Protein AF-A0A7W8DS68-F1 (afdb_monomer)

Foldseek 3Di:
DDDDDDDPAFPDWDWDQLLVAPDFAWEWDAAQAQWIWIDGWQWIWIDPHPPDPDIDTQAEDPPATFHFLYWEDDHQQWIWGAAAPPPAFHFIWIGGSHHYIHGLDDPQRRHFGWNDKYWFAAPPVRATFMWTWFDGPPQFIFTKTAHSSRPFIATLADGQESGAFAWEAEPNRKIWAQHPYPDPPRHQWIWIDGSVSSVVSVVCSVVVHHHPHYNVNIDTQDRDPAGHAWEADHQGKIWGWHAQDQWIWIARSVPRDIFTGHRDDDDKPPQPGRWTWHWYWHDDPNFIKIKIWTWSRPSDSRIMIIITMDGPVPLDAWDWAWPAQEDEDELVVQDKDKTKIFTPPFFQAKKKKAKDKDKFDDDPVFKDWPDDRIDIGGGRGTMDIIIITTHADAQEADAWIKIKMWIAFMPPCPRRNHGGDDTRIYMYIYHYPHYAKAKFWPAQEDEDALPPFKDKTKIFIPPFFQAKWKWAKDKDWFDDDPQFWDDWGIDIGGGRDRMDITIITTHRDDQADDAKIKIKIFTDDGDPRRYHYDDPSGRIYMYIYGYLHWWKEFDLDDDQDAAEQQAWTWAAGDIDRDDFQAKDWDQPAPQWDQDRRRIITGHHQDFDKRQATWIWTADSNGIYDIHTDIDGYHWQQPLLAAKKKKWWAQDCVFLVSATWIWIWGAHRNQWIWTWIDRFNDIFTFIDGWHVNDNWTKDKGWGCDDPDTWIWIWTQPSVQQWIWTAIPPGGIITIGGFDFDPLLAAKAKKWWAFPDQDDQLDARFTWIWIWGQDRRQKIWIWTAHSQGWIAIDIAGAHPQQKGWGWHFTDPPTWIKTWIWGQHPDLQSKIWIKIWTFDPAAPDDQASNNTDDGTGIIIITFGGQDDDVFDFALQDDDPDDPAWKKKAWDDNCPVVLDDDDDDRIFGWHRDGQFDIDTPPPWDKGADNSFQKIKIWDWDDDDPPTDIKIWIWGFGHHPPDSDSSNTKTKTWIWDDDPDGRYIHIIIIIMHTDDDD

pLDDT: mean 82.88, std 13.18, range [23.81, 97.88]

Solvent-accessible surface area (backbone atoms only — not comparable to full-atom values): 51708 Å² total; per-residue (Å²): 135,87,81,74,93,73,82,85,67,71,63,64,73,44,78,47,79,38,86,81,52,64,66,90,33,74,22,59,40,62,27,70,77,42,24,29,38,42,27,28,52,63,45,42,34,40,21,79,31,77,86,53,97,59,72,44,73,38,47,66,57,92,88,59,69,41,39,16,42,23,40,31,50,79,39,69,62,37,31,44,38,27,7,28,61,102,88,49,72,19,37,41,30,41,32,27,72,91,41,61,49,40,76,42,71,44,82,77,49,47,62,33,31,34,54,33,48,34,62,43,49,37,77,81,84,67,52,57,28,36,42,36,32,17,30,57,88,72,62,33,10,31,41,28,40,29,37,82,80,31,80,48,71,33,35,29,26,38,65,64,30,52,37,64,27,14,44,30,47,38,84,71,26,28,40,38,37,24,26,24,40,101,48,83,91,50,38,19,26,30,33,34,39,49,29,66,58,51,52,52,20,50,52,36,27,77,72,73,42,66,30,73,36,51,58,85,72,40,43,83,73,52,82,46,98,35,23,54,20,33,23,36,38,91,84,48,31,37,39,34,15,9,85,62,30,58,42,38,37,36,36,31,71,87,78,70,50,74,47,60,47,62,84,89,67,80,86,62,64,87,48,86,54,46,48,13,38,38,47,44,54,42,46,49,96,92,41,52,28,39,36,40,38,36,31,34,55,70,80,51,79,79,39,42,36,37,38,35,45,45,55,58,84,75,72,67,66,29,47,76,40,59,80,52,58,61,51,78,46,49,20,77,68,49,44,74,47,74,50,43,36,32,30,45,61,50,29,89,47,60,37,39,30,34,42,48,81,49,66,74,47,47,81,76,69,43,28,48,72,64,66,54,69,50,48,76,35,52,54,64,40,40,73,50,75,35,39,40,31,34,37,57,86,85,69,66,55,64,71,69,31,26,43,32,40,36,39,47,70,55,40,59,42,82,84,47,46,34,52,90,64,74,73,42,51,32,38,40,34,41,33,65,76,41,73,52,19,24,39,24,35,74,49,44,60,51,77,44,52,30,80,63,33,74,42,79,42,50,33,37,34,48,56,53,37,88,54,74,45,73,33,50,63,43,78,48,67,72,52,48,78,76,64,42,26,53,87,69,74,65,50,72,44,48,56,68,36,48,62,45,77,47,68,42,37,38,36,62,77,91,84,69,77,78,66,68,32,28,44,32,44,30,71,47,74,67,58,83,97,61,48,44,75,42,60,80,76,18,49,40,33,35,41,35,38,39,65,80,69,41,46,14,36,69,54,87,81,76,86,79,75,91,42,24,14,20,14,74,46,80,47,72,64,59,68,48,76,29,74,59,72,40,58,50,72,42,60,61,55,54,52,45,47,69,40,77,87,39,31,36,34,40,32,30,54,57,56,46,81,33,70,60,23,36,37,37,34,25,29,97,76,33,72,24,73,74,44,72,38,76,46,61,28,38,66,36,52,67,51,51,41,44,47,32,40,32,42,31,46,64,30,61,95,73,33,72,52,43,15,33,41,38,39,40,37,32,41,66,57,24,34,38,38,38,36,39,34,42,50,91,47,74,41,73,35,67,50,64,29,44,28,78,47,77,47,33,31,40,64,38,72,40,74,62,82,96,43,77,44,55,36,42,35,37,32,36,24,87,80,26,37,32,39,33,39,36,66,96,78,25,42,31,49,34,26,33,55,32,71,44,74,87,74,41,46,42,30,20,27,37,32,30,59,86,73,86,55,57,86,83,44,63,47,14,31,12,33,38,40,35,37,31,37,80,83,18,40,31,39,35,42,35,37,41,26,84,68,51,74,46,60,25,73,28,50,21,27,86,80,29,36,32,57,40,55,32,58,35,80,88,55,74,15,18,41,35,35,44,38,31,43,43,98,51,99,52,30,28,32,40,37,48,35,35,39,38,39,52,56,40,99,72,52,54,58,53,21,73,35,51,97,65,61,44,61,23,47,32,42,9,9,42,58,73,78,59,94,89,51,75,63,48,43,84,34,77,96,80,65,92,45,30,25,36,37,39,55,46,57,50,61,62,80,76,73,55,97,86,85,56,81,53,62,42,62,25,27,76,79,50,67,82,47,50,47,34,68,80,95,40,50,45,45,62,39,69,97,68,35,37,33,42,34,40,47,75,46,64,64,84,94,62,54,42,81,34,57,37,40,34,32,40,19,28,46,64,87,50,91,52,72,48,49,30,38,28,41,6,20,27,59,48,82,56,87,48,97,42,49,30,34,15,14,26,32,39,34,39,46,45,72,91,125

Organism: NCBI:txid48465

InterPro domains:
  IPR003644 Na-Ca exchanger/integrin-beta4 [PF03160] (432-549)
  IPR003644 Na-Ca exchanger/integrin-beta4 [SM00237] (312-408)
  IPR003644 Na-Ca exchanger/integrin-beta4 [SM00237] (426-524)
  IPR013783 Immunoglobulin-like fold [G3DSA:2.60.40.10] (547-633)
  IPR038081 CalX-like domain superfamily [G3DSA:2.60.40.2030] (321-438)
  IPR038081 CalX-like domain superfamily [G3DSA:2.60.40.2030] (439-546)
  IPR038081 CalX-like domain superfamily [SSF141072] (321-435)
  IPR038081 CalX-like domain superfamily [SSF141072] (435-551)
  IPR051171 Calcium/Cation Antiporter [PTHR11878] (324-524)

Secondary structure (DSSP, 8-state):
----------EEEEEE-GGG--SS--EEEE-TTS-EEEEETTEEEEESSTT-S--EEPP--TT-----SEEEEEETTEEEEE---TT----EEEE-TTS--EE---GGGGG-EEEEEEEEE-TTT--EEEEEEEE-SSS-EEEEEEETTSS-EEESBS--BSB---EEE-TT--EEEEEB-SSTTTTTEEEEE-HHHHHHHHHHHHTT----B-GGGSEEEEE-S--SEEEE-TTSEEEEE-TT-SSEEEEETTT--EEEE----PPPTT-SSSPEEEEEEEEETTEEEEEEEEE-SS--TT--EEEEEEEGGG-PPBEEEES-SEEEEEGGGTPEEEEEEEEESPPSS-EEEEEEEEESSPBTTTEEE---SEEEE-TT--EEEEEEEEPP---TTPPPEEEEEEE---BSTTTTTB------EEEEEEEP--PPPEEEES-SEEEEEGGG-EEEEEEEEES--SS-EEE-EEEEESPPBTTTEE----EEE-TT-SEEEEEEEE---SS-----EEEEEEE-PPPTTT-EE--GGGSEEEEEEEP----EEE-S------EETT--EEEEPPEEESPP-EEEEESPPBTEEE-TTSEEEE---S-EEEEEEEEEEEETTEEPPPEEEEEEEEPPPGGGSEEEEEEE---HHHHTTS-EEEEEEE-TTSEEEEEEEETTEEEEEEEE-B-SSSS-EEEEEEEETTEEEEEEEEE-TTT-EEEEEEGGGEEEEEEE----STT-EEEEEEEE-SS---TTS--S-EEEEEEE-TTSEEEEEEE-TTS-EEEEEEEPPTTSEEEEEEEETTTTEEEEEEEEE--STT--EEEEEEEE----SS-SBSTT--SSPEEEEEEEEE----TTPPPS----S-SS-SEEEEEE-TTGGGG-SSS--SEEEEEE-SSS-EEESTT-EEEEETTTTEEEEEEEESSGGG-EEEEEEEEEEE-SS-S-TT-EEEEEEEEPPPSSTT-BPEEEEEEEE----

Sequence (993 aa):
MAFASSAVHAQEWTSLKVGELTNFSFSHDHLPDGRFLFGTVGKVFVQDAFGAAAATEVANPTSILLDPSFVTSRSGTQALVGGGGFSGPSGVYLLNPSAPATPLVTPALATLQNYNAVFWKHPTSGREGWIIGGANAGFSSNLTFVSTDGQSVGAVTGAISAFSGGLTTDPSGNVFVSLADFNAAINNKIVKFTAAQMDAAVVAVLAGDPAPLAVGASTPVFDADASGSLAADSLGRLWITGYQIGHIQSYDTATGATRRFTPDHPALANAAGPAAYSVKVFSKEATEYVSYLANDSYYTTTSDLLLGYRPTAEMVVRAAQVTTASQTVSEGDASTTTVTVTLTPAATVEVTVPVSLSGTATLTSDYTTTAPAALVFAAGETSRTFDITVVNDSLKGENNETVVVTLGSPTPVAQAGLGALNSEFFTLTIQDNDPLPIIGFAQASRTVNEADGAVNVTVNVSPTVTQTVTIPLMISGTATSGEDFTTVGELVIEPGDLTKTLTLQVVNDTTTLETDETIVVNFGSLPANEVGLGLPGTRQFTLTIQDDDNRARIAANQDFGTLRVGASLNVPVLTFGGTAVKWSAKGLPPGLKINADGTITGSPTIAGEYDQVILTATNAYGVSTSVVLLMNVEAFPSGAVGTFTGLVDRVGTVTDGLGASVSLTTTAKATYTGKVMIGKKAYAIKGNLDATTTHPKGFAELKMGNVIRRLDFVLNSTTGALSGTLPEGADLAGWRAQSSTERTGIYNFRAAQSGTPAASLPQGASYGCLKLSSKAVATVTGVLADGSKFTSSSPLSLQGDVVIYQALYTTVGSLAGRVNLADNLAHSITGTLTWSKPEQAKGPIYQDGWESPLTLTALGGKYRLAAGATLPLDAQESSSENAELVLQDGGIEAVGSSANPKTFGVRIVSLSTVTMIAPQKLKIVNATGAFSGSITLGEGASRKVIPIQGLLVPDASTANAFDSEGFGYFLLPSATPGVTRSGAVILSALTDS

Radius of gyration: 67.04 Å; Cα contacts (8 Å, |Δi|>4): 2702; chains: 1; bounding box: 180×61×140 Å

Nearest PDB structures (foldseek):
  8jp0-assembly1_A  TM=5.663E-01  e=1.564E-13  Homo sapiens
  3us9-assembly1_A  TM=5.230E-01  e=2.063E-12  Canis lupus familiaris
  8sgt-assembly1_A  TM=5.276E-01  e=4.897E-11  Homo sapiens
  3rb7-assembly2_E  TM=5.035E-01  e=7.738E-10  Drosophila melanogaster
  7som-assembly1_E  TM=1.774E-01  e=2.398E-09  Chlamydomonas reinhardtii

Mean predicted aligned error: 20.16 Å

Structure (mmCIF, N/CA/C/O backbone):
data_AF-A0A7W8DS68-F1
#
_entry.id   AF-A0A7W8DS68-F1
#
loop_
_atom_site.group_PDB
_atom_site.id
_atom_site.type_symbol
_atom_site.label_atom_id
_atom_site.label_alt_id
_atom_site.label_comp_id
_atom_site.label_asym_id
_atom_site.label_entity_id
_atom_site.label_seq_id
_atom_site.pdbx_PDB_ins_code
_atom_site.Cartn_x
_atom_site.Cartn_y
_atom_site.Cartn_z
_atom_site.occupancy
_atom_site.B_iso_or_equiv
_atom_site.auth_seq_id
_atom_site.auth_comp_id
_atom_site.auth_asym_id
_atom_site.auth_atom_id
_atom_site.pdbx_PDB_model_num
ATOM 1 N N . MET A 1 1 ? 91.876 37.232 -45.931 1.00 32.09 1 MET A N 1
ATOM 2 C CA . MET A 1 1 ? 92.143 37.155 -44.481 1.00 32.09 1 MET A CA 1
ATOM 3 C C . MET A 1 1 ? 91.385 35.958 -43.955 1.00 32.09 1 MET A C 1
ATOM 5 O O . MET A 1 1 ? 90.166 35.944 -44.036 1.00 32.09 1 MET A O 1
ATOM 9 N N . ALA A 1 2 ? 92.122 34.921 -43.572 1.00 29.56 2 ALA A N 1
ATOM 10 C CA . ALA A 1 2 ? 91.586 33.687 -43.030 1.00 29.56 2 ALA A CA 1
ATOM 11 C C . ALA A 1 2 ? 91.119 33.917 -41.588 1.00 29.56 2 ALA A C 1
ATOM 13 O O . ALA A 1 2 ? 91.906 34.388 -40.770 1.00 29.56 2 ALA A O 1
ATOM 14 N N . PHE A 1 3 ? 89.879 33.546 -41.283 1.00 27.20 3 PHE A N 1
ATOM 15 C CA . PHE A 1 3 ? 89.544 33.058 -39.952 1.00 27.20 3 PHE A CA 1
ATOM 16 C C . PHE A 1 3 ? 89.459 31.543 -40.064 1.00 27.20 3 PHE A C 1
ATOM 18 O O . PHE A 1 3 ? 88.669 30.996 -40.830 1.00 27.20 3 PHE A O 1
ATOM 25 N N . ALA A 1 4 ? 90.414 30.907 -39.397 1.00 23.81 4 ALA A N 1
ATOM 26 C CA . ALA A 1 4 ? 90.607 29.478 -39.358 1.00 23.81 4 ALA A CA 1
ATOM 27 C C . ALA A 1 4 ? 89.396 28.771 -38.741 1.00 23.81 4 ALA A C 1
ATOM 29 O O . ALA A 1 4 ? 88.720 29.301 -37.862 1.00 23.81 4 ALA A O 1
ATOM 30 N N . SER A 1 5 ? 89.194 27.534 -39.181 1.00 35.38 5 SER A N 1
ATOM 31 C CA . SER A 1 5 ? 88.483 26.500 -38.443 1.00 35.38 5 SER A CA 1
ATOM 32 C C . SER A 1 5 ? 88.931 26.474 -36.976 1.00 35.38 5 SER A C 1
ATOM 34 O O . SER A 1 5 ? 90.068 26.102 -36.684 1.00 35.38 5 SER A O 1
ATOM 36 N N . SER A 1 6 ? 88.035 26.811 -36.055 1.00 25.86 6 SER A N 1
ATOM 37 C CA . SER A 1 6 ? 88.124 26.369 -34.667 1.00 25.86 6 SER A CA 1
ATOM 38 C C . SER A 1 6 ? 86.896 25.523 -34.381 1.00 25.86 6 SER A C 1
ATOM 40 O O . SER A 1 6 ? 85.778 26.026 -34.276 1.00 25.86 6 SER A O 1
ATOM 42 N N . ALA A 1 7 ? 87.134 24.220 -34.331 1.00 34.50 7 ALA A N 1
ATOM 43 C CA . ALA A 1 7 ? 86.227 23.236 -33.788 1.00 34.50 7 ALA A CA 1
ATOM 44 C C . ALA A 1 7 ? 85.706 23.681 -32.414 1.00 34.50 7 ALA A C 1
ATOM 46 O O . ALA A 1 7 ? 86.476 24.166 -31.587 1.00 34.50 7 ALA A O 1
ATOM 47 N N . VAL A 1 8 ? 84.416 23.481 -32.159 1.00 30.22 8 VAL A N 1
ATOM 48 C CA . VAL A 1 8 ? 83.860 23.551 -30.804 1.00 30.22 8 VAL A CA 1
ATOM 49 C C . VAL A 1 8 ? 83.459 22.129 -30.433 1.00 30.22 8 VAL A C 1
ATOM 51 O O . VAL A 1 8 ? 82.301 21.729 -30.511 1.00 30.22 8 VAL A O 1
ATOM 54 N N . HIS A 1 9 ? 84.499 21.347 -30.136 1.00 37.22 9 HIS A N 1
ATOM 55 C CA . HIS A 1 9 ? 84.420 20.114 -29.362 1.00 37.22 9 HIS A CA 1
ATOM 56 C C . HIS A 1 9 ? 83.827 20.422 -27.976 1.00 37.22 9 HIS A C 1
ATOM 58 O O . HIS A 1 9 ? 83.904 21.559 -27.506 1.00 37.22 9 HIS A O 1
ATOM 64 N N . ALA A 1 10 ? 83.263 19.411 -27.309 1.00 43.12 10 ALA A N 1
ATOM 65 C CA . ALA A 1 10 ? 82.984 19.467 -25.875 1.00 43.12 10 ALA A CA 1
ATOM 66 C C . ALA A 1 10 ? 84.192 20.062 -25.122 1.00 43.12 10 ALA A C 1
ATOM 68 O O . ALA A 1 10 ? 85.335 19.727 -25.446 1.00 43.12 10 ALA A O 1
ATOM 69 N N . GLN A 1 11 ? 83.965 20.936 -24.136 1.00 48.12 11 GLN A N 1
ATOM 70 C CA . GLN A 1 11 ? 85.044 21.295 -23.220 1.00 48.12 11 GLN A CA 1
ATOM 71 C C . GLN A 1 11 ? 85.477 20.019 -22.476 1.00 48.12 11 GLN A C 1
ATOM 73 O O . GLN A 1 11 ? 84.724 19.465 -21.684 1.00 48.12 11 GLN A O 1
ATOM 78 N N . GLU A 1 12 ? 86.682 19.558 -22.815 1.00 58.19 12 GLU A N 1
ATOM 79 C CA . GLU A 1 12 ? 87.567 18.688 -22.038 1.00 58.19 12 GLU A CA 1
ATOM 80 C C . GLU A 1 12 ? 86.958 17.374 -21.525 1.00 58.19 12 GLU A C 1
ATOM 82 O O . GLU A 1 12 ? 86.608 17.226 -20.356 1.00 58.19 12 GLU A O 1
ATOM 87 N N . TRP A 1 13 ? 86.949 16.354 -22.390 1.00 62.41 13 TRP A N 1
ATOM 88 C CA . TRP A 1 13 ? 86.902 14.976 -21.904 1.00 62.41 13 TRP A CA 1
ATOM 89 C C . TRP A 1 13 ? 88.138 14.702 -21.057 1.00 62.41 13 TRP A C 1
ATOM 91 O O . TRP A 1 13 ? 89.259 14.679 -21.568 1.00 62.41 13 TRP A O 1
ATOM 101 N N . THR A 1 14 ? 87.936 14.477 -19.764 1.00 62.38 14 THR A N 1
ATOM 102 C CA . THR A 1 14 ? 89.019 14.066 -18.867 1.00 62.38 14 THR A CA 1
ATOM 103 C C . THR A 1 14 ? 88.928 12.568 -18.633 1.00 62.38 14 THR A C 1
ATOM 105 O O . THR A 1 14 ? 87.875 12.050 -18.256 1.00 62.38 14 THR A O 1
ATOM 108 N N . SER A 1 15 ? 90.040 11.871 -18.862 1.00 65.31 15 SER A N 1
ATOM 109 C CA . SER A 1 15 ? 90.180 10.452 -18.541 1.00 65.31 15 SER A CA 1
ATOM 110 C C . SER A 1 15 ? 90.460 10.287 -17.051 1.00 65.31 15 SER A C 1
ATOM 112 O O . SER A 1 15 ? 91.404 10.871 -16.516 1.00 65.31 15 SER A O 1
ATOM 114 N N . LEU A 1 16 ? 89.645 9.475 -16.386 1.00 61.19 16 LEU A N 1
ATOM 115 C CA . LEU A 1 16 ? 89.883 9.019 -15.022 1.00 61.19 16 LEU A CA 1
ATOM 116 C C . LEU A 1 16 ? 90.588 7.657 -15.094 1.00 61.19 16 LEU A C 1
ATOM 118 O O . LEU A 1 16 ? 90.029 6.690 -15.610 1.00 61.19 16 LEU A O 1
ATOM 122 N N . LYS A 1 17 ? 91.819 7.560 -14.576 1.00 56.94 17 LYS A N 1
ATOM 123 C CA . LYS A 1 17 ? 92.535 6.278 -14.496 1.00 56.94 17 LYS A CA 1
ATOM 124 C C . LYS A 1 17 ? 91.996 5.462 -13.323 1.00 56.94 17 LYS A C 1
ATOM 126 O O . LYS A 1 17 ? 92.380 5.673 -12.180 1.00 56.94 17 LYS A O 1
ATOM 131 N N . VAL A 1 18 ? 91.140 4.492 -13.624 1.00 52.28 18 VAL A N 1
ATOM 132 C CA . VAL A 1 18 ? 90.478 3.595 -12.655 1.00 52.28 18 VAL A CA 1
ATOM 133 C C . VAL A 1 18 ? 91.456 2.656 -11.918 1.00 52.28 18 VAL A C 1
ATOM 135 O O . VAL A 1 18 ? 91.081 2.023 -10.940 1.00 52.28 18 VAL A O 1
ATOM 138 N N . GLY A 1 19 ? 92.741 2.620 -12.294 1.00 50.97 19 GLY A N 1
ATOM 139 C CA . GLY A 1 19 ? 93.772 1.771 -11.674 1.00 50.97 19 GLY A CA 1
ATOM 140 C C . GLY A 1 19 ? 94.067 2.011 -10.180 1.00 50.97 19 GLY A C 1
ATOM 141 O O . GLY A 1 19 ? 94.826 1.243 -9.596 1.00 50.97 19 GLY A O 1
ATOM 142 N N . GLU A 1 20 ? 93.471 3.027 -9.551 1.00 49.84 20 GLU A N 1
ATOM 143 C CA . GLU A 1 20 ? 93.542 3.286 -8.099 1.00 49.84 20 GLU A CA 1
ATOM 144 C C . GLU A 1 20 ? 92.207 3.025 -7.370 1.00 49.84 20 GLU A C 1
ATOM 146 O O . GLU A 1 20 ? 92.110 3.181 -6.152 1.00 49.84 20 GLU A O 1
ATOM 151 N N . LEU A 1 21 ? 91.171 2.598 -8.099 1.00 50.78 21 LEU A N 1
ATOM 152 C CA . LEU A 1 21 ? 89.832 2.335 -7.583 1.00 50.78 21 LEU A CA 1
ATOM 153 C C . LEU A 1 21 ? 89.653 0.825 -7.390 1.00 50.78 21 LEU A C 1
ATOM 155 O O . LEU A 1 21 ? 89.404 0.074 -8.330 1.00 50.78 21 LEU A O 1
ATOM 159 N N . THR A 1 22 ? 89.802 0.343 -6.159 1.00 47.00 22 THR A N 1
ATOM 160 C CA . THR A 1 22 ? 89.499 -1.056 -5.846 1.00 47.00 22 THR A CA 1
ATOM 161 C C . THR A 1 22 ? 87.981 -1.248 -5.754 1.00 47.00 22 THR A C 1
ATOM 163 O O . THR A 1 22 ? 87.371 -0.741 -4.820 1.00 47.00 22 THR A O 1
ATOM 166 N N . ASN A 1 23 ? 87.402 -2.042 -6.663 1.00 52.53 23 ASN A N 1
ATOM 167 C CA . ASN A 1 23 ? 86.032 -2.596 -6.640 1.00 52.53 23 ASN A CA 1
ATOM 168 C C . ASN A 1 23 ? 84.840 -1.694 -7.065 1.00 52.53 23 ASN A C 1
ATOM 170 O O . ASN A 1 23 ? 84.959 -0.502 -7.318 1.00 52.53 23 ASN A O 1
ATOM 174 N N . PHE A 1 24 ? 83.686 -2.368 -7.178 1.00 49.91 24 PHE A N 1
ATOM 175 C CA . PHE A 1 24 ? 82.544 -2.229 -8.104 1.00 49.91 24 PHE A CA 1
ATOM 176 C C . PHE A 1 24 ? 81.628 -0.984 -7.989 1.00 49.91 24 PHE A C 1
ATOM 178 O O . PHE A 1 24 ? 80.721 -0.836 -8.804 1.00 49.91 24 PHE A O 1
ATOM 185 N N . SER A 1 25 ? 81.831 -0.074 -7.033 1.00 59.06 25 SER A N 1
ATOM 186 C CA . SER A 1 25 ? 80.912 1.059 -6.802 1.00 59.06 25 SER A CA 1
ATOM 187 C C . SER A 1 25 ? 81.565 2.387 -7.199 1.00 59.06 25 SER A C 1
ATOM 189 O O . SER A 1 25 ? 82.482 2.828 -6.513 1.00 59.06 25 SER A O 1
ATOM 191 N N . PHE A 1 26 ? 81.106 3.037 -8.280 1.00 65.88 26 PHE A N 1
ATOM 192 C CA . PHE A 1 26 ? 81.509 4.407 -8.640 1.00 65.88 26 PHE A CA 1
ATOM 193 C C . PHE A 1 26 ? 80.297 5.339 -8.647 1.00 65.88 26 PHE A C 1
ATOM 195 O O . PHE A 1 26 ? 79.342 5.132 -9.399 1.00 65.88 26 PHE A O 1
ATOM 202 N N . SER A 1 27 ? 80.358 6.402 -7.853 1.00 76.69 27 SER A N 1
ATOM 203 C CA . SER A 1 27 ? 79.368 7.480 -7.851 1.00 76.69 27 SER A CA 1
ATOM 204 C C . SER A 1 27 ? 80.066 8.835 -7.844 1.00 76.69 27 SER A C 1
ATOM 206 O O . SER A 1 27 ? 81.190 8.966 -7.358 1.00 76.69 27 SER A O 1
ATOM 208 N N . HIS A 1 28 ? 79.418 9.845 -8.423 1.00 82.69 28 HIS A N 1
ATOM 209 C CA . HIS A 1 28 ? 79.961 11.195 -8.489 1.00 82.69 28 HIS A CA 1
ATOM 210 C C . HIS A 1 28 ? 78.888 12.241 -8.224 1.00 82.69 28 HIS A C 1
ATOM 212 O O . HIS A 1 28 ? 77.703 12.005 -8.478 1.00 82.69 28 HIS A O 1
ATOM 218 N N . ASP A 1 29 ? 79.339 13.401 -7.761 1.00 87.31 29 ASP A N 1
ATOM 219 C CA . ASP A 1 29 ? 78.530 14.606 -7.670 1.00 87.31 29 ASP A CA 1
ATOM 220 C C . ASP A 1 29 ? 79.400 15.868 -7.748 1.00 87.31 29 ASP A C 1
ATOM 222 O O . ASP A 1 29 ? 80.623 15.817 -7.590 1.00 87.31 29 ASP A O 1
ATOM 226 N N . HIS A 1 30 ? 78.769 17.013 -7.979 1.00 86.88 30 HIS A N 1
ATOM 227 C CA . HIS A 1 30 ? 79.433 18.312 -8.020 1.00 86.88 30 HIS A CA 1
ATOM 228 C C . HIS A 1 30 ? 78.952 19.175 -6.855 1.00 86.88 30 HIS A C 1
ATOM 230 O O . HIS A 1 30 ? 77.759 19.430 -6.713 1.00 86.88 30 HIS A O 1
ATOM 236 N N . LEU A 1 31 ? 79.885 19.658 -6.034 1.00 85.56 31 LEU A N 1
ATOM 237 C CA . LEU A 1 31 ? 79.563 20.603 -4.973 1.00 85.56 31 LEU A CA 1
ATOM 238 C C . LEU A 1 31 ? 79.141 21.952 -5.579 1.00 85.56 31 LEU A C 1
ATOM 240 O O . LEU A 1 31 ? 79.710 22.375 -6.589 1.00 85.56 31 LEU A O 1
ATOM 244 N N . PRO A 1 32 ? 78.218 22.691 -4.934 1.00 82.31 32 PRO A N 1
ATOM 245 C CA . PRO A 1 32 ? 77.782 24.004 -5.422 1.00 82.31 32 PRO A CA 1
ATOM 246 C C . PRO A 1 32 ? 78.895 25.058 -5.544 1.00 82.31 32 PRO A C 1
ATOM 248 O O . PRO A 1 32 ? 78.695 26.087 -6.182 1.00 82.31 32 PRO A O 1
ATOM 251 N N . ASP A 1 33 ? 80.054 24.831 -4.918 1.00 80.56 33 ASP A N 1
ATOM 252 C CA . ASP A 1 33 ? 81.235 25.696 -5.002 1.00 80.56 33 ASP A CA 1
ATOM 253 C C . ASP A 1 33 ? 82.204 25.315 -6.142 1.00 80.56 33 ASP A C 1
ATOM 255 O O . ASP A 1 33 ? 83.270 25.913 -6.263 1.00 80.56 33 ASP A O 1
ATOM 259 N N . GLY A 1 34 ? 81.826 24.362 -7.003 1.00 75.56 34 GLY A N 1
ATOM 260 C CA . GLY A 1 34 ? 82.582 23.954 -8.193 1.00 75.56 34 GLY A CA 1
ATOM 261 C C . GLY A 1 34 ? 83.541 22.780 -7.976 1.00 75.56 34 GLY A C 1
ATOM 262 O O . GLY A 1 34 ? 84.111 22.273 -8.946 1.00 75.56 34 GLY A O 1
ATOM 263 N N . ARG A 1 35 ? 83.687 22.313 -6.732 1.00 84.31 35 ARG A N 1
ATOM 264 C CA . ARG A 1 35 ? 84.474 21.122 -6.396 1.00 84.31 35 ARG A CA 1
ATOM 265 C C . ARG A 1 35 ? 83.784 19.843 -6.861 1.00 84.31 35 ARG A C 1
ATOM 267 O O . ARG A 1 35 ? 82.559 19.766 -6.927 1.00 84.31 35 ARG A O 1
ATOM 274 N N . PHE A 1 36 ? 84.570 18.812 -7.147 1.00 83.56 36 PHE A N 1
ATOM 275 C CA . PHE A 1 36 ? 84.066 17.517 -7.607 1.00 83.56 36 PHE A CA 1
ATOM 276 C C . PHE A 1 36 ? 84.233 16.446 -6.533 1.00 83.56 36 PHE A C 1
ATOM 278 O O . PHE A 1 36 ? 85.308 16.320 -5.941 1.00 83.56 36 PHE A O 1
ATOM 285 N N . LEU A 1 37 ? 83.173 15.672 -6.304 1.00 83.19 37 LEU A N 1
ATOM 286 C CA . LEU A 1 37 ? 83.170 14.519 -5.416 1.00 83.19 37 LEU A CA 1
ATOM 287 C C . LEU A 1 37 ? 83.066 13.239 -6.229 1.00 83.19 37 LEU A C 1
ATOM 289 O O . LEU A 1 37 ? 82.208 13.110 -7.102 1.00 83.19 37 LEU A O 1
ATOM 293 N N . PHE A 1 38 ? 83.886 12.259 -5.872 1.00 78.69 38 PHE A N 1
ATOM 294 C CA . PHE A 1 38 ? 83.732 10.903 -6.374 1.00 78.69 38 PHE A CA 1
ATOM 295 C C . PHE A 1 38 ? 83.981 9.888 -5.266 1.00 78.69 38 PHE A C 1
ATOM 297 O O . PHE A 1 38 ? 84.875 10.042 -4.431 1.00 78.69 38 PHE A O 1
ATOM 304 N N . GLY A 1 39 ? 83.137 8.865 -5.244 1.00 75.31 39 GLY A N 1
ATOM 305 C CA . GLY A 1 39 ? 83.163 7.794 -4.264 1.00 75.31 39 GLY A CA 1
ATOM 306 C C . GLY A 1 39 ? 83.572 6.475 -4.899 1.00 75.31 39 GLY A C 1
ATOM 307 O O . GLY A 1 39 ? 83.116 6.154 -5.997 1.00 75.31 39 GLY A O 1
ATOM 308 N N . THR A 1 40 ? 84.390 5.714 -4.175 1.00 71.00 40 THR A N 1
ATOM 309 C CA . THR A 1 40 ? 84.727 4.316 -4.466 1.00 71.00 40 THR A CA 1
ATOM 310 C C . THR A 1 40 ? 84.649 3.459 -3.210 1.00 71.00 40 THR A C 1
ATOM 312 O O . THR A 1 40 ? 84.466 3.973 -2.107 1.00 71.00 40 THR A O 1
ATOM 315 N N . VAL A 1 41 ? 84.748 2.135 -3.346 1.00 70.31 41 VAL A N 1
ATOM 316 C CA . VAL A 1 41 ? 84.638 1.231 -2.192 1.00 70.31 41 VAL A CA 1
ATOM 317 C C . VAL A 1 41 ? 85.695 1.579 -1.132 1.00 70.31 41 VAL A C 1
ATOM 319 O O . VAL A 1 41 ? 86.900 1.508 -1.364 1.00 70.31 41 VAL A O 1
ATOM 322 N N . GLY A 1 42 ? 85.221 1.953 0.051 1.00 69.19 42 GLY A N 1
ATOM 323 C CA . GLY A 1 42 ? 85.980 2.352 1.235 1.00 69.19 42 GLY A CA 1
ATOM 324 C C . GLY A 1 42 ? 86.294 3.848 1.349 1.00 69.19 42 GLY A C 1
ATOM 325 O O . GLY A 1 42 ? 86.706 4.274 2.431 1.00 69.19 42 GLY A O 1
ATOM 326 N N . LYS A 1 43 ? 86.136 4.644 0.279 1.00 74.94 43 LYS A N 1
ATOM 327 C CA . LYS A 1 43 ? 86.714 5.998 0.189 1.00 74.94 43 LYS A CA 1
ATOM 328 C C . LYS A 1 43 ? 85.842 6.989 -0.580 1.00 74.94 43 LYS A C 1
ATOM 330 O O . LYS A 1 43 ? 85.189 6.655 -1.562 1.00 74.94 43 LYS A O 1
ATOM 335 N N . VAL A 1 44 ? 85.903 8.254 -0.176 1.00 78.62 44 VAL A N 1
ATOM 336 C CA . VAL A 1 44 ? 85.369 9.382 -0.951 1.00 78.62 44 VAL A CA 1
ATOM 337 C C . VAL A 1 44 ? 86.479 10.398 -1.126 1.00 78.62 44 VAL A C 1
ATOM 339 O O . VAL A 1 44 ? 87.231 10.664 -0.192 1.00 78.62 44 VAL A O 1
ATOM 342 N N . PHE A 1 45 ? 86.578 10.972 -2.314 1.00 79.94 45 PHE A N 1
ATOM 343 C CA . PHE A 1 45 ? 87.593 11.953 -2.657 1.00 79.94 45 PHE A CA 1
ATOM 344 C C . PHE A 1 45 ? 86.943 13.269 -3.067 1.00 79.94 45 PHE A C 1
ATOM 346 O O . PHE A 1 45 ? 85.879 13.285 -3.690 1.00 79.94 45 PHE A O 1
ATOM 353 N N . VAL A 1 46 ? 87.613 14.369 -2.731 1.00 84.00 46 VAL A N 1
ATOM 354 C CA . VAL A 1 46 ? 87.266 15.719 -3.176 1.00 84.00 46 VAL A CA 1
ATOM 355 C C . VAL A 1 46 ? 88.400 16.302 -4.014 1.00 84.00 46 VAL A C 1
ATOM 357 O O . VAL A 1 46 ? 89.579 16.175 -3.675 1.00 84.00 46 VAL A O 1
ATOM 360 N N . GLN A 1 47 ? 88.036 16.949 -5.115 1.00 82.38 47 GLN A N 1
ATOM 361 C CA . GLN A 1 47 ? 88.931 17.745 -5.954 1.00 82.38 47 GLN A CA 1
ATOM 362 C C . GLN A 1 47 ? 88.467 19.203 -5.983 1.00 82.38 47 GLN A C 1
ATOM 364 O O . GLN A 1 47 ? 87.265 19.461 -6.054 1.00 82.38 47 GLN A O 1
ATOM 369 N N . ASP A 1 48 ? 89.418 20.144 -5.977 1.00 76.62 48 ASP A N 1
ATOM 370 C CA . ASP A 1 48 ? 89.144 21.594 -6.009 1.00 76.62 48 ASP A CA 1
ATOM 371 C C . ASP A 1 48 ? 88.366 22.023 -7.263 1.00 76.62 48 ASP A C 1
ATOM 373 O O . ASP A 1 48 ? 87.518 22.909 -7.229 1.00 76.62 48 ASP A O 1
ATOM 377 N N . ALA A 1 49 ? 88.644 21.348 -8.371 1.00 69.75 49 ALA A N 1
ATOM 378 C CA . ALA A 1 49 ? 87.867 21.367 -9.594 1.00 69.75 49 ALA A CA 1
ATOM 379 C C . ALA A 1 49 ? 88.099 20.032 -10.305 1.00 69.75 49 ALA A C 1
ATOM 381 O O . ALA A 1 49 ? 89.142 19.396 -10.130 1.00 69.75 49 ALA A O 1
ATOM 382 N N . PHE A 1 50 ? 87.142 19.601 -11.116 1.00 62.12 50 PHE A N 1
ATOM 383 C CA . PHE A 1 50 ? 87.303 18.379 -11.893 1.00 62.12 50 PHE A CA 1
ATOM 384 C C . PHE A 1 50 ? 88.498 18.485 -12.860 1.00 62.12 50 PHE A C 1
ATOM 386 O O . PHE A 1 50 ? 88.646 19.497 -13.542 1.00 62.12 50 PHE A O 1
ATOM 393 N N . GLY A 1 51 ? 89.358 17.460 -12.894 1.00 58.56 51 GLY A N 1
ATOM 394 C CA . GLY A 1 51 ? 90.594 17.461 -13.694 1.00 58.56 51 GLY A CA 1
ATOM 395 C C . GLY A 1 51 ? 91.800 18.131 -13.020 1.00 58.56 51 GLY A C 1
ATOM 396 O O . GLY A 1 51 ? 92.883 18.177 -13.605 1.00 58.56 51 GLY A O 1
ATOM 397 N N . ALA A 1 52 ? 91.656 18.614 -11.780 1.00 66.25 52 ALA A N 1
ATOM 398 C CA . ALA A 1 52 ? 92.789 19.072 -10.980 1.00 66.25 52 ALA A CA 1
ATOM 399 C C . ALA A 1 52 ? 93.790 17.928 -10.713 1.00 66.25 52 ALA A C 1
ATOM 401 O O . ALA A 1 52 ? 93.412 16.771 -10.533 1.00 66.25 52 ALA A O 1
ATOM 402 N N . ALA A 1 53 ? 95.083 18.264 -10.644 1.00 58.84 53 ALA A N 1
ATOM 403 C CA . ALA A 1 53 ? 96.174 17.287 -10.541 1.00 58.84 53 ALA A CA 1
ATOM 404 C C . ALA A 1 53 ? 96.185 16.458 -9.239 1.00 58.84 53 ALA A C 1
ATOM 406 O O . ALA A 1 53 ? 96.898 15.460 -9.165 1.00 58.84 53 ALA A O 1
ATOM 407 N N . ALA A 1 54 ? 95.432 16.866 -8.214 1.00 68.31 54 ALA A N 1
ATOM 408 C CA . ALA A 1 54 ? 95.380 16.197 -6.920 1.00 68.31 54 ALA A CA 1
ATOM 409 C C . ALA A 1 54 ? 93.930 16.015 -6.451 1.00 68.31 54 ALA A C 1
ATOM 411 O O . ALA A 1 54 ? 93.147 16.963 -6.443 1.00 68.31 54 ALA A O 1
ATOM 412 N N . ALA A 1 55 ? 93.599 14.796 -6.022 1.00 72.88 55 ALA A N 1
ATOM 413 C CA . ALA A 1 55 ? 92.404 14.497 -5.241 1.00 72.88 55 ALA A CA 1
ATOM 414 C C . ALA A 1 55 ? 92.802 14.301 -3.778 1.00 72.88 55 ALA A C 1
ATOM 416 O O . ALA A 1 55 ? 93.808 13.651 -3.490 1.00 72.88 55 ALA A O 1
ATOM 417 N N . THR A 1 56 ? 92.006 14.835 -2.858 1.00 81.75 56 THR A N 1
ATOM 418 C CA . THR A 1 56 ? 92.204 14.619 -1.423 1.00 81.75 56 THR A CA 1
ATOM 419 C C . THR A 1 56 ? 91.169 13.617 -0.934 1.00 81.75 56 THR A C 1
ATOM 421 O O . THR A 1 56 ? 89.973 13.810 -1.149 1.00 81.75 56 THR A O 1
ATOM 424 N N . GLU A 1 57 ? 91.618 12.536 -0.294 1.00 81.75 57 GLU A N 1
ATOM 425 C CA . GLU A 1 57 ? 90.715 11.610 0.395 1.00 81.75 57 GLU A CA 1
ATOM 426 C C . GLU A 1 57 ? 90.014 12.365 1.528 1.00 81.75 57 GLU A C 1
ATOM 428 O O . GLU A 1 57 ? 90.664 12.990 2.371 1.00 81.75 57 GLU A O 1
ATOM 433 N N . VAL A 1 58 ? 88.684 12.338 1.539 1.00 80.12 58 VAL A N 1
ATOM 434 C CA . VAL A 1 58 ? 87.909 12.925 2.627 1.00 80.12 58 VAL A CA 1
ATOM 435 C C . VAL A 1 58 ? 88.121 12.063 3.865 1.00 80.12 58 VAL A C 1
ATOM 437 O O . VAL A 1 58 ? 87.990 10.841 3.813 1.00 80.12 58 VAL A O 1
ATOM 440 N N . ALA A 1 59 ? 88.477 12.699 4.982 1.00 77.62 59 ALA A N 1
ATOM 441 C CA . ALA A 1 59 ? 88.842 11.991 6.200 1.00 77.62 59 ALA A CA 1
ATOM 442 C C . ALA A 1 59 ? 87.731 11.015 6.641 1.00 77.62 59 ALA A C 1
ATOM 444 O O . ALA A 1 59 ? 86.582 11.406 6.847 1.00 77.62 59 ALA A O 1
ATOM 445 N N . ASN A 1 60 ? 88.089 9.742 6.824 1.00 71.12 60 ASN A N 1
ATOM 446 C CA . ASN A 1 60 ? 87.171 8.688 7.248 1.00 71.12 60 ASN A CA 1
ATOM 447 C C . ASN A 1 60 ? 87.696 8.012 8.534 1.00 71.12 60 ASN A C 1
ATOM 449 O O . ASN A 1 60 ? 88.833 7.531 8.540 1.00 71.12 60 ASN A O 1
ATOM 453 N N . PRO A 1 61 ? 86.925 7.968 9.640 1.00 66.69 61 PRO A N 1
ATOM 454 C CA . PRO A 1 61 ? 87.275 7.156 10.804 1.00 66.69 61 PRO A CA 1
ATOM 455 C C . PRO A 1 61 ? 87.444 5.681 10.407 1.00 66.69 61 PRO A C 1
ATOM 457 O O . PRO A 1 61 ? 86.592 5.121 9.724 1.00 66.69 61 PRO A O 1
ATOM 460 N N . THR A 1 62 ? 88.497 5.010 10.881 1.00 60.44 62 THR A N 1
ATOM 461 C CA . THR A 1 62 ? 88.826 3.612 10.514 1.00 60.44 62 THR A CA 1
ATOM 462 C C . THR A 1 62 ? 87.742 2.578 10.854 1.00 60.44 62 THR A C 1
ATOM 464 O O . THR A 1 62 ? 87.827 1.436 10.412 1.00 60.44 62 THR A O 1
ATOM 467 N N . SER A 1 63 ? 86.722 2.957 11.627 1.00 61.16 63 SER A N 1
ATOM 468 C CA . SER A 1 63 ? 85.573 2.127 12.000 1.00 61.16 63 SER A CA 1
ATOM 469 C C . SER A 1 63 ? 84.355 2.270 11.074 1.00 61.16 63 SER A C 1
ATOM 471 O O . SER A 1 63 ? 83.321 1.671 11.362 1.00 61.16 63 SER A O 1
ATOM 473 N N . ILE A 1 64 ? 84.429 3.086 10.016 1.00 68.00 64 ILE A N 1
ATOM 474 C CA . ILE A 1 64 ? 83.320 3.345 9.087 1.00 68.00 64 ILE A CA 1
ATOM 475 C C . ILE A 1 64 ? 83.653 2.781 7.700 1.00 68.00 64 ILE A C 1
ATOM 477 O O . ILE A 1 64 ? 84.621 3.194 7.061 1.00 68.00 64 ILE A O 1
ATOM 481 N N . LEU A 1 65 ? 82.816 1.858 7.215 1.00 67.56 65 LEU A N 1
ATOM 482 C CA . LEU A 1 65 ? 82.883 1.346 5.848 1.00 67.56 65 LEU A CA 1
ATOM 483 C C . LEU A 1 65 ? 82.025 2.229 4.929 1.00 67.56 65 LEU A C 1
ATOM 485 O O . LEU A 1 65 ? 80.799 2.188 4.998 1.00 67.56 65 LEU A O 1
ATOM 489 N N . LEU A 1 66 ? 82.671 3.031 4.080 1.00 71.00 66 LEU A N 1
ATOM 490 C CA . LEU A 1 66 ? 81.998 3.824 3.047 1.00 71.00 66 LEU A CA 1
ATOM 491 C C . LEU A 1 66 ? 81.929 3.009 1.747 1.00 71.00 66 LEU A C 1
ATOM 493 O O . LEU A 1 66 ? 82.949 2.869 1.094 1.00 71.00 66 LEU A O 1
ATOM 497 N N . ASP A 1 67 ? 80.772 2.482 1.343 1.00 71.31 67 ASP A N 1
ATOM 498 C CA . ASP A 1 67 ? 80.585 1.826 0.029 1.00 71.31 67 ASP A CA 1
ATOM 499 C C . ASP A 1 67 ? 79.548 2.608 -0.802 1.00 71.31 67 ASP A C 1
ATOM 501 O O . ASP A 1 67 ? 78.351 2.319 -0.737 1.00 71.31 67 ASP A O 1
ATOM 505 N N . PRO A 1 68 ? 79.964 3.678 -1.505 1.00 74.25 68 PRO A N 1
ATOM 506 C CA . PRO A 1 68 ? 79.049 4.671 -2.048 1.00 74.25 68 PRO A CA 1
ATOM 507 C C . PRO A 1 68 ? 78.398 4.203 -3.356 1.00 74.25 68 PRO A C 1
ATOM 509 O O . PRO A 1 68 ? 78.972 4.322 -4.440 1.00 74.25 68 PRO A O 1
ATOM 512 N N . SER A 1 69 ? 77.149 3.744 -3.268 1.00 77.25 69 SER A N 1
ATOM 513 C CA . SER A 1 69 ? 76.275 3.570 -4.440 1.00 77.25 69 SER A CA 1
ATOM 514 C C . SER A 1 69 ? 75.761 4.919 -4.957 1.00 77.25 69 SER A C 1
ATOM 516 O O . SER A 1 69 ? 75.461 5.057 -6.139 1.00 77.25 69 SER A O 1
ATOM 518 N N . PHE A 1 70 ? 75.726 5.935 -4.091 1.00 83.00 70 PHE A N 1
ATOM 519 C CA . PHE A 1 70 ? 75.475 7.322 -4.461 1.00 83.00 70 PHE A CA 1
ATOM 520 C C . PHE A 1 70 ? 76.312 8.292 -3.616 1.00 83.00 70 PHE A C 1
ATOM 522 O O . PHE A 1 70 ? 76.688 8.009 -2.476 1.00 83.00 70 PHE A O 1
ATOM 529 N N . VAL A 1 71 ? 76.522 9.483 -4.171 1.00 85.12 71 VAL A N 1
ATOM 530 C CA . VAL A 1 71 ? 76.964 10.688 -3.464 1.00 85.12 71 VAL A CA 1
ATOM 531 C C . VAL A 1 71 ? 76.034 11.810 -3.916 1.00 85.12 71 VAL A C 1
ATOM 533 O O . VAL A 1 71 ? 75.748 11.918 -5.108 1.00 85.12 71 VAL A O 1
ATOM 536 N N . THR A 1 72 ? 75.518 12.609 -2.985 1.00 88.94 72 THR A N 1
ATOM 537 C CA . THR A 1 72 ? 74.699 13.786 -3.308 1.00 88.94 72 THR A CA 1
ATOM 538 C C . THR A 1 72 ? 75.011 14.934 -2.360 1.00 88.94 72 THR A C 1
ATOM 540 O O . THR A 1 72 ? 75.214 14.740 -1.163 1.00 88.94 72 THR A O 1
ATOM 543 N N . SER A 1 73 ? 75.080 16.144 -2.886 1.00 89.00 73 SER A N 1
ATOM 544 C CA . SER A 1 73 ? 75.490 17.336 -2.167 1.00 89.00 73 SER A CA 1
ATOM 545 C C . SER A 1 73 ? 74.314 18.260 -1.886 1.00 89.00 73 SER A C 1
ATOM 547 O O . SER A 1 73 ? 73.356 18.372 -2.647 1.00 89.00 73 SER A O 1
ATOM 549 N N . ARG A 1 74 ? 74.399 18.935 -0.741 1.00 89.31 74 ARG A N 1
ATOM 550 C CA . ARG A 1 74 ? 73.497 20.024 -0.354 1.00 89.31 74 ARG A CA 1
ATOM 551 C C . ARG A 1 74 ? 74.208 21.369 -0.440 1.00 89.31 74 ARG A C 1
ATOM 553 O O . ARG A 1 74 ? 73.623 22.365 -0.854 1.00 89.31 74 ARG A O 1
ATOM 560 N N . SER A 1 75 ? 75.450 21.415 0.032 1.00 87.00 75 SER A N 1
ATOM 561 C CA . SER A 1 75 ? 76.283 22.616 0.099 1.00 87.00 75 SER A CA 1
ATOM 562 C C . SER A 1 75 ? 77.758 22.231 -0.012 1.00 87.00 75 SER A C 1
ATOM 564 O O . SER A 1 75 ? 78.100 21.054 0.087 1.00 87.00 75 SER A O 1
ATOM 566 N N . GLY A 1 76 ? 78.655 23.213 -0.139 1.00 83.06 76 GLY A N 1
ATOM 567 C CA . GLY A 1 76 ? 80.102 22.951 -0.138 1.00 83.06 76 GLY A CA 1
ATOM 568 C C . GLY A 1 76 ? 80.615 22.244 1.130 1.00 83.06 76 GLY A C 1
ATOM 569 O O . GLY A 1 76 ? 81.679 21.634 1.118 1.00 83.06 76 GLY A O 1
ATOM 570 N N . THR A 1 77 ? 79.875 22.277 2.238 1.00 85.12 77 THR A N 1
ATOM 571 C CA . THR A 1 77 ? 80.293 21.661 3.510 1.00 85.12 77 THR A CA 1
ATOM 572 C C . THR A 1 77 ? 79.432 20.476 3.931 1.00 85.12 77 THR A C 1
ATOM 574 O O . THR A 1 77 ? 79.704 19.882 4.974 1.00 85.12 77 THR A O 1
ATOM 577 N N . GLN A 1 78 ? 78.408 20.120 3.150 1.00 86.50 78 GLN A N 1
ATOM 578 C CA . GLN A 1 78 ? 77.491 19.041 3.491 1.00 86.50 78 GLN A CA 1
ATOM 579 C C . GLN A 1 78 ? 77.105 18.229 2.253 1.00 86.50 78 GLN A C 1
ATOM 581 O O . GLN A 1 78 ? 76.409 18.711 1.355 1.00 86.50 78 GLN A O 1
ATOM 586 N N . ALA A 1 79 ? 77.509 16.965 2.264 1.00 87.69 79 ALA A N 1
ATOM 587 C CA . ALA A 1 79 ? 77.074 15.941 1.331 1.00 87.69 79 ALA A CA 1
ATOM 588 C C . ALA A 1 79 ? 76.562 14.713 2.091 1.00 87.69 79 ALA A C 1
ATOM 590 O O . ALA A 1 79 ? 76.898 14.492 3.256 1.00 87.69 79 ALA A O 1
ATOM 591 N N . LEU A 1 80 ? 75.736 13.924 1.422 1.00 87.88 80 LEU A N 1
ATOM 592 C CA . LEU A 1 80 ? 75.275 12.629 1.874 1.00 87.88 80 LEU A CA 1
ATOM 593 C C . LEU A 1 80 ? 75.939 11.559 1.019 1.00 87.88 80 LEU A C 1
ATOM 595 O O . LEU A 1 80 ? 75.896 11.607 -0.214 1.00 87.88 80 LEU A O 1
ATOM 599 N N . VAL A 1 81 ? 76.531 10.582 1.688 1.00 84.44 81 VAL A N 1
ATOM 600 C CA . VAL A 1 81 ? 77.082 9.396 1.049 1.00 84.44 81 VAL A CA 1
ATOM 601 C C . VAL A 1 81 ? 76.449 8.163 1.663 1.00 84.44 81 VAL A C 1
ATOM 603 O O . VAL A 1 81 ? 76.263 8.071 2.876 1.00 84.44 81 VAL A O 1
ATOM 606 N N . GLY A 1 82 ? 76.094 7.209 0.819 1.00 79.81 82 GLY A N 1
ATOM 607 C CA . GLY A 1 82 ? 75.521 5.956 1.268 1.00 79.81 82 GLY A CA 1
ATOM 608 C C . GLY A 1 82 ? 75.524 4.925 0.158 1.00 79.81 82 GLY A C 1
ATOM 609 O O . GLY A 1 82 ? 75.708 5.231 -1.023 1.00 79.81 82 GLY A O 1
ATOM 610 N N . GLY A 1 83 ? 75.328 3.679 0.552 1.00 70.94 83 GLY A N 1
ATOM 611 C CA . GLY A 1 83 ? 75.210 2.581 -0.387 1.00 70.94 83 GLY A CA 1
ATOM 612 C C . GLY A 1 83 ? 75.241 1.242 0.315 1.00 70.94 83 GLY A C 1
ATOM 613 O O . GLY A 1 83 ? 75.526 1.152 1.499 1.00 70.94 83 GLY A O 1
ATOM 614 N N . GLY A 1 84 ? 74.890 0.197 -0.416 1.00 62.69 84 GLY A N 1
ATOM 615 C CA . GLY A 1 84 ? 74.804 -1.162 0.105 1.00 62.69 84 GLY A CA 1
ATOM 616 C C . GLY A 1 84 ? 74.911 -2.151 -1.037 1.00 62.69 84 GLY A C 1
ATOM 617 O O . GLY A 1 84 ? 74.001 -2.956 -1.225 1.00 62.69 84 GLY A O 1
ATOM 618 N N . GLY A 1 85 ? 75.973 -2.013 -1.840 1.00 56.91 85 GLY A N 1
ATOM 619 C CA . GLY A 1 85 ? 76.244 -2.844 -3.013 1.00 56.91 85 GLY A CA 1
ATOM 620 C C . GLY A 1 85 ? 76.309 -4.349 -2.703 1.00 56.91 85 GLY A C 1
ATOM 621 O O . GLY A 1 85 ? 75.914 -4.826 -1.641 1.00 56.91 85 GLY A O 1
ATOM 622 N N . PHE A 1 86 ? 76.843 -5.143 -3.634 1.00 51.97 86 PHE A N 1
ATOM 623 C CA . PHE A 1 86 ? 76.921 -6.614 -3.515 1.00 51.97 86 PHE A CA 1
ATOM 624 C C . PHE A 1 86 ? 77.767 -7.141 -2.327 1.00 51.97 86 PHE A C 1
ATOM 626 O O . PHE A 1 86 ? 77.893 -8.350 -2.142 1.00 51.97 86 PHE A O 1
ATOM 633 N N . SER A 1 87 ? 78.354 -6.247 -1.535 1.00 50.47 87 SER A N 1
ATOM 634 C CA . SER A 1 87 ? 79.306 -6.467 -0.442 1.00 50.47 87 SER A CA 1
ATOM 635 C C . SER A 1 87 ? 78.675 -6.502 0.964 1.00 50.47 87 SER A C 1
ATOM 637 O O . SER A 1 87 ? 79.354 -6.927 1.899 1.00 50.47 87 SER A O 1
ATOM 639 N N . GLY A 1 88 ? 77.400 -6.116 1.139 1.00 54.84 88 GLY A N 1
ATOM 640 C CA . GLY A 1 88 ? 76.678 -6.173 2.426 1.00 54.84 88 GLY A CA 1
ATOM 641 C C . GLY A 1 88 ? 76.132 -4.822 2.928 1.00 54.84 88 GLY A C 1
ATOM 642 O O . GLY A 1 88 ? 76.221 -3.817 2.221 1.00 54.84 88 GLY A O 1
ATOM 643 N N . PRO A 1 89 ? 75.517 -4.776 4.131 1.00 56.31 89 PRO A N 1
ATOM 644 C CA . PRO A 1 89 ? 74.897 -3.560 4.661 1.00 56.31 89 PRO A CA 1
ATOM 645 C C . PRO A 1 89 ? 75.954 -2.491 4.967 1.00 56.31 89 PRO A C 1
ATOM 647 O O . PRO A 1 89 ? 76.834 -2.716 5.799 1.00 56.31 89 PRO A O 1
ATOM 650 N N . SER A 1 90 ? 75.845 -1.325 4.322 1.00 62.28 90 SER A N 1
ATOM 651 C CA . SER A 1 90 ? 76.635 -0.134 4.660 1.00 62.28 90 SER A CA 1
ATOM 652 C C . SER A 1 90 ? 75.687 1.031 4.971 1.00 62.28 90 SER A C 1
ATOM 654 O O . SER A 1 90 ? 74.592 1.127 4.421 1.00 62.28 90 SER A O 1
ATOM 656 N N . GLY A 1 91 ? 76.049 1.859 5.952 1.00 71.88 91 GLY A N 1
ATOM 657 C CA . GLY A 1 91 ? 75.170 2.912 6.463 1.00 71.88 91 GLY A CA 1
ATOM 658 C C . GLY A 1 91 ? 75.072 4.137 5.549 1.00 71.88 91 GLY A C 1
ATOM 659 O O . GLY A 1 91 ? 75.720 4.233 4.506 1.00 71.88 91 GLY A O 1
ATOM 660 N N . VAL A 1 92 ? 74.280 5.116 5.989 1.00 80.44 92 VAL A N 1
ATOM 661 C CA . VAL A 1 92 ? 74.232 6.464 5.409 1.00 80.44 92 VAL A CA 1
ATOM 662 C C . VAL A 1 92 ? 75.046 7.418 6.288 1.00 80.44 92 VAL A C 1
ATOM 664 O O . VAL A 1 92 ? 74.876 7.451 7.510 1.00 80.44 92 VAL A O 1
ATOM 667 N N . TYR A 1 93 ? 75.923 8.208 5.672 1.00 81.31 93 TYR A N 1
ATOM 668 C CA . TYR A 1 93 ? 76.874 9.079 6.358 1.00 81.31 93 TYR A CA 1
ATOM 669 C C . TYR A 1 93 ? 76.759 10.514 5.850 1.00 81.31 93 TYR A C 1
ATOM 671 O O . TYR A 1 93 ? 76.653 10.763 4.646 1.00 81.31 93 TYR A O 1
ATOM 679 N N . LEU A 1 94 ? 76.815 11.469 6.780 1.00 83.69 94 LEU A N 1
ATOM 680 C CA . LEU A 1 94 ? 77.014 12.869 6.435 1.00 83.69 94 LEU A CA 1
ATOM 681 C C . LEU A 1 94 ? 78.505 13.121 6.259 1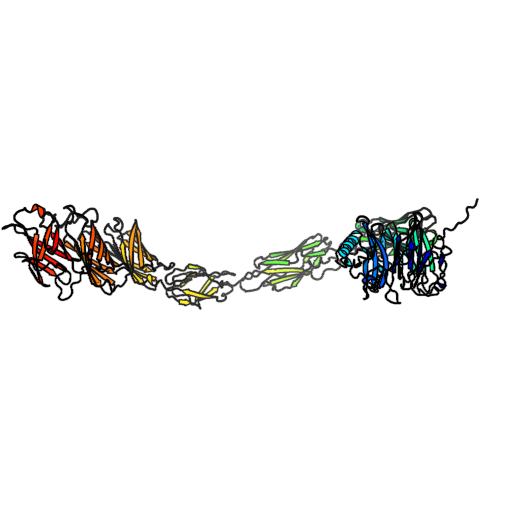.00 83.69 94 LEU A C 1
ATOM 683 O O . LEU A 1 94 ? 79.328 12.846 7.135 1.00 83.69 94 LEU A O 1
ATOM 687 N N . LEU A 1 95 ? 78.840 13.668 5.103 1.00 82.06 95 LEU A N 1
ATOM 688 C CA . LEU A 1 95 ? 80.192 14.003 4.721 1.00 82.06 95 LEU A CA 1
ATOM 689 C C . LEU A 1 95 ? 80.360 15.518 4.754 1.00 82.06 95 LEU A C 1
ATOM 691 O O . LEU A 1 95 ? 79.644 16.250 4.069 1.00 82.06 95 LEU A O 1
ATOM 695 N N . ASN A 1 96 ? 81.347 15.981 5.515 1.00 84.19 96 ASN A N 1
ATOM 696 C CA . ASN A 1 96 ? 81.911 17.306 5.322 1.00 84.19 96 ASN A CA 1
ATOM 697 C C . ASN A 1 96 ? 83.207 17.131 4.521 1.00 84.19 96 ASN A C 1
ATOM 699 O O . ASN A 1 96 ? 84.144 16.541 5.047 1.00 84.19 96 ASN A O 1
ATOM 703 N N . PRO A 1 97 ? 83.306 17.643 3.285 1.00 77.81 97 PRO A N 1
ATOM 704 C CA . PRO A 1 97 ? 84.511 17.504 2.462 1.00 77.81 97 PRO A CA 1
ATOM 705 C C . PRO A 1 97 ? 85.806 18.030 3.110 1.00 77.81 97 PRO A C 1
ATOM 707 O O . PRO A 1 97 ? 86.894 17.763 2.611 1.00 77.81 97 PRO A O 1
ATOM 710 N N . SER A 1 98 ? 85.705 18.782 4.210 1.00 77.44 98 SER A N 1
ATOM 711 C CA . SER A 1 98 ? 86.828 19.350 4.962 1.00 77.44 98 SER A CA 1
ATOM 712 C C . SER A 1 98 ? 86.951 18.825 6.404 1.00 77.44 98 SER A C 1
ATOM 714 O O . SER A 1 98 ? 87.762 19.351 7.165 1.00 77.44 98 SER A O 1
ATOM 716 N N . ALA A 1 99 ? 86.171 17.817 6.813 1.00 76.88 99 ALA A N 1
ATOM 717 C CA . ALA A 1 99 ? 86.227 17.216 8.152 1.00 76.88 99 ALA A CA 1
ATOM 718 C C . ALA A 1 99 ? 85.906 15.703 8.116 1.00 76.88 99 ALA A C 1
ATOM 720 O O . ALA A 1 99 ? 85.448 15.205 7.091 1.00 76.88 99 ALA A O 1
ATOM 721 N N . PRO A 1 100 ? 86.140 14.939 9.201 1.00 72.88 100 PRO A N 1
ATOM 722 C CA . PRO A 1 100 ? 85.820 13.514 9.215 1.00 72.88 100 PRO A CA 1
ATOM 723 C C . PRO A 1 100 ? 84.332 13.227 8.975 1.00 72.88 100 PRO A C 1
ATOM 725 O O . PRO A 1 100 ? 83.476 13.927 9.520 1.00 72.88 100 PRO A O 1
ATOM 728 N N . ALA A 1 101 ? 84.031 12.179 8.202 1.00 69.81 101 ALA A N 1
ATOM 729 C CA . ALA A 1 101 ? 82.665 11.696 7.998 1.00 69.81 101 ALA A CA 1
ATOM 730 C C . ALA A 1 101 ? 81.994 11.332 9.334 1.00 69.81 101 ALA A C 1
ATOM 732 O O . ALA A 1 101 ? 82.605 10.687 10.194 1.00 69.81 101 ALA A O 1
ATOM 733 N N . THR A 1 102 ? 80.727 11.714 9.501 1.00 71.62 102 THR A N 1
ATOM 734 C CA . THR A 1 102 ? 79.933 11.397 10.692 1.00 71.62 102 THR A CA 1
ATOM 735 C C . THR A 1 102 ? 78.766 10.473 10.331 1.00 71.62 102 THR A C 1
ATOM 737 O O . THR A 1 102 ? 78.067 10.705 9.340 1.00 71.62 102 THR A O 1
ATOM 740 N N . PRO A 1 103 ? 78.531 9.393 11.102 1.00 71.81 103 PRO A N 1
ATOM 741 C CA . PRO A 1 103 ? 77.376 8.535 10.879 1.00 71.81 103 PRO A CA 1
ATOM 742 C C . PRO A 1 103 ? 76.094 9.313 11.148 1.00 71.81 103 PRO A C 1
ATOM 744 O O . PRO A 1 103 ? 75.984 10.024 12.150 1.00 71.81 103 PRO A O 1
ATOM 747 N N . LEU A 1 104 ? 75.114 9.155 10.263 1.00 74.94 104 LEU A N 1
ATOM 748 C CA . LEU A 1 104 ? 73.789 9.705 10.483 1.00 74.94 104 LEU A CA 1
ATOM 749 C C . LEU A 1 104 ? 73.077 8.816 11.514 1.00 74.94 104 LEU A C 1
ATOM 751 O O . LEU A 1 104 ? 72.855 7.630 11.277 1.00 74.94 104 LEU A O 1
ATOM 755 N N . VAL A 1 105 ? 72.829 9.347 12.715 1.00 61.84 105 VAL A N 1
ATOM 756 C CA . VAL A 1 105 ? 72.515 8.535 13.904 1.00 61.84 105 VAL A CA 1
ATOM 757 C C . VAL A 1 105 ? 71.053 8.078 13.906 1.00 61.84 105 VAL A C 1
ATOM 759 O O . VAL A 1 105 ? 70.224 8.664 14.590 1.00 61.84 105 VAL A O 1
ATOM 762 N N . THR A 1 106 ? 70.745 6.993 13.193 1.00 65.06 106 THR A N 1
ATOM 763 C CA . THR A 1 106 ? 69.518 6.195 13.383 1.00 65.06 106 THR A CA 1
ATOM 764 C C . THR A 1 106 ? 69.770 4.712 13.051 1.00 65.06 106 THR A C 1
ATOM 766 O O . THR A 1 106 ? 70.298 4.405 11.982 1.00 65.06 106 THR A O 1
ATOM 769 N N . PRO A 1 107 ? 69.364 3.750 13.910 1.00 60.94 107 PRO A N 1
ATOM 770 C CA . PRO A 1 107 ? 69.537 2.312 13.645 1.00 60.94 107 PRO A CA 1
ATOM 771 C C . PRO A 1 107 ? 68.884 1.836 12.338 1.00 60.94 107 PRO A C 1
ATOM 773 O O . PRO A 1 107 ? 69.381 0.912 11.700 1.00 60.94 107 PRO A O 1
ATOM 776 N N . ALA A 1 108 ? 67.793 2.492 11.925 1.00 62.53 108 ALA A N 1
ATOM 777 C CA . ALA A 1 108 ? 67.064 2.173 10.703 1.00 62.53 108 ALA A CA 1
ATOM 778 C C . ALA A 1 108 ? 67.895 2.405 9.430 1.00 62.53 108 ALA A C 1
ATOM 780 O O . ALA A 1 108 ? 67.741 1.640 8.490 1.00 62.53 108 ALA A O 1
ATOM 781 N N . LEU A 1 109 ? 68.808 3.388 9.402 1.00 69.75 109 LEU A N 1
ATOM 782 C CA . LEU A 1 109 ? 69.632 3.705 8.224 1.00 69.75 109 LEU A CA 1
ATOM 783 C C . LEU A 1 109 ? 70.887 2.828 8.089 1.00 69.75 109 LEU A C 1
ATOM 785 O O . LEU A 1 109 ? 71.504 2.804 7.028 1.00 69.75 109 LEU A O 1
ATOM 789 N N . ALA A 1 110 ? 71.271 2.099 9.139 1.00 62.97 110 ALA A N 1
ATOM 790 C CA . ALA A 1 110 ? 72.480 1.270 9.153 1.00 62.97 110 ALA A CA 1
ATOM 791 C C . ALA A 1 110 ? 72.333 -0.064 8.391 1.00 62.97 110 ALA A C 1
ATOM 793 O O . ALA A 1 110 ? 73.316 -0.777 8.213 1.00 62.97 110 ALA A O 1
ATOM 794 N N . THR A 1 111 ? 71.112 -0.422 7.975 1.00 62.41 111 THR A N 1
ATOM 795 C CA . THR A 1 111 ? 70.784 -1.734 7.381 1.00 62.41 111 THR A CA 1
ATOM 796 C C . THR A 1 111 ? 70.123 -1.645 5.999 1.00 62.41 111 THR A C 1
ATOM 798 O O . THR A 1 111 ? 69.722 -2.668 5.448 1.00 62.41 111 THR A O 1
ATOM 801 N N . LEU A 1 112 ? 70.010 -0.442 5.425 1.00 64.56 112 LEU A N 1
ATOM 802 C CA . LEU A 1 112 ? 69.301 -0.206 4.163 1.00 64.56 112 LEU A CA 1
ATOM 803 C C . LEU A 1 112 ? 70.208 -0.373 2.942 1.00 64.56 112 LEU A C 1
ATOM 805 O O . LEU A 1 112 ? 71.339 0.108 2.933 1.00 64.56 112 LEU A O 1
ATOM 809 N N . GLN A 1 113 ? 69.677 -0.973 1.873 1.00 71.25 113 GLN A N 1
ATOM 810 C CA . GLN A 1 113 ? 70.324 -0.982 0.561 1.00 71.25 113 GLN A CA 1
ATOM 811 C C . GLN A 1 113 ? 69.795 0.172 -0.289 1.00 71.25 113 GLN A C 1
ATOM 813 O O . GLN A 1 113 ? 68.737 0.088 -0.911 1.00 71.25 113 GLN A O 1
ATOM 818 N N . ASN A 1 114 ? 70.556 1.260 -0.315 1.00 74.31 114 ASN A N 1
ATOM 819 C CA . ASN A 1 114 ? 70.199 2.480 -1.028 1.00 74.31 114 ASN A CA 1
ATOM 820 C C . ASN A 1 114 ? 71.057 2.649 -2.283 1.00 74.31 114 ASN A C 1
ATOM 822 O O . ASN A 1 114 ? 72.266 2.439 -2.229 1.00 74.31 114 ASN A O 1
ATOM 826 N N . TYR A 1 115 ? 70.446 3.056 -3.395 1.00 77.81 115 TYR A N 1
ATOM 827 C CA . TYR A 1 115 ? 71.129 3.166 -4.694 1.00 77.81 115 TYR A CA 1
ATOM 828 C C . TYR A 1 115 ? 71.157 4.589 -5.246 1.00 77.81 115 TYR A C 1
ATOM 830 O O . TYR A 1 115 ? 71.930 4.883 -6.151 1.00 77.81 115 TYR A O 1
ATOM 838 N N . ASN A 1 116 ? 70.338 5.487 -4.706 1.00 84.06 116 ASN A N 1
ATOM 839 C CA . ASN A 1 116 ? 70.329 6.892 -5.079 1.00 84.06 116 ASN A CA 1
ATOM 840 C C . ASN A 1 116 ? 69.812 7.746 -3.926 1.00 84.06 116 ASN A C 1
ATOM 842 O O . ASN A 1 116 ? 69.090 7.283 -3.042 1.00 84.06 116 ASN A O 1
ATOM 846 N N . ALA A 1 117 ? 70.185 9.015 -3.959 1.00 88.56 117 ALA A N 1
ATOM 847 C CA . ALA A 1 117 ? 69.614 10.027 -3.100 1.00 88.56 117 ALA A CA 1
ATOM 848 C C . ALA A 1 117 ? 69.691 11.380 -3.798 1.00 88.56 117 ALA A C 1
ATOM 850 O O . ALA A 1 117 ? 70.520 11.593 -4.686 1.00 88.56 117 ALA A O 1
ATOM 851 N N . VAL A 1 118 ? 68.844 12.297 -3.353 1.00 92.75 118 VAL A N 1
ATOM 852 C CA . VAL A 1 118 ? 68.869 13.695 -3.765 1.00 92.75 118 VAL A CA 1
ATOM 853 C C . VAL A 1 118 ? 68.581 14.584 -2.563 1.00 92.75 118 VAL A C 1
ATOM 855 O O . VAL A 1 118 ? 67.810 14.220 -1.666 1.00 92.75 118 VAL A O 1
ATOM 858 N N . PHE A 1 119 ? 69.193 15.764 -2.534 1.00 93.38 119 PHE A N 1
ATOM 859 C CA . PHE A 1 119 ? 68.779 16.806 -1.607 1.00 93.38 119 PHE A CA 1
ATOM 860 C C . PHE A 1 119 ? 67.450 17.421 -2.068 1.00 93.38 119 PHE A C 1
ATOM 862 O O . PHE A 1 119 ? 67.317 17.889 -3.200 1.00 93.38 119 PHE A O 1
ATOM 869 N N . TRP A 1 120 ? 66.454 17.428 -1.187 1.00 95.94 120 TRP A N 1
ATOM 870 C CA . TRP A 1 120 ? 65.136 17.987 -1.459 1.00 95.94 120 TRP A CA 1
ATOM 871 C C . TRP A 1 120 ? 64.873 19.201 -0.579 1.00 95.94 120 TRP A C 1
ATOM 873 O O . TRP A 1 120 ? 65.133 19.197 0.626 1.00 95.94 120 TRP A O 1
ATOM 883 N N . LYS A 1 121 ? 64.306 20.238 -1.192 1.00 93.56 121 LYS A N 1
ATOM 884 C CA . LYS A 1 121 ? 63.863 21.453 -0.521 1.00 93.56 121 LYS A CA 1
ATOM 885 C C . LYS A 1 121 ? 62.555 21.914 -1.139 1.00 93.56 121 LYS A C 1
ATOM 887 O O . LYS A 1 121 ? 62.479 22.136 -2.345 1.00 93.56 121 LYS A O 1
ATOM 892 N N . HIS A 1 122 ? 61.537 22.092 -0.309 1.00 94.62 122 HIS A N 1
ATOM 893 C CA . HIS A 1 122 ? 60.272 22.647 -0.759 1.00 94.62 122 HIS A CA 1
ATOM 894 C C . HIS A 1 122 ? 60.398 24.170 -0.960 1.00 94.62 122 HIS A C 1
ATOM 896 O O . HIS A 1 122 ? 60.912 24.860 -0.070 1.00 94.62 122 HIS A O 1
ATOM 902 N N . PRO A 1 123 ? 59.921 24.732 -2.089 1.00 89.69 123 PRO A N 1
ATOM 903 C CA . PRO A 1 123 ? 60.182 26.127 -2.449 1.00 89.69 123 PRO A CA 1
ATOM 904 C C . PRO A 1 123 ? 59.528 27.151 -1.511 1.00 89.69 123 PRO A C 1
ATOM 906 O O . PRO A 1 123 ? 60.048 28.254 -1.369 1.00 89.69 123 PRO A O 1
ATOM 909 N N . THR A 1 124 ? 58.405 26.811 -0.866 1.00 90.56 124 THR A N 1
ATOM 910 C CA . THR A 1 124 ? 57.615 27.771 -0.066 1.00 90.56 124 THR A CA 1
ATOM 911 C C . THR A 1 124 ? 57.557 27.444 1.424 1.00 90.56 124 THR A C 1
ATOM 913 O O . THR A 1 124 ? 57.640 28.347 2.249 1.00 90.56 124 THR A O 1
ATOM 916 N N . SER A 1 125 ? 57.440 26.165 1.792 1.00 89.25 125 SER A N 1
ATOM 917 C CA . SER A 1 125 ? 57.374 25.737 3.204 1.00 89.25 125 SER A CA 1
ATOM 918 C C . SER A 1 125 ? 58.739 25.789 3.897 1.00 89.25 125 SER A C 1
ATOM 920 O O . SER A 1 125 ? 58.803 25.767 5.124 1.00 89.25 125 SER A O 1
ATOM 922 N N . GLY A 1 126 ? 59.831 25.830 3.124 1.00 86.81 126 GLY A N 1
ATOM 923 C CA . GLY A 1 126 ? 61.200 25.824 3.635 1.00 86.81 126 GLY A CA 1
ATOM 924 C C . GLY A 1 126 ? 61.651 24.486 4.225 1.00 86.81 126 GLY A C 1
ATOM 925 O O . GLY A 1 126 ? 62.801 24.389 4.649 1.00 86.81 126 GLY A O 1
ATOM 926 N N . ARG A 1 127 ? 60.790 23.455 4.244 1.00 92.44 127 ARG A N 1
ATOM 927 C CA . ARG A 1 127 ? 61.173 22.106 4.677 1.00 92.44 127 ARG A CA 1
ATOM 928 C C . ARG A 1 127 ? 62.198 21.530 3.711 1.00 92.44 127 ARG A C 1
ATOM 930 O O . ARG A 1 127 ? 62.068 21.661 2.495 1.00 92.44 127 ARG A O 1
ATOM 937 N N . GLU A 1 128 ? 63.218 20.900 4.270 1.00 93.94 128 GLU A N 1
ATOM 938 C CA . GLU A 1 128 ? 64.350 20.369 3.524 1.00 93.94 128 GLU A CA 1
ATOM 939 C C . GLU A 1 128 ? 64.889 19.100 4.187 1.00 93.94 128 GLU A C 1
ATOM 941 O O . GLU A 1 128 ? 64.736 18.888 5.393 1.00 93.94 128 GLU A O 1
ATOM 946 N N . GLY A 1 129 ? 65.530 18.256 3.391 1.00 93.12 129 GLY A N 1
ATOM 947 C CA . GLY A 1 129 ? 66.111 17.002 3.842 1.00 93.12 129 GLY A CA 1
ATOM 948 C C . GLY A 1 129 ? 66.586 16.166 2.667 1.00 93.12 129 GLY A C 1
ATOM 949 O O . GLY A 1 129 ? 66.675 16.637 1.535 1.00 93.12 129 GLY A O 1
ATOM 950 N N . TRP A 1 130 ? 66.898 14.912 2.942 1.00 92.12 130 TRP A N 1
ATOM 951 C CA . TRP A 1 130 ? 67.347 13.961 1.940 1.00 92.12 130 TRP A CA 1
ATOM 952 C C . TRP A 1 130 ? 66.194 13.047 1.557 1.00 92.12 130 TRP A C 1
ATOM 954 O O . TRP A 1 130 ? 65.518 12.504 2.433 1.00 92.12 130 TRP A O 1
ATOM 964 N N . ILE A 1 131 ? 65.986 12.866 0.255 1.00 92.81 131 ILE A N 1
ATOM 965 C CA . ILE A 1 131 ? 65.130 11.803 -0.268 1.00 92.81 131 ILE A CA 1
ATOM 966 C C . ILE A 1 131 ? 66.052 10.708 -0.770 1.00 92.81 131 ILE A C 1
ATOM 968 O O . ILE A 1 131 ? 66.904 10.951 -1.624 1.00 92.81 131 ILE A O 1
ATOM 972 N N . ILE A 1 132 ? 65.897 9.518 -0.206 1.00 88.50 132 ILE A N 1
ATOM 973 C CA . ILE A 1 132 ? 66.724 8.354 -0.507 1.00 88.50 132 ILE A CA 1
ATOM 974 C C . ILE A 1 132 ? 65.844 7.299 -1.176 1.00 88.50 132 ILE A C 1
ATOM 976 O O . ILE A 1 132 ? 64.724 7.052 -0.720 1.00 88.50 132 ILE A O 1
ATOM 980 N N . GLY A 1 133 ? 66.355 6.700 -2.251 1.00 84.00 133 GLY A N 1
ATOM 981 C CA . GLY A 1 133 ? 65.728 5.603 -2.981 1.00 84.00 133 GLY A CA 1
ATOM 982 C C . GLY A 1 133 ? 66.599 4.342 -2.986 1.00 84.00 133 GLY A C 1
ATOM 983 O O . GLY A 1 133 ? 67.829 4.389 -3.123 1.00 84.00 133 GLY A O 1
ATOM 984 N N . GLY A 1 134 ? 65.956 3.186 -2.830 1.00 74.75 134 GLY A N 1
ATOM 985 C CA . GLY A 1 134 ? 66.620 1.882 -2.801 1.00 74.75 134 GLY A CA 1
ATOM 986 C C . GLY A 1 134 ? 65.742 0.768 -2.248 1.00 74.75 134 GLY A C 1
ATOM 987 O O . GLY A 1 134 ? 64.606 1.013 -1.854 1.00 74.75 134 GLY A O 1
ATOM 988 N N . ALA A 1 135 ? 66.230 -0.474 -2.268 1.00 65.06 135 ALA A N 1
ATOM 989 C CA . ALA A 1 135 ? 65.486 -1.639 -1.795 1.00 65.06 135 ALA A CA 1
ATOM 990 C C . ALA A 1 135 ? 65.538 -1.747 -0.259 1.00 65.06 135 ALA A C 1
ATOM 992 O O . ALA A 1 135 ? 66.589 -1.995 0.333 1.00 65.06 135 ALA A O 1
ATOM 993 N N . ASN A 1 136 ? 64.381 -1.643 0.399 1.00 56.94 136 ASN A N 1
ATOM 994 C CA . ASN A 1 136 ? 64.261 -1.937 1.828 1.00 56.94 136 ASN A CA 1
ATOM 995 C C . ASN A 1 136 ? 64.143 -3.454 2.026 1.00 56.94 136 ASN A C 1
ATOM 997 O O . ASN A 1 136 ? 63.064 -4.002 1.839 1.00 56.94 136 ASN A O 1
ATOM 1001 N N . ALA A 1 137 ? 65.248 -4.129 2.363 1.00 51.34 137 ALA A N 1
ATOM 1002 C CA . ALA A 1 137 ? 65.323 -5.498 2.906 1.00 51.34 137 ALA A CA 1
ATOM 1003 C C . ALA A 1 137 ? 64.323 -6.561 2.356 1.00 51.34 137 ALA A C 1
ATOM 1005 O O . ALA A 1 137 ? 63.888 -7.435 3.106 1.00 51.34 137 ALA A O 1
ATOM 1006 N N . GLY A 1 138 ? 63.963 -6.520 1.061 1.00 56.59 138 GLY A N 1
ATOM 1007 C CA . GLY A 1 138 ? 62.922 -7.403 0.505 1.00 56.59 138 GLY A CA 1
ATOM 1008 C C . GLY A 1 138 ? 62.501 -7.190 -0.960 1.00 56.59 138 GLY A C 1
ATOM 1009 O O . GLY A 1 138 ? 61.368 -7.516 -1.293 1.00 56.59 138 GLY A O 1
ATOM 1010 N N . PHE A 1 139 ? 63.373 -6.669 -1.838 1.00 62.03 139 PHE A N 1
ATOM 1011 C CA . PHE A 1 139 ? 63.084 -6.407 -3.271 1.00 62.03 139 PHE A CA 1
ATOM 1012 C C . PHE A 1 139 ? 61.911 -5.447 -3.550 1.00 62.03 139 PHE A C 1
ATOM 1014 O O . PHE A 1 139 ? 61.226 -5.567 -4.560 1.00 62.03 139 PHE A O 1
ATOM 1021 N N . SER A 1 140 ? 61.673 -4.477 -2.665 1.00 69.12 140 SER A N 1
ATOM 1022 C CA . SER A 1 140 ? 60.725 -3.386 -2.899 1.00 69.12 140 SER A CA 1
ATOM 1023 C C . SER A 1 140 ? 61.380 -2.047 -2.578 1.00 69.12 140 SER A C 1
ATOM 1025 O O . SER A 1 140 ? 61.847 -1.842 -1.450 1.00 69.12 140 SER A O 1
ATOM 1027 N N . SER A 1 141 ? 61.422 -1.145 -3.555 1.00 77.69 141 SER A N 1
ATOM 1028 C CA . SER A 1 141 ? 61.976 0.198 -3.431 1.00 77.69 141 SER A CA 1
ATOM 1029 C C . SER A 1 141 ? 60.898 1.217 -3.096 1.00 77.69 141 SER A C 1
ATOM 1031 O O . SER A 1 141 ? 59.861 1.277 -3.752 1.00 77.69 141 SER A O 1
ATOM 1033 N N . ASN A 1 142 ? 61.142 2.027 -2.070 1.00 84.75 142 ASN A N 1
ATOM 1034 C CA . ASN A 1 142 ? 60.327 3.189 -1.728 1.00 84.75 142 ASN A CA 1
ATOM 1035 C C . ASN A 1 142 ? 61.211 4.437 -1.624 1.00 84.75 142 ASN A C 1
ATOM 1037 O O . ASN A 1 142 ? 62.440 4.346 -1.612 1.00 84.75 142 ASN A O 1
ATOM 1041 N N . LEU A 1 143 ? 60.580 5.607 -1.560 1.00 89.62 143 LEU A N 1
ATOM 1042 C CA . LEU A 1 143 ? 61.262 6.845 -1.216 1.00 89.62 143 LEU A CA 1
ATOM 1043 C C . LEU A 1 143 ? 61.196 7.044 0.296 1.00 89.62 143 LEU A C 1
ATOM 1045 O O . LEU A 1 143 ? 60.123 6.947 0.898 1.00 89.62 143 LEU A O 1
ATOM 1049 N N . THR A 1 144 ? 62.333 7.364 0.903 1.00 88.19 144 THR A N 1
ATOM 1050 C CA . THR A 1 144 ? 62.460 7.629 2.340 1.00 88.19 144 THR A CA 1
ATOM 1051 C C . THR A 1 144 ? 62.969 9.043 2.569 1.00 88.19 144 THR A C 1
ATOM 1053 O O . THR A 1 144 ? 63.975 9.443 1.984 1.00 88.19 144 THR A O 1
ATOM 1056 N N . PHE A 1 145 ? 62.274 9.798 3.421 1.00 91.50 145 PHE A N 1
ATOM 1057 C CA . PHE A 1 145 ? 62.727 11.106 3.880 1.00 91.50 145 PHE A CA 1
ATOM 1058 C C . PHE A 1 145 ? 63.624 10.959 5.104 1.00 91.50 145 PHE A C 1
ATOM 1060 O O . PHE A 1 145 ? 63.311 10.217 6.039 1.00 91.50 145 PHE A O 1
ATOM 1067 N N . VAL A 1 146 ? 64.717 11.714 5.100 1.00 89.12 146 VAL A N 1
ATOM 1068 C CA . VAL A 1 146 ? 65.655 11.838 6.212 1.00 89.12 146 VAL A CA 1
ATOM 1069 C C . VAL A 1 146 ? 65.906 13.321 6.470 1.00 89.12 146 VAL A C 1
ATOM 1071 O O . VAL A 1 146 ? 66.321 14.050 5.566 1.00 89.12 146 VAL A O 1
ATOM 1074 N N . SER A 1 147 ? 65.671 13.785 7.699 1.00 88.19 147 SER A N 1
ATOM 1075 C CA . SER A 1 147 ? 65.973 15.168 8.084 1.00 88.19 147 SER A CA 1
ATOM 1076 C C . SER A 1 147 ? 67.467 15.475 7.933 1.00 88.19 147 SER A C 1
ATOM 1078 O O . SER A 1 147 ? 68.318 14.585 7.953 1.00 88.19 147 SER A O 1
ATOM 1080 N N . THR A 1 148 ? 67.820 16.752 7.780 1.00 86.50 148 THR A N 1
ATOM 1081 C CA . THR A 1 148 ? 69.212 17.176 7.533 1.00 86.50 148 THR A CA 1
ATOM 1082 C C . THR A 1 148 ? 70.194 16.796 8.648 1.00 86.50 148 THR A C 1
ATOM 1084 O O . THR A 1 148 ? 71.388 16.681 8.374 1.00 86.50 148 THR A O 1
ATOM 1087 N N . ASP A 1 149 ? 69.698 16.582 9.868 1.00 79.44 149 ASP A N 1
ATOM 1088 C CA . ASP A 1 149 ? 70.421 16.114 11.059 1.00 79.44 149 ASP A CA 1
ATOM 1089 C C . ASP A 1 149 ? 70.293 14.597 11.312 1.00 79.44 149 ASP A C 1
ATOM 1091 O O . ASP A 1 149 ? 70.900 14.062 12.243 1.00 79.44 149 ASP A O 1
ATOM 1095 N N . GLY A 1 150 ? 69.499 13.898 10.496 1.00 77.94 150 GLY A N 1
ATOM 1096 C CA . GLY A 1 150 ? 69.271 12.460 10.586 1.00 77.94 150 GLY A CA 1
ATOM 1097 C C . GLY A 1 150 ? 68.364 11.984 11.708 1.00 77.94 150 GLY A C 1
ATOM 1098 O O . GLY A 1 150 ? 68.202 10.775 11.844 1.00 77.94 150 GLY A O 1
ATOM 1099 N N . GLN A 1 151 ? 67.806 12.885 12.519 1.00 82.62 151 GLN A N 1
ATOM 1100 C CA . GLN A 1 151 ? 67.016 12.517 13.700 1.00 82.62 151 GLN A CA 1
ATOM 1101 C C . GLN A 1 151 ? 65.605 12.035 13.351 1.00 82.62 151 GLN A C 1
ATOM 1103 O O . GLN A 1 151 ? 65.019 11.255 14.098 1.00 82.62 151 GLN A O 1
ATOM 1108 N N . SER A 1 152 ? 65.052 12.486 12.225 1.00 85.06 152 SER A N 1
ATOM 1109 C CA . SER A 1 152 ? 63.730 12.084 11.743 1.00 85.06 152 SER A CA 1
ATOM 1110 C C . SER A 1 152 ? 63.866 11.325 10.430 1.00 85.06 152 SER A C 1
ATOM 1112 O O . SER A 1 152 ? 64.396 11.853 9.452 1.00 85.06 152 SER A O 1
ATOM 1114 N N . VAL A 1 153 ? 63.382 10.084 10.414 1.00 86.19 153 VAL A N 1
ATOM 1115 C CA . VAL A 1 153 ? 63.456 9.178 9.263 1.00 86.19 153 VAL A CA 1
ATOM 1116 C C . VAL A 1 153 ? 62.109 8.502 9.072 1.00 86.19 153 VAL A C 1
ATOM 1118 O O . VAL A 1 153 ? 61.540 7.980 10.029 1.00 86.19 153 VAL A O 1
ATOM 1121 N N . GLY A 1 154 ? 61.627 8.447 7.833 1.00 85.38 154 GLY A N 1
ATOM 1122 C CA . GLY A 1 154 ? 60.477 7.617 7.494 1.00 85.38 154 GLY A CA 1
ATOM 1123 C C . GLY A 1 154 ? 60.195 7.559 6.000 1.00 85.38 154 GLY A C 1
ATOM 1124 O O . GLY A 1 154 ? 60.518 8.476 5.244 1.00 85.38 154 GLY A O 1
ATOM 1125 N N . ALA A 1 155 ? 59.604 6.445 5.572 1.00 87.69 155 ALA A N 1
ATOM 1126 C CA . ALA A 1 155 ? 59.166 6.261 4.196 1.00 87.69 155 ALA A CA 1
ATOM 1127 C C . ALA A 1 155 ? 58.126 7.331 3.841 1.00 87.69 155 ALA A C 1
ATOM 1129 O O . ALA A 1 155 ? 57.166 7.509 4.580 1.00 87.69 155 ALA A O 1
ATOM 1130 N N . VAL A 1 156 ? 58.294 8.033 2.724 1.00 89.81 156 VAL A N 1
ATOM 1131 C CA . VAL A 1 156 ? 57.286 8.975 2.204 1.00 89.81 156 VAL A CA 1
ATOM 1132 C C . VAL A 1 156 ? 56.350 8.303 1.206 1.00 89.81 156 VAL A C 1
ATOM 1134 O O . VAL A 1 156 ? 55.207 8.732 1.059 1.00 89.81 156 VAL A O 1
ATOM 1137 N N . THR A 1 157 ? 56.791 7.212 0.574 1.00 89.38 157 THR A N 1
ATOM 1138 C CA . THR A 1 157 ? 55.961 6.393 -0.316 1.00 89.38 157 THR A CA 1
ATOM 1139 C C . THR A 1 157 ? 55.847 4.952 0.175 1.00 89.38 157 THR A C 1
ATOM 1141 O O . THR A 1 157 ? 56.710 4.447 0.898 1.00 89.38 157 THR A O 1
ATOM 1144 N N . GLY A 1 158 ? 54.816 4.250 -0.301 1.00 85.94 158 GLY A N 1
ATOM 1145 C CA . GLY A 1 158 ? 54.835 2.787 -0.382 1.00 85.94 158 GLY A CA 1
ATOM 1146 C C . GLY A 1 158 ? 55.876 2.282 -1.396 1.00 85.94 158 GLY A C 1
ATOM 1147 O O . GLY A 1 158 ? 56.647 3.068 -1.954 1.00 85.94 158 GLY A O 1
ATOM 1148 N N . ALA A 1 159 ? 55.900 0.972 -1.653 1.00 82.94 159 ALA A N 1
ATOM 1149 C CA . ALA A 1 159 ? 56.752 0.388 -2.693 1.00 82.94 159 ALA A CA 1
ATOM 1150 C C . ALA A 1 159 ? 56.351 0.912 -4.085 1.00 82.94 159 ALA A C 1
ATOM 1152 O O . ALA A 1 159 ? 55.196 0.753 -4.471 1.00 82.94 159 ALA A O 1
ATOM 1153 N N . ILE A 1 160 ? 57.288 1.533 -4.810 1.00 82.25 160 ILE A N 1
ATOM 1154 C CA . ILE A 1 160 ? 57.088 2.139 -6.141 1.00 82.25 160 ILE A CA 1
ATOM 1155 C C . ILE A 1 160 ? 57.695 1.322 -7.288 1.00 82.25 160 ILE A C 1
ATOM 1157 O O . ILE A 1 160 ? 57.253 1.468 -8.424 1.00 82.25 160 ILE A O 1
ATOM 1161 N N . SER A 1 161 ? 58.659 0.452 -6.996 1.00 80.38 161 SER A N 1
ATOM 1162 C CA . SER A 1 161 ? 59.276 -0.480 -7.950 1.00 80.38 161 SER A CA 1
ATOM 1163 C C . SER A 1 161 ? 59.956 -1.632 -7.205 1.00 80.38 161 SER A C 1
ATOM 1165 O O . SER A 1 161 ? 60.191 -1.519 -5.997 1.00 80.38 161 SER A O 1
ATOM 1167 N N . ALA A 1 162 ? 60.281 -2.742 -7.875 1.00 76.50 162 ALA A N 1
ATOM 1168 C CA . ALA A 1 162 ? 61.104 -3.799 -7.272 1.00 76.50 162 ALA A CA 1
ATOM 1169 C C . ALA A 1 162 ? 62.610 -3.483 -7.337 1.00 76.50 162 ALA A C 1
ATOM 1171 O O . ALA A 1 162 ? 63.370 -3.944 -6.482 1.00 76.50 162 ALA A O 1
ATOM 1172 N N . PHE A 1 163 ? 63.038 -2.657 -8.301 1.00 73.94 163 PHE A N 1
ATOM 1173 C CA . PHE A 1 163 ? 64.416 -2.172 -8.422 1.00 73.94 163 PHE A CA 1
ATOM 1174 C C . PHE A 1 163 ? 64.492 -0.648 -8.368 1.00 73.94 163 PHE A C 1
ATOM 1176 O O . PHE A 1 163 ? 63.567 0.069 -8.747 1.00 73.94 163 PHE A O 1
ATOM 1183 N N . SER A 1 164 ? 65.626 -0.137 -7.898 1.00 70.44 164 SER A N 1
ATOM 1184 C CA . SER A 1 164 ? 65.850 1.302 -7.804 1.00 70.44 164 SER A CA 1
ATOM 1185 C C . SER A 1 164 ? 66.293 1.867 -9.153 1.00 70.44 164 SER A C 1
ATOM 1187 O O . SER A 1 164 ? 67.251 1.358 -9.733 1.00 70.44 164 SER A O 1
ATOM 1189 N N . GLY A 1 165 ? 65.644 2.929 -9.629 1.00 78.88 165 GLY A N 1
ATOM 1190 C CA . GLY A 1 165 ? 66.129 3.730 -10.756 1.00 78.88 165 GLY A CA 1
ATOM 1191 C C . GLY A 1 165 ? 66.632 5.109 -10.318 1.00 78.88 165 GLY A C 1
ATOM 1192 O O . GLY A 1 165 ? 66.642 5.422 -9.133 1.00 78.88 165 GLY A O 1
ATOM 1193 N N . GLY A 1 166 ? 67.066 5.944 -11.257 1.00 86.94 166 GLY A N 1
ATOM 1194 C CA . GLY A 1 166 ? 67.478 7.331 -11.025 1.00 86.94 166 GLY A CA 1
ATOM 1195 C C . GLY A 1 166 ? 66.440 8.207 -10.300 1.00 86.94 166 GLY A C 1
ATOM 1196 O O . GLY A 1 166 ? 65.230 8.079 -10.489 1.00 86.94 166 GLY A O 1
ATOM 1197 N N . LEU A 1 167 ? 66.945 9.140 -9.490 1.00 91.12 167 LEU A N 1
ATOM 1198 C CA . LEU A 1 167 ? 66.175 10.063 -8.653 1.00 91.12 167 LEU A CA 1
ATOM 1199 C C . LEU A 1 167 ? 66.730 11.482 -8.811 1.00 91.12 167 LEU A C 1
ATOM 1201 O O . LEU A 1 167 ? 67.945 11.677 -8.754 1.00 91.12 167 LEU A O 1
ATOM 1205 N N . THR A 1 168 ? 65.858 12.475 -8.987 1.00 93.44 168 THR A N 1
ATOM 1206 C CA . THR A 1 168 ? 66.264 13.888 -9.034 1.00 93.44 168 THR A CA 1
ATOM 1207 C C . THR A 1 168 ? 65.153 14.829 -8.567 1.00 93.44 168 THR A C 1
ATOM 1209 O O . THR A 1 168 ? 64.003 14.416 -8.390 1.00 93.44 168 THR A O 1
ATOM 1212 N N . THR A 1 169 ? 65.494 16.104 -8.390 1.00 93.44 169 THR A N 1
ATOM 1213 C CA . THR A 1 169 ? 64.568 17.188 -8.056 1.00 93.44 169 THR A CA 1
ATOM 1214 C C . THR A 1 169 ? 64.732 18.353 -9.019 1.00 93.44 169 THR A C 1
ATOM 1216 O O . THR A 1 169 ? 65.841 18.646 -9.456 1.00 93.44 169 THR A O 1
ATOM 1219 N N . ASP A 1 170 ? 63.629 19.027 -9.346 1.00 90.94 170 ASP A N 1
ATOM 1220 C CA . ASP A 1 170 ? 63.677 20.301 -10.073 1.00 90.94 170 ASP A CA 1
ATOM 1221 C C . ASP A 1 170 ? 63.697 21.498 -9.097 1.00 90.94 170 ASP A C 1
ATOM 1223 O O . ASP A 1 170 ? 63.405 21.340 -7.904 1.00 90.94 170 ASP A O 1
ATOM 1227 N N . PRO A 1 171 ? 63.986 22.728 -9.568 1.00 87.31 171 PRO A N 1
ATOM 1228 C CA . PRO A 1 171 ? 63.951 23.916 -8.709 1.00 87.31 171 PRO A CA 1
ATOM 1229 C C . PRO A 1 171 ? 62.576 24.222 -8.100 1.00 87.31 171 PRO A C 1
ATOM 1231 O O . PRO A 1 171 ? 62.482 24.992 -7.145 1.00 87.31 171 PRO A O 1
ATOM 1234 N N . SER A 1 172 ? 61.503 23.638 -8.643 1.00 90.88 172 SER A N 1
ATOM 1235 C CA . SER A 1 172 ? 60.149 23.769 -8.097 1.00 90.88 172 SER A CA 1
ATOM 1236 C C . SER A 1 172 ? 59.895 22.810 -6.929 1.00 90.88 172 SER A C 1
ATOM 1238 O O . SER A 1 172 ? 58.813 22.838 -6.348 1.00 90.88 172 SER A O 1
ATOM 1240 N N . GLY A 1 173 ? 60.867 21.970 -6.564 1.00 90.50 173 GLY A N 1
ATOM 1241 C CA . GLY A 1 173 ? 60.768 21.001 -5.476 1.00 90.50 173 GLY A CA 1
ATOM 1242 C C . GLY A 1 173 ? 59.994 19.736 -5.845 1.00 90.50 173 GLY A C 1
ATOM 1243 O O . GLY A 1 173 ? 59.646 18.963 -4.949 1.00 90.50 173 GLY A O 1
ATOM 1244 N N . ASN A 1 174 ? 59.700 19.515 -7.130 1.00 94.50 174 ASN A N 1
ATOM 1245 C CA . ASN A 1 174 ? 59.134 18.252 -7.590 1.00 94.50 174 ASN A CA 1
ATOM 1246 C C . ASN A 1 174 ? 60.204 17.163 -7.530 1.00 94.50 174 ASN A C 1
ATOM 1248 O O . ASN A 1 174 ? 61.376 17.425 -7.790 1.00 94.50 174 ASN A O 1
ATOM 1252 N N . VAL A 1 175 ? 59.787 15.938 -7.226 1.00 94.81 175 VAL A N 1
ATOM 1253 C CA . VAL A 1 175 ? 60.659 14.762 -7.202 1.00 94.81 175 VAL A CA 1
ATOM 1254 C C . VAL A 1 175 ? 60.326 13.890 -8.400 1.00 94.81 175 VAL A C 1
ATOM 1256 O O . VAL A 1 175 ? 59.170 13.514 -8.598 1.00 94.81 175 VAL A O 1
ATOM 1259 N N . PHE A 1 176 ? 61.343 13.559 -9.186 1.00 93.81 176 PHE A N 1
ATOM 1260 C CA . PHE A 1 176 ? 61.224 12.664 -10.328 1.00 93.81 176 PHE A CA 1
ATOM 1261 C C . PHE A 1 176 ? 61.948 11.366 -10.033 1.00 93.81 176 PHE A C 1
ATOM 1263 O O . PHE A 1 176 ? 63.087 11.372 -9.561 1.00 93.81 176 PHE A O 1
ATOM 1270 N N . VAL A 1 177 ? 61.279 10.265 -10.344 1.00 90.94 177 VAL A N 1
ATOM 1271 C CA . VAL A 1 177 ? 61.810 8.921 -10.160 1.00 90.94 177 VAL A CA 1
ATOM 1272 C C . VAL A 1 177 ? 61.692 8.184 -11.475 1.00 90.94 177 VAL A C 1
ATOM 1274 O O . VAL A 1 177 ? 60.614 8.140 -12.068 1.00 90.94 177 VAL A O 1
ATOM 1277 N N . SER A 1 178 ? 62.783 7.581 -11.927 1.00 88.62 178 SER A N 1
ATOM 1278 C CA . SER A 1 178 ? 62.691 6.560 -12.959 1.00 88.62 178 SER A CA 1
ATOM 1279 C C . SER A 1 178 ? 62.385 5.222 -12.302 1.00 88.62 178 SER A C 1
ATOM 1281 O O . SER A 1 178 ? 63.139 4.762 -11.443 1.00 88.62 178 SER A O 1
ATOM 1283 N N . LEU A 1 179 ? 61.289 4.601 -12.706 1.00 85.25 179 LEU A N 1
ATOM 1284 C CA . LEU A 1 179 ? 60.907 3.276 -12.255 1.00 85.25 179 LEU A CA 1
ATOM 1285 C C . LEU A 1 179 ? 61.680 2.239 -13.074 1.00 85.25 179 LEU A C 1
ATOM 1287 O O . LEU A 1 179 ? 61.650 2.248 -14.307 1.00 85.25 179 LEU A O 1
ATOM 1291 N N . ALA A 1 180 ? 62.396 1.364 -12.373 1.00 76.56 180 ALA A N 1
ATOM 1292 C CA . ALA A 1 180 ? 63.137 0.260 -12.961 1.00 76.56 180 ALA A CA 1
ATOM 1293 C C . ALA A 1 180 ? 62.500 -1.044 -12.481 1.00 76.56 180 ALA A C 1
ATOM 1295 O O . ALA A 1 180 ? 62.505 -1.339 -11.288 1.00 76.56 180 ALA A O 1
ATOM 1296 N N . ASP A 1 181 ? 61.930 -1.817 -13.401 1.00 73.19 181 ASP A N 1
ATOM 1297 C CA . ASP A 1 181 ? 61.372 -3.128 -13.090 1.00 73.19 181 ASP A CA 1
ATOM 1298 C C . ASP A 1 181 ? 61.481 -4.053 -14.294 1.00 73.19 181 ASP A C 1
ATOM 1300 O O . ASP A 1 181 ? 61.177 -3.661 -15.413 1.00 73.19 181 ASP A O 1
ATOM 1304 N N . PHE A 1 182 ? 61.822 -5.326 -14.084 1.00 58.53 182 PHE A N 1
ATOM 1305 C CA . PHE A 1 182 ? 61.820 -6.322 -15.169 1.00 58.53 182 PHE A CA 1
ATOM 1306 C C . PHE A 1 182 ? 60.398 -6.684 -15.662 1.00 58.53 182 PHE A C 1
ATOM 1308 O O . PHE A 1 182 ? 60.228 -7.588 -16.478 1.00 58.53 182 PHE A O 1
ATOM 1315 N N . ASN A 1 183 ? 59.368 -5.978 -15.180 1.00 63.91 183 ASN A N 1
ATOM 1316 C CA . ASN A 1 183 ? 57.992 -6.038 -15.656 1.00 63.91 183 ASN A CA 1
ATOM 1317 C C . ASN A 1 183 ? 57.731 -4.915 -16.675 1.00 63.91 183 ASN A C 1
ATOM 1319 O O . ASN A 1 183 ? 57.837 -3.734 -16.350 1.00 63.91 183 ASN A O 1
ATOM 1323 N N . ALA A 1 184 ? 57.301 -5.282 -17.885 1.00 62.91 184 ALA A N 1
ATOM 1324 C CA . ALA A 1 184 ? 57.044 -4.359 -18.991 1.00 62.91 184 ALA A CA 1
ATOM 1325 C C . ALA A 1 184 ? 56.051 -3.221 -18.674 1.00 62.91 184 ALA A C 1
ATOM 1327 O O . ALA A 1 184 ? 56.086 -2.190 -19.337 1.00 62.91 184 ALA A O 1
ATOM 1328 N N . ALA A 1 185 ? 55.175 -3.379 -17.675 1.00 71.00 185 ALA A N 1
ATOM 1329 C CA . ALA A 1 185 ? 54.124 -2.403 -17.386 1.00 71.00 185 ALA A CA 1
ATOM 1330 C C . ALA A 1 185 ? 54.640 -1.060 -16.838 1.00 71.00 185 ALA A C 1
ATOM 1332 O O . ALA A 1 185 ? 54.019 -0.026 -17.084 1.00 71.00 185 ALA A O 1
ATOM 1333 N N . ILE A 1 186 ? 55.748 -1.065 -16.091 1.00 71.12 186 ILE A N 1
ATOM 1334 C CA . ILE A 1 186 ? 56.315 0.138 -15.451 1.00 71.12 186 ILE A CA 1
ATOM 1335 C C . ILE A 1 186 ? 57.815 0.314 -15.708 1.00 71.12 186 ILE A C 1
ATOM 1337 O O . ILE A 1 186 ? 58.408 1.277 -15.224 1.00 71.12 186 ILE A O 1
ATOM 1341 N N . ASN A 1 187 ? 58.420 -0.581 -16.493 1.00 81.38 187 ASN A N 1
ATOM 1342 C CA . ASN A 1 187 ? 59.830 -0.493 -16.841 1.00 81.38 187 ASN A CA 1
ATOM 1343 C C . ASN A 1 187 ? 60.140 0.799 -17.608 1.00 81.38 187 ASN A C 1
ATOM 1345 O O . ASN A 1 187 ? 59.441 1.142 -18.561 1.00 81.38 187 ASN A O 1
ATOM 1349 N N . ASN A 1 188 ? 61.208 1.485 -17.202 1.00 82.88 188 ASN A N 1
ATOM 1350 C CA . ASN A 1 188 ? 61.680 2.747 -17.769 1.00 82.88 188 ASN A CA 1
ATOM 1351 C C . ASN A 1 188 ? 60.660 3.896 -17.764 1.00 82.88 188 ASN A C 1
ATOM 1353 O O . ASN A 1 188 ? 60.802 4.860 -18.514 1.00 82.88 188 ASN A O 1
ATOM 1357 N N . LYS A 1 189 ? 59.646 3.850 -16.898 1.00 87.75 189 LYS A N 1
ATOM 1358 C CA . LYS A 1 189 ? 58.715 4.973 -16.751 1.00 87.75 189 LYS A CA 1
ATOM 1359 C C . LYS A 1 189 ? 59.307 6.045 -15.852 1.00 87.75 189 LYS A C 1
ATOM 1361 O O . LYS A 1 189 ? 59.748 5.744 -14.744 1.00 87.75 189 LYS A O 1
ATOM 1366 N N . ILE A 1 190 ? 59.263 7.303 -16.282 1.00 90.75 190 ILE A N 1
ATOM 1367 C CA . ILE A 1 190 ? 59.546 8.434 -15.394 1.00 90.75 190 ILE A CA 1
ATOM 1368 C C . ILE A 1 190 ? 58.242 8.890 -14.758 1.00 90.75 190 ILE A C 1
ATOM 1370 O O . ILE A 1 190 ? 57.293 9.245 -15.460 1.00 90.75 190 ILE A O 1
ATOM 1374 N N . VAL A 1 191 ? 58.204 8.907 -13.430 1.00 90.94 191 VAL A N 1
ATOM 1375 C CA . VAL A 1 191 ? 57.067 9.406 -12.657 1.00 90.94 191 VAL A CA 1
ATOM 1376 C C . VAL A 1 191 ? 57.456 10.624 -11.835 1.00 90.94 191 VAL A C 1
ATOM 1378 O O . VAL A 1 191 ? 58.603 10.778 -11.408 1.00 90.94 191 VAL A O 1
ATOM 1381 N N . LYS A 1 192 ? 56.482 11.500 -11.613 1.00 93.19 192 LYS A N 1
ATOM 1382 C CA . LYS A 1 192 ? 56.633 12.739 -10.856 1.00 93.19 192 LYS A CA 1
ATOM 1383 C C . LYS A 1 192 ? 55.774 12.699 -9.601 1.00 93.19 192 LYS A C 1
ATOM 1385 O O . LYS A 1 192 ? 54.576 12.433 -9.665 1.00 93.19 192 LYS A O 1
ATOM 1390 N N . PHE A 1 193 ? 56.378 13.063 -8.478 1.00 94.38 193 PHE A N 1
ATOM 1391 C CA . PHE A 1 193 ? 55.679 13.512 -7.283 1.00 94.38 193 PHE A CA 1
ATOM 1392 C C . PHE A 1 193 ? 55.824 15.026 -7.188 1.00 94.38 193 PHE A C 1
ATOM 1394 O O . PHE A 1 193 ? 56.925 15.579 -7.240 1.00 94.38 193 PHE A O 1
ATOM 1401 N N . THR A 1 194 ? 54.698 15.720 -7.087 1.00 95.31 194 THR A N 1
ATOM 1402 C CA . THR A 1 194 ? 54.704 17.179 -6.979 1.00 95.31 194 THR A CA 1
ATOM 1403 C C . THR A 1 194 ? 55.318 17.629 -5.657 1.00 95.31 194 THR A C 1
ATOM 1405 O O . THR A 1 194 ? 55.249 16.918 -4.651 1.00 95.31 194 THR A O 1
ATOM 1408 N N . ALA A 1 195 ? 55.864 18.845 -5.635 1.00 94.25 195 ALA A N 1
ATOM 1409 C CA . ALA A 1 195 ? 56.411 19.446 -4.421 1.00 94.25 195 ALA A CA 1
ATOM 1410 C C . ALA A 1 195 ? 55.413 19.408 -3.249 1.00 94.25 195 ALA A C 1
ATOM 1412 O O . ALA A 1 195 ? 55.788 19.044 -2.140 1.00 94.25 195 ALA A O 1
ATOM 1413 N N . ALA A 1 196 ? 54.130 19.679 -3.518 1.00 94.38 196 ALA A N 1
ATOM 1414 C CA . ALA A 1 196 ? 53.063 19.646 -2.519 1.00 94.38 196 ALA A CA 1
ATOM 1415 C C . ALA A 1 196 ? 52.771 18.231 -1.987 1.00 94.38 196 ALA A C 1
ATOM 1417 O O . ALA A 1 196 ? 52.565 18.059 -0.788 1.00 94.38 196 ALA A O 1
ATOM 1418 N N . GLN A 1 197 ? 52.771 17.215 -2.859 1.00 94.94 197 GLN A N 1
ATOM 1419 C CA . GLN A 1 197 ? 52.602 15.818 -2.440 1.00 94.94 197 GLN A CA 1
ATOM 1420 C C . GLN A 1 197 ? 53.756 15.380 -1.538 1.00 94.94 197 GLN A C 1
ATOM 1422 O O . GLN A 1 197 ? 53.519 14.811 -0.475 1.00 94.94 197 GLN A O 1
ATOM 1427 N N . MET A 1 198 ? 54.992 15.695 -1.935 1.00 94.31 198 MET A N 1
ATOM 1428 C CA . MET A 1 198 ? 56.183 15.391 -1.141 1.00 94.31 198 MET A CA 1
ATOM 1429 C C . MET A 1 198 ? 56.173 16.133 0.197 1.00 94.31 198 MET A C 1
ATOM 1431 O O . MET A 1 198 ? 56.448 15.535 1.230 1.00 94.31 198 MET A O 1
ATOM 1435 N N . ASP A 1 199 ? 55.790 17.408 0.208 1.00 94.19 199 ASP A N 1
ATOM 1436 C CA . ASP A 1 199 ? 55.715 18.231 1.416 1.00 94.19 199 ASP A CA 1
ATOM 1437 C C . ASP A 1 199 ? 54.670 17.709 2.412 1.00 94.19 199 ASP A C 1
ATOM 1439 O O . ASP A 1 199 ? 54.958 17.591 3.604 1.00 94.19 199 ASP A O 1
ATOM 1443 N N . ALA A 1 200 ? 53.492 17.309 1.927 1.00 93.00 200 ALA A N 1
ATOM 1444 C CA . ALA A 1 200 ? 52.467 16.665 2.746 1.00 93.00 200 ALA A CA 1
ATOM 1445 C C . ALA A 1 200 ? 52.939 15.311 3.298 1.00 93.00 200 ALA A C 1
ATOM 1447 O O . ALA A 1 200 ? 52.719 15.012 4.473 1.00 93.00 200 ALA A O 1
ATOM 1448 N N . ALA A 1 201 ? 53.632 14.516 2.479 1.00 92.56 201 ALA A N 1
ATOM 1449 C CA . ALA A 1 201 ? 54.161 13.225 2.898 1.00 92.56 201 ALA A CA 1
ATOM 1450 C C . ALA A 1 201 ? 55.234 13.359 3.981 1.00 92.56 201 ALA A C 1
ATOM 1452 O O . ALA A 1 201 ? 55.219 12.630 4.969 1.00 92.56 201 ALA A O 1
ATOM 1453 N N . VAL A 1 202 ? 56.129 14.337 3.831 1.00 92.75 202 VAL A N 1
ATOM 1454 C CA . VAL A 1 202 ? 57.144 14.665 4.835 1.00 92.75 202 VAL A CA 1
ATOM 1455 C C . VAL A 1 202 ? 56.490 15.119 6.140 1.00 92.75 202 VAL A C 1
ATOM 1457 O O . VAL A 1 202 ? 56.915 14.686 7.206 1.00 92.75 202 VAL A O 1
ATOM 1460 N N . VAL A 1 203 ? 55.428 15.933 6.095 1.00 92.88 203 VAL A N 1
ATOM 1461 C CA . VAL A 1 203 ? 54.677 16.321 7.306 1.00 92.88 203 VAL A CA 1
ATOM 1462 C C . VAL A 1 203 ? 54.099 15.108 8.026 1.00 92.88 203 VAL A C 1
ATOM 1464 O O . VAL A 1 203 ? 54.217 15.027 9.247 1.00 92.88 203 VAL A O 1
ATOM 1467 N N . ALA A 1 204 ? 53.501 14.172 7.290 1.00 89.50 204 ALA A N 1
ATOM 1468 C CA . ALA A 1 204 ? 52.933 12.959 7.871 1.00 89.50 204 ALA A CA 1
ATOM 1469 C C . ALA A 1 204 ? 54.023 12.090 8.519 1.00 89.50 204 ALA A C 1
ATOM 1471 O O . ALA A 1 204 ? 53.888 11.699 9.677 1.00 89.50 204 ALA A O 1
ATOM 1472 N N . VAL A 1 205 ? 55.160 11.907 7.836 1.00 86.50 205 VAL A N 1
ATOM 1473 C CA . VAL A 1 205 ? 56.327 11.189 8.373 1.00 86.50 205 VAL A CA 1
ATOM 1474 C C . VAL A 1 205 ? 56.838 11.835 9.660 1.00 86.50 205 VAL A C 1
ATOM 1476 O O . VAL A 1 205 ? 57.077 11.139 10.645 1.00 86.50 205 VAL A O 1
ATOM 1479 N N . LEU A 1 206 ? 56.959 13.165 9.693 1.00 86.88 206 LEU A N 1
ATOM 1480 C CA . LEU A 1 206 ? 57.368 13.906 10.892 1.00 86.88 206 LEU A CA 1
ATOM 1481 C C . LEU A 1 206 ? 56.337 13.813 12.030 1.00 86.88 206 LEU A C 1
ATOM 1483 O O . LEU A 1 206 ? 56.704 13.940 13.196 1.00 86.88 206 LEU A O 1
ATOM 1487 N N . ALA A 1 207 ? 55.064 13.573 11.707 1.00 87.06 207 ALA A N 1
ATOM 1488 C CA . ALA A 1 207 ? 53.992 13.320 12.668 1.00 87.06 207 ALA A CA 1
ATOM 1489 C C . ALA A 1 207 ? 53.879 11.839 13.093 1.00 87.06 207 ALA A C 1
ATOM 1491 O O . ALA A 1 207 ? 53.032 11.514 13.925 1.00 87.06 207 ALA A O 1
ATOM 1492 N N . GLY A 1 208 ? 54.736 10.955 12.567 1.00 80.56 208 GLY A N 1
ATOM 1493 C CA . GLY A 1 208 ? 54.775 9.529 12.905 1.00 80.56 208 GLY A CA 1
ATOM 1494 C C . GLY A 1 208 ? 53.924 8.618 12.013 1.00 80.56 208 GLY A C 1
ATOM 1495 O O . GLY A 1 208 ? 53.716 7.465 12.384 1.00 80.56 208 GLY A O 1
ATOM 1496 N N . ASP A 1 209 ? 53.450 9.103 10.862 1.00 78.69 209 ASP A N 1
ATOM 1497 C CA . ASP A 1 209 ? 52.664 8.340 9.881 1.00 78.69 209 ASP A CA 1
ATOM 1498 C C . ASP A 1 209 ? 53.517 7.978 8.641 1.00 78.69 209 ASP A C 1
ATOM 1500 O O . ASP A 1 209 ? 53.801 8.849 7.809 1.00 78.69 209 ASP A O 1
ATOM 1504 N N . PRO A 1 210 ? 54.008 6.727 8.520 1.00 71.31 210 PRO A N 1
ATOM 1505 C CA . PRO A 1 210 ? 54.905 6.334 7.439 1.00 71.31 210 PRO A CA 1
ATOM 1506 C C . PRO A 1 210 ? 54.161 5.965 6.141 1.00 71.31 210 PRO A C 1
ATOM 1508 O O . PRO A 1 210 ? 53.134 5.297 6.152 1.00 71.31 210 PRO A O 1
ATOM 1511 N N . ALA A 1 211 ? 54.777 6.292 5.005 1.00 72.44 211 ALA A N 1
ATOM 1512 C CA . ALA A 1 211 ? 54.415 5.906 3.636 1.00 72.44 211 ALA A CA 1
ATOM 1513 C C . ALA A 1 211 ? 53.047 6.403 3.102 1.00 72.44 211 ALA A C 1
ATOM 1515 O O . ALA A 1 211 ? 52.337 5.634 2.449 1.00 72.44 211 ALA A O 1
ATOM 1516 N N . PRO A 1 212 ? 52.677 7.686 3.281 1.00 73.38 212 PRO A N 1
ATOM 1517 C CA . PRO A 1 212 ? 51.360 8.197 2.884 1.00 73.38 212 PRO A CA 1
ATOM 1518 C C . PRO A 1 212 ? 51.126 8.261 1.362 1.00 73.38 212 PRO A C 1
ATOM 1520 O O . PRO A 1 212 ? 49.978 8.356 0.926 1.00 73.38 212 PRO A O 1
ATOM 1523 N N . LEU A 1 213 ? 52.174 8.229 0.528 1.00 85.38 213 LEU A N 1
ATOM 1524 C CA . LEU A 1 213 ? 52.031 8.299 -0.932 1.00 85.38 213 LEU A CA 1
ATOM 1525 C C . LEU A 1 213 ? 52.056 6.908 -1.581 1.00 85.38 213 LEU A C 1
ATOM 1527 O O . LEU A 1 213 ? 53.083 6.227 -1.614 1.00 85.38 213 LEU A O 1
ATOM 1531 N N . ALA A 1 214 ? 50.931 6.501 -2.167 1.00 79.75 214 ALA A N 1
ATOM 1532 C CA . ALA A 1 214 ? 50.858 5.319 -3.027 1.00 79.75 214 ALA A CA 1
ATOM 1533 C C . ALA A 1 214 ? 51.457 5.591 -4.423 1.00 79.75 214 ALA A C 1
ATOM 1535 O O . ALA A 1 214 ? 51.479 6.732 -4.880 1.00 79.75 214 ALA A O 1
ATOM 1536 N N . VAL A 1 215 ? 51.866 4.542 -5.149 1.00 71.12 215 VAL A N 1
ATOM 1537 C CA . VAL A 1 215 ? 52.405 4.646 -6.527 1.00 71.12 215 VAL A CA 1
ATOM 1538 C C . VAL A 1 215 ? 51.469 5.419 -7.459 1.00 71.12 215 VAL A C 1
ATOM 1540 O O . VAL A 1 215 ? 51.913 6.285 -8.208 1.00 71.12 215 VAL A O 1
ATOM 1543 N N . GLY A 1 216 ? 50.160 5.166 -7.359 1.00 77.88 216 GLY A N 1
ATOM 1544 C CA . GLY A 1 216 ? 49.135 5.847 -8.156 1.00 77.88 216 GLY A CA 1
ATOM 1545 C C . GLY A 1 216 ? 48.955 7.336 -7.841 1.00 77.88 216 GLY A C 1
ATOM 1546 O O . GLY A 1 216 ? 48.232 8.014 -8.560 1.00 77.88 216 GLY A O 1
ATOM 1547 N N . ALA A 1 217 ? 49.595 7.857 -6.787 1.00 83.75 217 ALA A N 1
ATOM 1548 C CA . ALA A 1 217 ? 49.642 9.295 -6.532 1.00 83.75 217 ALA A CA 1
ATOM 1549 C C . ALA A 1 217 ? 50.661 10.013 -7.434 1.00 83.75 217 ALA A C 1
ATOM 1551 O O . ALA A 1 217 ? 50.575 11.230 -7.595 1.00 83.75 217 ALA A O 1
ATOM 1552 N N . SER A 1 218 ? 51.624 9.286 -8.008 1.00 86.00 218 SER A N 1
ATOM 1553 C CA . SER A 1 218 ? 52.575 9.846 -8.967 1.00 86.00 218 SER A CA 1
ATOM 1554 C C . SER A 1 218 ? 51.930 10.059 -10.336 1.00 86.00 218 SER A C 1
ATOM 1556 O O . SER A 1 218 ? 51.026 9.322 -10.734 1.00 86.00 218 SER A O 1
ATOM 1558 N N . THR A 1 219 ? 52.401 11.058 -11.078 1.00 90.56 219 THR A N 1
ATOM 1559 C CA . THR A 1 219 ? 51.982 11.276 -12.465 1.00 90.56 219 THR A CA 1
ATOM 1560 C C . THR A 1 219 ? 53.034 10.733 -13.433 1.00 90.56 219 THR A C 1
ATOM 1562 O O . THR A 1 219 ? 54.208 11.100 -13.311 1.00 90.56 219 THR A O 1
ATOM 1565 N N . PRO A 1 220 ? 52.659 9.879 -14.406 1.00 89.19 220 PRO A N 1
ATOM 1566 C CA . PRO A 1 220 ? 53.555 9.508 -15.495 1.00 89.19 220 PRO A CA 1
ATOM 1567 C C . PRO A 1 220 ? 53.972 10.756 -16.272 1.00 89.19 220 PRO A C 1
ATOM 1569 O O . PRO A 1 220 ? 53.132 11.591 -16.607 1.00 89.19 220 PRO A O 1
ATOM 1572 N N . VAL A 1 221 ? 55.268 10.886 -16.534 1.00 88.62 221 VAL A N 1
ATOM 1573 C CA . VAL A 1 221 ? 55.836 12.016 -17.273 1.00 88.62 221 VAL A CA 1
ATOM 1574 C C . VAL A 1 221 ? 56.092 11.603 -18.715 1.00 88.62 221 VAL A C 1
ATOM 1576 O O . VAL A 1 221 ? 55.550 12.218 -19.625 1.00 88.62 221 VAL A O 1
ATOM 1579 N N . PHE A 1 222 ? 56.889 10.554 -18.917 1.00 86.62 222 PHE A N 1
ATOM 1580 C CA . PHE A 1 222 ? 57.138 9.950 -20.223 1.00 86.62 222 PHE A CA 1
ATOM 1581 C C . PHE A 1 222 ? 57.773 8.558 -20.058 1.00 86.62 222 PHE A C 1
ATOM 1583 O O . PHE A 1 222 ? 58.264 8.210 -18.976 1.00 86.62 222 PHE A O 1
ATOM 1590 N N . ASP A 1 223 ? 57.765 7.777 -21.137 1.00 87.62 223 ASP A N 1
ATOM 1591 C CA . ASP A 1 223 ? 58.459 6.492 -21.217 1.00 87.62 223 ASP A CA 1
ATOM 1592 C C . ASP A 1 223 ? 59.900 6.730 -21.691 1.00 87.62 223 ASP A C 1
ATOM 1594 O O . ASP A 1 223 ? 60.138 7.167 -22.821 1.00 87.62 223 ASP A O 1
ATOM 1598 N N . ALA A 1 224 ? 60.863 6.489 -20.804 1.00 85.00 224 ALA A N 1
ATOM 1599 C CA . ALA A 1 224 ? 62.275 6.651 -21.097 1.00 85.00 224 ALA A CA 1
ATOM 1600 C C . ALA A 1 224 ? 62.867 5.411 -21.772 1.00 85.00 224 ALA A C 1
ATOM 1602 O O . ALA A 1 224 ? 62.369 4.293 -21.662 1.00 85.00 224 ALA A O 1
ATOM 1603 N N . ASP A 1 225 ? 63.996 5.604 -22.440 1.00 82.31 225 ASP A N 1
ATOM 1604 C CA . ASP A 1 225 ? 64.795 4.513 -22.994 1.00 82.31 225 ASP A CA 1
ATOM 1605 C C . ASP A 1 225 ? 65.594 3.791 -21.899 1.00 82.31 225 ASP A C 1
ATOM 1607 O O . ASP A 1 225 ? 66.087 2.685 -22.107 1.00 82.31 225 ASP A O 1
ATOM 1611 N N . ALA A 1 226 ? 65.742 4.442 -20.740 1.00 81.31 226 ALA A N 1
ATOM 1612 C CA . ALA A 1 226 ? 66.611 4.044 -19.645 1.00 81.31 226 ALA A CA 1
ATOM 1613 C C . ALA A 1 226 ? 66.086 4.545 -18.291 1.00 81.31 226 ALA A C 1
ATOM 1615 O O . ALA A 1 226 ? 65.398 5.560 -18.227 1.00 81.31 226 ALA A O 1
ATOM 1616 N N . SER A 1 227 ? 66.485 3.892 -17.199 1.00 76.88 227 SER A N 1
ATOM 1617 C CA . SER A 1 227 ? 66.088 4.259 -15.827 1.00 76.88 227 SER A CA 1
ATOM 1618 C C . SER A 1 227 ? 67.249 4.258 -14.819 1.00 76.88 227 SER A C 1
ATOM 1620 O O . SER A 1 227 ? 67.040 4.146 -13.615 1.00 76.88 227 SER A O 1
ATOM 1622 N N . GLY A 1 228 ? 68.501 4.371 -15.278 1.00 77.50 228 GLY A N 1
ATOM 1623 C CA . GLY A 1 228 ? 69.683 4.191 -14.420 1.00 77.50 228 GLY A CA 1
ATOM 1624 C C . GLY A 1 228 ? 70.217 5.466 -13.757 1.00 77.50 228 GLY A C 1
ATOM 1625 O O . GLY A 1 228 ? 70.683 5.415 -12.622 1.00 77.50 228 GLY A O 1
ATOM 1626 N N . SER A 1 229 ? 70.166 6.612 -14.437 1.00 85.81 229 SER A N 1
ATOM 1627 C CA . SER A 1 229 ? 70.634 7.902 -13.912 1.00 85.81 229 SER A CA 1
ATOM 1628 C C . SER A 1 229 ? 69.724 9.020 -14.399 1.00 85.81 229 SER A C 1
ATOM 1630 O O . SER A 1 229 ? 69.282 9.014 -15.549 1.00 85.81 229 SER A O 1
ATOM 1632 N N . LEU A 1 230 ? 69.431 9.963 -13.508 1.00 91.31 230 LEU A N 1
ATOM 1633 C CA . LEU A 1 230 ? 68.454 11.018 -13.731 1.00 91.31 230 LEU A CA 1
ATOM 1634 C C . LEU A 1 230 ? 68.974 12.335 -13.151 1.00 91.31 230 LEU A C 1
ATOM 1636 O O . LEU A 1 230 ? 69.463 12.370 -12.020 1.00 91.31 230 LEU A O 1
ATOM 1640 N N . ALA A 1 231 ? 68.850 13.412 -13.919 1.00 91.81 231 ALA A N 1
ATOM 1641 C CA . ALA A 1 231 ? 69.129 14.771 -13.475 1.00 91.81 231 ALA A CA 1
ATOM 1642 C C . ALA A 1 231 ? 68.093 15.741 -14.056 1.00 91.81 231 ALA A C 1
ATOM 1644 O O . ALA A 1 231 ? 67.586 15.514 -15.153 1.00 91.81 231 ALA A O 1
ATOM 1645 N N . ALA A 1 232 ? 67.777 16.814 -13.336 1.00 92.81 232 ALA A N 1
ATOM 1646 C CA . ALA A 1 232 ? 66.908 17.882 -13.817 1.00 92.81 232 ALA A CA 1
ATOM 1647 C C . ALA A 1 232 ? 67.672 19.203 -13.839 1.00 92.81 232 ALA A C 1
ATOM 1649 O O . ALA A 1 232 ? 68.471 19.475 -12.943 1.00 92.81 232 ALA A O 1
ATOM 1650 N N . ASP A 1 233 ? 67.430 20.004 -14.872 1.00 90.50 233 ASP A N 1
ATOM 1651 C CA . ASP A 1 233 ? 67.999 21.343 -14.988 1.00 90.50 233 ASP A CA 1
ATOM 1652 C C . ASP A 1 233 ? 67.003 22.446 -14.619 1.00 90.50 233 ASP A C 1
ATOM 1654 O O . ASP A 1 233 ? 65.807 22.211 -14.410 1.00 90.50 233 ASP A O 1
ATOM 1658 N N . SER A 1 234 ? 67.506 23.674 -14.526 1.00 86.88 234 SER A N 1
ATOM 1659 C CA . SER A 1 234 ? 66.734 24.841 -14.111 1.00 86.88 234 SER A CA 1
ATOM 1660 C C . SER A 1 234 ? 65.590 25.209 -15.057 1.00 86.88 234 SER A C 1
ATOM 1662 O O . SER A 1 234 ? 64.659 25.905 -14.649 1.00 86.88 234 SER A O 1
ATOM 1664 N N . LEU A 1 235 ? 65.623 24.711 -16.297 1.00 83.25 235 LEU A N 1
ATOM 1665 C CA . LEU A 1 235 ? 64.573 24.893 -17.298 1.00 83.25 235 LEU A CA 1
ATOM 1666 C C . LEU A 1 235 ? 63.490 23.807 -17.217 1.00 83.25 235 LEU A C 1
ATOM 1668 O O . LEU A 1 235 ? 62.546 23.831 -18.003 1.00 83.25 235 LEU A O 1
ATOM 1672 N N . GLY A 1 236 ? 63.603 22.862 -16.280 1.00 83.94 236 GLY A N 1
ATOM 1673 C CA . GLY A 1 236 ? 62.662 21.754 -16.137 1.00 83.94 236 GLY A CA 1
ATOM 1674 C C . GLY A 1 236 ? 62.872 20.650 -17.172 1.00 83.94 236 GLY A C 1
ATOM 1675 O O . GLY A 1 236 ? 61.955 19.857 -17.409 1.00 83.94 236 GLY A O 1
ATOM 1676 N N . ARG A 1 237 ? 64.054 20.576 -17.799 1.00 88.56 237 ARG A N 1
ATOM 1677 C CA . ARG A 1 237 ? 64.411 19.446 -18.660 1.00 88.56 237 ARG A CA 1
ATOM 1678 C C . ARG A 1 237 ? 64.992 18.327 -17.816 1.00 88.56 237 ARG A C 1
ATOM 1680 O O . ARG A 1 237 ? 65.878 18.539 -16.989 1.00 88.56 237 ARG A O 1
ATOM 1687 N N . LEU A 1 238 ? 64.494 17.126 -18.061 1.00 92.00 238 LEU A N 1
ATOM 1688 C CA . LEU A 1 238 ? 64.995 15.895 -17.476 1.00 92.00 238 LEU A CA 1
ATOM 1689 C C . LEU A 1 238 ? 66.066 15.317 -18.397 1.00 92.00 238 LEU A C 1
ATOM 1691 O O . LEU A 1 238 ? 65.884 15.303 -19.611 1.00 92.00 238 LEU A O 1
ATOM 1695 N N . TRP A 1 239 ? 67.154 14.825 -17.816 1.00 90.88 239 TRP A N 1
ATOM 1696 C CA . TRP A 1 239 ? 68.275 14.167 -18.484 1.00 90.88 239 TRP A CA 1
ATOM 1697 C C . TRP A 1 239 ? 68.379 12.746 -17.949 1.00 90.88 239 TRP A C 1
ATOM 1699 O O . TRP A 1 239 ? 68.503 12.553 -16.739 1.00 90.88 239 TRP A O 1
ATOM 1709 N N . ILE A 1 240 ? 68.288 11.761 -18.838 1.00 90.19 240 ILE A N 1
ATOM 1710 C CA . ILE A 1 240 ? 68.052 10.365 -18.486 1.00 90.19 240 ILE A CA 1
ATOM 1711 C C . ILE A 1 240 ? 69.039 9.474 -19.224 1.00 90.19 240 ILE A C 1
ATOM 1713 O O . ILE A 1 240 ? 69.221 9.584 -20.439 1.00 90.19 240 ILE A O 1
ATOM 1717 N N . THR A 1 241 ? 69.667 8.571 -18.479 1.00 87.06 241 THR A N 1
ATOM 1718 C CA . THR A 1 241 ? 70.587 7.560 -19.006 1.00 87.06 241 THR A CA 1
ATOM 1719 C C . THR A 1 241 ? 70.423 6.249 -18.250 1.00 87.06 241 THR A C 1
ATOM 1721 O O . THR A 1 241 ? 69.684 6.156 -17.265 1.00 87.06 241 THR A O 1
ATOM 1724 N N . GLY A 1 242 ? 71.124 5.205 -18.682 1.00 78.69 242 GLY A N 1
ATOM 1725 C CA . GLY A 1 242 ? 71.165 3.971 -17.916 1.00 78.69 242 GLY A CA 1
ATOM 1726 C C . GLY A 1 242 ? 72.063 2.903 -18.510 1.00 78.69 242 GLY A C 1
ATOM 1727 O O . GLY A 1 242 ? 72.828 3.140 -19.444 1.00 78.69 242 GLY A O 1
ATOM 1728 N N . TYR A 1 243 ? 71.962 1.721 -17.909 1.00 73.38 243 TYR A N 1
ATOM 1729 C CA . TYR A 1 243 ? 72.758 0.549 -18.243 1.00 73.38 243 TYR A CA 1
ATOM 1730 C C . TYR A 1 243 ? 72.543 0.123 -19.704 1.00 73.38 243 TYR A C 1
ATOM 1732 O O . TYR A 1 243 ? 71.403 -0.065 -20.118 1.00 73.38 243 TYR A O 1
ATOM 1740 N N . GLN A 1 244 ? 73.631 -0.037 -20.469 1.00 70.75 244 GLN A N 1
ATOM 1741 C CA . GLN A 1 244 ? 73.629 -0.447 -21.886 1.00 70.75 244 GLN A CA 1
ATOM 1742 C C . GLN A 1 244 ? 72.902 0.496 -22.864 1.00 70.75 244 GLN A C 1
ATOM 1744 O O . GLN A 1 244 ? 72.587 0.100 -23.987 1.00 70.75 244 GLN A O 1
ATOM 1749 N N . ILE A 1 245 ? 72.682 1.757 -22.486 1.00 76.19 245 ILE A N 1
ATOM 1750 C CA . ILE A 1 245 ? 72.060 2.757 -23.360 1.00 76.19 245 ILE A CA 1
ATOM 1751 C C . ILE A 1 245 ? 73.135 3.682 -23.932 1.00 76.19 245 ILE A C 1
ATOM 1753 O O . ILE A 1 245 ? 73.729 4.478 -23.210 1.00 76.19 245 ILE A O 1
ATOM 1757 N N . GLY A 1 246 ? 73.355 3.571 -25.248 1.00 74.69 246 GLY A N 1
ATOM 1758 C CA . GLY A 1 246 ? 74.390 4.279 -26.022 1.00 74.69 246 GLY A CA 1
ATOM 1759 C C . GLY A 1 246 ? 74.142 5.767 -26.269 1.00 74.69 246 GLY A C 1
ATOM 1760 O O . GLY A 1 246 ? 74.794 6.382 -27.116 1.00 74.69 246 GLY A O 1
ATOM 1761 N N . HIS A 1 247 ? 73.166 6.345 -25.581 1.00 78.88 247 HIS A N 1
ATOM 1762 C CA . HIS A 1 247 ? 72.762 7.731 -25.737 1.00 78.88 247 HIS A CA 1
ATOM 1763 C C . HIS A 1 247 ? 72.210 8.274 -24.425 1.00 78.88 247 HIS A C 1
ATOM 1765 O O . HIS A 1 247 ? 71.941 7.553 -23.466 1.00 78.88 247 HIS A O 1
ATOM 1771 N N . ILE A 1 248 ? 72.026 9.581 -24.409 1.00 83.69 248 ILE A N 1
ATOM 1772 C CA . ILE A 1 248 ? 71.391 10.313 -23.332 1.00 83.69 248 ILE A CA 1
ATOM 1773 C C . ILE A 1 248 ? 70.080 10.841 -23.876 1.00 83.69 248 ILE A C 1
ATOM 1775 O O . ILE A 1 248 ? 70.025 11.421 -24.964 1.00 83.69 248 ILE A O 1
ATOM 1779 N N . GLN A 1 249 ? 69.009 10.595 -23.141 1.00 85.38 249 GLN A N 1
ATOM 1780 C CA . GLN A 1 249 ? 67.691 11.090 -23.480 1.00 85.38 249 GLN A CA 1
ATOM 1781 C C . GLN A 1 249 ? 67.434 12.365 -22.684 1.00 85.38 249 GLN A C 1
ATOM 1783 O O . GLN A 1 249 ? 67.754 12.431 -21.499 1.00 85.38 249 GLN A O 1
ATOM 1788 N N . SER A 1 250 ? 66.865 13.383 -23.320 1.00 85.12 250 SER A N 1
ATOM 1789 C CA . SER A 1 250 ? 66.319 14.533 -22.612 1.00 85.12 250 SER A CA 1
ATOM 1790 C C . SER A 1 250 ? 64.837 14.700 -22.887 1.00 85.12 250 SER A C 1
ATOM 1792 O O . SER A 1 250 ? 64.361 14.414 -23.984 1.00 85.12 250 SER A O 1
ATOM 1794 N N . TYR A 1 251 ? 64.107 15.140 -21.871 1.00 86.00 251 TYR A N 1
ATOM 1795 C CA . TYR A 1 251 ? 62.679 15.405 -21.941 1.00 86.00 251 TYR A CA 1
ATOM 1796 C C . TYR A 1 251 ? 62.394 16.789 -21.377 1.00 86.00 251 TYR A C 1
ATOM 1798 O O . TYR A 1 251 ? 62.685 17.066 -20.214 1.00 86.00 251 TYR A O 1
ATOM 1806 N N . ASP A 1 252 ? 61.834 17.665 -22.200 1.00 83.81 252 ASP A N 1
ATOM 1807 C CA . ASP A 1 252 ? 61.398 18.989 -21.779 1.00 83.81 252 ASP A CA 1
ATOM 1808 C C . ASP A 1 252 ? 59.970 18.909 -21.237 1.00 83.81 252 ASP A C 1
ATOM 1810 O O . ASP A 1 252 ? 59.014 18.686 -21.980 1.00 83.81 252 ASP A O 1
ATOM 1814 N N . THR A 1 253 ? 59.823 19.098 -19.925 1.00 81.06 253 THR A N 1
ATOM 1815 C CA . THR A 1 253 ? 58.520 18.988 -19.259 1.00 81.06 253 THR A CA 1
ATOM 1816 C C . THR A 1 253 ? 57.540 20.100 -19.633 1.00 81.06 253 THR A C 1
ATOM 1818 O O . THR A 1 253 ? 56.340 19.921 -19.428 1.00 81.06 253 THR A O 1
ATOM 1821 N N . ALA A 1 254 ? 58.009 21.221 -20.190 1.00 79.06 254 ALA A N 1
ATOM 1822 C CA . ALA A 1 254 ? 57.156 22.323 -20.625 1.00 79.06 254 ALA A CA 1
ATOM 1823 C C . ALA A 1 254 ? 56.613 22.108 -22.043 1.00 79.06 254 ALA A C 1
ATOM 1825 O O . ALA A 1 254 ? 55.463 22.448 -22.317 1.00 79.06 254 ALA A O 1
ATOM 1826 N N . THR A 1 255 ? 57.430 21.552 -22.942 1.00 75.56 255 THR A N 1
ATOM 1827 C CA . THR A 1 255 ? 57.054 21.356 -24.355 1.00 75.56 255 THR A CA 1
ATOM 1828 C C . THR A 1 255 ? 56.622 19.929 -24.687 1.00 75.56 255 THR A C 1
ATOM 1830 O O . THR A 1 255 ? 56.054 19.702 -25.752 1.00 75.56 255 THR A O 1
ATOM 1833 N N . GLY A 1 256 ? 56.889 18.962 -23.806 1.00 75.38 256 GLY A N 1
ATOM 1834 C CA . GLY A 1 256 ? 56.703 17.535 -24.081 1.00 75.38 256 GLY A CA 1
ATOM 1835 C C . GLY A 1 256 ? 57.727 16.968 -25.069 1.00 75.38 256 GLY A C 1
ATOM 1836 O O . GLY A 1 256 ? 57.583 15.836 -25.529 1.00 75.38 256 GLY A O 1
ATOM 1837 N N . ALA A 1 257 ? 58.753 17.745 -25.431 1.00 72.31 257 ALA A N 1
ATOM 1838 C CA . ALA A 1 257 ? 59.725 17.346 -26.435 1.00 72.31 257 ALA A CA 1
ATOM 1839 C C . ALA A 1 257 ? 60.744 16.357 -25.857 1.00 72.31 257 ALA A C 1
ATOM 1841 O O . ALA A 1 257 ? 61.506 16.688 -24.945 1.00 72.31 257 ALA A O 1
ATOM 1842 N N . THR A 1 258 ? 60.814 15.172 -26.460 1.00 74.31 258 THR A N 1
ATOM 1843 C CA . THR A 1 258 ? 61.837 14.161 -26.173 1.00 74.31 258 THR A CA 1
ATOM 1844 C C . THR A 1 258 ? 62.954 14.232 -27.203 1.00 74.31 258 THR A C 1
ATOM 1846 O O . THR A 1 258 ? 62.709 14.351 -28.403 1.00 74.31 258 THR A O 1
ATOM 1849 N N . ARG A 1 259 ? 64.202 14.137 -26.751 1.00 74.00 259 ARG A N 1
ATOM 1850 C CA . ARG A 1 259 ? 65.408 14.207 -27.584 1.00 74.00 259 ARG A CA 1
ATOM 1851 C C . ARG A 1 259 ? 66.388 13.124 -27.162 1.00 74.00 259 ARG A C 1
ATOM 1853 O O . ARG A 1 259 ? 66.411 12.720 -26.005 1.00 74.00 259 ARG A O 1
ATOM 1860 N N . ARG A 1 260 ? 67.225 12.672 -28.092 1.00 73.12 260 ARG A N 1
ATOM 1861 C CA . ARG A 1 260 ? 68.334 11.748 -27.826 1.00 73.12 260 ARG A CA 1
ATOM 1862 C C . ARG A 1 260 ? 69.618 12.342 -28.372 1.00 73.12 260 ARG A C 1
ATOM 1864 O O . ARG A 1 260 ? 69.620 12.905 -29.466 1.00 73.12 260 ARG A O 1
ATOM 1871 N N . PHE A 1 261 ? 70.700 12.211 -27.626 1.00 69.25 261 PHE A N 1
ATOM 1872 C CA . PHE A 1 261 ? 72.015 12.669 -28.044 1.00 69.25 261 PHE A CA 1
ATOM 1873 C C . PHE A 1 261 ? 73.086 11.695 -27.572 1.00 69.25 261 PHE A C 1
ATOM 1875 O O . PHE A 1 261 ? 73.018 11.161 -26.470 1.00 69.25 261 PHE A O 1
ATOM 1882 N N . THR A 1 262 ? 74.098 11.488 -28.402 1.00 72.44 262 THR A N 1
ATOM 1883 C CA . THR A 1 262 ? 75.295 10.735 -28.029 1.00 72.44 262 THR A CA 1
ATOM 1884 C C . THR A 1 262 ? 76.439 11.737 -27.940 1.00 72.44 262 THR A C 1
ATOM 1886 O O . THR A 1 262 ? 76.730 12.395 -28.944 1.00 72.44 262 THR A O 1
ATOM 1889 N N . PRO A 1 263 ? 77.049 11.935 -26.758 1.00 72.69 263 PRO A N 1
ATOM 1890 C CA . PRO A 1 263 ? 78.210 12.802 -26.632 1.00 72.69 263 PRO A CA 1
ATOM 1891 C C . PRO A 1 263 ? 79.350 12.315 -27.534 1.00 72.69 263 PRO A C 1
ATOM 1893 O O . PRO A 1 263 ? 79.717 11.144 -27.491 1.00 72.69 263 PRO A O 1
ATOM 1896 N N . ASP A 1 264 ? 79.920 13.211 -28.337 1.00 67.44 264 ASP A N 1
ATOM 1897 C CA . ASP A 1 264 ? 81.101 12.906 -29.149 1.00 67.44 264 ASP A CA 1
ATOM 1898 C C . ASP A 1 264 ? 82.334 12.843 -28.237 1.00 67.44 264 ASP A C 1
ATOM 1900 O O . ASP A 1 264 ? 82.810 13.877 -27.753 1.00 67.44 264 ASP A O 1
ATOM 1904 N N . HIS A 1 265 ? 82.791 11.626 -27.934 1.00 70.12 265 HIS A N 1
ATOM 1905 C CA . HIS A 1 265 ? 83.893 11.349 -27.016 1.00 70.12 265 HIS A CA 1
ATOM 1906 C C . HIS A 1 265 ? 84.929 10.399 -27.625 1.00 70.12 265 HIS A C 1
ATOM 1908 O O . HIS A 1 265 ? 84.590 9.586 -28.487 1.00 70.12 265 HIS A O 1
ATOM 1914 N N . PRO A 1 266 ? 86.198 10.453 -27.171 1.00 72.62 266 PRO A N 1
ATOM 1915 C CA . PRO A 1 266 ? 87.210 9.475 -27.562 1.00 72.62 266 PRO A CA 1
ATOM 1916 C C . PRO A 1 266 ? 86.750 8.039 -27.288 1.00 72.62 266 PRO A C 1
ATOM 1918 O O . PRO A 1 266 ? 86.026 7.794 -26.325 1.00 72.62 266 PRO A O 1
ATOM 1921 N N . ALA A 1 267 ? 87.194 7.077 -28.097 1.00 69.88 267 ALA A N 1
ATOM 1922 C CA . ALA A 1 267 ? 86.859 5.673 -27.876 1.00 69.88 267 ALA A CA 1
ATOM 1923 C C . ALA A 1 267 ? 87.288 5.212 -26.469 1.00 69.88 267 ALA A C 1
ATOM 1925 O O . ALA A 1 267 ? 88.423 5.448 -26.057 1.00 69.88 267 ALA A O 1
ATOM 1926 N N . LEU A 1 268 ? 86.381 4.545 -25.755 1.00 70.75 268 LEU A N 1
ATOM 1927 C CA . LEU A 1 268 ? 86.673 3.894 -24.477 1.00 70.75 268 LEU A CA 1
ATOM 1928 C C . LEU A 1 268 ? 87.500 2.628 -24.745 1.00 70.75 268 LEU A C 1
ATOM 1930 O O . LEU A 1 268 ? 87.114 1.822 -25.602 1.00 70.75 268 LEU A O 1
ATOM 1934 N N . ALA A 1 269 ? 88.627 2.424 -24.053 1.00 59.66 269 ALA A N 1
ATOM 1935 C CA . ALA A 1 269 ? 89.388 1.189 -24.214 1.00 59.66 269 ALA A CA 1
ATOM 1936 C C . ALA A 1 269 ? 88.579 -0.006 -23.672 1.00 59.66 269 ALA A C 1
ATOM 1938 O O . ALA A 1 269 ? 87.993 0.067 -22.597 1.00 59.66 269 ALA A O 1
ATOM 1939 N N . ASN A 1 270 ? 88.569 -1.121 -24.414 1.00 57.25 270 ASN A N 1
ATOM 1940 C CA . ASN A 1 270 ? 87.927 -2.397 -24.046 1.00 57.25 270 ASN A CA 1
ATOM 1941 C C . ASN A 1 270 ? 86.380 -2.427 -23.996 1.00 57.25 270 ASN A C 1
ATOM 1943 O O . ASN A 1 270 ? 85.813 -3.320 -23.368 1.00 57.25 270 ASN A O 1
ATOM 1947 N N . ALA A 1 271 ? 85.679 -1.534 -24.703 1.00 59.25 271 ALA A N 1
ATOM 1948 C CA . ALA A 1 271 ? 84.214 -1.563 -24.761 1.00 59.25 271 ALA A CA 1
ATOM 1949 C C . ALA A 1 271 ? 83.646 -2.818 -25.459 1.00 59.25 271 ALA A C 1
ATOM 1951 O O . ALA A 1 271 ? 83.830 -3.018 -26.659 1.00 59.25 271 ALA A O 1
ATOM 1952 N N . ALA A 1 272 ? 82.905 -3.645 -24.710 1.00 58.59 272 ALA A N 1
ATOM 1953 C CA . ALA A 1 272 ? 82.187 -4.825 -25.214 1.00 58.59 272 ALA A CA 1
ATOM 1954 C C . ALA A 1 272 ? 80.701 -4.537 -25.554 1.00 58.59 272 ALA A C 1
ATOM 1956 O O . ALA A 1 272 ? 79.907 -5.461 -25.742 1.00 58.59 272 ALA A O 1
ATOM 1957 N N . GLY A 1 273 ? 80.309 -3.258 -25.612 1.00 65.06 273 GLY A N 1
ATOM 1958 C CA . GLY A 1 273 ? 78.941 -2.782 -25.851 1.00 65.06 273 GLY A CA 1
ATOM 1959 C C . GLY A 1 273 ? 78.881 -1.262 -26.081 1.00 65.06 273 GLY A C 1
ATOM 1960 O O . GLY A 1 273 ? 79.933 -0.618 -26.121 1.00 65.06 273 GLY A O 1
ATOM 1961 N N . PRO A 1 274 ? 77.680 -0.672 -26.260 1.00 66.44 274 PRO A N 1
ATOM 1962 C CA . PRO A 1 274 ? 77.530 0.781 -26.367 1.00 66.44 274 PRO A CA 1
ATOM 1963 C C . PRO A 1 274 ? 78.026 1.470 -25.087 1.00 66.44 274 PRO A C 1
ATOM 1965 O O . PRO A 1 274 ? 77.924 0.894 -24.006 1.00 66.44 274 PRO A O 1
ATOM 1968 N N . ALA A 1 275 ? 78.551 2.693 -25.185 1.00 72.19 275 ALA A N 1
ATOM 1969 C CA . ALA A 1 275 ? 78.958 3.450 -24.003 1.00 72.19 275 ALA A CA 1
ATOM 1970 C C . ALA A 1 275 ? 77.733 3.748 -23.123 1.00 72.19 275 ALA A C 1
ATOM 1972 O O . ALA A 1 275 ? 76.750 4.286 -23.625 1.00 72.19 275 ALA A O 1
ATOM 1973 N N . ALA A 1 276 ? 77.778 3.404 -21.835 1.00 78.19 276 ALA A N 1
ATOM 1974 C CA . ALA A 1 276 ? 76.741 3.799 -20.885 1.00 78.19 276 ALA A CA 1
ATOM 1975 C C . ALA A 1 276 ? 77.142 5.099 -20.194 1.00 78.19 276 ALA A C 1
ATOM 1977 O O . ALA A 1 276 ? 78.316 5.334 -19.906 1.00 78.19 276 ALA A O 1
ATOM 1978 N N . TYR A 1 277 ? 76.153 5.937 -19.902 1.00 81.62 277 TYR A N 1
ATOM 1979 C CA . TYR A 1 277 ? 76.376 7.251 -19.309 1.00 81.62 277 TYR A CA 1
ATOM 1980 C C . TYR A 1 277 ? 75.751 7.343 -17.916 1.00 81.62 277 TYR A C 1
ATOM 1982 O O . TYR A 1 277 ? 74.745 6.692 -17.634 1.00 81.62 277 TYR A O 1
ATOM 1990 N N . SER A 1 278 ? 76.300 8.195 -17.054 1.00 83.19 278 SER A N 1
ATOM 1991 C CA . SER A 1 278 ? 75.624 8.719 -15.860 1.00 83.19 278 SER A CA 1
ATOM 1992 C C . SER A 1 278 ? 75.618 10.240 -15.904 1.00 83.19 278 SER A C 1
ATOM 1994 O O . SER A 1 278 ? 76.604 10.834 -16.336 1.00 83.19 278 SER A O 1
ATOM 1996 N N . VAL A 1 279 ? 74.524 10.861 -15.463 1.00 88.00 279 VAL A N 1
ATOM 1997 C CA . VAL A 1 279 ? 74.317 12.307 -15.578 1.00 88.00 279 VAL A CA 1
ATOM 1998 C C . VAL A 1 279 ? 74.157 13.002 -14.235 1.00 88.00 279 VAL A C 1
ATOM 2000 O O . VAL A 1 279 ? 73.588 12.449 -13.284 1.00 88.00 279 VAL A O 1
ATOM 2003 N N . LYS A 1 280 ? 74.648 14.241 -14.174 1.00 88.88 280 LYS A N 1
ATOM 2004 C CA . LYS A 1 280 ? 74.396 15.209 -13.101 1.00 88.88 280 LYS A CA 1
ATOM 2005 C C . LYS A 1 280 ? 74.196 16.593 -13.705 1.00 88.88 280 LYS A C 1
ATOM 2007 O O . LYS A 1 280 ? 74.715 16.893 -14.777 1.00 88.88 280 LYS A O 1
ATOM 2012 N N . VAL A 1 281 ? 73.446 17.433 -13.003 1.00 89.19 281 VAL A N 1
ATOM 2013 C CA . VAL A 1 281 ? 73.339 18.861 -13.309 1.00 89.19 281 VAL A CA 1
ATOM 2014 C C . VAL A 1 281 ? 73.971 19.627 -12.162 1.00 89.19 281 VAL A C 1
ATOM 2016 O O . VAL A 1 281 ? 73.745 19.304 -10.998 1.00 89.19 281 VAL A O 1
ATOM 2019 N N . PHE A 1 282 ? 74.790 20.618 -12.493 1.00 85.50 282 PHE A N 1
ATOM 2020 C CA . PHE A 1 282 ? 75.492 21.430 -11.512 1.00 85.50 282 PHE A CA 1
ATOM 2021 C C . PHE A 1 282 ? 75.646 22.866 -11.994 1.00 85.50 282 PHE A C 1
ATOM 2023 O O . PHE A 1 282 ? 75.591 23.159 -13.186 1.00 85.50 282 PHE A O 1
ATOM 2030 N N . SER A 1 283 ? 75.857 23.777 -11.049 1.00 83.75 283 SER A N 1
ATOM 2031 C CA . SER A 1 283 ? 76.138 25.180 -11.345 1.00 83.75 283 SER A CA 1
ATOM 2032 C C . SER A 1 283 ? 77.611 25.486 -11.109 1.00 83.75 283 SER A C 1
ATOM 2034 O O . SER A 1 283 ? 78.164 25.137 -10.069 1.00 83.75 283 SER A O 1
ATOM 2036 N N . LYS A 1 284 ? 78.239 26.181 -12.056 1.00 74.50 284 LYS A N 1
ATOM 2037 C CA . LYS A 1 284 ? 79.589 26.740 -11.932 1.00 74.50 284 LYS A CA 1
ATOM 2038 C C . LYS A 1 284 ? 79.555 28.176 -12.437 1.00 74.50 284 LYS A C 1
ATOM 2040 O O . LYS A 1 284 ? 79.098 28.421 -13.548 1.00 74.50 284 LYS A O 1
ATOM 2045 N N . GLU A 1 285 ? 80.015 29.120 -11.614 1.00 78.19 285 GLU A N 1
ATOM 2046 C CA . GLU A 1 285 ? 80.091 30.548 -11.979 1.00 78.19 285 GLU A CA 1
ATOM 2047 C C . GLU A 1 285 ? 78.753 31.102 -12.523 1.00 78.19 285 GLU A C 1
ATOM 2049 O O . GLU A 1 285 ? 78.708 31.789 -13.538 1.00 78.19 285 GLU A O 1
ATOM 2054 N N . ALA A 1 286 ? 77.639 30.759 -11.860 1.00 79.81 286 ALA A N 1
ATOM 2055 C CA . ALA A 1 286 ? 76.264 31.110 -12.251 1.00 79.81 286 ALA A CA 1
ATOM 2056 C C . ALA A 1 286 ? 75.775 30.551 -13.606 1.00 79.81 286 ALA A C 1
ATOM 2058 O O . ALA A 1 286 ? 74.663 30.865 -14.027 1.00 79.81 286 ALA A O 1
ATOM 2059 N N . THR A 1 287 ? 76.559 29.694 -14.265 1.00 82.06 287 THR A N 1
ATOM 2060 C CA . THR A 1 287 ? 76.134 28.932 -15.444 1.00 82.06 287 THR A CA 1
ATOM 2061 C C . THR A 1 287 ? 75.797 27.504 -15.034 1.00 82.06 287 THR A C 1
ATOM 2063 O O . THR A 1 287 ? 76.535 26.872 -14.276 1.00 82.06 287 THR A O 1
ATOM 2066 N N . GLU A 1 288 ? 74.678 26.992 -15.533 1.00 87.38 288 GLU A N 1
ATOM 2067 C CA . GLU A 1 288 ? 74.257 25.617 -15.298 1.00 87.38 288 GLU A CA 1
ATOM 2068 C C . GLU A 1 288 ? 74.803 24.689 -16.388 1.00 87.38 288 GLU A C 1
ATOM 2070 O O . GLU A 1 288 ? 74.702 24.963 -17.588 1.00 87.38 288 GLU A O 1
ATOM 2075 N N . TYR A 1 289 ? 75.371 23.572 -15.955 1.00 86.00 289 TYR A N 1
ATOM 2076 C CA . TYR A 1 289 ? 75.974 22.554 -16.794 1.00 86.00 289 TYR A CA 1
ATOM 2077 C C . TYR A 1 289 ? 75.321 21.206 -16.526 1.00 86.00 289 TYR A C 1
ATOM 2079 O O . TYR A 1 289 ? 74.972 20.881 -15.393 1.00 86.00 289 TYR A O 1
ATOM 2087 N N . VAL A 1 290 ? 75.225 20.394 -17.571 1.00 87.19 290 VAL A N 1
ATOM 2088 C CA . VAL A 1 290 ? 74.981 18.958 -17.443 1.00 87.19 290 VAL A CA 1
ATOM 2089 C C . VAL A 1 290 ? 76.305 18.232 -17.686 1.00 87.19 290 VAL A C 1
ATOM 2091 O O . VAL A 1 290 ? 77.014 18.526 -18.654 1.00 87.19 290 VAL A O 1
ATOM 2094 N N . SER A 1 291 ? 76.672 17.329 -16.778 1.00 84.81 291 SER A N 1
ATOM 2095 C CA . SER A 1 291 ? 77.822 16.438 -16.913 1.00 84.81 291 SER A CA 1
ATOM 2096 C C . SER A 1 291 ? 77.384 15.031 -17.300 1.00 84.81 291 SER A C 1
ATOM 2098 O O . SER A 1 291 ? 76.292 14.577 -16.953 1.00 84.81 291 SER A O 1
ATOM 2100 N N . TYR A 1 292 ? 78.250 14.351 -18.045 1.00 84.94 292 TYR A N 1
ATOM 2101 C CA . TYR A 1 292 ? 78.047 13.008 -18.568 1.00 84.94 292 TYR A CA 1
ATOM 2102 C C . TYR A 1 292 ? 79.300 12.189 -18.304 1.00 84.94 292 TYR A C 1
ATOM 2104 O O . TYR A 1 292 ? 80.374 12.497 -18.824 1.00 84.94 292 TYR A O 1
ATOM 2112 N N . LEU A 1 293 ? 79.155 11.138 -17.511 1.00 80.19 293 LEU A N 1
ATOM 2113 C CA . LEU A 1 293 ? 80.205 10.173 -17.234 1.00 80.19 293 LEU A CA 1
ATOM 2114 C C . LEU A 1 293 ? 79.995 8.942 -18.107 1.00 80.19 293 LEU A C 1
ATOM 2116 O O . LEU A 1 293 ? 79.091 8.158 -17.828 1.00 80.19 293 LEU A O 1
ATOM 2120 N N . ALA A 1 294 ? 80.816 8.781 -19.136 1.00 79.94 294 ALA A N 1
ATOM 2121 C CA . ALA A 1 294 ? 80.814 7.629 -20.024 1.00 79.94 294 ALA A CA 1
ATOM 2122 C C . ALA A 1 294 ? 81.625 6.466 -19.433 1.00 79.94 294 ALA A C 1
ATOM 2124 O O . ALA A 1 294 ? 82.718 6.673 -18.895 1.00 79.94 294 ALA A O 1
ATOM 2125 N N . ASN A 1 295 ? 81.101 5.251 -19.582 1.00 74.06 295 ASN A N 1
ATOM 2126 C CA . ASN A 1 295 ? 81.763 3.988 -19.268 1.00 74.06 295 ASN A CA 1
ATOM 2127 C C . ASN A 1 295 ? 81.453 2.917 -20.332 1.00 74.06 295 ASN A C 1
ATOM 2129 O O . ASN A 1 295 ? 80.604 3.102 -21.203 1.00 74.06 295 ASN A O 1
ATOM 2133 N N . ASP A 1 296 ? 82.138 1.780 -20.248 1.00 68.31 296 ASP A N 1
ATOM 2134 C CA . ASP A 1 296 ? 82.113 0.688 -21.228 1.00 68.31 296 ASP A CA 1
ATOM 2135 C C . ASP A 1 296 ? 80.950 -0.326 -21.090 1.00 68.31 296 ASP A C 1
ATOM 2137 O O . ASP A 1 296 ? 80.991 -1.402 -21.688 1.00 68.31 296 ASP A O 1
ATOM 2141 N N . SER A 1 297 ? 79.909 0.005 -20.323 1.00 65.12 297 SER A N 1
ATOM 2142 C CA . SER A 1 297 ? 78.719 -0.802 -19.997 1.00 65.12 297 SER A CA 1
ATOM 2143 C C . SER A 1 297 ? 78.934 -2.072 -19.164 1.00 65.12 297 SER A C 1
ATOM 2145 O O . SER A 1 297 ? 77.948 -2.619 -18.667 1.00 65.12 297 SER A O 1
ATOM 2147 N N . TYR A 1 298 ? 80.163 -2.557 -18.960 1.00 59.62 298 TYR A N 1
ATOM 2148 C CA . TYR A 1 298 ? 80.427 -3.807 -18.223 1.00 59.62 298 TYR A CA 1
ATOM 2149 C C . TYR A 1 298 ? 81.094 -3.600 -16.858 1.00 59.62 298 TYR A C 1
ATOM 2151 O O . TYR A 1 298 ? 81.204 -4.563 -16.100 1.00 59.62 298 TYR A O 1
ATOM 2159 N N . TYR A 1 299 ? 81.449 -2.356 -16.511 1.00 57.41 299 TYR A N 1
ATOM 2160 C CA . TYR A 1 299 ? 81.860 -1.945 -15.158 1.00 57.41 299 TYR A CA 1
ATOM 2161 C C . TYR A 1 299 ? 82.969 -2.836 -14.570 1.00 57.41 299 TYR A C 1
ATOM 2163 O O . TYR A 1 299 ? 82.889 -3.311 -13.435 1.00 57.41 299 TYR A O 1
ATOM 2171 N N . THR A 1 300 ? 84.010 -3.101 -15.360 1.00 57.12 300 THR A N 1
ATOM 2172 C CA . THR A 1 300 ? 85.153 -3.923 -14.939 1.00 57.12 300 THR A CA 1
ATOM 2173 C C . THR A 1 300 ? 86.240 -3.068 -14.285 1.00 57.12 300 THR A C 1
ATOM 2175 O O . THR A 1 300 ? 86.309 -1.857 -14.476 1.00 57.12 300 THR A O 1
ATOM 2178 N N . THR A 1 301 ? 87.158 -3.687 -13.541 1.00 54.78 301 THR A N 1
ATOM 2179 C CA . THR A 1 301 ? 88.299 -2.984 -12.918 1.00 54.78 301 THR A CA 1
ATOM 2180 C C . THR A 1 301 ? 89.307 -2.412 -13.927 1.00 54.78 301 THR A C 1
ATOM 2182 O O . THR A 1 301 ? 90.240 -1.717 -13.532 1.00 54.78 301 THR A O 1
ATOM 2185 N N . THR A 1 302 ? 89.135 -2.694 -15.222 1.00 55.94 302 THR A N 1
ATOM 2186 C CA . THR A 1 302 ? 89.966 -2.197 -16.331 1.00 55.94 302 THR A CA 1
ATOM 2187 C C . THR A 1 302 ? 89.259 -1.164 -17.213 1.00 55.94 302 THR A C 1
ATOM 2189 O O . THR A 1 302 ? 89.808 -0.789 -18.247 1.00 55.94 302 THR A O 1
ATOM 2192 N N . SER A 1 303 ? 88.044 -0.749 -16.848 1.00 59.28 303 SER A N 1
ATOM 2193 C CA . SER A 1 303 ? 87.212 0.158 -17.641 1.00 59.28 303 SER A CA 1
ATOM 2194 C C . SER A 1 303 ? 87.736 1.598 -17.603 1.00 59.28 303 SER A C 1
ATOM 2196 O O . SER A 1 303 ? 88.097 2.103 -16.540 1.00 59.28 303 SER A O 1
ATOM 2198 N N . ASP A 1 304 ? 87.733 2.279 -18.750 1.00 66.31 304 ASP A N 1
ATOM 2199 C CA . ASP A 1 304 ? 87.980 3.721 -18.813 1.00 66.31 304 ASP A CA 1
ATOM 2200 C C . ASP A 1 304 ? 86.720 4.498 -18.410 1.00 66.31 304 ASP A C 1
ATOM 2202 O O . ASP A 1 304 ? 85.603 4.158 -18.810 1.00 66.31 304 ASP A O 1
ATOM 2206 N N . LEU A 1 305 ? 86.907 5.578 -17.649 1.00 71.94 305 LEU A N 1
ATOM 2207 C CA . LEU A 1 305 ? 85.862 6.550 -17.344 1.00 71.94 305 LEU A CA 1
ATOM 2208 C C . LEU A 1 305 ? 86.212 7.887 -17.998 1.00 71.94 305 LEU A C 1
ATOM 2210 O O . LEU A 1 305 ? 87.298 8.434 -17.784 1.00 71.94 305 LEU A O 1
ATOM 2214 N N . LEU A 1 306 ? 85.278 8.418 -18.784 1.00 74.56 306 LEU A N 1
ATOM 2215 C CA . LEU A 1 306 ? 85.401 9.719 -19.438 1.00 74.56 306 LEU A CA 1
ATOM 2216 C C . LEU A 1 306 ? 84.284 10.623 -18.929 1.00 74.56 306 LEU A C 1
ATOM 2218 O O . LEU A 1 306 ? 83.113 10.312 -19.119 1.00 74.56 306 LEU A O 1
ATOM 2222 N N . LEU A 1 307 ? 84.627 11.744 -18.297 1.00 75.62 307 LEU A N 1
ATOM 2223 C CA . LEU A 1 307 ? 83.640 12.769 -17.949 1.00 75.62 307 LEU A CA 1
ATOM 2224 C C . LEU A 1 307 ? 83.757 13.935 -18.927 1.00 75.62 307 LEU A C 1
ATOM 2226 O O . LEU A 1 307 ? 84.858 14.431 -19.171 1.00 75.62 307 LEU A O 1
ATOM 2230 N N . GLY A 1 308 ? 82.616 14.377 -19.437 1.00 77.25 308 GLY A N 1
ATOM 2231 C CA . GLY A 1 308 ? 82.463 15.629 -20.169 1.00 77.25 308 GLY A CA 1
ATOM 2232 C C . GLY A 1 308 ? 81.298 16.425 -19.593 1.00 77.25 308 GLY A C 1
ATOM 2233 O O . GLY A 1 308 ? 80.420 15.865 -18.939 1.00 77.25 308 GLY A O 1
ATOM 2234 N N . TYR A 1 309 ? 81.266 17.734 -19.822 1.00 79.56 309 TYR A N 1
ATOM 2235 C CA . TYR A 1 309 ? 80.147 18.580 -19.410 1.00 79.56 309 TYR A CA 1
ATOM 2236 C C . TYR A 1 309 ? 79.886 19.690 -20.428 1.00 79.56 309 TYR A C 1
ATOM 2238 O O . TYR A 1 309 ? 80.752 20.033 -21.234 1.00 79.56 309 TYR A O 1
ATOM 2246 N N . ARG A 1 310 ? 78.665 20.236 -20.432 1.00 78.62 310 ARG A N 1
ATOM 2247 C CA . ARG A 1 310 ? 78.271 21.316 -21.352 1.00 78.62 310 ARG A CA 1
ATOM 2248 C C . ARG A 1 310 ? 77.227 22.247 -20.729 1.00 78.62 310 ARG A C 1
ATOM 2250 O O . ARG A 1 310 ? 76.395 21.744 -19.970 1.00 78.62 310 ARG A O 1
ATOM 2257 N N . PRO A 1 311 ? 77.227 23.561 -21.051 1.00 83.12 311 PRO A N 1
ATOM 2258 C CA . PRO A 1 311 ? 76.139 24.442 -20.650 1.00 83.12 311 PRO A CA 1
ATOM 2259 C C . PRO A 1 311 ? 74.798 23.878 -21.114 1.00 83.12 311 PRO A C 1
ATOM 2261 O O . PRO A 1 311 ? 74.629 23.549 -22.294 1.00 83.12 311 PRO A O 1
ATOM 2264 N N . THR A 1 312 ? 73.833 23.784 -20.203 1.00 79.56 312 THR A N 1
ATOM 2265 C CA . THR A 1 312 ? 72.515 23.210 -20.511 1.00 79.56 312 THR A CA 1
ATOM 2266 C C . THR A 1 312 ? 71.818 24.022 -21.618 1.00 79.56 312 THR A C 1
ATOM 2268 O O . THR A 1 312 ? 71.119 23.464 -22.469 1.00 79.56 312 THR A O 1
ATOM 2271 N N . ALA A 1 313 ? 72.035 25.339 -21.660 1.00 71.12 313 ALA A N 1
ATOM 2272 C CA . ALA A 1 313 ? 71.450 26.256 -22.642 1.00 71.12 313 ALA A CA 1
ATOM 2273 C C . ALA A 1 313 ? 71.953 26.056 -24.088 1.00 71.12 313 ALA A C 1
ATOM 2275 O O . ALA A 1 313 ? 71.238 26.374 -25.035 1.00 71.12 313 ALA A O 1
ATOM 2276 N N . GLU A 1 314 ? 73.156 25.510 -24.290 1.00 68.81 314 GLU A N 1
ATOM 2277 C CA . GLU A 1 314 ? 73.749 25.356 -25.629 1.00 68.81 314 GLU A CA 1
ATOM 2278 C C . GLU A 1 314 ? 73.311 24.087 -26.370 1.00 68.81 314 GLU A C 1
ATOM 2280 O O . GLU A 1 314 ? 73.666 23.877 -27.532 1.00 68.81 314 GLU A O 1
ATOM 2285 N N . MET A 1 315 ? 72.530 23.223 -25.725 1.00 64.62 315 MET A N 1
ATOM 2286 C CA . MET A 1 315 ? 71.960 22.041 -26.364 1.00 64.62 315 MET A CA 1
ATOM 2287 C C . MET A 1 315 ? 70.701 22.409 -27.169 1.00 64.62 315 MET A C 1
ATOM 2289 O O . MET A 1 315 ? 69.572 22.103 -26.779 1.00 64.62 315 MET A O 1
ATOM 2293 N N . VAL A 1 316 ? 70.906 23.108 -28.295 1.00 53.00 316 VAL A N 1
ATOM 2294 C CA . VAL A 1 316 ? 69.863 23.495 -29.264 1.00 53.00 316 VAL A CA 1
ATOM 2295 C C . VAL A 1 316 ? 69.607 22.343 -30.240 1.00 53.00 316 VAL A C 1
ATOM 2297 O O . VAL A 1 316 ? 70.532 21.871 -30.894 1.00 53.00 316 VAL A O 1
ATOM 2300 N N . VAL A 1 317 ? 68.349 21.916 -30.372 1.00 54.03 317 VAL A N 1
ATOM 2301 C CA . VAL A 1 317 ? 67.926 20.875 -31.326 1.00 54.03 317 VAL A CA 1
ATOM 2302 C C . VAL A 1 317 ? 67.231 21.527 -32.509 1.00 54.03 317 VAL A C 1
ATOM 2304 O O . VAL A 1 317 ? 66.291 22.296 -32.310 1.00 54.03 317 VAL A O 1
ATOM 2307 N N . ARG A 1 318 ? 67.687 21.212 -33.727 1.00 63.16 318 ARG A N 1
ATOM 2308 C CA . ARG A 1 318 ? 66.913 21.439 -34.953 1.00 63.16 318 ARG A CA 1
ATOM 2309 C C . ARG A 1 318 ? 65.984 20.234 -35.175 1.00 63.16 318 ARG A C 1
ATOM 2311 O O . ARG A 1 318 ? 66.386 19.104 -34.904 1.00 63.16 318 ARG A O 1
ATOM 2318 N N . ALA A 1 319 ? 64.755 20.455 -35.632 1.00 66.25 319 ALA A N 1
ATOM 2319 C CA . ALA A 1 319 ? 63.816 19.382 -35.973 1.00 66.25 319 ALA A CA 1
ATOM 2320 C C . ALA A 1 319 ? 63.057 19.714 -37.262 1.00 66.25 319 ALA A C 1
ATOM 2322 O O . ALA A 1 319 ? 62.656 20.863 -37.456 1.00 66.25 319 ALA A O 1
ATOM 2323 N N . ALA A 1 320 ? 62.889 18.710 -38.129 1.00 72.06 320 ALA A N 1
ATOM 2324 C CA . ALA A 1 320 ? 61.963 18.757 -39.254 1.00 72.06 320 ALA A CA 1
ATOM 2325 C C . ALA A 1 320 ? 60.617 18.194 -38.781 1.00 72.06 320 ALA A C 1
ATOM 2327 O O . ALA A 1 320 ? 60.574 17.049 -38.343 1.00 72.06 320 ALA A O 1
ATOM 2328 N N . GLN A 1 321 ? 59.549 18.986 -38.824 1.00 78.44 321 GLN A N 1
ATOM 2329 C CA . GLN A 1 321 ? 58.246 18.618 -38.264 1.00 78.44 321 GLN A CA 1
ATOM 2330 C C . GLN A 1 321 ? 57.115 19.041 -39.188 1.00 78.44 321 GLN A C 1
ATOM 2332 O O . GLN A 1 321 ? 57.138 20.143 -39.741 1.00 78.44 321 GLN A O 1
ATOM 2337 N N . VAL A 1 322 ? 56.093 18.200 -39.313 1.00 81.81 322 VAL A N 1
ATOM 2338 C CA . VAL A 1 322 ? 54.815 18.627 -39.891 1.00 81.81 322 VAL A CA 1
ATOM 2339 C C . VAL A 1 322 ? 54.152 19.643 -38.953 1.00 81.81 322 VAL A C 1
ATOM 2341 O O . VAL A 1 322 ? 54.174 19.482 -37.736 1.00 81.81 322 VAL A O 1
ATOM 2344 N N . THR A 1 323 ? 53.564 20.715 -39.489 1.00 82.12 323 THR A N 1
ATOM 2345 C CA . THR A 1 323 ? 52.875 21.732 -38.661 1.00 82.12 323 THR A CA 1
ATOM 2346 C C . THR A 1 323 ? 51.542 21.242 -38.109 1.00 82.12 323 THR A C 1
ATOM 2348 O O . THR A 1 323 ? 51.001 21.824 -37.173 1.00 82.12 323 THR A O 1
ATOM 2351 N N . THR A 1 324 ? 50.998 20.189 -38.712 1.00 80.56 324 THR A N 1
ATOM 2352 C CA . THR A 1 324 ? 49.768 19.517 -38.302 1.00 80.56 324 THR A CA 1
ATOM 2353 C C . THR A 1 324 ? 50.032 18.021 -38.345 1.00 80.56 324 THR A C 1
ATOM 2355 O O . THR A 1 324 ? 50.629 17.540 -39.302 1.00 80.56 324 THR A O 1
ATOM 2358 N N . ALA A 1 325 ? 49.638 17.293 -37.300 1.00 78.81 325 ALA A N 1
ATOM 2359 C CA . ALA A 1 325 ? 49.849 15.845 -37.219 1.00 78.81 325 ALA A CA 1
ATOM 2360 C C . ALA A 1 325 ? 48.735 15.052 -37.924 1.00 78.81 325 ALA A C 1
ATOM 2362 O O . ALA A 1 325 ? 48.929 13.917 -38.353 1.00 78.81 325 ALA A O 1
ATOM 2363 N N . SER A 1 326 ? 47.545 15.640 -38.049 1.00 88.31 326 SER A N 1
ATOM 2364 C CA . SER A 1 326 ? 46.438 15.040 -38.785 1.00 88.31 326 SER A CA 1
ATOM 2365 C C . SER A 1 326 ? 45.440 16.087 -39.256 1.00 88.31 326 SER A C 1
ATOM 2367 O O . SER A 1 326 ? 45.388 17.200 -38.724 1.00 88.31 326 SER A O 1
ATOM 2369 N N . GLN A 1 327 ? 44.648 15.708 -40.250 1.00 90.50 327 GLN A N 1
ATOM 2370 C CA . GLN A 1 327 ? 43.480 16.444 -40.703 1.00 90.50 327 GLN A CA 1
ATOM 2371 C C . GLN A 1 327 ? 42.401 15.450 -41.128 1.00 90.50 327 GLN A C 1
ATOM 2373 O O . GLN A 1 327 ? 42.698 14.344 -41.575 1.00 90.50 327 GLN A O 1
ATOM 2378 N N . THR A 1 328 ? 41.145 15.858 -41.013 1.00 91.88 328 THR A N 1
ATOM 2379 C CA . THR A 1 328 ? 40.007 15.127 -41.564 1.00 91.88 328 THR A CA 1
ATOM 2380 C C . THR A 1 328 ? 39.285 16.033 -42.544 1.00 91.88 328 THR A C 1
ATOM 2382 O O . THR A 1 328 ? 39.063 17.208 -42.243 1.00 91.88 328 THR A O 1
ATOM 2385 N N . VAL A 1 329 ? 38.953 15.498 -43.710 1.00 91.25 329 VAL A N 1
ATOM 2386 C CA . VAL A 1 329 ? 38.205 16.190 -44.760 1.00 91.25 329 VAL A CA 1
ATOM 2387 C C . VAL A 1 329 ? 37.121 15.260 -45.281 1.00 91.25 329 VAL A C 1
ATOM 2389 O O . VAL A 1 329 ? 37.315 14.045 -45.306 1.00 91.25 329 VAL A O 1
ATOM 2392 N N . SER A 1 330 ? 35.983 15.820 -45.679 1.00 89.38 330 SER A N 1
ATOM 2393 C CA . SER A 1 330 ? 34.987 15.055 -46.422 1.00 89.38 330 SER A CA 1
ATOM 2394 C C . SER A 1 330 ? 35.393 15.006 -47.886 1.00 89.38 330 SER A C 1
ATOM 2396 O O . SER A 1 330 ? 35.847 16.013 -48.440 1.00 89.38 330 SER A O 1
ATOM 2398 N N . GLU A 1 331 ? 35.223 13.853 -48.522 1.00 88.25 331 GLU A N 1
ATOM 2399 C CA . GLU A 1 331 ? 35.433 13.744 -49.965 1.00 88.25 331 GLU A CA 1
ATOM 2400 C C . GLU A 1 331 ? 34.484 14.641 -50.759 1.00 88.25 331 GLU A C 1
ATOM 2402 O O . GLU A 1 331 ? 34.911 15.242 -51.741 1.00 88.25 331 GLU A O 1
ATOM 2407 N N . GLY A 1 332 ? 33.275 14.892 -50.243 1.00 82.44 332 GLY A N 1
ATOM 2408 C CA . GLY A 1 332 ? 32.289 15.801 -50.834 1.00 82.44 332 GLY A CA 1
ATOM 2409 C C . GLY A 1 332 ? 32.760 17.234 -51.039 1.00 82.44 332 GLY A C 1
ATOM 2410 O O . GLY A 1 332 ? 32.220 17.943 -51.889 1.00 82.44 332 GLY A O 1
ATOM 2411 N N . ASP A 1 333 ? 33.780 17.655 -50.295 1.00 82.81 333 ASP A N 1
ATOM 2412 C CA . ASP A 1 333 ? 34.362 18.987 -50.422 1.00 82.81 333 ASP A CA 1
ATOM 2413 C C . ASP A 1 333 ? 35.389 19.073 -51.568 1.00 82.81 333 ASP A C 1
ATOM 2415 O O . ASP A 1 333 ? 35.794 20.180 -51.932 1.00 82.81 333 ASP A O 1
ATOM 2419 N N . ALA A 1 334 ? 35.834 17.929 -52.120 1.00 75.25 334 ALA A N 1
ATOM 2420 C CA . ALA A 1 334 ? 36.898 17.802 -53.128 1.00 75.25 334 ALA A CA 1
ATOM 2421 C C . ALA A 1 334 ? 38.121 18.690 -52.813 1.00 75.25 334 ALA A C 1
ATOM 2423 O O . ALA A 1 334 ? 38.677 19.382 -53.672 1.00 75.25 334 ALA A O 1
ATOM 2424 N N . SER A 1 335 ? 38.476 18.746 -51.528 1.00 82.00 335 SER A N 1
ATOM 2425 C CA . SER A 1 335 ? 39.354 19.778 -50.986 1.00 82.00 335 SER A CA 1
ATOM 2426 C C . SER A 1 335 ? 40.839 19.438 -51.141 1.00 82.00 335 SER A C 1
ATOM 2428 O O . SER A 1 335 ? 41.253 18.277 -51.138 1.00 82.00 335 SER A O 1
ATOM 2430 N N . THR A 1 336 ? 41.660 20.483 -51.267 1.00 90.56 336 THR A N 1
ATOM 2431 C CA . THR A 1 336 ? 43.121 20.379 -51.253 1.00 90.56 336 THR A CA 1
ATOM 2432 C C . THR A 1 336 ? 43.657 20.687 -49.857 1.00 90.56 336 THR A C 1
ATOM 2434 O O . THR A 1 336 ? 43.490 21.794 -49.343 1.00 90.56 336 THR A O 1
ATOM 2437 N N . THR A 1 337 ? 44.351 19.720 -49.267 1.00 91.19 337 THR A N 1
ATOM 2438 C CA . THR A 1 337 ? 45.115 19.849 -48.027 1.00 91.19 337 THR A CA 1
ATOM 2439 C C . THR A 1 337 ? 46.577 20.156 -48.332 1.00 91.19 337 THR A C 1
ATOM 2441 O O . THR A 1 337 ? 47.288 19.333 -48.909 1.00 91.19 337 THR A O 1
ATOM 2444 N N . THR A 1 338 ? 47.054 21.313 -47.870 1.00 93.94 338 THR A N 1
ATOM 2445 C CA . THR A 1 338 ? 48.477 21.669 -47.912 1.00 93.94 338 THR A CA 1
ATOM 2446 C C . THR A 1 338 ? 49.199 21.148 -46.674 1.00 93.94 338 THR A C 1
ATOM 2448 O O . THR A 1 338 ? 49.006 21.640 -45.561 1.00 93.94 338 THR A O 1
ATOM 2451 N N . VAL A 1 339 ? 50.093 20.184 -46.871 1.00 92.44 339 VAL A N 1
ATOM 2452 C CA . VAL A 1 339 ? 50.993 19.673 -45.836 1.00 92.44 339 VAL A CA 1
ATOM 2453 C C . VAL A 1 339 ? 52.199 20.597 -45.741 1.00 92.44 339 VAL A C 1
ATOM 2455 O O . VAL A 1 339 ? 52.955 20.754 -46.700 1.00 92.44 339 VAL A O 1
ATOM 2458 N N . THR A 1 340 ? 52.393 21.209 -44.573 1.00 92.44 340 THR A N 1
ATOM 2459 C CA . THR A 1 340 ? 53.541 22.082 -44.297 1.00 92.44 340 THR A CA 1
ATOM 2460 C C . THR A 1 340 ? 54.533 21.375 -43.386 1.00 92.44 340 THR A C 1
ATOM 2462 O O . THR A 1 340 ? 54.174 20.906 -42.307 1.00 92.44 340 THR A O 1
ATOM 2465 N N . VAL A 1 341 ? 55.793 21.325 -43.808 1.00 89.50 341 VAL A N 1
ATOM 2466 C CA . VAL A 1 341 ? 56.920 20.789 -43.044 1.00 89.50 341 VAL A CA 1
ATOM 2467 C C . VAL A 1 341 ? 57.849 21.937 -42.689 1.00 89.50 341 VAL A C 1
ATOM 2469 O O . VAL A 1 341 ? 58.337 22.646 -43.566 1.00 89.50 341 VAL A O 1
ATOM 2472 N N . THR A 1 342 ? 58.113 22.111 -41.401 1.00 86.81 342 THR A N 1
ATOM 2473 C CA . THR A 1 342 ? 58.996 23.149 -40.869 1.00 86.81 342 THR A CA 1
ATOM 2474 C C . THR A 1 342 ? 60.325 22.578 -40.412 1.00 86.81 342 THR A C 1
ATOM 2476 O O . THR A 1 342 ? 60.385 21.440 -39.966 1.00 86.81 342 THR A O 1
ATOM 2479 N N . LEU A 1 343 ? 61.383 23.381 -40.504 1.00 83.12 343 LEU A N 1
ATOM 2480 C CA . LEU A 1 343 ? 62.727 23.079 -40.026 1.00 83.12 343 LEU A CA 1
ATOM 2481 C C . LEU A 1 343 ? 63.152 24.170 -39.038 1.00 83.12 343 LEU A C 1
ATOM 2483 O O . LEU A 1 343 ? 63.504 25.278 -39.450 1.00 83.12 343 LEU A O 1
ATOM 2487 N N . THR A 1 344 ? 63.098 23.878 -37.734 1.00 74.62 344 THR A N 1
ATOM 2488 C CA . THR A 1 344 ? 63.300 24.900 -36.690 1.00 74.62 344 THR A CA 1
ATOM 2489 C C . THR A 1 344 ? 64.340 24.479 -35.645 1.00 74.62 344 THR A C 1
ATOM 2491 O O . THR A 1 344 ? 64.211 23.389 -35.089 1.00 74.62 344 THR A O 1
ATOM 2494 N N . PRO A 1 345 ? 65.329 25.343 -35.314 1.00 68.06 345 PRO A N 1
ATOM 2495 C CA . PRO A 1 345 ? 65.684 26.578 -36.029 1.00 68.06 345 PRO A CA 1
ATOM 2496 C C . PRO A 1 345 ? 66.211 26.312 -37.453 1.00 68.06 345 PRO A C 1
ATOM 2498 O O . PRO A 1 345 ? 66.625 25.197 -37.759 1.00 68.06 345 PRO A O 1
ATOM 2501 N N . ALA A 1 346 ? 66.239 27.343 -38.307 1.00 75.62 346 ALA A N 1
ATOM 2502 C CA . ALA A 1 346 ? 66.736 27.237 -39.685 1.00 75.62 346 ALA A CA 1
ATOM 2503 C C . ALA A 1 346 ? 68.135 26.608 -39.733 1.00 75.62 346 ALA A C 1
ATOM 2505 O O . ALA A 1 346 ? 69.000 26.987 -38.939 1.00 75.62 346 ALA A O 1
ATOM 2506 N N . ALA A 1 347 ? 68.390 25.668 -40.642 1.00 76.75 347 ALA A N 1
ATOM 2507 C CA . ALA A 1 347 ? 69.727 25.099 -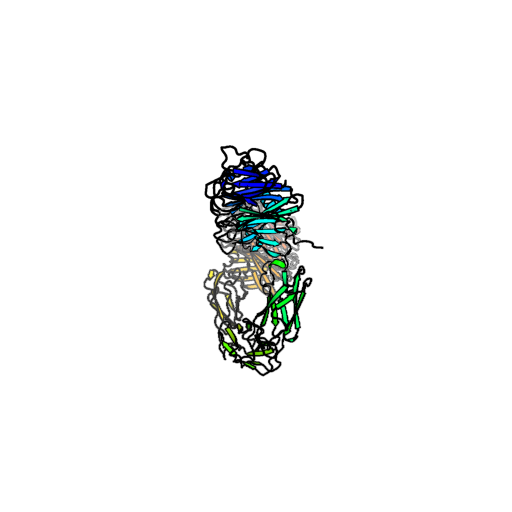40.795 1.00 76.75 347 ALA A CA 1
ATOM 2508 C C . ALA A 1 347 ? 70.694 26.116 -41.423 1.00 76.75 347 ALA A C 1
ATOM 2510 O O . ALA A 1 347 ? 70.311 26.934 -42.252 1.00 76.75 347 ALA A O 1
ATOM 2511 N N . THR A 1 348 ? 71.970 26.072 -41.036 1.00 77.38 348 THR A N 1
ATOM 2512 C CA . THR A 1 348 ? 73.032 26.906 -41.636 1.00 77.38 348 THR A CA 1
ATOM 2513 C C . THR A 1 348 ? 73.647 26.273 -42.888 1.00 77.38 348 THR A C 1
ATOM 2515 O O . THR A 1 348 ? 74.518 26.869 -43.515 1.00 77.38 348 THR A O 1
ATOM 2518 N N . VAL A 1 349 ? 73.205 25.064 -43.234 1.00 78.56 349 VAL A N 1
ATOM 2519 C CA . VAL A 1 349 ? 73.557 24.287 -44.427 1.00 78.56 349 VAL A CA 1
ATOM 2520 C C . VAL A 1 349 ? 72.269 23.762 -45.063 1.00 78.56 349 VAL A C 1
ATOM 2522 O O . VAL A 1 349 ? 71.225 23.770 -44.413 1.00 78.56 349 VAL A O 1
ATOM 2525 N N . GLU A 1 350 ? 72.334 23.314 -46.314 1.00 88.19 350 GLU A N 1
ATOM 2526 C CA . GLU A 1 350 ? 71.199 22.653 -46.966 1.00 88.19 350 GLU A CA 1
ATOM 2527 C C . GLU A 1 350 ? 70.843 21.336 -46.255 1.00 88.19 350 GLU A C 1
ATOM 2529 O O . GLU A 1 350 ? 71.735 20.589 -45.844 1.00 88.19 350 GLU A O 1
ATOM 2534 N N . VAL A 1 351 ? 69.545 21.058 -46.110 1.00 85.19 351 VAL A N 1
ATOM 2535 C CA . VAL A 1 351 ? 69.003 19.845 -45.482 1.00 85.19 351 VAL A CA 1
ATOM 2536 C C . VAL A 1 351 ? 67.971 19.199 -46.401 1.00 85.19 351 VAL A C 1
ATOM 2538 O O . VAL A 1 351 ? 67.001 19.838 -46.794 1.00 85.19 351 VAL A O 1
ATOM 2541 N N . THR A 1 352 ? 68.137 17.911 -46.698 1.00 88.19 352 THR A N 1
ATOM 2542 C CA . THR A 1 352 ? 67.159 17.111 -47.458 1.00 88.19 352 THR A CA 1
ATOM 2543 C C . THR A 1 352 ? 66.397 16.161 -46.535 1.00 88.19 352 THR A C 1
ATOM 2545 O O . THR A 1 352 ? 67.033 15.403 -45.806 1.00 88.19 352 THR A O 1
ATOM 2548 N N . VAL A 1 353 ? 65.060 16.167 -46.590 1.00 88.38 353 VAL A N 1
ATOM 2549 C CA . VAL A 1 353 ? 64.134 15.358 -45.771 1.00 88.38 353 VAL A CA 1
ATOM 2550 C C . VAL A 1 353 ? 63.317 14.419 -46.676 1.00 88.38 353 VAL A C 1
ATOM 2552 O O . VAL A 1 353 ? 62.461 14.911 -47.407 1.00 88.38 353 VAL A O 1
ATOM 2555 N N . PRO A 1 354 ? 63.537 13.092 -46.671 1.00 90.31 354 PRO A N 1
ATOM 2556 C CA . PRO A 1 354 ? 62.726 12.150 -47.454 1.00 90.31 354 PRO A CA 1
ATOM 2557 C C . PRO A 1 354 ? 61.236 12.189 -47.077 1.00 90.31 354 PRO A C 1
ATOM 2559 O O . PRO A 1 354 ? 60.909 12.405 -45.913 1.00 90.31 354 PRO A O 1
ATOM 2562 N N . VAL A 1 355 ? 60.339 11.939 -48.034 1.00 91.88 355 VAL A N 1
ATOM 2563 C CA . VAL A 1 355 ? 58.883 11.860 -47.811 1.00 91.88 355 VAL A CA 1
ATOM 2564 C C . VAL A 1 355 ? 58.340 10.571 -48.426 1.00 91.88 355 VAL A C 1
ATOM 2566 O O . VAL A 1 355 ? 58.692 10.210 -49.547 1.00 91.88 355 VAL A O 1
ATOM 2569 N N . SER A 1 356 ? 57.473 9.873 -47.694 1.00 91.50 356 SER A N 1
ATOM 2570 C CA . SER A 1 356 ? 56.771 8.671 -48.164 1.00 91.50 356 SER A CA 1
ATOM 2571 C C . SER A 1 356 ? 55.277 8.746 -47.846 1.00 91.50 356 SER A C 1
ATOM 2573 O O . SER A 1 356 ? 54.892 9.379 -46.866 1.00 91.50 356 SER A O 1
ATOM 2575 N N . LEU A 1 357 ? 54.446 8.125 -48.687 1.00 93.44 357 LEU A N 1
ATOM 2576 C CA . LEU A 1 357 ? 52.991 8.056 -48.531 1.00 93.44 357 LEU A CA 1
ATOM 2577 C C . LEU A 1 357 ? 52.556 6.601 -48.323 1.00 93.44 357 LEU A C 1
ATOM 2579 O O . LEU A 1 357 ? 53.083 5.695 -48.967 1.00 93.44 357 LEU A O 1
ATOM 2583 N N . SER A 1 358 ? 51.592 6.390 -47.436 1.00 92.44 358 SER A N 1
ATOM 2584 C CA . SER A 1 358 ? 50.935 5.107 -47.160 1.00 92.44 358 SER A CA 1
ATOM 2585 C C . SER A 1 358 ? 49.489 5.360 -46.716 1.00 92.44 358 SER A C 1
ATOM 2587 O O . SER A 1 358 ? 49.027 6.492 -46.817 1.00 92.44 358 SER A O 1
ATOM 2589 N N . GLY A 1 359 ? 48.775 4.349 -46.225 1.00 92.69 359 GLY A N 1
ATOM 2590 C CA . GLY A 1 359 ? 47.398 4.480 -45.744 1.00 92.69 359 GLY A CA 1
ATOM 2591 C C . GLY A 1 359 ? 46.455 3.500 -46.436 1.00 92.69 359 GLY A C 1
ATOM 2592 O O . GLY A 1 359 ? 46.912 2.568 -47.098 1.00 92.69 359 GLY A O 1
ATOM 2593 N N . THR A 1 360 ? 45.154 3.680 -46.221 1.00 93.50 360 THR A N 1
ATOM 2594 C CA . THR A 1 360 ? 44.108 2.843 -46.832 1.00 93.50 360 THR A CA 1
ATOM 2595 C C . THR A 1 360 ? 43.516 3.455 -48.095 1.00 93.50 360 THR A C 1
ATOM 2597 O O . THR A 1 360 ? 43.018 2.698 -48.916 1.00 93.50 360 THR A O 1
ATOM 2600 N N . ALA A 1 361 ? 43.612 4.778 -48.255 1.00 90.81 361 ALA A N 1
ATOM 2601 C CA . ALA A 1 361 ? 43.123 5.470 -49.437 1.00 90.81 361 ALA A CA 1
ATOM 2602 C C . ALA A 1 361 ? 43.993 5.127 -50.647 1.00 90.81 361 ALA A C 1
ATOM 2604 O O . ALA A 1 361 ? 45.229 5.099 -50.573 1.00 90.81 361 ALA A O 1
ATOM 2605 N N . THR A 1 362 ? 43.350 4.877 -51.773 1.00 91.69 362 THR A N 1
ATOM 2606 C CA . THR A 1 362 ? 43.972 4.514 -53.037 1.00 91.69 362 THR A CA 1
ATOM 2607 C C . THR A 1 362 ? 44.230 5.765 -53.883 1.00 91.69 362 THR A C 1
ATOM 2609 O O . THR A 1 362 ? 43.396 6.646 -54.093 1.00 91.69 362 THR A O 1
ATOM 2612 N N . LEU A 1 363 ? 45.463 5.874 -54.382 1.00 90.88 363 LEU A N 1
ATOM 2613 C CA . LEU A 1 363 ? 45.867 6.982 -55.243 1.00 90.88 363 LEU A CA 1
ATOM 2614 C C . LEU A 1 363 ? 45.029 6.969 -56.534 1.00 90.88 363 LEU A C 1
ATOM 2616 O O . LEU A 1 363 ? 44.909 5.933 -57.181 1.00 90.88 363 LEU A O 1
ATOM 2620 N N . THR A 1 364 ? 44.550 8.139 -56.952 1.00 88.00 364 THR A N 1
ATOM 2621 C CA . THR A 1 364 ? 43.687 8.449 -58.112 1.00 88.00 364 THR A CA 1
ATOM 2622 C C . THR A 1 364 ? 42.203 8.103 -57.999 1.00 88.00 364 THR A C 1
ATOM 2624 O O . THR A 1 364 ? 41.435 8.773 -58.685 1.00 88.00 364 THR A O 1
ATOM 2627 N N . SER A 1 365 ? 41.796 7.144 -57.160 1.00 87.25 365 SER A N 1
ATOM 2628 C CA . SER A 1 365 ? 40.379 6.958 -56.799 1.00 87.25 365 SER A CA 1
ATOM 2629 C C . SER A 1 365 ? 39.975 7.920 -55.692 1.00 87.25 365 SER A C 1
ATOM 2631 O O . SER A 1 365 ? 39.042 8.681 -55.895 1.00 87.25 365 SER A O 1
ATOM 2633 N N . ASP A 1 366 ? 40.772 7.992 -54.621 1.00 90.44 366 ASP A N 1
ATOM 2634 C CA . ASP A 1 366 ? 40.355 8.662 -53.378 1.00 90.44 366 ASP A CA 1
ATOM 2635 C C . ASP A 1 366 ? 41.140 9.966 -53.167 1.00 90.44 366 ASP A C 1
ATOM 2637 O O . ASP A 1 366 ? 40.664 10.942 -52.584 1.00 90.44 366 ASP A O 1
ATOM 2641 N N . TYR A 1 367 ? 42.370 10.043 -53.697 1.00 94.19 367 TYR A N 1
ATOM 2642 C CA . TYR A 1 367 ? 43.180 11.265 -53.649 1.00 94.19 367 TYR A CA 1
ATOM 2643 C C . TYR A 1 367 ? 44.206 11.404 -54.783 1.00 94.19 367 TYR A C 1
ATOM 2645 O O . TYR A 1 367 ? 44.626 10.444 -55.427 1.00 94.19 367 TYR A O 1
ATOM 2653 N N . THR A 1 368 ? 44.696 12.626 -54.984 1.00 94.50 368 THR A N 1
ATOM 2654 C CA . THR A 1 368 ? 45.875 12.972 -55.796 1.00 94.50 368 THR A CA 1
ATOM 2655 C C . THR A 1 368 ? 46.877 13.774 -54.954 1.00 94.50 368 THR A C 1
ATOM 2657 O O . THR A 1 368 ? 46.522 14.314 -53.909 1.00 94.50 368 THR A O 1
ATOM 2660 N N . THR A 1 369 ? 48.155 13.852 -55.341 1.00 95.00 369 THR A N 1
ATOM 2661 C CA . THR A 1 369 ? 49.182 14.528 -54.520 1.00 95.00 369 THR A CA 1
ATOM 2662 C C . THR A 1 369 ? 50.311 15.149 -55.341 1.00 95.00 369 THR A C 1
ATOM 2664 O O . THR A 1 369 ? 50.669 14.641 -56.403 1.00 95.00 369 THR A O 1
ATOM 2667 N N . THR A 1 370 ? 50.897 16.234 -54.824 1.00 95.56 370 THR A N 1
ATOM 2668 C CA . THR A 1 370 ? 52.126 16.869 -55.334 1.00 95.56 370 THR A CA 1
ATOM 2669 C C . THR A 1 370 ? 53.361 16.562 -54.475 1.00 95.56 370 THR A C 1
ATOM 2671 O O . THR A 1 370 ? 54.416 17.163 -54.682 1.00 95.56 370 THR A O 1
ATOM 2674 N N . ALA A 1 371 ? 53.256 15.633 -53.514 1.00 91.94 371 ALA A N 1
ATOM 2675 C CA . ALA A 1 371 ? 54.349 15.263 -52.616 1.00 91.94 371 ALA A CA 1
ATOM 2676 C C . ALA A 1 371 ? 55.611 14.814 -53.387 1.00 91.94 371 ALA A C 1
ATOM 2678 O O . ALA A 1 371 ? 55.533 13.894 -54.208 1.00 91.94 371 ALA A O 1
ATOM 2679 N N . PRO A 1 372 ? 56.789 15.416 -53.131 1.00 92.62 372 PRO A N 1
ATOM 2680 C CA . PRO A 1 372 ? 58.044 14.954 -53.716 1.00 92.62 372 PRO A CA 1
ATOM 2681 C C . PRO A 1 372 ? 58.597 13.740 -52.955 1.00 92.62 372 PRO A C 1
ATOM 2683 O O . PRO A 1 372 ? 58.204 13.476 -51.826 1.00 92.62 372 PRO A O 1
ATOM 2686 N N . ALA A 1 373 ? 59.589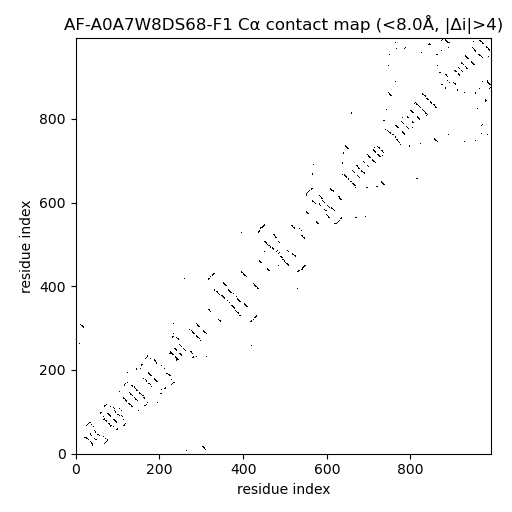 13.045 -53.524 1.00 90.25 373 ALA A N 1
ATOM 2687 C CA . ALA A 1 373 ? 60.309 11.978 -52.813 1.00 90.25 373 ALA A CA 1
ATOM 2688 C C . ALA A 1 373 ? 61.160 12.500 -51.631 1.00 90.25 373 ALA A C 1
ATOM 2690 O O . ALA A 1 373 ? 61.474 11.751 -50.706 1.00 90.25 373 ALA A O 1
ATOM 2691 N N . ALA A 1 374 ? 61.552 13.778 -51.661 1.00 91.50 374 ALA A N 1
ATOM 2692 C CA . ALA A 1 374 ? 62.218 14.465 -50.561 1.00 91.50 374 ALA A CA 1
ATOM 2693 C C . ALA A 1 374 ? 61.998 15.986 -50.636 1.00 91.50 374 ALA A C 1
ATOM 2695 O O . ALA A 1 374 ? 61.925 16.559 -51.724 1.00 91.50 374 ALA A O 1
ATOM 2696 N N . LEU A 1 375 ? 61.934 16.643 -49.480 1.00 92.31 375 LEU A N 1
ATOM 2697 C CA . LEU A 1 375 ? 61.898 18.095 -49.323 1.00 92.31 375 LEU A CA 1
ATOM 2698 C C . LEU A 1 375 ? 63.315 18.628 -49.120 1.00 92.31 375 LEU A C 1
ATOM 2700 O O . LEU A 1 375 ? 64.038 18.147 -48.252 1.00 92.31 375 LEU A O 1
ATOM 2704 N N . VAL A 1 376 ? 63.702 19.641 -49.889 1.00 92.56 376 VAL A N 1
ATOM 2705 C CA . VAL A 1 376 ? 65.025 20.275 -49.795 1.00 92.56 376 VAL A CA 1
ATOM 2706 C C . VAL A 1 376 ? 64.872 21.647 -49.147 1.00 92.56 376 VAL A C 1
ATOM 2708 O O . VAL A 1 376 ? 64.165 22.497 -49.676 1.00 92.56 376 VAL A O 1
ATOM 2711 N N . PHE A 1 377 ? 65.523 21.867 -48.009 1.00 90.38 377 PHE A N 1
ATOM 2712 C CA . PHE A 1 377 ? 65.586 23.144 -47.300 1.00 90.38 377 PHE A CA 1
ATOM 2713 C C . PHE A 1 377 ? 66.957 23.772 -47.541 1.00 90.38 377 PHE A C 1
ATOM 2715 O O . PHE A 1 377 ? 67.970 23.218 -47.112 1.00 90.38 377 PHE A O 1
ATOM 2722 N N . ALA A 1 378 ? 67.010 24.923 -48.206 1.00 90.75 378 ALA A N 1
ATOM 2723 C CA . ALA A 1 378 ? 68.254 25.675 -48.350 1.00 90.75 378 ALA A CA 1
ATOM 2724 C C . ALA A 1 378 ? 68.698 26.269 -46.999 1.00 90.75 378 ALA A C 1
ATOM 2726 O O . ALA A 1 378 ? 67.907 26.397 -46.061 1.00 90.75 378 ALA A O 1
ATOM 2727 N N . ALA A 1 379 ? 69.969 26.667 -46.890 1.00 84.00 379 ALA A N 1
ATOM 2728 C CA . ALA A 1 379 ? 70.471 27.321 -45.682 1.00 84.00 379 ALA A CA 1
ATOM 2729 C C . ALA A 1 379 ? 69.632 28.572 -45.344 1.00 84.00 379 ALA A C 1
ATOM 2731 O O . ALA A 1 379 ? 69.456 29.459 -46.179 1.00 84.00 379 ALA A O 1
ATOM 2732 N N . GLY A 1 380 ? 69.125 28.648 -44.113 1.00 82.62 380 GLY A N 1
ATOM 2733 C CA . GLY A 1 380 ? 68.246 29.717 -43.638 1.00 82.62 380 GLY A CA 1
ATOM 2734 C C . GLY A 1 380 ? 66.747 29.482 -43.868 1.00 82.62 380 GLY A C 1
ATOM 2735 O O . GLY A 1 380 ? 65.945 30.214 -43.290 1.00 82.62 380 GLY A O 1
ATOM 2736 N N . GLU A 1 381 ? 66.346 28.466 -44.640 1.00 90.12 381 GLU A N 1
ATOM 2737 C CA . GLU A 1 381 ? 64.932 28.124 -44.830 1.00 90.12 381 GLU A CA 1
ATOM 2738 C C . GLU A 1 381 ? 64.367 27.339 -43.643 1.00 90.12 381 GLU A C 1
ATOM 2740 O O . GLU A 1 381 ? 65.031 26.491 -43.043 1.00 90.12 381 GLU A O 1
ATOM 2745 N N . THR A 1 382 ? 63.101 27.613 -43.326 1.00 87.25 382 THR A N 1
ATOM 2746 C CA . THR A 1 382 ? 62.395 27.019 -42.184 1.00 87.25 382 THR A CA 1
ATOM 2747 C C . THR A 1 382 ? 61.104 26.311 -42.563 1.00 87.25 382 THR A C 1
ATOM 2749 O O . THR A 1 382 ? 60.466 25.759 -41.675 1.00 87.25 382 THR A O 1
ATOM 2752 N N . SER A 1 383 ? 60.680 26.323 -43.832 1.00 91.25 383 SER A N 1
ATOM 2753 C CA . SER A 1 383 ? 59.407 25.720 -44.244 1.00 91.25 383 SER A CA 1
ATOM 2754 C C . SER A 1 383 ? 59.399 25.266 -45.706 1.00 91.25 383 SER A C 1
ATOM 2756 O O . SER A 1 383 ? 59.944 25.948 -46.576 1.00 91.25 383 SER A O 1
ATOM 2758 N N . ARG A 1 384 ? 58.752 24.128 -45.969 1.00 93.88 384 ARG A N 1
ATOM 2759 C CA . ARG A 1 384 ? 58.407 23.587 -47.291 1.00 93.88 384 ARG A CA 1
ATOM 2760 C C . ARG A 1 384 ? 56.992 23.016 -47.256 1.00 93.88 384 ARG A C 1
ATOM 2762 O O . ARG A 1 384 ? 56.542 22.549 -46.214 1.00 93.88 384 ARG A O 1
ATOM 2769 N N . THR A 1 385 ? 56.306 23.027 -48.394 1.00 94.31 385 THR A N 1
ATOM 2770 C CA . THR A 1 385 ? 54.926 22.540 -48.506 1.00 94.31 385 THR A CA 1
ATOM 2771 C C . THR A 1 385 ? 54.741 21.628 -49.714 1.00 94.31 385 THR A C 1
ATOM 2773 O O . THR A 1 385 ? 55.487 21.721 -50.690 1.00 94.31 385 THR A O 1
ATOM 2776 N N . PHE A 1 386 ? 53.736 20.761 -49.649 1.00 95.19 386 PHE A N 1
ATOM 2777 C CA . PHE A 1 386 ? 53.172 20.022 -50.780 1.00 95.19 386 PHE A CA 1
ATOM 2778 C C . PHE A 1 386 ? 51.690 19.745 -50.506 1.00 95.19 386 PHE A C 1
ATOM 2780 O O . PHE A 1 386 ? 51.241 19.873 -49.370 1.00 95.19 386 PHE A O 1
ATOM 2787 N N . ASP A 1 387 ? 50.940 19.344 -51.526 1.00 95.69 387 ASP A N 1
ATOM 2788 C CA . ASP A 1 387 ? 49.486 19.220 -51.447 1.00 95.69 387 ASP A CA 1
ATOM 2789 C C . ASP A 1 387 ? 49.010 17.771 -51.617 1.00 95.69 387 ASP A C 1
ATOM 2791 O O . ASP A 1 387 ? 49.603 16.962 -52.344 1.00 95.69 387 ASP A O 1
ATOM 2795 N N . ILE A 1 388 ? 47.898 17.456 -50.962 1.00 95.25 388 ILE A N 1
ATOM 2796 C CA . ILE A 1 388 ? 47.084 16.254 -51.153 1.00 95.25 388 ILE A CA 1
ATOM 2797 C C . ILE A 1 388 ? 45.667 16.738 -51.470 1.00 95.25 388 ILE A C 1
ATOM 2799 O O . ILE A 1 388 ? 45.099 17.494 -50.693 1.00 95.25 388 ILE A O 1
ATOM 2803 N N . THR A 1 389 ? 45.104 16.355 -52.613 1.00 94.56 389 THR A N 1
ATOM 2804 C CA . THR A 1 389 ? 43.747 16.747 -53.034 1.00 94.56 389 THR A CA 1
ATOM 2805 C C . THR A 1 389 ? 42.841 15.533 -53.045 1.00 94.56 389 THR A C 1
ATOM 2807 O O . THR A 1 389 ? 43.173 14.545 -53.697 1.00 94.56 389 THR A O 1
ATOM 2810 N N . VAL A 1 390 ? 41.716 15.613 -52.343 1.00 94.12 390 VAL A N 1
ATOM 2811 C CA . VAL A 1 390 ? 40.738 14.524 -52.251 1.00 94.12 390 VAL A CA 1
ATOM 2812 C C . VAL A 1 390 ? 39.858 14.472 -53.496 1.00 94.12 390 VAL A C 1
ATOM 2814 O O . VAL A 1 390 ? 39.527 15.510 -54.074 1.00 94.12 390 VAL A O 1
ATOM 2817 N N . VAL A 1 391 ? 39.508 13.261 -53.918 1.00 92.69 391 VAL A N 1
ATOM 2818 C CA . VAL A 1 391 ? 38.609 12.989 -55.041 1.00 92.69 391 VAL A CA 1
ATOM 2819 C C . VAL A 1 391 ? 37.253 12.570 -54.471 1.00 92.69 391 VAL A C 1
ATOM 2821 O O . VAL A 1 391 ? 37.198 11.695 -53.625 1.00 92.69 391 VAL A O 1
ATOM 2824 N N . ASN A 1 392 ? 36.179 13.230 -54.911 1.00 90.12 392 ASN A N 1
ATOM 2825 C CA . ASN A 1 392 ? 34.802 12.852 -54.580 1.00 90.12 392 ASN A CA 1
ATOM 2826 C C . ASN A 1 392 ? 34.271 11.886 -55.640 1.00 90.12 392 ASN A C 1
ATOM 2828 O O . ASN A 1 392 ? 34.368 12.222 -56.831 1.00 90.12 392 ASN A O 1
ATOM 2832 N N . ASP A 1 393 ? 33.640 10.783 -55.247 1.00 85.19 393 ASP A N 1
ATOM 2833 C CA . ASP A 1 393 ? 32.969 9.895 -56.194 1.00 85.19 393 ASP A CA 1
ATOM 2834 C C . ASP A 1 393 ? 31.471 9.670 -55.887 1.00 85.19 393 ASP A C 1
ATOM 2836 O O . ASP A 1 393 ? 30.790 10.619 -55.499 1.00 85.19 393 ASP A O 1
ATOM 2840 N N . SER A 1 394 ? 30.904 8.527 -56.289 1.00 83.38 394 SER A N 1
ATOM 2841 C CA . SER A 1 394 ? 29.480 8.200 -56.101 1.00 83.38 394 SER A CA 1
ATOM 2842 C C . SER A 1 394 ? 29.243 6.811 -55.485 1.00 83.38 394 SER A C 1
ATOM 2844 O O . SER A 1 394 ? 28.104 6.313 -55.493 1.00 83.38 394 SER A O 1
ATOM 2846 N N . LEU A 1 395 ? 30.313 6.132 -55.068 1.00 81.50 395 LEU A N 1
ATOM 2847 C CA . LEU A 1 395 ? 30.306 4.752 -54.611 1.00 81.50 395 LEU A CA 1
ATOM 2848 C C . LEU A 1 395 ? 29.760 4.696 -53.181 1.00 81.50 395 LEU A C 1
ATOM 2850 O O . LEU A 1 395 ? 30.170 5.425 -52.296 1.00 81.50 395 LEU A O 1
ATOM 2854 N N . LYS A 1 396 ? 28.739 3.860 -52.958 1.00 78.12 396 LYS A N 1
ATOM 2855 C CA . LYS A 1 396 ? 28.006 3.858 -51.685 1.00 78.12 396 LYS A CA 1
ATOM 2856 C C . LYS A 1 396 ? 28.628 2.919 -50.664 1.00 78.12 396 LYS A C 1
ATOM 2858 O O . LYS A 1 396 ? 28.856 1.747 -50.969 1.00 78.12 396 LYS A O 1
ATOM 2863 N N . GLY A 1 397 ? 28.715 3.387 -49.420 1.00 70.75 397 GLY A N 1
ATOM 2864 C CA . GLY A 1 397 ? 29.085 2.562 -48.270 1.00 70.75 397 GLY A CA 1
ATOM 2865 C C . GLY A 1 397 ? 30.570 2.234 -48.212 1.00 70.75 397 GLY A C 1
ATOM 2866 O O . GLY A 1 397 ? 30.937 1.130 -47.792 1.00 70.75 397 GLY A O 1
ATOM 2867 N N . GLU A 1 398 ? 31.405 3.175 -48.637 1.00 82.06 398 GLU A N 1
ATOM 2868 C CA . GLU A 1 398 ? 32.839 3.093 -48.422 1.00 82.06 398 GLU A CA 1
ATOM 2869 C C . GLU A 1 398 ? 33.155 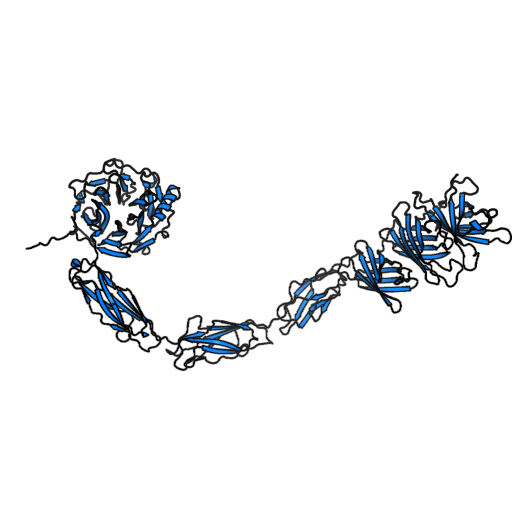3.339 -46.941 1.00 82.06 398 GLU A C 1
ATOM 2871 O O . GLU A 1 398 ? 32.368 3.892 -46.169 1.00 82.06 398 GLU A O 1
ATOM 2876 N N . ASN A 1 399 ? 34.292 2.821 -46.480 1.00 84.06 399 ASN A N 1
ATOM 2877 C CA . ASN A 1 399 ? 34.747 3.139 -45.129 1.00 84.06 399 ASN A CA 1
ATOM 2878 C C . ASN A 1 399 ? 35.588 4.407 -45.198 1.00 84.06 399 ASN A C 1
ATOM 2880 O O . ASN A 1 399 ? 36.262 4.622 -46.191 1.00 84.06 399 ASN A O 1
ATOM 2884 N N . ASN A 1 400 ? 35.649 5.183 -44.112 1.00 90.06 400 ASN A N 1
ATOM 2885 C CA . ASN A 1 400 ? 36.618 6.275 -44.033 1.00 90.06 400 ASN A CA 1
ATOM 2886 C C . ASN A 1 400 ? 38.035 5.757 -44.308 1.00 90.06 400 ASN A C 1
ATOM 2888 O O . ASN A 1 400 ? 38.486 4.786 -43.687 1.00 90.06 400 ASN A O 1
ATOM 2892 N N . GLU A 1 401 ? 38.749 6.461 -45.174 1.00 92.75 401 GLU A N 1
ATOM 2893 C CA . GLU A 1 401 ? 40.069 6.062 -45.635 1.00 92.75 401 GLU A CA 1
ATOM 2894 C C . GLU A 1 401 ? 41.153 7.041 -45.188 1.00 92.75 401 GLU A C 1
ATOM 2896 O O . GLU A 1 401 ? 40.879 8.120 -44.661 1.00 92.75 401 GLU A O 1
ATOM 2901 N N . THR A 1 402 ? 42.423 6.662 -45.339 1.00 94.38 402 THR A N 1
ATOM 2902 C CA . THR A 1 402 ? 43.550 7.447 -44.822 1.00 94.38 402 THR A CA 1
ATOM 2903 C C . THR A 1 402 ? 44.689 7.586 -45.821 1.00 94.38 402 THR A C 1
ATOM 2905 O O . THR A 1 402 ? 45.044 6.623 -46.494 1.00 94.38 402 THR A O 1
ATOM 2908 N N . VAL A 1 403 ? 45.323 8.761 -45.836 1.00 95.44 403 VAL A N 1
ATOM 2909 C CA . VAL A 1 403 ? 46.630 9.021 -46.455 1.00 95.44 403 VAL A CA 1
ATOM 2910 C C . VAL A 1 403 ? 47.613 9.415 -45.353 1.00 95.44 403 VAL A C 1
ATOM 2912 O O . VAL A 1 403 ? 47.429 10.420 -44.672 1.00 95.44 403 VAL A O 1
ATOM 2915 N N . VAL A 1 404 ? 48.674 8.638 -45.172 1.00 94.50 404 VAL A N 1
ATOM 2916 C CA . VAL A 1 404 ? 49.707 8.827 -44.148 1.00 94.50 404 VAL A CA 1
ATOM 2917 C C . VAL A 1 404 ? 51.014 9.250 -44.811 1.00 94.50 404 VAL A C 1
ATOM 2919 O O . VAL A 1 404 ? 51.696 8.448 -45.450 1.00 94.50 404 VAL A O 1
ATOM 2922 N N . VAL A 1 405 ? 51.382 10.513 -44.625 1.00 92.44 405 VAL A N 1
ATOM 2923 C CA . VAL A 1 405 ? 52.696 11.077 -44.947 1.00 92.44 405 VAL A CA 1
ATOM 2924 C C . VAL A 1 405 ? 53.670 10.708 -43.839 1.00 92.44 405 VAL A C 1
ATOM 2926 O O . VAL A 1 405 ? 53.385 10.973 -42.680 1.00 92.44 405 VAL A O 1
ATOM 2929 N N . THR A 1 406 ? 54.846 10.189 -44.178 1.00 89.44 406 THR A N 1
ATOM 2930 C CA . THR A 1 406 ? 55.944 9.952 -43.229 1.00 89.44 406 THR A CA 1
ATOM 2931 C C . THR A 1 406 ? 57.213 10.662 -43.689 1.00 89.44 406 THR A C 1
ATOM 2933 O O . THR A 1 406 ? 57.642 10.488 -44.835 1.00 89.44 406 THR A O 1
ATOM 2936 N N . LEU A 1 407 ? 57.822 11.439 -42.791 1.00 86.75 407 LEU A N 1
ATOM 2937 C CA . LEU A 1 407 ? 59.112 12.096 -42.997 1.00 86.75 407 LEU A CA 1
ATOM 2938 C C . LEU A 1 407 ? 60.261 11.152 -42.615 1.00 86.75 407 LEU A C 1
ATOM 2940 O O . LEU A 1 407 ? 60.266 10.549 -41.542 1.00 86.75 407 LEU A O 1
ATOM 2944 N N . GLY A 1 408 ? 61.243 11.025 -43.504 1.00 77.94 408 GLY A N 1
ATOM 2945 C CA . GLY A 1 408 ? 62.462 10.249 -43.286 1.00 77.94 408 GLY A CA 1
ATOM 2946 C C . GLY A 1 408 ? 63.598 11.068 -42.671 1.00 77.94 408 GLY A C 1
ATOM 2947 O O . GLY A 1 408 ? 63.484 12.269 -42.430 1.00 77.94 408 GLY A O 1
ATOM 2948 N N . SER A 1 409 ? 64.739 10.413 -42.439 1.00 72.94 409 SER A N 1
ATOM 2949 C CA . SER A 1 409 ? 65.883 11.040 -41.772 1.00 72.94 409 SER A CA 1
ATOM 2950 C C . SER A 1 409 ? 66.499 12.179 -42.603 1.00 72.94 409 SER A C 1
ATOM 2952 O O . SER A 1 409 ? 66.875 11.951 -43.758 1.00 72.94 409 SER A O 1
ATOM 2954 N N . PRO A 1 410 ? 66.660 13.388 -42.031 1.00 76.06 410 PRO A N 1
ATOM 2955 C CA . PRO A 1 410 ? 67.264 14.513 -42.730 1.00 76.06 410 PRO A CA 1
ATOM 2956 C C . PRO A 1 410 ? 68.765 14.302 -42.978 1.00 76.06 410 PRO A C 1
ATOM 2958 O O . PRO A 1 410 ? 69.471 13.751 -42.134 1.00 76.06 410 PRO A O 1
ATOM 2961 N N . THR A 1 411 ? 69.287 14.791 -44.105 1.00 75.94 411 THR A N 1
ATOM 2962 C CA . THR A 1 411 ? 70.721 14.717 -44.444 1.00 75.94 411 THR A CA 1
ATOM 2963 C C . THR A 1 411 ? 71.279 16.083 -44.861 1.00 75.94 411 THR A C 1
ATOM 2965 O O . THR A 1 411 ? 70.590 16.792 -45.598 1.00 75.94 411 THR A O 1
ATOM 2968 N N . PRO A 1 412 ? 72.501 16.473 -44.415 1.00 66.19 412 PRO A N 1
ATOM 2969 C CA . PRO A 1 412 ? 73.441 15.752 -43.537 1.00 66.19 412 PRO A CA 1
ATOM 2970 C C . PRO A 1 412 ? 73.157 15.915 -42.023 1.00 66.19 412 PRO A C 1
ATOM 2972 O O . PRO A 1 412 ? 72.964 17.021 -41.527 1.00 66.19 412 PRO A O 1
ATOM 2975 N N . VAL A 1 413 ? 73.219 14.809 -41.263 1.00 60.69 413 VAL A N 1
ATOM 2976 C CA . VAL A 1 413 ? 72.831 14.734 -39.831 1.00 60.69 413 VAL A CA 1
ATOM 2977 C C . VAL A 1 413 ? 73.746 15.569 -38.911 1.00 60.69 413 VAL A C 1
ATOM 2979 O O . VAL A 1 413 ? 73.271 16.375 -38.114 1.00 60.69 413 VAL A O 1
ATOM 2982 N N . ALA A 1 414 ? 75.071 15.428 -39.047 1.00 55.59 414 ALA A N 1
ATOM 2983 C CA . ALA A 1 414 ? 76.047 16.007 -38.112 1.00 55.59 414 ALA A CA 1
ATOM 2984 C C . ALA A 1 414 ? 76.200 17.540 -38.209 1.00 55.59 414 ALA A C 1
ATOM 2986 O O . ALA A 1 414 ? 76.361 18.212 -37.195 1.00 55.59 414 ALA A O 1
ATOM 2987 N N . GLN A 1 415 ? 76.137 18.115 -39.417 1.00 49.50 415 GLN A N 1
ATOM 2988 C CA . GLN A 1 415 ? 76.328 19.561 -39.639 1.00 49.50 415 GLN A CA 1
ATOM 2989 C C . GLN A 1 415 ? 75.061 20.384 -39.383 1.00 49.50 415 GLN A C 1
ATOM 2991 O O . GLN A 1 415 ? 75.137 21.591 -39.160 1.00 49.50 415 GLN A O 1
ATOM 2996 N N . ALA A 1 416 ? 73.898 19.738 -39.388 1.00 48.25 416 ALA A N 1
ATOM 2997 C CA . ALA A 1 416 ? 72.628 20.404 -39.166 1.00 48.25 416 ALA A CA 1
ATOM 2998 C C . ALA A 1 416 ? 72.247 20.492 -37.674 1.00 48.25 416 ALA A C 1
ATOM 3000 O O . ALA A 1 416 ? 71.291 21.184 -37.337 1.00 48.25 416 ALA A O 1
ATOM 3001 N N . GLY A 1 417 ? 72.983 19.850 -36.755 1.00 51.62 417 GLY A N 1
ATOM 3002 C CA . GLY A 1 417 ? 72.588 19.787 -35.337 1.00 51.62 417 GLY A CA 1
ATOM 3003 C C . GLY A 1 417 ? 71.252 19.059 -35.138 1.00 51.62 417 GLY A C 1
ATOM 3004 O O . GLY A 1 417 ? 70.495 19.369 -34.217 1.00 51.62 417 GLY A O 1
ATOM 3005 N N . LEU A 1 418 ? 70.946 18.142 -36.057 1.00 55.03 418 LEU A N 1
ATOM 3006 C CA . LEU A 1 418 ? 69.738 17.334 -36.074 1.00 55.03 418 LEU A CA 1
ATOM 3007 C C . LEU A 1 418 ? 70.076 16.027 -35.357 1.00 55.03 418 LEU A C 1
ATOM 3009 O O . LEU A 1 418 ? 70.879 15.237 -35.851 1.00 55.03 418 LEU A O 1
ATOM 3013 N N . GLY A 1 419 ? 69.493 15.797 -34.179 1.00 52.66 419 GLY A N 1
ATOM 3014 C CA . GLY A 1 419 ? 69.433 14.437 -33.640 1.00 52.66 419 GLY A CA 1
ATOM 3015 C C . GLY A 1 419 ? 68.686 13.544 -34.636 1.00 52.66 419 GLY A C 1
ATOM 3016 O O . GLY A 1 419 ? 67.867 14.044 -35.407 1.00 52.66 419 GLY A O 1
ATOM 3017 N N . ALA A 1 420 ? 68.969 12.240 -34.663 1.00 50.34 420 ALA A N 1
ATOM 3018 C CA . ALA A 1 420 ? 68.189 11.317 -35.483 1.00 50.34 420 ALA A CA 1
ATOM 3019 C C . ALA A 1 420 ? 66.705 11.430 -35.086 1.00 50.34 420 ALA A C 1
ATOM 3021 O O . ALA A 1 420 ? 66.338 11.104 -33.957 1.00 50.34 420 ALA A O 1
ATOM 3022 N N . LEU A 1 421 ? 65.888 11.966 -35.996 1.00 51.28 421 LEU A N 1
ATOM 3023 C CA . LEU A 1 421 ? 64.471 12.207 -35.758 1.00 51.28 421 LEU A CA 1
ATOM 3024 C C . LEU A 1 421 ? 63.711 10.877 -35.804 1.00 51.28 421 LEU A C 1
ATOM 3026 O O . LEU A 1 421 ? 63.938 10.036 -36.676 1.00 51.28 421 LEU A O 1
ATOM 3030 N N . ASN A 1 422 ? 62.813 10.716 -34.837 1.00 52.53 422 ASN A N 1
ATOM 3031 C CA . ASN A 1 422 ? 61.639 9.860 -34.931 1.00 52.53 422 ASN A CA 1
ATOM 3032 C C . ASN A 1 422 ? 60.868 10.192 -36.222 1.00 52.53 422 ASN A C 1
ATOM 3034 O O . ASN A 1 422 ? 60.806 11.347 -36.630 1.00 52.53 422 ASN A O 1
ATOM 3038 N N . SER A 1 423 ? 60.307 9.178 -36.878 1.00 56.03 423 SER A N 1
ATOM 3039 C CA . SER A 1 423 ? 59.505 9.330 -38.093 1.00 56.03 423 SER A CA 1
ATOM 3040 C C . SER A 1 423 ? 58.273 10.199 -37.805 1.00 56.03 423 SER A C 1
ATOM 3042 O O . SER A 1 423 ? 57.273 9.699 -37.297 1.00 56.03 423 SER A O 1
ATOM 3044 N N . GLU A 1 424 ? 58.351 11.501 -38.069 1.00 73.06 424 GLU A N 1
ATOM 3045 C CA . GLU A 1 424 ? 57.204 12.409 -37.988 1.00 73.06 424 GLU A CA 1
ATOM 3046 C C . GLU A 1 424 ? 56.218 12.054 -39.104 1.00 73.06 424 GLU A C 1
ATOM 3048 O O . GLU A 1 424 ? 56.621 11.838 -40.252 1.00 73.06 424 GLU A O 1
ATOM 3053 N N . PHE A 1 425 ? 54.928 11.985 -38.782 1.00 83.00 425 PHE A N 1
ATOM 3054 C CA . PHE A 1 425 ? 53.892 11.630 -39.745 1.00 83.00 425 PHE A CA 1
ATOM 3055 C C . PHE A 1 425 ? 52.722 12.612 -39.720 1.00 83.00 425 PHE A C 1
ATOM 3057 O O . PHE A 1 425 ? 52.375 13.169 -38.682 1.00 83.00 425 PHE A O 1
ATOM 3064 N N . PHE A 1 426 ? 52.104 12.801 -40.884 1.00 90.38 426 PHE A N 1
ATOM 3065 C CA . PHE A 1 426 ? 50.836 13.503 -41.048 1.00 90.38 426 PHE A CA 1
ATOM 3066 C C . PHE A 1 426 ? 49.797 12.530 -41.604 1.00 90.38 426 PHE A C 1
ATOM 3068 O O . PHE A 1 426 ? 50.050 11.882 -42.615 1.00 90.38 426 PHE A O 1
ATOM 3075 N N . THR A 1 427 ? 48.634 12.425 -40.960 1.00 93.50 427 THR A N 1
ATOM 3076 C CA . THR A 1 427 ? 47.526 11.581 -41.442 1.00 93.50 427 THR A CA 1
ATOM 3077 C C . THR A 1 427 ? 46.356 12.432 -41.923 1.00 93.50 427 THR A C 1
ATOM 3079 O O . THR A 1 427 ? 45.734 13.131 -41.124 1.00 93.50 427 THR A O 1
ATOM 3082 N N . LEU A 1 428 ? 46.015 12.335 -43.205 1.00 94.38 428 LEU A N 1
ATOM 3083 C CA . LEU A 1 428 ? 44.753 12.824 -43.752 1.00 94.38 428 LEU A CA 1
ATOM 3084 C C . LEU A 1 428 ? 43.719 11.700 -43.689 1.00 94.38 428 LEU A C 1
ATOM 3086 O O . LEU A 1 428 ? 43.940 10.640 -44.263 1.00 94.38 428 LEU A O 1
ATOM 3090 N N . THR A 1 429 ? 42.603 11.919 -43.000 1.00 94.06 429 THR A N 1
ATOM 3091 C CA . THR A 1 429 ? 41.430 11.035 -43.055 1.00 94.06 429 THR A CA 1
ATOM 3092 C C . THR A 1 429 ? 40.432 11.594 -44.059 1.00 94.06 429 THR A C 1
ATOM 3094 O O . THR A 1 429 ? 40.024 12.749 -43.927 1.00 94.06 429 THR A O 1
ATOM 3097 N N . ILE A 1 430 ? 40.045 10.773 -45.027 1.00 93.12 430 ILE A N 1
ATOM 3098 C CA . ILE A 1 430 ? 39.019 11.057 -46.026 1.00 93.12 430 ILE A CA 1
ATOM 3099 C C . ILE A 1 430 ? 37.720 10.435 -45.515 1.00 93.12 430 ILE A C 1
ATOM 3101 O O . ILE A 1 430 ? 37.666 9.236 -45.238 1.00 93.12 430 ILE A O 1
ATOM 3105 N N . GLN A 1 431 ? 36.712 11.271 -45.277 1.00 91.75 431 GLN A N 1
ATOM 3106 C CA . GLN A 1 431 ? 35.386 10.826 -44.863 1.00 91.75 431 GLN A CA 1
ATOM 3107 C C . GLN A 1 431 ? 34.496 10.646 -46.084 1.00 91.75 431 GLN A C 1
ATOM 3109 O O . GLN A 1 431 ? 34.214 11.643 -46.760 1.00 91.75 431 GLN A O 1
ATOM 3114 N N . ASP A 1 432 ? 34.035 9.406 -46.265 1.00 87.94 432 ASP A N 1
ATOM 3115 C CA . ASP A 1 432 ? 33.005 9.035 -47.236 1.00 87.94 432 ASP A CA 1
ATOM 3116 C C . ASP A 1 432 ? 31.765 9.914 -47.010 1.00 87.94 432 ASP A C 1
ATOM 3118 O O . ASP A 1 432 ? 31.300 10.081 -45.869 1.00 87.94 432 ASP A O 1
ATOM 3122 N N . ASN A 1 433 ? 31.262 10.541 -48.072 1.00 84.69 433 ASN A N 1
ATOM 3123 C CA . ASN A 1 433 ? 30.054 11.366 -48.016 1.00 84.69 433 ASN A CA 1
ATOM 3124 C C . ASN A 1 433 ? 28.820 10.650 -48.579 1.00 84.69 433 ASN A C 1
ATOM 3126 O O . ASN A 1 433 ? 27.736 11.247 -48.615 1.00 84.69 433 ASN A O 1
ATOM 3130 N N . ASP A 1 434 ? 28.964 9.381 -48.944 1.00 83.56 434 ASP A N 1
ATOM 3131 C CA . ASP A 1 434 ? 28.002 8.590 -49.683 1.00 83.56 434 ASP A CA 1
ATOM 3132 C C . ASP A 1 434 ? 27.506 7.366 -48.886 1.00 83.56 434 ASP A C 1
ATOM 3134 O O . ASP A 1 434 ? 27.633 6.203 -49.292 1.00 83.56 434 ASP A O 1
ATOM 3138 N N . PRO A 1 435 ? 26.811 7.599 -47.752 1.00 80.94 435 PRO A N 1
ATOM 3139 C CA . PRO A 1 435 ? 26.402 6.530 -46.858 1.00 80.94 435 PRO A CA 1
ATOM 3140 C C . PRO A 1 435 ? 25.381 5.592 -47.511 1.00 80.94 435 PRO A C 1
ATOM 3142 O O . PRO A 1 435 ? 24.391 6.020 -48.115 1.00 80.94 435 PRO A O 1
ATOM 3145 N N . LEU A 1 436 ? 25.564 4.289 -47.289 1.00 83.81 436 LEU A N 1
ATOM 3146 C CA . LEU A 1 436 ? 24.559 3.278 -47.607 1.00 83.81 436 LEU A CA 1
ATOM 3147 C C . LEU A 1 436 ? 23.275 3.536 -46.781 1.00 83.81 436 LEU A C 1
ATOM 3149 O O . LEU A 1 436 ? 23.373 3.666 -45.556 1.00 83.81 436 LEU A O 1
ATOM 3153 N N . PRO A 1 437 ? 22.069 3.574 -47.392 1.00 88.56 437 PRO A N 1
ATOM 3154 C CA . PRO A 1 437 ? 20.807 3.660 -46.656 1.00 88.56 437 PRO A CA 1
ATOM 3155 C C . PRO A 1 437 ? 20.710 2.583 -45.575 1.00 88.56 437 PRO A C 1
ATOM 3157 O O . PRO A 1 437 ? 20.935 1.409 -45.859 1.00 88.56 437 PRO A O 1
ATOM 3160 N N . ILE A 1 438 ? 20.354 2.945 -44.342 1.00 91.69 438 ILE A N 1
ATOM 3161 C CA . ILE A 1 438 ? 20.104 1.975 -43.267 1.00 91.69 438 ILE A CA 1
ATOM 3162 C C . ILE A 1 438 ? 18.637 1.946 -42.862 1.00 91.69 438 ILE A C 1
ATOM 3164 O O . ILE A 1 438 ? 17.964 2.977 -42.839 1.00 91.69 438 ILE A O 1
ATOM 3168 N N . ILE A 1 439 ? 18.169 0.757 -42.484 1.00 93.88 439 ILE A N 1
ATOM 3169 C CA . ILE A 1 439 ? 16.835 0.543 -41.924 1.00 93.88 439 ILE A CA 1
ATOM 3170 C C . ILE A 1 439 ? 16.896 0.068 -40.475 1.00 93.88 439 ILE A C 1
ATOM 3172 O O . ILE A 1 439 ? 17.764 -0.717 -40.087 1.00 93.88 439 ILE A O 1
ATOM 3176 N N . GLY A 1 440 ? 15.951 0.520 -39.661 1.00 94.44 440 GLY A N 1
ATOM 3177 C CA . GLY A 1 440 ? 15.818 0.069 -38.280 1.00 94.44 440 GLY A CA 1
ATOM 3178 C C . GLY A 1 440 ? 14.444 0.389 -37.719 1.00 94.44 440 GLY A C 1
ATOM 3179 O O . GLY A 1 440 ? 13.848 1.409 -38.063 1.00 94.44 440 GLY A O 1
ATOM 3180 N N . PHE A 1 441 ? 13.923 -0.466 -36.846 1.00 95.62 441 PHE A N 1
ATOM 3181 C CA . PHE A 1 441 ? 12.700 -0.159 -36.116 1.00 95.62 441 PHE A CA 1
ATOM 3182 C C . PHE A 1 441 ? 12.911 1.094 -35.259 1.00 95.62 441 PHE A C 1
ATOM 3184 O O . PHE A 1 441 ? 13.918 1.231 -34.563 1.00 95.62 441 PHE A O 1
ATOM 3191 N N . ALA A 1 442 ? 11.944 2.010 -35.292 1.00 93.62 442 ALA A N 1
ATOM 3192 C CA . ALA A 1 442 ? 11.971 3.239 -34.504 1.00 93.62 442 ALA A CA 1
ATOM 3193 C C . ALA A 1 442 ? 11.918 2.967 -32.990 1.00 93.62 442 ALA A C 1
ATOM 3195 O O . ALA A 1 442 ? 12.284 3.824 -32.188 1.00 93.62 442 ALA A O 1
ATOM 3196 N N . GLN A 1 443 ? 11.441 1.782 -32.603 1.00 92.44 443 GLN A N 1
ATOM 3197 C CA . GLN A 1 443 ? 11.360 1.293 -31.231 1.00 92.44 443 GLN A CA 1
ATOM 3198 C C . GLN A 1 443 ? 11.781 -0.178 -31.214 1.00 92.44 443 GLN A C 1
ATOM 3200 O O . GLN A 1 443 ? 11.467 -0.909 -32.146 1.00 92.44 443 GLN A O 1
ATOM 3205 N N . ALA A 1 444 ? 12.475 -0.616 -30.162 1.00 90.94 444 ALA A N 1
ATOM 3206 C CA . ALA A 1 444 ? 12.908 -2.011 -30.019 1.00 90.94 444 ALA A CA 1
ATOM 3207 C C . ALA A 1 444 ? 11.802 -2.924 -29.463 1.00 90.94 444 ALA A C 1
ATOM 3209 O O . ALA A 1 444 ? 11.807 -4.133 -29.682 1.00 90.94 444 ALA A O 1
ATOM 3210 N N . SER A 1 445 ? 10.851 -2.358 -28.718 1.00 93.44 445 SER A N 1
ATOM 3211 C CA . SER A 1 445 ? 9.716 -3.100 -28.180 1.00 93.44 445 SER A CA 1
ATOM 3212 C C . SER A 1 445 ? 8.523 -2.198 -27.899 1.00 93.44 445 SER A C 1
ATOM 3214 O O . SER A 1 445 ? 8.663 -0.975 -27.825 1.00 93.44 445 SER A O 1
ATOM 3216 N N . ARG A 1 446 ? 7.353 -2.814 -27.748 1.00 94.19 446 ARG A N 1
ATOM 3217 C CA . ARG A 1 446 ? 6.106 -2.176 -27.324 1.00 94.19 446 ARG A CA 1
ATOM 3218 C C . ARG A 1 446 ? 5.255 -3.199 -26.576 1.00 94.19 446 ARG A C 1
ATOM 3220 O O . ARG A 1 446 ? 5.296 -4.379 -26.899 1.00 94.19 446 ARG A O 1
ATOM 3227 N N . THR A 1 447 ? 4.452 -2.736 -25.628 1.00 94.81 447 THR A N 1
ATOM 3228 C CA . THR A 1 447 ? 3.445 -3.551 -24.939 1.00 94.81 447 THR A CA 1
ATOM 3229 C C . THR A 1 447 ? 2.058 -3.014 -25.275 1.00 94.81 447 THR A C 1
ATOM 3231 O O . THR A 1 447 ? 1.883 -1.795 -25.366 1.00 94.81 447 THR A O 1
ATOM 3234 N N . VAL A 1 448 ? 1.108 -3.909 -25.520 1.00 93.75 448 VAL A N 1
ATOM 3235 C CA . VAL A 1 448 ? -0.291 -3.609 -25.863 1.00 93.75 448 VAL A CA 1
ATOM 3236 C C . VAL A 1 448 ? -1.210 -4.583 -25.144 1.00 93.75 448 VAL A C 1
ATOM 3238 O O . VAL A 1 448 ? -0.770 -5.672 -24.785 1.00 93.75 448 VAL A O 1
ATOM 3241 N N . ASN A 1 449 ? -2.469 -4.204 -24.956 1.00 90.25 449 ASN A N 1
ATOM 3242 C CA . ASN A 1 449 ? -3.492 -5.153 -24.518 1.00 90.25 449 ASN A CA 1
ATOM 3243 C C . ASN A 1 449 ? -4.015 -5.926 -25.732 1.00 90.25 449 ASN A C 1
ATOM 3245 O O . ASN A 1 449 ? -4.043 -5.386 -26.842 1.00 90.25 449 ASN A O 1
ATOM 3249 N N . GLU A 1 450 ? -4.488 -7.149 -25.525 1.00 88.25 450 GLU A N 1
ATOM 3250 C CA . GLU A 1 450 ? -5.154 -7.950 -26.564 1.00 88.25 450 GLU A CA 1
ATOM 3251 C C . GLU A 1 450 ? -6.349 -7.230 -27.224 1.00 88.25 450 GLU A C 1
ATOM 3253 O O . GLU A 1 450 ? -6.590 -7.354 -28.426 1.00 88.25 450 GLU A O 1
ATOM 3258 N N . ALA A 1 451 ? -7.018 -6.336 -26.487 1.00 86.69 451 ALA A N 1
ATOM 3259 C CA . ALA A 1 451 ? -8.102 -5.494 -26.993 1.00 86.69 451 ALA A CA 1
ATOM 3260 C C . ALA A 1 451 ? -7.670 -4.321 -27.905 1.00 86.69 451 ALA A C 1
ATOM 3262 O O . ALA A 1 451 ? -8.535 -3.652 -28.482 1.00 86.69 451 ALA A O 1
ATOM 3263 N N . ASP A 1 452 ? -6.370 -4.034 -28.051 1.00 87.81 452 ASP A N 1
ATOM 3264 C CA . ASP A 1 452 ? -5.885 -2.831 -28.751 1.00 87.81 452 ASP A CA 1
ATOM 3265 C C . ASP A 1 452 ? -5.997 -2.923 -30.290 1.00 87.81 452 ASP A C 1
ATOM 3267 O O . ASP A 1 452 ? -5.924 -1.901 -30.982 1.00 87.81 452 ASP A O 1
ATOM 3271 N N . GLY A 1 453 ? -6.197 -4.121 -30.851 1.00 88.56 453 GLY A N 1
ATOM 3272 C CA . GLY A 1 453 ? -6.394 -4.325 -32.288 1.00 88.56 453 GLY A CA 1
ATOM 3273 C C . GLY A 1 453 ? -5.169 -3.949 -33.135 1.00 88.56 453 GLY A C 1
ATOM 3274 O O . GLY A 1 453 ? -4.123 -4.593 -33.074 1.00 88.56 453 GLY A O 1
ATOM 3275 N N . ALA A 1 454 ? -5.287 -2.919 -33.983 1.00 90.88 454 ALA A N 1
ATOM 3276 C CA . ALA A 1 454 ? -4.244 -2.543 -34.941 1.00 90.88 454 ALA A CA 1
ATOM 3277 C C . ALA A 1 454 ? -3.052 -1.818 -34.281 1.00 90.88 454 ALA A C 1
ATOM 3279 O O . ALA A 1 454 ? -3.154 -0.683 -33.808 1.00 90.88 454 ALA A O 1
ATOM 3280 N N . VAL A 1 455 ? -1.872 -2.428 -34.357 1.00 92.38 455 VAL A N 1
ATOM 3281 C CA . VAL A 1 455 ? -0.605 -1.925 -33.827 1.00 92.38 455 VAL A CA 1
ATOM 3282 C C . VAL A 1 455 ? 0.323 -1.508 -34.965 1.00 92.38 455 VAL A C 1
ATOM 3284 O O . VAL A 1 455 ? 0.862 -2.330 -35.701 1.00 92.38 455 VAL A O 1
ATOM 3287 N N . ASN A 1 456 ? 0.553 -0.200 -35.083 1.00 92.06 456 ASN A N 1
ATOM 3288 C CA . ASN A 1 456 ? 1.496 0.363 -36.047 1.00 92.06 456 ASN A CA 1
ATOM 3289 C C . ASN A 1 456 ? 2.922 0.390 -35.480 1.00 92.06 456 ASN A C 1
ATOM 3291 O O . ASN A 1 456 ? 3.165 0.947 -34.405 1.00 92.06 456 ASN A O 1
ATOM 3295 N N . VAL A 1 457 ? 3.855 -0.171 -36.242 1.00 92.19 457 VAL A N 1
ATOM 3296 C CA . VAL A 1 457 ? 5.292 -0.224 -35.977 1.00 92.19 457 VAL A CA 1
ATOM 3297 C C . VAL A 1 457 ? 6.000 0.565 -37.068 1.00 92.19 457 VAL A C 1
ATOM 3299 O O . VAL A 1 457 ? 5.807 0.316 -38.255 1.00 92.19 457 VAL A O 1
ATOM 3302 N N . THR A 1 458 ? 6.821 1.532 -36.679 1.00 94.88 458 THR A N 1
ATOM 3303 C CA . THR A 1 458 ? 7.547 2.372 -37.635 1.00 94.88 458 THR A CA 1
ATOM 3304 C C . THR A 1 458 ? 8.948 1.823 -37.867 1.00 94.88 458 THR A C 1
ATOM 3306 O O . THR A 1 458 ? 9.677 1.554 -36.913 1.00 94.88 458 THR A O 1
ATOM 3309 N N . VAL A 1 459 ? 9.339 1.702 -39.131 1.00 95.38 459 VAL A N 1
ATOM 3310 C CA . VAL A 1 459 ? 10.713 1.471 -39.582 1.00 95.38 459 VAL A CA 1
ATOM 3311 C C . VAL A 1 459 ? 11.253 2.793 -40.111 1.00 95.38 459 VAL A C 1
ATOM 3313 O O . VAL A 1 459 ? 10.627 3.417 -40.963 1.00 95.38 459 VAL A O 1
ATOM 3316 N N . ASN A 1 460 ? 12.396 3.230 -39.598 1.00 95.44 460 ASN A N 1
ATOM 3317 C CA . ASN A 1 460 ? 13.103 4.414 -40.070 1.00 95.44 460 ASN A CA 1
ATOM 3318 C C . ASN A 1 460 ? 14.083 4.023 -41.177 1.00 95.44 460 ASN A C 1
ATOM 3320 O O . ASN A 1 460 ? 14.723 2.974 -41.082 1.00 95.44 460 ASN A O 1
ATOM 3324 N N . VAL A 1 461 ? 14.212 4.887 -42.181 1.00 94.00 461 VAL A N 1
ATOM 3325 C CA . VAL A 1 461 ? 15.123 4.748 -43.322 1.00 94.00 461 VAL A CA 1
ATOM 3326 C C . VAL A 1 461 ? 15.975 6.011 -43.398 1.00 94.00 461 VAL A C 1
ATOM 3328 O O . VAL A 1 461 ? 15.433 7.117 -43.391 1.00 94.00 461 VAL A O 1
ATOM 3331 N N . SER A 1 462 ? 17.302 5.878 -43.420 1.00 90.69 462 SER A N 1
ATOM 3332 C CA . SER A 1 462 ? 18.195 7.041 -43.498 1.00 90.69 462 SER A CA 1
ATOM 3333 C C . SER A 1 462 ? 19.560 6.697 -44.111 1.00 90.69 462 SER A C 1
ATOM 3335 O O . SER A 1 462 ? 20.216 5.795 -43.594 1.00 90.69 462 SER A O 1
ATOM 3337 N N . PRO A 1 463 ? 20.042 7.443 -45.128 1.00 87.19 463 PRO A N 1
ATOM 3338 C CA . PRO A 1 463 ? 19.258 8.338 -45.994 1.00 87.19 463 PRO A CA 1
ATOM 3339 C C . PRO A 1 463 ? 18.186 7.567 -46.795 1.00 87.19 463 PRO A C 1
ATOM 3341 O O . PRO A 1 463 ? 18.038 6.357 -46.645 1.00 87.19 463 PRO A O 1
ATOM 3344 N N . THR A 1 464 ? 17.407 8.257 -47.631 1.00 87.31 464 THR A N 1
ATOM 3345 C CA . THR A 1 464 ? 16.397 7.618 -48.494 1.00 87.31 464 THR A CA 1
ATOM 3346 C C . THR A 1 464 ? 17.038 6.658 -49.495 1.00 87.31 464 THR A C 1
ATOM 3348 O O . THR A 1 464 ? 18.085 6.969 -50.063 1.00 87.31 464 THR A O 1
ATOM 3351 N N . VAL A 1 465 ? 16.365 5.548 -49.798 1.00 87.88 465 VAL A N 1
ATOM 3352 C CA . VAL A 1 465 ? 16.734 4.688 -50.934 1.00 87.88 465 VAL A CA 1
ATOM 3353 C C . VAL A 1 465 ? 16.447 5.391 -52.269 1.00 87.88 465 VAL A C 1
ATOM 3355 O O . VAL A 1 465 ? 15.560 6.243 -52.359 1.00 87.88 465 VAL A O 1
ATOM 3358 N N . THR A 1 466 ? 17.194 5.043 -53.317 1.00 83.69 466 THR A N 1
ATOM 3359 C CA . THR A 1 466 ? 17.029 5.593 -54.680 1.00 83.69 466 THR A CA 1
ATOM 3360 C C . THR A 1 466 ? 16.227 4.676 -55.607 1.00 83.69 466 THR A C 1
ATOM 3362 O O . THR A 1 466 ? 15.818 5.096 -56.689 1.00 83.69 466 THR A O 1
ATOM 3365 N N . GLN A 1 467 ? 15.975 3.437 -55.179 1.00 85.25 467 GLN A N 1
ATOM 3366 C CA . GLN A 1 467 ? 15.185 2.413 -55.865 1.00 85.25 467 GLN A CA 1
ATOM 3367 C C . GLN A 1 467 ? 14.277 1.709 -54.847 1.00 85.25 467 GLN A C 1
ATOM 3369 O O . GLN A 1 467 ? 14.548 1.752 -53.649 1.00 85.25 467 GLN A O 1
ATOM 3374 N N . THR A 1 468 ? 13.190 1.090 -55.311 1.00 91.38 468 THR A N 1
ATOM 3375 C CA . THR A 1 468 ? 12.281 0.328 -54.444 1.00 91.38 468 THR A CA 1
ATOM 3376 C C . THR A 1 468 ? 13.000 -0.889 -53.862 1.00 91.38 468 THR A C 1
ATOM 3378 O O . THR A 1 468 ? 13.531 -1.708 -54.609 1.00 91.38 468 THR A O 1
ATOM 3381 N N . VAL A 1 469 ? 12.970 -1.037 -52.537 1.00 91.25 469 VAL A N 1
ATOM 3382 C CA . VAL A 1 469 ? 13.598 -2.140 -51.798 1.00 91.25 469 VAL A CA 1
ATOM 3383 C C . VAL A 1 469 ? 12.521 -2.954 -51.082 1.00 91.25 469 VAL A C 1
ATOM 3385 O O . VAL A 1 469 ? 11.726 -2.407 -50.320 1.00 91.25 469 VAL A O 1
ATOM 3388 N N . THR A 1 470 ? 12.492 -4.269 -51.313 1.00 92.06 470 THR A N 1
ATOM 3389 C CA . THR A 1 470 ? 11.561 -5.202 -50.649 1.00 92.06 470 THR A CA 1
ATOM 3390 C C . THR A 1 470 ? 12.327 -6.144 -49.729 1.00 92.06 470 THR A C 1
ATOM 3392 O O . THR A 1 470 ? 13.290 -6.780 -50.154 1.00 92.06 470 THR A O 1
ATOM 3395 N N . ILE A 1 471 ? 11.912 -6.222 -48.463 1.00 92.75 471 ILE A N 1
ATOM 3396 C CA . ILE A 1 471 ? 12.594 -6.974 -47.406 1.00 92.75 471 ILE A CA 1
ATOM 3397 C C . ILE A 1 471 ? 11.594 -7.942 -46.761 1.00 92.75 471 ILE A C 1
ATOM 3399 O O . ILE A 1 471 ? 10.599 -7.491 -46.180 1.00 92.75 471 ILE A O 1
ATOM 3403 N N . PRO A 1 472 ? 11.840 -9.264 -46.807 1.00 91.06 472 PRO A N 1
ATOM 3404 C CA . PRO A 1 472 ? 11.003 -10.223 -46.100 1.00 91.06 472 PRO A CA 1
ATOM 3405 C C . PRO A 1 472 ? 11.140 -10.031 -44.585 1.00 91.06 472 PRO A C 1
ATOM 3407 O O . PRO A 1 472 ? 12.220 -9.713 -44.084 1.00 91.06 472 PRO A O 1
ATOM 3410 N N . LEU A 1 473 ? 10.054 -10.244 -43.841 1.00 91.75 473 LEU A N 1
ATOM 3411 C CA . LEU A 1 473 ? 10.056 -10.196 -42.378 1.00 91.75 473 LEU A CA 1
ATOM 3412 C C . LEU A 1 473 ? 10.045 -11.608 -41.795 1.00 91.75 473 LEU A C 1
ATOM 3414 O O . LEU A 1 473 ? 9.339 -12.491 -42.277 1.00 91.75 473 LEU A O 1
ATOM 3418 N N . MET A 1 474 ? 10.815 -11.807 -40.731 1.00 90.69 474 MET A N 1
ATOM 3419 C CA . MET A 1 474 ? 10.869 -13.053 -39.972 1.00 90.69 474 MET A CA 1
ATOM 3420 C C . MET A 1 474 ? 10.110 -12.858 -38.659 1.00 90.69 474 MET A C 1
ATOM 3422 O O . MET A 1 474 ? 10.511 -12.036 -37.835 1.00 90.69 474 MET A O 1
ATOM 3426 N N . ILE A 1 475 ? 9.022 -13.608 -38.469 1.00 91.62 475 ILE A N 1
ATOM 3427 C CA . ILE A 1 475 ? 8.174 -13.544 -37.272 1.00 91.62 475 ILE A CA 1
ATOM 3428 C C . ILE A 1 475 ? 8.449 -14.755 -36.376 1.00 91.62 475 ILE A C 1
ATOM 3430 O O . ILE A 1 475 ? 8.545 -15.885 -36.851 1.00 91.62 475 ILE A O 1
ATOM 3434 N N . SER A 1 476 ? 8.586 -14.514 -35.077 1.00 91.31 476 SER A N 1
ATOM 3435 C CA . SER A 1 476 ? 8.753 -15.526 -34.027 1.00 91.31 476 SER A CA 1
ATOM 3436 C C . SER A 1 476 ? 8.129 -15.017 -32.723 1.00 91.31 476 SER A C 1
ATOM 3438 O O . SER A 1 476 ? 7.496 -13.965 -32.736 1.00 91.31 476 SER A O 1
ATOM 3440 N N . GLY A 1 477 ? 8.304 -15.721 -31.606 1.00 92.44 477 GLY A N 1
ATOM 3441 C CA . GLY A 1 477 ? 7.742 -15.339 -30.309 1.00 92.44 477 GLY A CA 1
ATOM 3442 C C . GLY A 1 477 ? 6.930 -16.473 -29.697 1.00 92.44 477 GLY A C 1
ATOM 3443 O O . GLY A 1 477 ? 7.103 -17.629 -30.088 1.00 92.44 477 GLY A O 1
ATOM 3444 N N . THR A 1 478 ? 6.096 -16.143 -28.716 1.00 93.25 478 THR A N 1
ATOM 3445 C CA . THR A 1 478 ? 5.186 -17.102 -28.072 1.00 93.25 478 THR A CA 1
ATOM 3446 C C . THR A 1 478 ? 3.769 -17.037 -28.628 1.00 93.25 478 THR A C 1
ATOM 3448 O O . THR A 1 478 ? 3.086 -18.046 -28.538 1.00 93.25 478 THR A O 1
ATOM 3451 N N . ALA A 1 479 ? 3.381 -15.911 -29.237 1.00 91.19 479 ALA A N 1
ATOM 3452 C CA . ALA A 1 479 ? 2.055 -15.726 -29.811 1.00 91.19 479 ALA A CA 1
ATOM 3453 C C . ALA A 1 479 ? 1.848 -16.557 -31.085 1.00 91.19 479 ALA A C 1
ATOM 3455 O O . ALA A 1 479 ? 2.750 -16.686 -31.927 1.00 91.19 479 ALA A O 1
ATOM 3456 N N . THR A 1 480 ? 0.644 -17.088 -31.247 1.00 89.81 480 THR A N 1
ATOM 3457 C CA . THR A 1 480 ? 0.193 -17.958 -32.333 1.00 89.81 480 THR A CA 1
ATOM 3458 C C . THR A 1 480 ? -0.531 -17.159 -33.419 1.00 89.81 480 THR A C 1
ATOM 3460 O O . THR A 1 480 ? -1.491 -16.422 -33.204 1.00 89.81 480 THR A O 1
ATOM 3463 N N . SER A 1 481 ? -0.080 -17.308 -34.668 1.00 88.31 481 SER A N 1
ATOM 3464 C CA . SER A 1 481 ? -0.717 -16.606 -35.786 1.00 88.31 481 SER A CA 1
ATOM 3465 C C . SER A 1 481 ? -2.095 -17.190 -36.109 1.00 88.31 481 SER A C 1
ATOM 3467 O O . SER A 1 481 ? -2.234 -18.394 -36.313 1.00 88.31 481 SER A O 1
ATOM 3469 N N . GLY A 1 482 ? -3.091 -16.315 -36.238 1.00 85.00 482 GLY A N 1
ATOM 3470 C CA . GLY A 1 482 ? -4.494 -16.660 -36.464 1.00 85.00 482 GLY A CA 1
ATOM 3471 C C . GLY A 1 482 ? -5.320 -16.764 -35.180 1.00 85.00 482 GLY A C 1
ATOM 3472 O O . GLY A 1 482 ? -6.541 -16.663 -35.282 1.00 85.00 482 GLY A O 1
ATOM 3473 N N . GLU A 1 483 ? -4.665 -16.910 -34.026 1.00 87.25 483 GLU A N 1
ATOM 3474 C CA . GLU A 1 483 ? -5.282 -16.902 -32.692 1.00 87.25 483 GLU A CA 1
ATOM 3475 C C . GLU A 1 483 ? -5.041 -15.533 -32.040 1.00 87.25 483 GLU A C 1
ATOM 3477 O O . GLU A 1 483 ? -6.004 -14.793 -31.872 1.00 87.25 483 GLU A O 1
ATOM 3482 N N . ASP A 1 484 ? -3.778 -15.109 -31.908 1.00 89.12 484 ASP A N 1
ATOM 3483 C CA . ASP A 1 484 ? -3.396 -13.891 -31.160 1.00 89.12 484 ASP A CA 1
ATOM 3484 C C . ASP A 1 484 ? -3.074 -12.704 -32.076 1.00 89.12 484 ASP A C 1
ATOM 3486 O O . ASP A 1 484 ? -3.160 -11.530 -31.705 1.00 89.12 484 ASP A O 1
ATOM 3490 N N . PHE A 1 485 ? -2.682 -12.992 -33.323 1.00 90.94 485 PHE A N 1
ATOM 3491 C CA . PHE A 1 485 ? -2.412 -11.968 -34.333 1.00 90.94 485 PHE A CA 1
ATOM 3492 C C . PHE A 1 485 ? -2.544 -12.464 -35.775 1.00 90.94 485 PHE A C 1
ATOM 3494 O O . PHE A 1 485 ? -2.308 -13.634 -36.086 1.00 90.94 485 PHE A O 1
ATOM 3501 N N . THR A 1 486 ? -2.840 -11.562 -36.715 1.00 87.69 486 THR A N 1
ATOM 3502 C CA . THR A 1 486 ? -2.817 -11.892 -38.154 1.00 87.69 486 THR A CA 1
ATOM 3503 C C . THR A 1 486 ? -1.451 -11.625 -38.785 1.00 87.69 486 THR A C 1
ATOM 3505 O O . THR A 1 486 ? -0.754 -10.688 -38.393 1.00 87.69 486 THR A O 1
ATOM 3508 N N . THR A 1 487 ? -1.086 -12.405 -39.806 1.00 73.62 487 THR A N 1
ATOM 3509 C CA . THR A 1 487 ? 0.211 -12.313 -40.493 1.00 73.62 487 THR A CA 1
ATOM 3510 C C . THR A 1 487 ? 0.539 -10.923 -41.032 1.00 73.62 487 THR A C 1
ATOM 3512 O O . THR A 1 487 ? -0.322 -10.140 -41.434 1.00 73.62 487 THR A O 1
ATOM 3515 N N . VAL A 1 488 ? 1.841 -10.653 -41.078 1.00 74.44 488 VAL A N 1
ATOM 3516 C CA . VAL A 1 488 ? 2.425 -9.404 -41.560 1.00 74.44 488 VAL A CA 1
ATOM 3517 C C . VAL A 1 488 ? 3.017 -9.626 -42.945 1.00 74.44 488 VAL A C 1
ATOM 3519 O O . VAL A 1 488 ? 3.681 -10.636 -43.167 1.00 74.44 488 VAL A O 1
ATOM 3522 N N . GLY A 1 489 ? 2.772 -8.703 -43.876 1.00 78.19 489 GLY A N 1
ATOM 3523 C CA . GLY A 1 489 ? 3.386 -8.732 -45.207 1.00 78.19 489 GLY A CA 1
ATOM 3524 C C . GLY A 1 489 ? 4.885 -8.396 -45.198 1.00 78.19 489 GLY A C 1
ATOM 3525 O O . GLY A 1 489 ? 5.489 -8.183 -44.149 1.00 78.19 489 GLY A O 1
ATOM 3526 N N . GLU A 1 490 ? 5.482 -8.322 -46.388 1.00 87.00 490 GLU A N 1
ATOM 3527 C CA . GLU A 1 490 ? 6.863 -7.857 -46.576 1.00 87.00 490 GLU A CA 1
ATOM 3528 C C . GLU A 1 490 ? 6.994 -6.343 -46.330 1.00 87.00 490 GLU A C 1
ATOM 3530 O O . GLU A 1 490 ? 6.039 -5.578 -46.492 1.00 87.00 490 GLU A O 1
ATOM 3535 N N . LEU A 1 491 ? 8.197 -5.894 -45.964 1.00 92.25 491 LEU A N 1
ATOM 3536 C CA . LEU A 1 491 ? 8.524 -4.475 -45.849 1.00 92.25 491 LEU A CA 1
ATOM 3537 C C . LEU A 1 491 ? 8.944 -3.932 -47.221 1.00 92.25 491 LEU A C 1
ATOM 3539 O O . LEU A 1 491 ? 10.008 -4.283 -47.721 1.00 92.25 491 LEU A O 1
ATOM 3543 N N . VAL A 1 492 ? 8.136 -3.044 -47.802 1.00 92.88 492 VAL A N 1
ATOM 3544 C CA . VAL A 1 492 ? 8.432 -2.374 -49.082 1.00 92.88 492 VAL A CA 1
ATOM 3545 C C . VAL A 1 492 ? 8.774 -0.908 -48.832 1.00 92.88 492 VAL A C 1
ATOM 3547 O O . VAL A 1 492 ? 7.934 -0.161 -48.329 1.00 92.88 492 VAL A O 1
ATOM 3550 N N . ILE A 1 493 ? 9.983 -0.484 -49.187 1.00 93.38 493 ILE A N 1
ATOM 3551 C CA . ILE A 1 493 ? 10.476 0.894 -49.059 1.00 93.38 493 ILE A CA 1
ATOM 3552 C C . ILE A 1 493 ? 10.585 1.488 -50.460 1.00 93.38 493 ILE A C 1
ATOM 3554 O O . ILE A 1 493 ? 11.296 0.946 -51.304 1.00 93.38 493 ILE A O 1
ATOM 3558 N N . GLU A 1 494 ? 9.882 2.587 -50.714 1.00 94.12 494 GLU A N 1
ATOM 3559 C CA . GLU A 1 494 ? 9.902 3.271 -52.009 1.00 94.12 494 GLU A CA 1
ATOM 3560 C C . GLU A 1 494 ? 10.985 4.363 -52.054 1.00 94.12 494 GLU A C 1
ATOM 3562 O O . GLU A 1 494 ? 11.398 4.873 -51.005 1.00 94.12 494 GLU A O 1
ATOM 3567 N N . PRO A 1 495 ? 11.450 4.775 -53.250 1.00 91.44 495 PRO A N 1
ATOM 3568 C CA . PRO A 1 495 ? 12.369 5.899 -53.380 1.00 91.44 495 PRO A CA 1
ATOM 3569 C C . PRO A 1 495 ? 11.842 7.152 -52.674 1.00 91.44 495 PRO A C 1
ATOM 3571 O O . PRO A 1 495 ? 10.721 7.595 -52.923 1.00 91.44 495 PRO A O 1
ATOM 3574 N N . GLY A 1 496 ? 12.666 7.743 -51.809 1.00 88.62 496 GLY A N 1
ATOM 3575 C CA . GLY A 1 496 ? 12.288 8.917 -51.015 1.00 88.62 496 GLY A CA 1
ATOM 3576 C C . GLY A 1 496 ? 11.604 8.620 -49.672 1.00 88.62 496 GLY A C 1
ATOM 3577 O O . GLY A 1 496 ? 11.419 9.556 -48.890 1.00 88.62 496 GLY A O 1
ATOM 3578 N N . ASP A 1 497 ? 11.271 7.361 -49.358 1.00 92.69 497 ASP A N 1
ATOM 3579 C CA . ASP A 1 497 ? 10.738 6.991 -48.041 1.00 92.69 497 ASP A CA 1
ATOM 3580 C C . ASP A 1 497 ? 11.805 7.222 -46.952 1.00 92.69 497 ASP A C 1
ATOM 3582 O O . ASP A 1 497 ? 12.915 6.693 -47.016 1.00 92.69 497 ASP A O 1
ATOM 3586 N N . LEU A 1 498 ? 11.450 8.002 -45.925 1.00 92.50 498 LEU A N 1
ATOM 3587 C CA . LEU A 1 498 ? 12.232 8.162 -44.685 1.00 92.50 498 LEU A CA 1
ATOM 3588 C C . LEU A 1 498 ? 11.671 7.322 -43.532 1.00 92.50 498 LEU A C 1
ATOM 3590 O O . LEU A 1 498 ? 12.354 7.057 -42.543 1.00 92.50 498 LEU A O 1
ATOM 3594 N N . THR A 1 499 ? 10.407 6.915 -43.638 1.00 93.88 499 THR A N 1
ATOM 3595 C CA . THR A 1 499 ? 9.767 5.998 -42.698 1.00 93.88 499 THR A CA 1
ATOM 3596 C C . THR A 1 499 ? 8.811 5.071 -43.435 1.00 93.88 499 THR A C 1
ATOM 3598 O O . THR A 1 499 ? 8.228 5.443 -44.453 1.00 93.88 499 THR A O 1
ATOM 3601 N N . LYS A 1 500 ? 8.617 3.870 -42.892 1.00 93.75 500 LYS A N 1
ATOM 3602 C CA . LYS A 1 500 ? 7.573 2.941 -43.318 1.00 93.75 500 LYS A CA 1
ATOM 3603 C C . LYS A 1 500 ? 6.801 2.425 -42.119 1.00 93.75 500 LYS A C 1
ATOM 3605 O O . LYS A 1 500 ? 7.387 2.128 -41.081 1.00 93.75 500 LYS A O 1
ATOM 3610 N N . THR A 1 501 ? 5.486 2.305 -42.256 1.00 90.94 501 THR A N 1
ATOM 3611 C CA . THR A 1 501 ? 4.633 1.726 -41.217 1.00 90.94 501 THR A CA 1
ATOM 3612 C C . THR A 1 501 ? 4.303 0.281 -41.552 1.00 90.94 501 THR A C 1
ATOM 3614 O O . THR A 1 501 ? 3.778 -0.019 -42.621 1.00 90.94 501 THR A O 1
ATOM 3617 N N . LEU A 1 502 ? 4.595 -0.591 -40.599 1.00 90.56 502 LEU A N 1
ATOM 3618 C CA . LEU A 1 502 ? 4.169 -1.974 -40.539 1.00 90.56 502 LEU A CA 1
ATOM 3619 C C . LEU A 1 502 ? 2.968 -2.070 -39.596 1.00 90.56 502 LEU A C 1
ATOM 3621 O O . LEU A 1 502 ? 3.046 -1.584 -38.470 1.00 90.56 502 LEU A O 1
ATOM 3625 N N . THR A 1 503 ? 1.870 -2.690 -40.016 1.00 90.50 503 THR A N 1
ATOM 3626 C CA . THR A 1 503 ? 0.692 -2.863 -39.154 1.00 90.50 503 THR A CA 1
ATOM 3627 C C . THR A 1 503 ? 0.555 -4.325 -38.741 1.00 90.50 503 THR A C 1
ATOM 3629 O O . THR A 1 503 ? 0.347 -5.193 -39.585 1.00 90.50 503 THR A O 1
ATOM 3632 N N . LEU A 1 504 ? 0.652 -4.580 -37.438 1.00 91.12 504 LEU A N 1
ATOM 3633 C CA . LEU A 1 504 ? 0.305 -5.839 -36.779 1.00 91.12 504 LEU A CA 1
ATOM 3634 C C . LEU A 1 504 ? -1.164 -5.757 -36.342 1.00 91.12 504 LEU A C 1
ATOM 3636 O O . LEU A 1 504 ? -1.553 -4.742 -35.775 1.00 91.12 504 LEU A O 1
ATOM 3640 N N . GLN A 1 505 ? -1.989 -6.774 -36.586 1.00 91.56 505 GLN A N 1
ATOM 3641 C CA . GLN A 1 505 ? -3.337 -6.834 -35.998 1.00 91.56 505 GLN A CA 1
ATOM 3642 C C . GLN A 1 505 ? -3.310 -7.828 -34.847 1.00 91.56 505 GLN A C 1
ATOM 3644 O O . GLN A 1 505 ? -3.100 -9.012 -35.099 1.00 91.56 505 GLN A O 1
ATOM 3649 N N . VAL A 1 506 ? -3.500 -7.337 -33.625 1.00 93.06 506 VAL A N 1
ATOM 3650 C CA . VAL A 1 506 ? -3.712 -8.160 -32.431 1.00 93.06 506 VAL A CA 1
ATOM 3651 C C . VAL A 1 506 ? -5.180 -8.575 -32.393 1.00 93.06 506 VAL A C 1
ATOM 3653 O O . VAL A 1 506 ? -6.064 -7.783 -32.735 1.00 93.06 506 VAL A O 1
ATOM 3656 N N . VAL A 1 507 ? -5.433 -9.829 -32.048 1.00 89.94 507 VAL A N 1
ATOM 3657 C CA . VAL A 1 507 ? -6.772 -10.398 -31.923 1.00 89.94 507 VAL A CA 1
ATOM 3658 C C . VAL A 1 507 ? -7.116 -10.444 -30.440 1.00 89.94 507 VAL A C 1
ATOM 3660 O O . VAL A 1 507 ? -6.311 -10.904 -29.645 1.00 89.94 507 VAL A O 1
ATOM 3663 N N . ASN A 1 508 ? -8.303 -9.942 -30.088 1.00 85.25 508 ASN A N 1
ATOM 3664 C CA . ASN A 1 508 ? -8.831 -10.094 -28.740 1.00 85.25 508 ASN A CA 1
ATOM 3665 C C . ASN A 1 508 ? -9.604 -11.410 -28.654 1.00 85.25 508 ASN A C 1
ATOM 3667 O O . ASN A 1 508 ? -10.688 -11.547 -29.243 1.00 85.25 508 ASN A O 1
ATOM 3671 N N . ASP A 1 509 ? -9.011 -12.358 -27.956 1.00 74.50 509 ASP A N 1
ATOM 3672 C CA . ASP A 1 509 ? -9.623 -13.590 -27.500 1.00 74.50 509 ASP A CA 1
ATOM 3673 C C . ASP A 1 509 ? -10.691 -13.263 -26.421 1.00 74.50 509 ASP A C 1
ATOM 3675 O O . ASP A 1 509 ? -10.717 -12.181 -25.854 1.00 74.50 509 ASP A O 1
ATOM 3679 N N . THR A 1 510 ? -11.700 -14.115 -26.220 1.00 67.94 510 THR A N 1
ATOM 3680 C CA . THR A 1 510 ? -12.670 -13.930 -25.107 1.00 67.94 510 THR A CA 1
ATOM 3681 C C . THR A 1 510 ? -13.082 -15.251 -24.454 1.00 67.94 510 THR A C 1
ATOM 3683 O O . THR A 1 510 ? -14.083 -15.323 -23.725 1.00 67.94 510 THR A O 1
ATOM 3686 N N . THR A 1 511 ? -12.413 -16.349 -24.804 1.00 62.59 511 THR A N 1
ATOM 3687 C CA . THR A 1 511 ? -12.899 -17.709 -24.528 1.00 62.59 511 THR A CA 1
ATOM 3688 C C . THR A 1 511 ? -11.870 -18.618 -23.885 1.00 62.59 511 THR A C 1
ATOM 3690 O O . THR A 1 511 ? -12.257 -19.668 -23.352 1.00 62.59 511 THR A O 1
ATOM 3693 N N . THR A 1 512 ? -10.605 -18.224 -23.889 1.00 67.81 512 THR A N 1
ATOM 3694 C CA . THR A 1 512 ? -9.485 -19.023 -23.404 1.00 67.81 512 THR A CA 1
ATOM 3695 C C . THR A 1 512 ? -8.765 -18.286 -22.277 1.00 67.81 512 THR A C 1
ATOM 3697 O O . THR A 1 512 ? -8.967 -17.107 -22.062 1.00 67.81 512 THR A O 1
ATOM 3700 N N . LEU A 1 513 ? -8.086 -19.027 -21.399 1.00 75.44 513 LEU A N 1
ATOM 3701 C CA . LEU A 1 513 ? -7.271 -18.418 -20.344 1.00 75.44 513 LEU A CA 1
ATOM 3702 C C . LEU A 1 513 ? -5.835 -18.576 -20.792 1.00 75.44 513 LEU A C 1
ATOM 3704 O O . LEU A 1 513 ? -5.362 -19.720 -20.851 1.00 75.44 513 LEU A O 1
ATOM 3708 N N . GLU A 1 514 ? -5.169 -17.464 -21.039 1.00 79.94 514 GLU A N 1
ATOM 3709 C CA . GLU A 1 514 ? -3.828 -17.461 -21.592 1.00 79.94 514 GLU A CA 1
ATOM 3710 C C . GLU A 1 514 ? -2.867 -16.742 -20.640 1.00 79.94 514 GLU A C 1
ATOM 3712 O O . GLU A 1 514 ? -3.112 -16.601 -19.435 1.00 79.94 514 GLU A O 1
ATOM 3717 N N . THR A 1 515 ? -1.672 -16.450 -21.126 1.00 84.50 515 THR A N 1
ATOM 3718 C CA . THR A 1 515 ? -0.647 -15.700 -20.395 1.00 84.50 515 THR A CA 1
ATOM 3719 C C . THR A 1 515 ? -0.064 -14.681 -21.344 1.00 84.50 515 THR A C 1
ATOM 3721 O O . THR A 1 515 ? 0.007 -15.000 -22.517 1.00 84.50 515 THR A O 1
ATOM 3724 N N . ASP A 1 516 ? 0.456 -13.553 -20.852 1.00 90.06 516 ASP A N 1
ATOM 3725 C CA . ASP A 1 516 ? 1.145 -12.566 -21.696 1.00 90.06 516 ASP A CA 1
ATOM 3726 C C . ASP A 1 516 ? 2.063 -13.211 -22.752 1.00 90.06 516 ASP A C 1
ATOM 3728 O O . ASP A 1 516 ? 2.969 -13.995 -22.433 1.00 90.06 516 ASP A O 1
ATOM 3732 N N . GLU A 1 517 ? 1.861 -12.824 -24.008 1.00 92.50 517 GLU A N 1
ATOM 3733 C CA . GLU A 1 517 ? 2.537 -13.407 -25.160 1.00 92.50 517 GLU A CA 1
ATOM 3734 C C . GLU A 1 517 ? 3.390 -12.390 -25.918 1.00 92.50 517 GLU A C 1
ATOM 3736 O O . GLU A 1 517 ? 3.369 -11.184 -25.664 1.00 92.50 517 GLU A O 1
ATOM 3741 N N . THR A 1 518 ? 4.204 -12.868 -26.860 1.00 94.25 518 THR A N 1
ATOM 3742 C CA . THR A 1 518 ? 5.129 -12.021 -27.617 1.00 94.25 518 THR A CA 1
ATOM 3743 C C . THR A 1 518 ? 5.119 -12.319 -29.107 1.00 94.25 518 THR A C 1
ATOM 3745 O O . THR A 1 518 ? 5.133 -13.479 -29.515 1.00 94.25 518 THR A O 1
ATOM 3748 N N . ILE A 1 519 ? 5.206 -11.258 -29.911 1.00 94.25 519 ILE A N 1
ATOM 3749 C CA . ILE A 1 519 ? 5.532 -11.287 -31.339 1.00 94.25 519 ILE A CA 1
ATOM 3750 C C . ILE A 1 519 ? 6.891 -10.616 -31.516 1.00 94.25 519 ILE A C 1
ATOM 3752 O O . ILE A 1 519 ? 7.087 -9.458 -31.156 1.00 94.25 519 ILE A O 1
ATOM 3756 N N . VAL A 1 520 ? 7.841 -11.326 -32.105 1.00 94.50 520 VAL A N 1
ATOM 3757 C CA . VAL A 1 520 ? 9.190 -10.846 -32.397 1.00 94.50 520 VAL A CA 1
ATOM 3758 C C . VAL A 1 520 ? 9.362 -10.753 -33.908 1.00 94.50 520 VAL A C 1
ATOM 3760 O O . VAL A 1 520 ? 9.382 -11.771 -34.601 1.00 94.50 520 VAL A O 1
ATOM 3763 N N . VAL A 1 521 ? 9.506 -9.526 -34.404 1.00 93.62 521 VAL A N 1
ATOM 3764 C CA . VAL A 1 521 ? 9.706 -9.190 -35.816 1.00 93.62 521 VAL A CA 1
ATOM 3765 C C . VAL A 1 521 ? 11.182 -8.886 -36.058 1.00 93.62 521 VAL A C 1
ATOM 3767 O O . VAL A 1 521 ? 11.745 -7.973 -35.455 1.00 93.62 521 VAL A O 1
ATOM 3770 N N . ASN A 1 522 ? 11.799 -9.627 -36.972 1.00 93.31 522 ASN A N 1
ATOM 3771 C CA . ASN A 1 522 ? 13.160 -9.402 -37.455 1.00 93.31 522 ASN A CA 1
ATOM 3772 C C . ASN A 1 522 ? 13.152 -9.088 -38.955 1.00 93.31 522 ASN A C 1
ATOM 3774 O O . ASN A 1 522 ? 12.322 -9.610 -39.703 1.00 93.31 522 ASN A O 1
ATOM 3778 N N . PHE A 1 523 ? 14.107 -8.276 -39.410 1.00 93.38 523 PHE A N 1
ATOM 3779 C CA . PHE A 1 523 ? 14.371 -8.135 -40.843 1.00 93.38 523 PHE A CA 1
ATOM 3780 C C . PHE A 1 523 ? 15.005 -9.424 -41.389 1.00 93.38 523 PHE A C 1
ATOM 3782 O O . PHE A 1 523 ? 15.893 -9.999 -40.758 1.00 93.38 523 PHE A O 1
ATOM 3789 N N . GLY A 1 524 ? 14.536 -9.891 -42.545 1.00 89.69 524 GLY A N 1
ATOM 3790 C CA . GLY A 1 524 ? 15.098 -11.033 -43.262 1.00 89.69 524 GLY A CA 1
ATOM 3791 C C . GLY A 1 524 ? 16.339 -10.666 -44.081 1.00 89.69 524 GLY A C 1
ATOM 3792 O O . GLY A 1 524 ? 17.093 -9.754 -43.741 1.00 89.69 524 GLY A O 1
ATOM 3793 N N . SER A 1 525 ? 16.575 -11.391 -45.176 1.00 88.69 525 SER A N 1
ATOM 3794 C CA . SER A 1 525 ? 17.705 -11.124 -46.074 1.00 88.69 525 SER A CA 1
ATOM 3795 C C . SER A 1 525 ? 17.580 -9.752 -46.742 1.00 88.69 525 SER A C 1
ATOM 3797 O O . SER A 1 525 ? 16.566 -9.481 -47.387 1.00 88.69 525 SER A O 1
ATOM 3799 N N . LEU A 1 526 ? 18.622 -8.924 -46.633 1.00 88.69 526 LEU A N 1
ATOM 3800 C CA . LEU A 1 526 ? 18.703 -7.631 -47.315 1.00 88.69 526 LEU A CA 1
ATOM 3801 C C . LEU A 1 526 ? 19.316 -7.772 -48.719 1.00 88.69 526 LEU A C 1
ATOM 3803 O O . LEU A 1 526 ? 20.237 -8.579 -48.889 1.00 88.69 526 LEU A O 1
ATOM 3807 N N . PRO A 1 527 ? 18.873 -6.976 -49.710 1.00 83.81 527 PRO A N 1
ATOM 3808 C CA . PRO A 1 527 ? 19.572 -6.847 -50.986 1.00 83.81 527 PRO A CA 1
ATOM 3809 C C . PRO A 1 527 ? 20.978 -6.260 -50.784 1.00 83.81 527 PRO A C 1
ATOM 3811 O O . PRO A 1 527 ? 21.154 -5.263 -50.081 1.00 83.81 527 PRO A O 1
ATOM 3814 N N . ALA A 1 528 ? 21.993 -6.890 -51.380 1.00 78.69 528 ALA A N 1
ATOM 3815 C CA . ALA A 1 528 ? 23.385 -6.475 -51.216 1.00 78.69 528 ALA A CA 1
ATOM 3816 C C . ALA A 1 528 ? 23.627 -5.080 -51.818 1.00 78.69 528 ALA A C 1
ATOM 3818 O O . ALA A 1 528 ? 23.222 -4.820 -52.945 1.00 78.69 528 ALA A O 1
ATOM 3819 N N . ASN A 1 529 ? 24.337 -4.219 -51.083 1.00 74.31 529 ASN A N 1
ATOM 3820 C CA . ASN A 1 529 ? 24.759 -2.875 -51.505 1.00 74.31 529 ASN A CA 1
ATOM 3821 C C . ASN A 1 529 ? 23.619 -1.882 -51.831 1.00 74.31 529 ASN A C 1
ATOM 3823 O O . ASN A 1 529 ? 23.887 -0.822 -52.388 1.00 74.31 529 ASN A O 1
ATOM 3827 N N . GLU A 1 530 ? 22.368 -2.182 -51.463 1.00 80.38 530 GLU A N 1
ATOM 3828 C CA . GLU A 1 530 ? 21.227 -1.260 -51.625 1.00 80.38 530 GLU A CA 1
ATOM 3829 C C . GLU A 1 530 ? 20.748 -0.679 -50.289 1.00 80.38 530 GLU A C 1
ATOM 3831 O O . GLU A 1 530 ? 20.382 0.494 -50.210 1.00 80.38 530 GLU A O 1
ATOM 3836 N N . VAL A 1 531 ? 20.756 -1.495 -49.229 1.00 86.38 531 VAL A N 1
ATOM 3837 C CA . VAL A 1 531 ? 20.340 -1.094 -47.883 1.00 86.38 531 VAL A CA 1
ATOM 3838 C C . VAL A 1 531 ? 21.063 -1.930 -46.822 1.00 86.38 531 VAL A C 1
ATOM 3840 O O . VAL A 1 531 ? 21.299 -3.125 -47.004 1.00 86.38 531 VAL A O 1
ATOM 3843 N N . GLY A 1 532 ? 21.408 -1.315 -45.696 1.00 87.50 532 GLY A N 1
ATOM 3844 C CA . GLY A 1 532 ? 22.002 -1.959 -44.529 1.00 87.50 532 GLY A CA 1
ATOM 3845 C C . GLY A 1 532 ? 21.056 -2.016 -43.327 1.00 87.50 532 GLY A C 1
ATOM 3846 O O . GLY A 1 532 ? 20.009 -1.372 -43.281 1.00 87.50 532 GLY A O 1
ATOM 3847 N N . LEU A 1 533 ? 21.452 -2.776 -42.305 1.00 89.06 533 LEU A N 1
ATOM 3848 C CA . LEU A 1 533 ? 20.794 -2.725 -41.000 1.00 89.06 533 LEU A CA 1
ATOM 3849 C C . LEU A 1 533 ? 21.375 -1.587 -40.166 1.00 89.06 533 LEU A C 1
ATOM 3851 O O . LEU A 1 533 ? 22.594 -1.448 -40.062 1.00 89.06 533 LEU A O 1
ATOM 3855 N N . GLY A 1 534 ? 20.502 -0.851 -39.484 1.00 84.44 534 GLY A N 1
ATOM 3856 C CA . GLY A 1 534 ? 20.885 0.126 -38.476 1.00 84.44 534 GLY A CA 1
ATOM 3857 C C . GLY A 1 534 ? 21.587 -0.503 -37.268 1.00 84.44 534 GLY A C 1
ATOM 3858 O O . GLY A 1 534 ? 22.037 -1.659 -37.275 1.00 84.44 534 GLY A O 1
ATOM 3859 N N . LEU A 1 535 ? 21.687 0.268 -36.186 1.00 86.00 535 LEU A N 1
ATOM 3860 C CA . LEU A 1 535 ? 22.342 -0.171 -34.951 1.00 86.00 535 LEU A CA 1
ATOM 3861 C C . LEU A 1 535 ? 21.753 -1.502 -34.448 1.00 86.00 535 LEU A C 1
ATOM 3863 O O . LEU A 1 535 ? 20.544 -1.704 -34.586 1.00 86.00 535 LEU A O 1
ATOM 3867 N N . PRO A 1 536 ? 22.549 -2.389 -33.817 1.00 83.56 536 PRO A N 1
ATOM 3868 C CA . PRO A 1 536 ? 22.084 -3.694 -33.341 1.00 83.56 536 PRO A CA 1
ATOM 3869 C C . PRO A 1 536 ? 20.754 -3.671 -32.570 1.00 83.56 536 PRO A C 1
ATOM 3871 O O . PRO A 1 536 ? 19.911 -4.532 -32.793 1.00 83.56 536 PRO A O 1
ATOM 3874 N N . GLY A 1 537 ? 20.518 -2.645 -31.743 1.00 82.56 537 GLY A N 1
ATOM 3875 C CA . GLY A 1 537 ? 19.279 -2.475 -30.968 1.00 82.56 537 GLY A CA 1
ATOM 3876 C C . GLY A 1 537 ? 18.030 -2.067 -31.763 1.00 82.56 537 GLY A C 1
ATOM 3877 O O . GLY A 1 537 ? 16.964 -1.952 -31.175 1.00 82.56 537 GLY A O 1
ATOM 3878 N N . THR A 1 538 ? 18.142 -1.839 -33.074 1.00 89.56 538 THR A N 1
ATOM 3879 C CA . THR A 1 538 ? 17.028 -1.441 -33.963 1.00 89.56 538 THR A CA 1
ATOM 3880 C C . THR A 1 538 ? 16.661 -2.523 -34.982 1.00 89.56 538 THR A C 1
ATOM 3882 O O . THR A 1 538 ? 15.810 -2.308 -35.838 1.00 89.56 538 THR A O 1
ATOM 3885 N N . ARG A 1 539 ? 17.313 -3.691 -34.923 1.00 92.69 539 ARG A N 1
ATOM 3886 C CA . ARG A 1 539 ? 17.174 -4.776 -35.917 1.00 92.69 539 ARG A CA 1
ATOM 3887 C C . ARG A 1 539 ? 16.024 -5.738 -35.627 1.00 92.69 539 ARG A C 1
ATOM 3889 O O . ARG A 1 539 ? 15.647 -6.513 -36.499 1.00 92.69 539 ARG A O 1
ATOM 3896 N N . GLN A 1 540 ? 15.496 -5.671 -34.410 1.00 93.88 540 GLN A N 1
ATOM 3897 C CA . GLN A 1 540 ? 14.406 -6.490 -33.911 1.00 93.88 540 GLN A CA 1
ATOM 3898 C C . GLN A 1 540 ? 13.364 -5.580 -33.269 1.00 93.88 540 GLN A C 1
ATOM 3900 O O . GLN A 1 540 ? 13.717 -4.622 -32.577 1.00 93.88 540 GLN A O 1
ATOM 3905 N N . PHE A 1 541 ? 12.097 -5.917 -33.463 1.00 95.00 541 PHE A N 1
ATOM 3906 C CA . PHE A 1 541 ? 10.985 -5.346 -32.724 1.00 95.00 541 PHE A CA 1
ATOM 3907 C C . PHE A 1 541 ? 10.241 -6.449 -31.975 1.00 95.00 541 PHE A C 1
ATOM 3909 O O . PHE A 1 541 ? 9.871 -7.459 -32.570 1.00 95.00 541 PHE A O 1
ATOM 3916 N N . THR A 1 542 ? 10.003 -6.256 -30.681 1.00 95.56 542 THR A N 1
ATOM 3917 C CA . THR A 1 542 ? 9.208 -7.176 -29.857 1.00 95.56 542 THR A CA 1
ATOM 3918 C C . THR A 1 542 ? 7.912 -6.504 -29.406 1.00 95.56 542 THR A C 1
ATOM 3920 O O . THR A 1 542 ? 7.948 -5.536 -28.650 1.00 95.56 542 THR A O 1
ATOM 3923 N N . LEU A 1 543 ? 6.768 -7.025 -29.840 1.00 95.25 543 LEU A N 1
ATOM 3924 C CA . LEU A 1 543 ? 5.458 -6.674 -29.300 1.00 95.25 543 LEU A CA 1
ATOM 3925 C C . LEU A 1 543 ? 5.095 -7.663 -28.190 1.00 95.25 543 LEU A C 1
ATOM 3927 O O . LEU A 1 543 ? 5.058 -8.860 -28.448 1.00 95.25 543 LEU A O 1
ATOM 3931 N N . THR A 1 544 ? 4.820 -7.178 -26.983 1.00 95.12 544 THR A N 1
ATOM 3932 C CA . THR A 1 544 ? 4.208 -7.971 -25.907 1.00 95.12 544 THR A CA 1
ATOM 3933 C C . THR A 1 544 ? 2.706 -7.719 -25.901 1.00 95.12 544 THR A C 1
ATOM 3935 O O . THR A 1 544 ? 2.293 -6.561 -25.811 1.00 95.12 544 THR A O 1
ATOM 3938 N N . ILE A 1 545 ? 1.917 -8.783 -25.996 1.00 92.56 545 ILE A N 1
ATOM 3939 C CA . ILE A 1 545 ? 0.461 -8.767 -25.858 1.00 92.56 545 ILE A CA 1
ATOM 3940 C C . ILE A 1 545 ? 0.158 -9.133 -24.406 1.00 92.56 545 ILE A C 1
ATOM 3942 O O . ILE A 1 545 ? 0.591 -10.184 -23.939 1.00 92.56 545 ILE A O 1
ATOM 3946 N N . GLN A 1 546 ? -0.495 -8.234 -23.676 1.00 90.75 546 GLN A N 1
ATOM 3947 C CA . GLN A 1 546 ? -0.932 -8.493 -22.307 1.00 90.75 546 GLN A CA 1
ATOM 3948 C C . GLN A 1 546 ? -2.306 -9.146 -22.326 1.00 90.75 546 GLN A C 1
ATOM 3950 O O . GLN A 1 546 ? -3.227 -8.586 -22.928 1.00 90.75 546 GLN A O 1
ATOM 3955 N N . ASP A 1 547 ? -2.395 -10.283 -21.643 1.00 85.00 547 ASP A N 1
ATOM 3956 C CA . ASP A 1 547 ? -3.630 -11.036 -21.426 1.00 85.00 547 ASP A CA 1
ATOM 3957 C C . ASP A 1 547 ? -4.461 -10.333 -20.342 1.00 85.00 547 ASP A C 1
ATOM 3959 O O . ASP A 1 547 ? -3.970 -10.011 -19.248 1.00 85.00 547 ASP A O 1
ATOM 3963 N N . ASP A 1 548 ? -5.722 -10.045 -20.650 1.00 76.19 548 ASP A N 1
ATOM 3964 C CA . ASP A 1 548 ? -6.684 -9.440 -19.733 1.00 76.19 548 ASP A CA 1
ATOM 3965 C C . ASP A 1 548 ? -7.745 -10.440 -19.216 1.00 76.19 548 ASP A C 1
ATOM 3967 O O . ASP A 1 548 ? -8.403 -10.189 -18.187 1.00 76.19 548 ASP A O 1
ATOM 3971 N N . ASP A 1 549 ? -7.759 -11.653 -19.770 1.00 79.69 549 ASP A N 1
ATOM 3972 C CA . ASP A 1 549 ? -8.656 -12.767 -19.460 1.00 79.69 549 ASP A CA 1
ATOM 3973 C C . ASP A 1 549 ? -8.387 -13.446 -18.099 1.00 79.69 549 ASP A C 1
ATOM 3975 O O . ASP A 1 549 ? -7.868 -14.548 -17.951 1.00 79.69 549 ASP A O 1
ATOM 3979 N N . ASN A 1 550 ? -8.846 -12.823 -17.009 1.00 80.12 550 ASN A N 1
ATOM 3980 C CA . ASN A 1 550 ? -8.610 -13.325 -15.650 1.00 80.12 550 ASN A CA 1
ATOM 3981 C C . ASN A 1 550 ? -9.842 -13.935 -14.954 1.00 80.12 550 ASN A C 1
ATOM 3983 O O . ASN A 1 550 ? -10.925 -13.346 -14.873 1.00 80.12 550 ASN A O 1
ATOM 3987 N N . ARG A 1 551 ? -9.667 -15.075 -14.265 1.00 83.88 551 ARG A N 1
ATOM 3988 C CA . ARG A 1 551 ? -10.664 -15.565 -13.285 1.00 83.88 551 ARG A CA 1
ATOM 3989 C C . ARG A 1 551 ? -10.837 -14.578 -12.129 1.00 83.88 551 ARG A C 1
ATOM 3991 O O . ARG A 1 551 ? -9.864 -14.001 -11.642 1.00 83.88 551 ARG A O 1
ATOM 3998 N N . ALA A 1 552 ? -12.059 -14.470 -11.610 1.00 86.56 552 ALA A N 1
ATOM 3999 C CA . ALA A 1 552 ? -12.312 -13.751 -10.364 1.00 86.56 552 ALA A CA 1
ATOM 4000 C C . ALA A 1 552 ? -11.549 -14.408 -9.201 1.00 86.56 552 ALA A C 1
ATOM 4002 O O . ALA A 1 552 ? -11.576 -15.633 -9.046 1.00 86.56 552 ALA A O 1
ATOM 4003 N N . ARG A 1 553 ? -10.889 -13.612 -8.354 1.00 89.56 553 ARG A N 1
ATOM 4004 C CA . ARG A 1 553 ? -10.177 -14.093 -7.159 1.00 89.56 553 ARG A CA 1
ATOM 4005 C C . ARG A 1 553 ? -10.745 -13.434 -5.912 1.00 89.56 553 ARG A C 1
ATOM 4007 O O . ARG A 1 553 ? -10.953 -12.228 -5.888 1.00 89.56 553 ARG A O 1
ATOM 4014 N N . ILE A 1 554 ? -10.985 -14.223 -4.869 1.00 90.81 554 ILE A N 1
ATOM 4015 C CA . ILE A 1 554 ? -11.486 -13.739 -3.576 1.00 90.81 554 ILE A CA 1
ATOM 4016 C C . ILE A 1 554 ? -10.287 -13.384 -2.689 1.00 90.81 554 ILE A C 1
ATOM 4018 O O . ILE A 1 554 ? -9.331 -14.157 -2.605 1.00 90.81 554 ILE A O 1
ATOM 4022 N N . ALA A 1 555 ? -10.322 -12.232 -2.015 1.00 89.69 555 ALA A N 1
ATOM 4023 C CA . ALA A 1 555 ? -9.279 -11.851 -1.063 1.00 89.69 555 ALA A CA 1
ATOM 4024 C C . ALA A 1 555 ? -9.208 -12.845 0.106 1.00 89.69 555 ALA A C 1
ATOM 4026 O O . ALA A 1 555 ? -10.230 -13.210 0.685 1.00 89.69 555 ALA A O 1
ATOM 4027 N N . ALA A 1 556 ? -7.995 -13.277 0.462 1.00 82.62 556 ALA A N 1
ATOM 4028 C CA . ALA A 1 556 ? -7.789 -14.248 1.538 1.00 82.62 556 ALA A CA 1
ATOM 4029 C C . ALA A 1 556 ? -8.157 -13.687 2.922 1.00 82.62 556 ALA A C 1
ATOM 4031 O O . ALA A 1 556 ? -8.567 -14.438 3.801 1.00 82.62 556 ALA A O 1
ATOM 4032 N N . ASN A 1 557 ? -8.029 -12.369 3.106 1.00 83.00 557 ASN A N 1
ATOM 4033 C CA . ASN A 1 557 ? -8.333 -11.697 4.360 1.00 83.00 557 ASN A CA 1
ATOM 4034 C C . ASN A 1 557 ? -9.647 -10.918 4.221 1.00 83.00 557 ASN A C 1
ATOM 4036 O O . ASN A 1 557 ? -9.660 -9.797 3.714 1.00 83.00 557 ASN A O 1
ATOM 4040 N N . GLN A 1 558 ? -10.754 -11.548 4.609 1.00 88.38 558 GLN A N 1
ATOM 4041 C CA . GLN A 1 558 ? -12.069 -10.909 4.673 1.00 88.38 558 GLN A CA 1
ATOM 4042 C C . GLN A 1 558 ? -12.310 -10.435 6.108 1.00 88.38 558 GLN A C 1
ATOM 4044 O O . GLN A 1 558 ? -12.193 -11.231 7.039 1.00 88.38 558 GLN A O 1
ATOM 4049 N N . ASP A 1 559 ? -12.663 -9.163 6.288 1.00 85.69 559 ASP A N 1
ATOM 4050 C CA . ASP A 1 559 ? -13.030 -8.617 7.597 1.00 85.69 559 ASP A CA 1
ATOM 4051 C C . ASP A 1 559 ? -14.555 -8.515 7.717 1.00 85.69 559 ASP A C 1
ATOM 4053 O O . ASP A 1 559 ? -15.205 -7.765 6.988 1.00 85.69 559 ASP A O 1
ATOM 4057 N N . PHE A 1 560 ? -15.130 -9.285 8.641 1.00 85.44 560 PHE A N 1
ATOM 4058 C CA . PHE A 1 560 ? -16.565 -9.272 8.945 1.00 85.44 560 PHE A CA 1
ATOM 4059 C C . PHE A 1 560 ? -16.889 -8.531 10.249 1.00 85.44 560 PHE A C 1
ATOM 4061 O O . PHE A 1 560 ? -18.045 -8.528 10.679 1.00 85.44 560 PHE A O 1
ATOM 4068 N N . GLY A 1 561 ? -15.888 -7.916 10.888 1.00 84.50 561 GLY A N 1
ATOM 4069 C CA . GLY A 1 561 ? -16.009 -7.313 12.209 1.00 84.50 561 GLY A CA 1
ATOM 4070 C C . GLY A 1 561 ? -16.389 -8.322 13.298 1.00 84.50 561 GLY A C 1
ATOM 4071 O O . GLY A 1 561 ? -16.244 -9.538 13.159 1.00 84.50 561 GLY A O 1
ATOM 4072 N N . THR A 1 562 ? -16.892 -7.814 14.424 1.00 83.56 562 THR A N 1
ATOM 4073 C CA . THR A 1 562 ? -17.382 -8.657 15.522 1.00 83.56 562 THR A CA 1
ATOM 4074 C C . THR A 1 562 ? -18.753 -9.236 15.183 1.00 83.56 562 THR A C 1
ATOM 4076 O O . THR A 1 562 ? -19.751 -8.514 15.135 1.00 83.56 562 THR A O 1
ATOM 4079 N N . LEU A 1 563 ? -18.825 -10.556 15.007 1.00 93.06 563 LEU A N 1
ATOM 4080 C CA . LEU A 1 563 ? -20.086 -11.265 14.813 1.00 93.06 563 LEU A CA 1
ATOM 4081 C C . LEU A 1 563 ? -20.671 -11.693 16.159 1.00 93.06 563 LEU A C 1
ATOM 4083 O O . LEU A 1 563 ? -19.989 -12.264 17.007 1.00 93.06 563 LEU A O 1
ATOM 4087 N N . ARG A 1 564 ? -21.974 -11.476 16.333 1.00 94.69 564 ARG A N 1
ATOM 4088 C CA . ARG A 1 564 ? -22.737 -11.911 17.507 1.00 94.69 564 ARG A CA 1
ATOM 4089 C C . ARG A 1 564 ? -24.105 -12.412 17.078 1.00 94.69 564 ARG A C 1
ATOM 4091 O O . ARG A 1 564 ? -24.676 -11.907 16.111 1.00 94.69 564 ARG A O 1
ATOM 4098 N N . VAL A 1 565 ? -24.666 -13.368 17.813 1.00 96.12 565 VAL A N 1
ATOM 4099 C CA . VAL A 1 565 ? -26.061 -13.786 17.612 1.00 96.12 565 VAL A CA 1
ATOM 4100 C C . VAL A 1 565 ? -26.991 -12.566 17.673 1.00 96.12 565 VAL A C 1
ATOM 4102 O O . VAL A 1 565 ? -27.002 -11.847 18.668 1.00 96.12 565 VAL A O 1
ATOM 4105 N N . GLY A 1 566 ? -27.765 -12.335 16.609 1.00 92.50 566 GLY A N 1
ATOM 4106 C CA . GLY A 1 566 ? -28.677 -11.193 16.467 1.00 92.50 566 GLY A CA 1
ATOM 4107 C C . GLY A 1 566 ? -28.059 -9.890 15.951 1.00 92.50 566 GLY A C 1
ATOM 4108 O O . GLY A 1 566 ? -28.796 -8.941 15.702 1.00 92.50 566 GLY A O 1
ATOM 4109 N N . ALA A 1 567 ? -26.738 -9.806 15.772 1.00 94.06 567 ALA A N 1
ATOM 4110 C CA . ALA A 1 567 ? -26.118 -8.653 15.120 1.00 94.06 567 ALA A CA 1
ATOM 4111 C C . ALA A 1 567 ? -26.335 -8.742 13.603 1.00 94.06 567 ALA A C 1
ATOM 4113 O O . ALA A 1 567 ? -26.133 -9.800 13.007 1.00 94.06 567 ALA A O 1
ATOM 4114 N N . SER A 1 568 ? -26.778 -7.659 12.968 1.00 91.38 568 SER A N 1
ATOM 4115 C CA . SER A 1 568 ? -26.897 -7.605 11.509 1.00 91.38 568 SER A CA 1
ATOM 4116 C C . SER A 1 568 ? -25.528 -7.459 10.850 1.00 91.38 568 SER A C 1
ATOM 4118 O O . SER A 1 568 ? -24.773 -6.554 11.201 1.00 91.38 568 SER A O 1
ATOM 4120 N N . LEU A 1 569 ? -25.259 -8.294 9.852 1.00 93.75 569 LEU A N 1
ATOM 4121 C CA . LEU A 1 569 ? -24.122 -8.191 8.948 1.00 93.75 569 LEU A CA 1
ATOM 4122 C C . LEU A 1 569 ? -24.615 -7.764 7.561 1.00 93.75 569 LEU A C 1
ATOM 4124 O O . LEU A 1 569 ? -25.641 -8.255 7.083 1.00 93.75 569 LEU A O 1
ATOM 4128 N N . ASN A 1 570 ? -23.880 -6.856 6.924 1.00 94.31 570 ASN A N 1
ATOM 4129 C CA . ASN A 1 570 ? -24.041 -6.493 5.520 1.00 94.31 570 ASN A CA 1
ATOM 4130 C C . ASN A 1 570 ? -22.675 -6.065 4.974 1.00 94.31 570 ASN A C 1
ATOM 4132 O O . ASN A 1 570 ? -22.312 -4.893 5.067 1.00 94.31 570 ASN A O 1
ATOM 4136 N N . VAL A 1 571 ? -21.894 -7.035 4.501 1.00 93.44 571 VAL A N 1
ATOM 4137 C CA . VAL A 1 571 ? -20.501 -6.820 4.085 1.00 93.44 571 VAL A CA 1
ATOM 4138 C C . VAL A 1 571 ? -20.280 -7.431 2.699 1.00 93.44 571 VAL A C 1
ATOM 4140 O O . VAL A 1 571 ? -20.644 -8.594 2.493 1.00 93.44 571 VAL A O 1
ATOM 4143 N N . PRO A 1 572 ? -19.716 -6.683 1.734 1.00 93.62 572 PRO A N 1
ATOM 4144 C CA . PRO A 1 572 ? -19.331 -7.232 0.437 1.00 93.62 572 PRO A CA 1
ATOM 4145 C C . PRO A 1 572 ? -18.127 -8.168 0.573 1.00 93.62 572 PRO A C 1
ATOM 4147 O O . PRO A 1 572 ? -17.181 -7.863 1.297 1.00 93.62 572 PRO A O 1
ATOM 4150 N N . VAL A 1 573 ? -18.132 -9.287 -0.154 1.00 92.88 573 VAL A N 1
ATOM 4151 C CA . VAL A 1 573 ? -16.928 -10.114 -0.307 1.00 92.88 573 VAL A CA 1
ATOM 4152 C C . VAL A 1 573 ? -15.974 -9.407 -1.263 1.00 92.88 573 VAL A C 1
ATOM 4154 O O . VAL A 1 573 ? -16.334 -9.093 -2.396 1.00 92.88 573 VAL A O 1
ATOM 4157 N N . LEU A 1 574 ? -14.746 -9.161 -0.813 1.00 90.50 574 LEU A N 1
ATOM 4158 C CA . LEU A 1 574 ? -13.744 -8.467 -1.618 1.00 90.50 574 LEU A CA 1
ATOM 4159 C C . LEU A 1 574 ? -13.128 -9.408 -2.660 1.00 90.50 574 LEU A C 1
ATOM 4161 O O . LEU A 1 574 ? -12.654 -10.497 -2.314 1.00 90.50 574 LEU A O 1
ATOM 4165 N N . THR A 1 575 ? -13.089 -8.959 -3.917 1.00 88.81 575 THR A N 1
ATOM 4166 C CA . THR A 1 575 ? -12.459 -9.655 -5.050 1.00 88.81 575 THR A CA 1
ATOM 4167 C C . THR A 1 575 ? -11.450 -8.787 -5.785 1.00 88.81 575 THR A C 1
ATOM 4169 O O . THR A 1 575 ? -11.523 -7.562 -5.744 1.00 88.81 575 THR A O 1
ATOM 4172 N N . PHE A 1 576 ? -10.536 -9.440 -6.495 1.00 84.31 576 PHE A N 1
ATOM 4173 C CA . PHE A 1 576 ? -9.576 -8.840 -7.420 1.00 84.31 576 PHE A CA 1
ATOM 4174 C C . PHE A 1 576 ? -9.425 -9.726 -8.671 1.00 84.31 576 PHE A C 1
ATOM 4176 O O . PHE A 1 576 ? -9.794 -10.905 -8.647 1.00 84.31 576 PHE A O 1
ATOM 4183 N N . GLY A 1 577 ? -8.894 -9.164 -9.761 1.00 80.19 577 GLY A N 1
ATOM 4184 C CA . GLY A 1 577 ? -8.900 -9.801 -11.085 1.00 80.19 577 GLY A CA 1
ATOM 4185 C C . GLY A 1 577 ? -10.243 -9.625 -11.800 1.00 80.19 577 GLY A C 1
ATOM 4186 O O . GLY A 1 577 ? -10.939 -8.637 -11.563 1.00 80.19 577 GLY A O 1
ATOM 4187 N N . GLY A 1 578 ? -10.612 -10.578 -12.660 1.00 79.31 578 GLY A N 1
ATOM 4188 C CA . GLY A 1 578 ? -11.842 -10.490 -13.449 1.00 79.31 578 GLY A CA 1
ATOM 4189 C C . GLY A 1 578 ? -13.123 -10.382 -12.611 1.00 79.31 578 GLY A C 1
ATOM 4190 O O . GLY A 1 578 ? -13.184 -10.758 -11.438 1.00 79.31 578 GLY A O 1
ATOM 4191 N N . THR A 1 579 ? -14.187 -9.879 -13.238 1.00 85.00 579 THR A N 1
ATOM 4192 C CA . THR A 1 579 ? -15.453 -9.572 -12.552 1.00 85.00 579 THR A CA 1
ATOM 4193 C C . THR A 1 579 ? -16.291 -10.831 -12.325 1.00 85.00 579 THR A C 1
ATOM 4195 O O . THR A 1 579 ? -16.664 -11.517 -13.274 1.00 85.00 579 THR A O 1
ATOM 4198 N N . ALA A 1 580 ? -16.624 -11.133 -11.067 1.00 84.94 580 ALA A N 1
ATOM 4199 C CA . ALA A 1 580 ? -17.502 -12.249 -10.716 1.00 84.94 580 ALA A CA 1
ATOM 4200 C C . ALA A 1 580 ? -18.961 -11.988 -11.134 1.00 84.94 580 ALA A C 1
ATOM 4202 O O . ALA A 1 580 ? -19.504 -10.920 -10.866 1.00 84.94 580 ALA A O 1
ATOM 4203 N N . VAL A 1 581 ? -19.627 -12.996 -11.709 1.00 89.50 581 VAL A N 1
ATOM 4204 C CA . VAL A 1 581 ? -21.065 -12.946 -12.053 1.00 89.50 581 VAL A CA 1
ATOM 4205 C C . VAL A 1 581 ? -21.922 -13.915 -11.236 1.00 89.50 581 VAL A C 1
ATOM 4207 O O . VAL A 1 581 ? -23.149 -13.826 -11.250 1.00 89.50 581 VAL A O 1
ATOM 4210 N N . LYS A 1 582 ? -21.300 -14.866 -10.530 1.00 92.75 582 LYS A N 1
ATOM 4211 C CA . LYS A 1 582 ? -21.978 -15.797 -9.617 1.00 92.75 582 LYS A CA 1
ATOM 4212 C C . LYS A 1 582 ? -21.149 -16.021 -8.360 1.00 92.75 582 LYS A C 1
ATOM 4214 O O . LYS A 1 582 ? -19.921 -16.017 -8.408 1.00 92.75 582 LYS A O 1
ATOM 4219 N N . TRP A 1 583 ? -21.851 -16.288 -7.263 1.00 95.25 583 TRP A N 1
ATOM 4220 C CA . TRP A 1 583 ? -21.282 -16.453 -5.931 1.00 95.25 583 TRP A CA 1
ATOM 4221 C C . TRP A 1 583 ? -21.864 -17.676 -5.235 1.00 95.25 583 TRP A C 1
ATOM 4223 O O . TRP A 1 583 ? -23.052 -17.974 -5.366 1.00 95.25 583 TRP A O 1
ATOM 4233 N N . SER A 1 584 ? -21.029 -18.374 -4.472 1.00 94.62 584 SER A N 1
ATOM 4234 C CA . SER A 1 584 ? -21.445 -19.504 -3.649 1.00 94.62 584 SER A CA 1
ATOM 4235 C C . SER A 1 584 ? -20.692 -19.498 -2.325 1.00 94.62 584 SER A C 1
ATOM 4237 O O . SER A 1 584 ? -19.487 -19.246 -2.277 1.00 94.62 584 SER A O 1
ATOM 4239 N N . ALA A 1 585 ? -21.426 -19.785 -1.251 1.00 95.38 585 ALA A N 1
ATOM 4240 C CA . ALA A 1 585 ? -20.906 -19.892 0.100 1.00 95.38 585 ALA A CA 1
ATOM 4241 C C . ALA A 1 585 ? -21.439 -21.166 0.760 1.00 95.38 585 ALA A C 1
ATOM 4243 O O . ALA A 1 585 ? -22.647 -21.420 0.760 1.00 95.38 585 ALA A O 1
ATOM 4244 N N . LYS A 1 586 ? -20.547 -21.956 1.356 1.00 95.75 586 LYS A N 1
ATOM 4245 C CA . LYS A 1 586 ? -20.880 -23.158 2.129 1.00 95.75 586 LYS A CA 1
ATOM 4246 C C . LYS A 1 586 ? -20.373 -22.992 3.557 1.00 95.75 586 LYS A C 1
ATOM 4248 O O . LYS A 1 586 ? -19.299 -22.448 3.759 1.00 95.75 586 LYS A O 1
ATOM 4253 N N . GLY A 1 587 ? -21.138 -23.466 4.538 1.00 94.81 587 GLY A N 1
ATOM 4254 C CA . GLY A 1 587 ? -20.721 -23.443 5.946 1.00 94.81 587 GLY A CA 1
ATOM 4255 C C . GLY A 1 587 ? -20.918 -22.104 6.664 1.00 94.81 587 GLY A C 1
ATOM 4256 O O . GLY A 1 587 ? -20.479 -21.980 7.801 1.00 94.81 587 GLY A O 1
ATOM 4257 N N . LEU A 1 588 ? -21.592 -21.123 6.042 1.00 96.00 588 LEU A N 1
ATOM 4258 C CA . LEU A 1 588 ? -21.923 -19.856 6.702 1.00 96.00 588 LEU A CA 1
ATOM 4259 C C . LEU A 1 588 ? -22.680 -20.087 8.025 1.00 96.00 588 LEU A C 1
ATOM 4261 O O . LEU A 1 588 ? -23.560 -20.957 8.072 1.00 96.00 588 LEU A O 1
ATOM 4265 N N . PRO A 1 589 ? -22.410 -19.275 9.068 1.00 96.06 589 PRO A N 1
ATOM 4266 C CA . PRO A 1 589 ? -23.188 -19.294 10.298 1.00 96.06 589 PRO A CA 1
ATOM 4267 C C . PRO A 1 589 ? -24.702 -19.208 10.029 1.00 96.06 589 PRO A C 1
ATOM 4269 O O . PRO A 1 589 ? -25.137 -18.357 9.244 1.00 96.06 589 PRO A O 1
ATOM 4272 N N . PRO A 1 590 ? -25.543 -20.037 10.678 1.00 95.38 590 PRO A N 1
ATOM 4273 C CA . PRO A 1 590 ? -26.985 -20.036 10.459 1.00 95.38 590 PRO A CA 1
ATOM 4274 C C . PRO A 1 590 ? -27.606 -18.652 10.653 1.00 95.38 590 PRO A C 1
ATOM 4276 O O . PRO A 1 590 ? -27.481 -18.053 11.722 1.00 95.38 590 PRO A O 1
ATOM 4279 N N . GLY A 1 591 ? -28.324 -18.172 9.638 1.00 93.12 591 GLY A N 1
ATOM 4280 C CA . GLY A 1 591 ? -28.912 -16.829 9.604 1.00 93.12 591 GLY A CA 1
ATOM 4281 C C . GLY A 1 591 ? -28.142 -15.832 8.733 1.00 93.12 591 GLY A C 1
ATOM 4282 O O . GLY A 1 591 ? -28.682 -14.767 8.435 1.00 93.12 591 GLY A O 1
ATOM 4283 N N . LEU A 1 592 ? -26.940 -16.195 8.271 1.00 95.81 592 LEU A N 1
ATOM 4284 C CA . LEU A 1 592 ? -26.221 -15.499 7.204 1.00 95.81 592 LEU A CA 1
ATOM 4285 C C . LEU A 1 592 ? -26.457 -16.168 5.844 1.00 95.81 592 LEU A C 1
ATOM 4287 O O . LEU A 1 592 ? -26.664 -17.379 5.752 1.00 95.81 592 LEU A O 1
ATOM 4291 N N . LYS A 1 593 ? -26.399 -15.370 4.778 1.00 96.00 593 LYS A N 1
ATOM 4292 C CA . LYS A 1 593 ? -26.455 -15.819 3.380 1.00 96.00 593 LYS A CA 1
ATOM 4293 C C . LYS A 1 593 ? -25.533 -14.971 2.508 1.00 96.00 593 LYS A C 1
ATOM 4295 O O . LYS A 1 593 ? -25.337 -13.796 2.805 1.00 96.00 593 LYS A O 1
ATOM 4300 N N . ILE A 1 594 ? -25.037 -15.545 1.414 1.00 96.12 594 ILE A N 1
ATOM 4301 C CA . ILE A 1 594 ? -24.415 -14.786 0.324 1.00 96.12 594 ILE A CA 1
ATOM 4302 C C . ILE A 1 594 ? -25.479 -14.438 -0.724 1.00 96.12 594 ILE A C 1
ATOM 4304 O O . ILE A 1 594 ? -26.305 -15.281 -1.083 1.00 96.12 594 ILE A O 1
ATOM 4308 N N . ASN A 1 595 ? -25.502 -13.186 -1.165 1.00 95.25 595 ASN A N 1
ATOM 4309 C CA . ASN A 1 595 ? -26.404 -12.693 -2.199 1.00 95.25 595 ASN A CA 1
ATOM 4310 C C . ASN A 1 595 ? -25.758 -12.809 -3.589 1.00 95.25 595 ASN A C 1
ATOM 4312 O O . ASN A 1 595 ? -24.559 -13.043 -3.727 1.00 95.25 595 ASN A O 1
ATOM 4316 N N . ALA A 1 596 ? -26.566 -12.625 -4.636 1.00 92.06 596 ALA A N 1
ATOM 4317 C CA . ALA A 1 596 ? -26.107 -12.703 -6.024 1.00 92.06 596 ALA A CA 1
ATOM 4318 C C . ALA A 1 596 ? -25.070 -11.625 -6.393 1.00 92.06 596 ALA A C 1
ATOM 4320 O O . ALA A 1 596 ? -24.299 -11.827 -7.324 1.00 92.06 596 ALA A O 1
ATOM 4321 N N . ASP A 1 597 ? -25.039 -10.512 -5.659 1.00 91.19 597 ASP A N 1
ATOM 4322 C CA . ASP A 1 597 ? -24.081 -9.414 -5.818 1.00 91.19 597 ASP A CA 1
ATOM 4323 C C . ASP A 1 597 ? -22.769 -9.624 -5.036 1.00 91.19 597 ASP A C 1
ATOM 4325 O O . ASP A 1 597 ? -21.905 -8.752 -5.045 1.00 91.19 597 ASP A O 1
ATOM 4329 N N . GLY A 1 598 ? -22.608 -10.760 -4.348 1.00 92.62 598 GLY A N 1
ATOM 4330 C CA . GLY A 1 598 ? -21.422 -11.058 -3.543 1.00 92.62 598 GLY A CA 1
ATOM 4331 C C . GLY A 1 598 ? -21.445 -10.477 -2.129 1.00 92.62 598 GLY A C 1
ATOM 4332 O O . GLY A 1 598 ? -20.463 -10.611 -1.403 1.00 92.62 598 GLY A O 1
ATOM 4333 N N . THR A 1 599 ? -22.547 -9.865 -1.687 1.00 95.31 599 THR A N 1
ATOM 4334 C CA . THR A 1 599 ? -22.689 -9.408 -0.295 1.00 95.31 599 THR A CA 1
ATOM 4335 C C . THR A 1 599 ? -23.112 -10.545 0.633 1.00 95.31 599 THR A C 1
ATOM 4337 O O . THR A 1 599 ? -24.023 -11.318 0.324 1.00 95.31 599 THR A O 1
ATOM 4340 N N . ILE A 1 600 ? -22.481 -10.650 1.805 1.00 96.12 600 ILE A N 1
ATOM 4341 C CA . ILE A 1 600 ? -22.948 -11.520 2.889 1.00 96.12 600 ILE A CA 1
ATOM 4342 C C . ILE A 1 600 ? -23.855 -10.700 3.803 1.00 96.12 600 ILE A C 1
ATOM 4344 O O . ILE A 1 600 ? -23.453 -9.673 4.354 1.00 96.12 600 ILE A O 1
ATOM 4348 N N . THR A 1 601 ? -25.092 -11.168 3.964 1.00 95.56 601 THR A N 1
ATOM 4349 C CA . THR A 1 601 ? -26.133 -10.478 4.734 1.00 95.56 601 THR A CA 1
ATOM 4350 C C . THR A 1 601 ? -26.832 -11.396 5.723 1.00 95.56 601 THR A C 1
ATOM 4352 O O . THR A 1 601 ? -26.873 -12.615 5.542 1.00 95.56 601 THR A O 1
ATOM 4355 N N . GLY A 1 602 ? -27.436 -10.799 6.748 1.00 93.94 602 GLY A N 1
ATOM 4356 C CA . GLY A 1 602 ? -28.311 -11.481 7.700 1.00 93.94 602 GLY A CA 1
ATOM 4357 C C . GLY A 1 602 ? -27.870 -11.285 9.143 1.00 93.94 602 GLY A C 1
ATOM 4358 O O . GLY A 1 602 ? -27.062 -10.410 9.439 1.00 93.94 602 GLY A O 1
ATOM 4359 N N . SER A 1 603 ? -28.405 -12.101 10.045 1.00 93.50 603 SER A N 1
ATOM 4360 C CA . SER A 1 603 ? -28.038 -12.078 11.462 1.00 93.50 603 SER A CA 1
ATOM 4361 C C . SER A 1 603 ? -27.780 -13.500 11.940 1.00 93.50 603 SER A C 1
ATOM 4363 O O . SER A 1 603 ? -28.684 -14.333 11.823 1.00 93.50 603 SER A O 1
ATOM 4365 N N . PRO A 1 604 ? -26.594 -13.806 12.494 1.00 95.19 604 PRO A N 1
ATOM 4366 C CA . PRO A 1 604 ? -26.317 -15.128 13.034 1.00 95.19 604 PRO A CA 1
ATOM 4367 C C . PRO A 1 604 ? -27.319 -15.497 14.133 1.00 95.19 604 PRO A C 1
ATOM 4369 O O . PRO A 1 604 ? -27.724 -14.656 14.935 1.00 95.19 604 PRO A O 1
ATOM 4372 N N . THR A 1 605 ? -27.712 -16.766 14.191 1.00 93.44 605 THR A N 1
ATOM 4373 C CA . THR A 1 605 ? -28.711 -17.281 15.149 1.00 93.44 605 THR A CA 1
ATOM 4374 C C . THR A 1 605 ? -28.139 -18.299 16.133 1.00 93.44 605 THR A C 1
ATOM 4376 O O . THR A 1 605 ? -28.803 -18.645 17.112 1.00 93.44 605 THR A O 1
ATOM 4379 N N . ILE A 1 606 ? -26.914 -18.773 15.884 1.00 93.69 606 ILE A N 1
ATOM 4380 C CA . ILE A 1 606 ? -26.204 -19.766 16.693 1.00 93.69 606 ILE A CA 1
ATOM 4381 C C . ILE A 1 606 ? -24.757 -19.297 16.879 1.00 93.69 606 ILE A C 1
ATOM 4383 O O . ILE A 1 606 ? -24.072 -18.996 15.903 1.00 93.69 606 ILE A O 1
ATOM 4387 N N . ALA A 1 607 ? -24.314 -19.231 18.134 1.00 95.44 607 ALA A N 1
ATOM 4388 C CA . ALA A 1 607 ? -22.939 -18.900 18.495 1.00 95.44 607 ALA A CA 1
ATOM 4389 C C . ALA A 1 607 ? -22.001 -20.084 18.237 1.00 95.44 607 ALA A C 1
ATOM 4391 O O . ALA A 1 607 ? -22.429 -21.235 18.337 1.00 95.44 607 ALA A O 1
ATOM 4392 N N . GLY A 1 608 ? -20.736 -19.802 17.948 1.00 94.88 608 GLY A N 1
ATOM 4393 C CA . GLY A 1 608 ? -19.724 -20.825 17.717 1.00 94.88 608 GLY A CA 1
ATOM 4394 C C . GLY A 1 608 ? -18.627 -20.375 16.763 1.00 94.88 608 GLY A C 1
ATOM 4395 O O . GLY A 1 608 ? -18.712 -19.312 16.145 1.00 94.88 608 GLY A O 1
ATOM 4396 N N . GLU A 1 609 ? -17.620 -21.229 16.644 1.00 95.19 609 GLU A N 1
ATOM 4397 C CA . GLU A 1 609 ? -16.548 -21.100 15.666 1.00 95.19 609 GLU A CA 1
ATOM 4398 C C . GLU A 1 609 ? -16.929 -21.868 14.396 1.00 95.19 609 GLU A C 1
ATOM 4400 O O . GLU A 1 609 ? -17.316 -23.035 14.449 1.00 95.19 609 GLU A O 1
ATOM 4405 N N . TYR A 1 610 ? -16.845 -21.188 13.257 1.00 94.81 610 TYR A N 1
ATOM 4406 C CA . TYR A 1 610 ? -17.131 -21.724 11.931 1.00 94.81 610 TYR A CA 1
ATOM 4407 C C . TYR A 1 610 ? -15.848 -21.614 11.107 1.00 94.81 610 TYR A C 1
ATOM 4409 O O . TYR A 1 610 ? -15.574 -20.580 10.503 1.00 94.81 610 TYR A O 1
ATOM 4417 N N . ASP A 1 611 ? -15.038 -22.668 11.128 1.00 90.88 611 ASP A N 1
ATOM 4418 C CA . ASP A 1 611 ? -13.703 -22.748 10.517 1.00 90.88 611 ASP A CA 1
ATOM 4419 C C . ASP A 1 611 ? -13.711 -23.266 9.066 1.00 90.88 611 ASP A C 1
ATOM 4421 O O . ASP A 1 611 ? -12.672 -23.330 8.413 1.00 90.88 611 ASP A O 1
ATOM 4425 N N . GLN A 1 612 ? -14.890 -23.620 8.545 1.00 90.75 612 GLN A N 1
ATOM 4426 C CA . GLN A 1 612 ? -15.090 -24.148 7.192 1.00 90.75 612 GLN A CA 1
ATOM 4427 C C . GLN A 1 612 ? -16.096 -23.325 6.380 1.00 90.75 612 GLN A C 1
ATOM 4429 O O . GLN A 1 612 ? -16.940 -23.877 5.663 1.00 90.75 612 GLN A O 1
ATOM 4434 N N . VAL A 1 613 ? -16.023 -21.995 6.472 1.00 94.12 613 VAL A N 1
ATOM 4435 C CA . VAL A 1 613 ? -16.792 -21.121 5.578 1.00 94.12 613 VAL A CA 1
ATOM 4436 C C . VAL A 1 613 ? -16.071 -21.048 4.235 1.00 94.12 613 VAL A C 1
ATOM 4438 O O . VAL A 1 613 ? -15.044 -20.393 4.110 1.00 94.12 613 VAL A O 1
ATOM 4441 N N . ILE A 1 614 ? -16.597 -21.737 3.227 1.00 94.94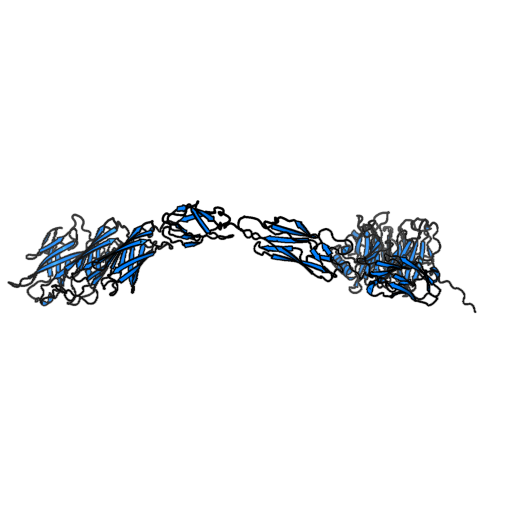 614 ILE A N 1
ATOM 4442 C CA . ILE A 1 614 ? -15.979 -21.835 1.901 1.00 94.94 614 ILE A CA 1
ATOM 4443 C C . ILE A 1 614 ? -16.687 -20.879 0.950 1.00 94.94 614 ILE A C 1
ATOM 4445 O O . ILE A 1 614 ? -17.882 -21.048 0.698 1.00 94.94 614 ILE A O 1
ATOM 4449 N N . LEU A 1 615 ? -15.949 -19.920 0.396 1.00 95.31 615 LEU A N 1
ATOM 4450 C CA . LEU A 1 615 ? -16.432 -19.004 -0.634 1.00 95.31 615 LEU A CA 1
ATOM 4451 C C . LEU A 1 615 ? -15.845 -19.349 -2.003 1.00 95.31 615 LEU A C 1
ATOM 4453 O O . LEU A 1 615 ? -14.660 -19.662 -2.129 1.00 95.31 615 LEU A O 1
ATOM 4457 N N . THR A 1 616 ? -16.682 -19.238 -3.033 1.00 94.00 616 THR A N 1
ATOM 4458 C CA . THR A 1 616 ? -16.283 -19.308 -4.445 1.00 94.00 616 THR A CA 1
ATOM 4459 C C . THR A 1 616 ? -17.006 -18.234 -5.249 1.00 94.00 616 THR A C 1
ATOM 4461 O O . THR A 1 616 ? -18.175 -17.928 -4.996 1.00 94.00 616 THR A O 1
ATOM 4464 N N . ALA A 1 617 ? -16.297 -17.671 -6.219 1.00 93.88 617 ALA A N 1
ATOM 4465 C CA . ALA A 1 617 ? -16.813 -16.739 -7.209 1.00 93.88 617 ALA A CA 1
ATOM 4466 C C . ALA A 1 617 ? -16.674 -17.372 -8.598 1.00 93.88 617 ALA A C 1
ATOM 4468 O O . ALA A 1 617 ? -15.838 -18.248 -8.808 1.00 93.88 617 ALA A O 1
ATOM 4469 N N . THR A 1 618 ? -17.505 -16.993 -9.559 1.00 91.94 618 THR A N 1
ATOM 4470 C CA . THR A 1 618 ? -17.438 -17.540 -10.923 1.00 91.94 618 THR A CA 1
ATOM 4471 C C . THR A 1 618 ? -17.648 -16.437 -11.942 1.00 91.94 618 THR A C 1
ATOM 4473 O O . THR A 1 618 ? -18.580 -15.639 -11.801 1.00 91.94 618 THR A O 1
ATOM 4476 N N . ASN A 1 619 ? -16.800 -16.415 -12.967 1.00 89.25 619 ASN A N 1
ATOM 4477 C CA . ASN A 1 619 ? -16.943 -15.580 -14.156 1.00 89.25 619 ASN A CA 1
ATOM 4478 C C . ASN A 1 619 ? -16.880 -16.423 -15.442 1.00 89.25 619 ASN A C 1
ATOM 4480 O O . ASN A 1 619 ? -16.959 -17.651 -15.365 1.00 89.25 619 ASN A O 1
ATOM 4484 N N . ALA A 1 620 ? -16.819 -15.776 -16.610 1.00 83.69 620 ALA A N 1
ATOM 4485 C CA . ALA A 1 620 ? -16.760 -16.463 -17.905 1.00 83.69 620 ALA A CA 1
ATOM 4486 C C . ALA A 1 620 ? -15.558 -17.425 -18.000 1.00 83.69 620 ALA A C 1
ATOM 4488 O O . ALA A 1 620 ? -15.702 -18.533 -18.505 1.00 83.69 620 ALA A O 1
ATOM 4489 N N . TYR A 1 621 ? -14.437 -17.055 -17.377 1.00 83.31 621 TYR A N 1
ATOM 4490 C CA . TYR A 1 621 ? -13.173 -17.801 -17.372 1.00 83.31 621 TYR A CA 1
ATOM 4491 C C . TYR A 1 621 ? -13.110 -18.927 -16.320 1.00 83.31 621 TYR A C 1
ATOM 4493 O O . TYR A 1 621 ? -12.096 -19.620 -16.172 1.00 83.31 621 TYR A O 1
ATOM 4501 N N . GLY A 1 622 ? -14.192 -19.128 -15.556 1.00 86.81 622 GLY A N 1
ATOM 4502 C CA . GLY A 1 622 ? -14.373 -20.262 -14.651 1.00 86.81 622 GLY A CA 1
ATOM 4503 C C . GLY A 1 622 ? -14.564 -19.899 -13.178 1.00 86.81 622 GLY A C 1
ATOM 4504 O O . GLY A 1 622 ? -14.887 -18.771 -12.801 1.00 86.81 622 GLY A O 1
ATOM 4505 N N . VAL A 1 623 ? -14.425 -20.914 -12.322 1.00 89.69 623 VAL A N 1
ATOM 4506 C CA . VAL A 1 623 ? -14.609 -20.796 -10.868 1.00 89.69 623 VAL A CA 1
ATOM 4507 C C . VAL A 1 623 ? -13.291 -20.375 -10.214 1.00 89.69 623 VAL A C 1
ATOM 4509 O O . VAL A 1 623 ? -12.226 -20.902 -10.545 1.00 89.69 623 VAL A O 1
ATOM 4512 N N . SER A 1 624 ? -13.365 -19.441 -9.268 1.00 91.69 624 SER A N 1
ATOM 4513 C CA . SER A 1 624 ? -12.243 -19.024 -8.433 1.00 91.69 624 SER A CA 1
ATOM 4514 C C . SER A 1 624 ? -11.694 -20.198 -7.625 1.00 91.69 624 SER A C 1
ATOM 4516 O O . SER A 1 624 ? -12.413 -21.141 -7.281 1.00 91.69 624 SER A O 1
ATOM 4518 N N . THR A 1 625 ? -10.438 -20.097 -7.196 1.00 91.12 625 THR A N 1
ATOM 4519 C CA . THR A 1 625 ? -9.962 -20.927 -6.085 1.00 91.12 625 THR A CA 1
ATOM 4520 C C . THR A 1 625 ? -10.874 -20.714 -4.873 1.00 91.12 625 THR A C 1
ATOM 4522 O O . THR A 1 625 ? -11.331 -19.596 -4.615 1.00 91.12 625 THR A O 1
ATOM 4525 N N . SER A 1 626 ? -11.179 -21.795 -4.155 1.00 91.88 626 SER A N 1
ATOM 4526 C CA . SER A 1 626 ? -11.972 -21.720 -2.928 1.00 91.88 626 SER A CA 1
ATOM 4527 C C . SER A 1 626 ? -11.181 -21.014 -1.830 1.00 91.88 626 SER A C 1
ATOM 4529 O O . SER A 1 626 ? -10.037 -21.382 -1.568 1.00 91.88 626 SER A O 1
ATOM 4531 N N . VAL A 1 627 ? -11.800 -20.039 -1.167 1.00 93.56 627 VAL A N 1
ATOM 4532 C CA . VAL A 1 627 ? -11.247 -19.412 0.042 1.00 93.56 627 VAL A CA 1
ATOM 4533 C C . VAL A 1 627 ? -11.974 -19.979 1.251 1.00 93.56 627 VAL A C 1
ATOM 4535 O O . VAL A 1 627 ? -13.204 -19.975 1.288 1.00 93.56 627 VAL A O 1
ATOM 4538 N N . VAL A 1 628 ? -11.210 -20.481 2.220 1.00 92.94 628 VAL A N 1
ATOM 4539 C CA . VAL A 1 628 ? -11.729 -20.971 3.501 1.00 92.94 628 VAL A CA 1
ATOM 4540 C C . VAL A 1 628 ? -11.536 -19.877 4.541 1.00 92.94 628 VAL A C 1
ATOM 4542 O O . VAL A 1 628 ? -10.424 -19.386 4.723 1.00 92.94 628 VAL A O 1
ATOM 4545 N N . LEU A 1 629 ? -12.620 -19.485 5.199 1.00 91.50 629 LEU A N 1
ATOM 4546 C CA . LEU A 1 629 ? -12.654 -18.417 6.187 1.00 91.50 629 LEU A CA 1
ATOM 4547 C C . LEU A 1 629 ? -13.025 -18.976 7.556 1.00 91.50 629 LEU A C 1
ATOM 4549 O O . LEU A 1 629 ? -13.850 -19.886 7.673 1.00 91.50 629 LEU A O 1
ATOM 4553 N N . LEU A 1 630 ? -12.448 -18.356 8.583 1.00 90.94 630 LEU A N 1
ATOM 4554 C CA . LEU A 1 630 ? -12.841 -18.534 9.970 1.00 90.94 630 LEU A CA 1
ATOM 4555 C C . LEU A 1 630 ? -13.806 -17.411 10.358 1.00 90.94 630 LEU A C 1
ATOM 4557 O O . LEU A 1 630 ? -13.458 -16.234 10.287 1.00 90.94 630 LEU A O 1
ATOM 4561 N N . MET A 1 631 ? -15.006 -17.770 10.805 1.00 93.69 631 MET A N 1
ATOM 4562 C CA . MET A 1 631 ? -15.958 -16.840 11.411 1.00 93.69 631 MET A CA 1
ATOM 4563 C C . MET A 1 631 ? -16.227 -17.259 12.852 1.00 93.69 631 MET A C 1
ATOM 4565 O O . MET A 1 631 ? -16.685 -18.372 13.100 1.00 93.69 631 MET A O 1
ATOM 4569 N N . ASN A 1 632 ? -15.987 -16.362 13.807 1.00 94.44 632 ASN A N 1
ATOM 4570 C CA . ASN A 1 632 ? -16.341 -16.586 15.206 1.00 94.44 632 ASN A CA 1
ATOM 4571 C C . ASN A 1 632 ? -17.583 -15.769 15.565 1.00 94.44 632 ASN A C 1
ATOM 4573 O O . ASN A 1 632 ? -17.565 -14.545 15.452 1.00 94.44 632 ASN A O 1
ATOM 4577 N N . VAL A 1 633 ? -18.656 -16.441 15.982 1.00 96.06 633 VAL A N 1
ATOM 4578 C CA . VAL A 1 633 ? -19.917 -15.804 16.375 1.00 96.06 633 VAL A CA 1
ATOM 4579 C C . VAL A 1 633 ? -20.066 -15.851 17.889 1.00 96.06 633 VAL A C 1
ATOM 4581 O O . VAL A 1 633 ? -20.297 -16.912 18.474 1.00 96.06 633 VAL A O 1
ATOM 4584 N N . GLU A 1 634 ? -20.030 -14.681 18.521 1.00 95.69 634 GLU A N 1
ATOM 4585 C CA . GLU A 1 634 ? -20.282 -14.528 19.950 1.00 95.69 634 GLU A CA 1
ATOM 4586 C C . GLU A 1 634 ? -21.734 -14.864 20.325 1.00 95.69 634 GLU A C 1
ATOM 4588 O O . GLU A 1 634 ? -22.688 -14.630 19.572 1.00 95.69 634 GLU A O 1
ATOM 4593 N N . ALA A 1 635 ? -21.924 -15.349 21.553 1.00 95.31 635 ALA A N 1
ATOM 4594 C CA . ALA A 1 635 ? -23.250 -15.534 22.126 1.00 95.31 635 ALA A CA 1
ATOM 4595 C C . ALA A 1 635 ? -23.991 -14.201 22.319 1.00 95.31 635 ALA A C 1
ATOM 4597 O O . ALA A 1 635 ? -23.396 -13.160 22.598 1.00 95.31 635 ALA A O 1
ATOM 4598 N N . PHE A 1 636 ? -25.322 -14.244 22.218 1.00 96.31 636 PHE A N 1
ATOM 4599 C CA . PHE A 1 636 ? -26.165 -13.103 22.571 1.00 96.31 636 PHE A CA 1
ATOM 4600 C C . PHE A 1 636 ? -25.945 -12.727 24.052 1.00 96.31 636 PHE A C 1
ATOM 4602 O O . PHE A 1 636 ? -25.828 -13.637 24.882 1.00 96.31 636 PHE A O 1
ATOM 4609 N N . PRO A 1 637 ? -25.905 -11.429 24.427 1.00 95.81 637 PRO A N 1
ATOM 4610 C CA . PRO A 1 637 ? -25.524 -11.025 25.777 1.00 95.81 637 PRO A CA 1
ATOM 4611 C C . PRO A 1 637 ? -26.463 -11.632 26.822 1.00 95.81 637 PRO A C 1
ATOM 4613 O O . PRO A 1 637 ? -27.668 -11.374 26.820 1.00 95.81 637 PRO A O 1
ATOM 4616 N N . SER A 1 638 ? -25.920 -12.433 27.739 1.00 93.56 638 SER A N 1
ATOM 4617 C CA . SER A 1 638 ? -26.716 -13.205 28.706 1.00 93.56 638 SER A CA 1
ATOM 4618 C C . SER A 1 638 ? -27.583 -12.318 29.606 1.00 93.56 638 SER A C 1
ATOM 4620 O O . SER A 1 638 ? -28.735 -12.655 29.885 1.00 93.56 638 SER A O 1
ATOM 4622 N N . GLY A 1 639 ? -27.084 -11.140 29.992 1.00 91.62 639 GLY A N 1
ATOM 4623 C CA . GLY A 1 639 ? -27.841 -10.155 30.767 1.00 91.62 639 GLY A CA 1
ATOM 4624 C C . GLY A 1 639 ? -29.000 -9.501 30.005 1.00 91.62 639 GLY A C 1
ATOM 4625 O O . GLY A 1 639 ? -29.891 -8.928 30.627 1.00 91.62 639 GLY A O 1
ATOM 4626 N N . ALA A 1 640 ? -29.052 -9.638 28.676 1.00 95.31 640 ALA A N 1
ATOM 4627 C CA . ALA A 1 640 ? -30.186 -9.216 27.856 1.00 95.31 640 ALA A CA 1
ATOM 4628 C C . ALA A 1 640 ? -31.232 -10.327 27.646 1.00 95.31 640 ALA A C 1
ATOM 4630 O O . ALA A 1 640 ? -32.258 -10.059 27.025 1.00 95.31 640 ALA A O 1
ATOM 4631 N N . VAL A 1 641 ? -31.016 -11.552 28.150 1.00 95.75 641 VAL A N 1
ATOM 4632 C CA . VAL A 1 641 ? -31.963 -12.684 28.061 1.00 95.75 641 VAL A CA 1
ATOM 4633 C C . VAL A 1 641 ? -32.827 -12.745 29.313 1.00 95.75 641 VAL A C 1
ATOM 4635 O O . VAL A 1 641 ? -32.296 -12.912 30.408 1.00 95.75 641 VAL A O 1
ATOM 4638 N N . GLY A 1 642 ? -34.149 -12.673 29.195 1.00 94.00 642 GLY A N 1
ATOM 4639 C CA . GLY A 1 642 ? -35.064 -12.854 30.325 1.00 94.00 642 GLY A CA 1
ATOM 4640 C C . GLY A 1 642 ? -36.350 -12.049 30.198 1.00 94.00 642 GLY A C 1
ATOM 4641 O O . GLY A 1 642 ? -36.692 -11.561 29.126 1.00 94.00 642 GLY A O 1
ATOM 4642 N N . THR A 1 643 ? -37.076 -11.916 31.306 1.00 93.94 643 THR A N 1
ATOM 4643 C CA . THR A 1 643 ? -38.295 -11.100 31.369 1.00 93.94 643 THR A CA 1
ATOM 4644 C C . THR A 1 643 ? -37.959 -9.707 31.880 1.00 93.94 643 THR A C 1
ATOM 4646 O O . THR A 1 643 ? -37.310 -9.582 32.910 1.00 93.94 643 THR A O 1
ATOM 4649 N N . PHE A 1 644 ? -38.430 -8.672 31.199 1.00 95.38 644 PHE A N 1
ATOM 4650 C CA . PHE A 1 644 ? -38.319 -7.272 31.571 1.00 95.38 644 PHE A CA 1
ATOM 4651 C C . PHE A 1 644 ? -39.709 -6.682 31.806 1.00 95.38 644 PHE A C 1
ATOM 4653 O O . PHE A 1 644 ? -40.695 -7.095 31.190 1.00 95.38 644 PHE A O 1
ATOM 4660 N N . THR A 1 645 ? -39.776 -5.705 32.699 1.00 96.19 645 THR A N 1
ATOM 4661 C CA . THR A 1 645 ? -40.977 -4.930 33.014 1.00 96.19 645 THR A CA 1
ATOM 4662 C C . THR A 1 645 ? -40.621 -3.455 33.063 1.00 96.19 645 THR A C 1
ATOM 4664 O O . THR A 1 645 ? -39.479 -3.116 33.363 1.00 96.19 645 THR A O 1
ATOM 4667 N N . GLY A 1 646 ? -41.570 -2.568 32.802 1.00 96.00 646 GLY A N 1
ATOM 4668 C CA . GLY A 1 646 ? -41.341 -1.134 32.916 1.00 96.00 646 GLY A CA 1
ATOM 4669 C C . GLY A 1 646 ? -42.625 -0.328 32.922 1.00 96.00 646 GLY A C 1
ATOM 4670 O O . GLY A 1 646 ? -43.711 -0.850 32.657 1.00 96.00 646 GLY A O 1
ATOM 4671 N N . LEU A 1 647 ? -42.480 0.956 33.227 1.00 96.38 647 LEU A N 1
ATOM 4672 C CA . LEU A 1 647 ? -43.541 1.948 33.118 1.00 96.38 647 LEU A CA 1
ATOM 4673 C C . LEU A 1 647 ? -43.184 2.978 32.064 1.00 96.38 647 LEU A C 1
ATOM 4675 O O . LEU A 1 647 ? -42.022 3.368 31.964 1.00 96.38 647 LEU A O 1
ATOM 4679 N N . VAL A 1 648 ? -44.209 3.416 31.342 1.00 96.19 648 VAL A N 1
ATOM 4680 C CA . VAL A 1 648 ? -44.152 4.579 30.463 1.00 96.19 648 VAL A CA 1
ATOM 4681 C C . VAL A 1 648 ? -44.875 5.742 31.120 1.00 96.19 648 VAL A C 1
ATOM 4683 O O . VAL A 1 648 ? -45.967 5.557 31.676 1.00 96.19 648 VAL A O 1
ATOM 4686 N N . ASP A 1 649 ? -44.274 6.920 31.018 1.00 94.31 649 ASP A N 1
ATOM 4687 C CA . ASP A 1 649 ? -44.790 8.157 31.589 1.00 94.31 649 ASP A CA 1
ATOM 4688 C C . ASP A 1 649 ? -46.170 8.559 31.054 1.00 94.31 649 ASP A C 1
ATOM 4690 O O . ASP A 1 649 ? -46.627 8.154 29.980 1.00 94.31 649 ASP A O 1
ATOM 4694 N N . ARG A 1 650 ? -46.869 9.375 31.849 1.00 92.56 650 ARG A N 1
ATOM 4695 C CA . ARG A 1 650 ? -48.189 9.903 31.502 1.00 92.56 650 ARG A CA 1
ATOM 4696 C C . ARG A 1 650 ? -48.064 11.071 30.539 1.00 92.56 650 ARG A C 1
ATOM 4698 O O . ARG A 1 650 ? -47.873 12.206 30.957 1.00 92.56 650 ARG A O 1
ATOM 4705 N N . VAL A 1 651 ? -48.281 10.792 29.262 1.00 91.88 651 VAL A N 1
ATOM 4706 C CA . VAL A 1 651 ? -48.388 11.815 28.213 1.00 91.88 651 VAL A CA 1
ATOM 4707 C C . VAL A 1 651 ? -49.778 11.756 27.586 1.00 91.88 651 VAL A C 1
ATOM 4709 O O . VAL A 1 651 ? -50.236 10.678 27.193 1.00 91.88 651 VAL A O 1
ATOM 4712 N N . GLY A 1 652 ? -50.466 12.901 27.528 1.00 86.56 652 GLY A N 1
ATOM 4713 C CA . GLY A 1 652 ? -51.872 13.009 27.112 1.00 86.56 652 GLY A CA 1
ATOM 4714 C C . GLY A 1 652 ? -52.139 12.519 25.688 1.00 86.56 652 GLY A C 1
ATOM 4715 O O . GLY A 1 652 ? -53.091 11.790 25.453 1.00 86.56 652 GLY A O 1
ATOM 4716 N N . THR A 1 653 ? -51.259 12.849 24.750 1.00 84.56 653 THR A N 1
ATOM 4717 C CA . THR A 1 653 ? -51.364 12.535 23.312 1.00 84.56 653 THR A CA 1
ATOM 4718 C C . THR A 1 653 ? -50.909 11.121 22.932 1.00 84.56 653 THR A C 1
ATOM 4720 O O . THR A 1 653 ? -51.114 10.675 21.798 1.00 84.56 653 THR A O 1
ATOM 4723 N N . VAL A 1 654 ? -50.277 10.406 23.868 1.00 87.25 654 VAL A N 1
ATOM 4724 C CA . VAL A 1 654 ? -49.597 9.123 23.611 1.00 87.25 654 VAL A CA 1
ATOM 4725 C C . VAL A 1 654 ? -50.198 7.994 24.439 1.00 87.25 654 VAL A C 1
ATOM 4727 O O . VAL A 1 654 ? -50.461 6.909 23.928 1.00 87.25 654 VAL A O 1
ATOM 4730 N N . THR A 1 655 ? -50.421 8.249 25.727 1.00 89.19 655 THR A N 1
ATOM 4731 C CA . THR A 1 655 ? -50.939 7.273 26.700 1.00 89.19 655 THR A CA 1
ATOM 4732 C C . THR A 1 655 ? -52.325 7.650 27.222 1.00 89.19 655 THR A C 1
ATOM 4734 O O . THR A 1 655 ? -52.756 7.103 28.236 1.00 89.19 655 THR A O 1
ATOM 4737 N N . ASP A 1 656 ? -53.000 8.612 26.584 1.00 87.62 656 ASP A N 1
ATOM 4738 C CA . ASP A 1 656 ? -54.278 9.191 27.024 1.00 87.62 656 ASP A CA 1
ATOM 4739 C C . ASP A 1 656 ? -54.222 9.752 28.464 1.00 87.62 656 ASP A C 1
ATOM 4741 O O . ASP A 1 656 ? -55.212 9.757 29.192 1.00 87.62 656 ASP A O 1
ATOM 4745 N N . GLY A 1 657 ? -53.031 10.160 28.927 1.00 89.12 657 GLY A N 1
ATOM 4746 C CA . GLY A 1 657 ? -52.799 10.593 30.313 1.00 89.12 657 GLY A CA 1
ATOM 4747 C C . GLY A 1 657 ? -52.872 9.461 31.350 1.00 89.12 657 GLY A C 1
ATOM 4748 O O . GLY A 1 657 ? -52.886 9.713 32.554 1.00 89.12 657 GLY A O 1
ATOM 4749 N N . LEU A 1 658 ? -52.907 8.199 30.917 1.00 92.56 658 LEU A N 1
ATOM 4750 C CA . LEU A 1 658 ? -53.015 7.029 31.793 1.00 92.56 658 LEU A CA 1
ATOM 4751 C C . LEU A 1 658 ? -51.655 6.438 32.161 1.00 92.56 658 LEU A C 1
ATOM 4753 O O . LEU A 1 658 ? -51.560 5.735 33.172 1.00 92.56 658 LEU A O 1
ATOM 4757 N N . GLY A 1 659 ? -50.617 6.713 31.369 1.00 93.62 659 GLY A N 1
ATOM 4758 C CA . GLY A 1 659 ? -49.342 6.000 31.428 1.00 93.62 659 GLY A CA 1
ATOM 4759 C C . GLY A 1 659 ? -49.498 4.566 30.921 1.00 93.62 659 GLY A C 1
ATOM 4760 O O . GLY A 1 659 ? -50.613 4.105 30.637 1.00 93.62 659 GLY A O 1
ATOM 4761 N N . ALA A 1 660 ? -48.392 3.833 30.826 1.00 94.56 660 ALA A N 1
ATOM 4762 C CA . ALA A 1 660 ? -48.408 2.454 30.335 1.00 94.56 660 ALA A CA 1
ATOM 4763 C C . ALA A 1 660 ? -47.556 1.519 31.191 1.00 94.56 660 ALA A C 1
ATOM 4765 O O . ALA A 1 660 ? -46.604 1.956 31.831 1.00 94.56 660 ALA A O 1
ATOM 4766 N N . SER A 1 661 ? -47.850 0.220 31.144 1.00 95.38 661 SER A N 1
ATOM 4767 C CA . SER A 1 661 ? -46.899 -0.811 31.580 1.00 95.38 661 SER A CA 1
ATOM 4768 C C . SER A 1 661 ? -46.401 -1.624 30.395 1.00 95.38 661 SER A C 1
ATOM 4770 O O . SER A 1 661 ? -47.159 -1.946 29.480 1.00 95.38 661 SER A O 1
ATOM 4772 N N . VAL A 1 662 ? -45.118 -1.963 30.411 1.00 96.81 662 VAL A N 1
ATOM 4773 C CA . VAL A 1 662 ? -44.462 -2.788 29.395 1.00 96.81 662 VAL A CA 1
ATOM 4774 C C . VAL A 1 662 ? -44.032 -4.088 30.046 1.00 96.81 662 VAL A C 1
ATOM 4776 O O . VAL A 1 662 ? -43.472 -4.080 31.136 1.00 96.81 662 VAL A O 1
ATOM 4779 N N . SER A 1 663 ? -44.272 -5.205 29.368 1.00 95.00 663 SER A N 1
ATOM 4780 C CA . SER A 1 663 ? -43.700 -6.505 29.718 1.00 95.00 663 SER A CA 1
ATOM 4781 C C . SER A 1 663 ? -43.100 -7.134 28.471 1.00 95.00 663 SER A C 1
ATOM 4783 O O . SER A 1 663 ? -43.746 -7.168 27.424 1.00 95.00 663 SER A O 1
ATOM 4785 N N . LEU A 1 664 ? -41.864 -7.604 28.578 1.00 95.75 664 LEU A N 1
ATOM 4786 C CA . LEU A 1 664 ? -41.055 -8.102 27.470 1.00 95.75 664 LEU A CA 1
ATOM 4787 C C . LEU A 1 664 ? -40.348 -9.382 27.914 1.00 95.75 664 LEU A C 1
ATOM 4789 O O . LEU A 1 664 ? -39.834 -9.441 29.019 1.00 95.75 664 LEU A O 1
ATOM 4793 N N . THR A 1 665 ? -40.277 -10.394 27.065 1.00 96.50 665 THR A N 1
ATOM 4794 C CA . THR A 1 665 ? -39.470 -11.595 27.280 1.00 96.50 665 THR A CA 1
ATOM 4795 C C . THR A 1 665 ? -38.559 -11.780 26.084 1.00 96.50 665 THR A C 1
ATOM 4797 O O . THR A 1 665 ? -39.030 -11.791 24.947 1.00 96.50 665 THR A O 1
ATOM 4800 N N . THR A 1 666 ? -37.267 -11.930 26.345 1.00 97.19 666 THR A N 1
ATOM 4801 C CA . THR A 1 666 ? -36.215 -12.057 25.338 1.00 97.19 666 THR A CA 1
ATOM 4802 C C . THR A 1 666 ? -35.536 -13.420 25.414 1.00 97.19 666 THR A C 1
ATOM 4804 O O . THR A 1 666 ? -35.508 -14.060 26.468 1.00 97.19 666 THR A O 1
ATOM 4807 N N . THR A 1 667 ? -34.984 -13.880 24.292 1.00 96.12 667 THR A N 1
ATOM 4808 C CA . THR A 1 667 ? -34.321 -15.188 24.187 1.00 96.12 667 THR A CA 1
ATOM 4809 C C . THR A 1 667 ? -32.857 -15.051 23.777 1.00 96.12 667 THR A C 1
ATOM 4811 O O . THR A 1 667 ? -32.448 -14.037 23.217 1.00 96.12 667 THR A O 1
ATOM 4814 N N . ALA A 1 668 ? -32.073 -16.113 23.983 1.00 94.75 668 ALA A N 1
ATOM 4815 C CA . ALA A 1 668 ? -30.690 -16.190 23.509 1.00 94.75 668 ALA A CA 1
ATOM 4816 C C . ALA A 1 668 ? -30.557 -16.172 21.971 1.00 94.75 668 ALA A C 1
ATOM 4818 O O . ALA A 1 668 ? -29.454 -16.018 21.463 1.00 94.75 668 ALA A O 1
ATOM 4819 N N . LYS A 1 669 ? -31.666 -16.300 21.225 1.00 92.19 669 LYS A N 1
ATOM 4820 C CA . LYS A 1 669 ? -31.709 -16.164 19.759 1.00 92.19 669 LYS A CA 1
ATOM 4821 C C . LYS A 1 669 ? -31.955 -14.721 19.305 1.00 92.19 669 LYS A C 1
ATOM 4823 O O . LYS A 1 669 ? -32.376 -14.513 18.173 1.00 92.19 669 LYS A O 1
ATOM 4828 N N . ALA A 1 670 ? -31.761 -13.745 20.197 1.00 95.12 670 ALA A N 1
ATOM 4829 C CA . ALA A 1 670 ? -32.037 -12.335 19.946 1.00 95.12 670 ALA A CA 1
ATOM 4830 C C . ALA A 1 670 ? -33.478 -12.080 19.469 1.00 95.12 670 ALA A C 1
ATOM 4832 O O . ALA A 1 670 ? -33.725 -11.257 18.598 1.00 95.12 670 ALA A O 1
ATOM 4833 N N . THR A 1 671 ? -34.455 -12.793 20.027 1.00 95.56 671 THR A N 1
ATOM 4834 C CA . THR A 1 671 ? -35.879 -12.545 19.756 1.00 95.56 671 THR A CA 1
ATOM 4835 C C . THR A 1 671 ? -36.560 -12.010 20.997 1.00 95.56 671 THR A C 1
ATOM 4837 O O . THR A 1 671 ? -36.134 -12.306 22.116 1.00 95.56 671 THR A O 1
ATOM 4840 N N . TYR A 1 672 ? -37.652 -11.275 20.814 1.00 97.19 672 TYR A N 1
ATOM 4841 C CA . TYR A 1 672 ? -38.475 -10.793 21.909 1.00 97.19 672 TYR A CA 1
ATOM 4842 C C . TYR A 1 672 ? -39.973 -10.969 21.630 1.00 97.19 672 TYR A C 1
ATOM 4844 O O . TYR A 1 672 ? -40.431 -10.930 20.487 1.00 97.19 672 TYR A O 1
ATOM 4852 N N . THR A 1 673 ? -40.746 -11.142 22.698 1.00 97.88 673 THR A N 1
ATOM 4853 C CA . THR A 1 673 ? -42.219 -11.141 22.706 1.00 97.88 673 THR A CA 1
ATOM 4854 C C . THR A 1 673 ? -42.716 -10.430 23.954 1.00 97.88 673 THR A C 1
ATOM 4856 O O . THR A 1 673 ? -42.039 -10.466 24.975 1.00 97.88 673 THR A O 1
ATOM 4859 N N . GLY A 1 674 ? -43.891 -9.818 23.932 1.00 96.12 674 GLY A N 1
ATOM 4860 C CA . GLY A 1 674 ? -44.385 -9.087 25.090 1.00 96.12 674 GLY A CA 1
ATOM 4861 C C . GLY A 1 674 ? -45.711 -8.384 24.853 1.00 96.12 674 GLY A C 1
ATOM 4862 O O . GLY A 1 674 ? -46.424 -8.659 23.885 1.00 96.12 674 GLY A O 1
ATOM 4863 N N . LYS A 1 675 ? -46.023 -7.438 25.737 1.00 95.94 675 LYS A N 1
ATOM 4864 C CA . LYS A 1 675 ? -47.175 -6.544 25.606 1.00 95.94 675 LYS A CA 1
ATOM 4865 C C . LYS A 1 675 ? -46.924 -5.179 26.243 1.00 95.94 675 LYS A C 1
ATOM 4867 O O . LYS A 1 675 ? -46.253 -5.089 27.273 1.00 95.94 675 LYS A O 1
ATOM 4872 N N . VAL A 1 676 ? -47.547 -4.153 25.669 1.00 95.94 676 VAL A N 1
ATOM 4873 C CA . VAL A 1 676 ? -47.707 -2.816 26.258 1.00 95.94 676 VAL A CA 1
ATOM 4874 C C . VAL A 1 676 ? -49.172 -2.637 26.656 1.00 95.94 676 VAL A C 1
ATOM 4876 O O . VAL A 1 676 ? -50.066 -2.850 25.837 1.00 95.94 676 VAL A O 1
ATOM 4879 N N . MET A 1 677 ? -49.436 -2.278 27.909 1.00 93.56 677 MET A N 1
ATOM 4880 C CA . MET A 1 677 ? -50.779 -2.037 28.441 1.00 93.56 677 MET A CA 1
ATOM 4881 C C . MET A 1 677 ? -51.008 -0.535 28.613 1.00 93.56 677 MET A C 1
ATOM 4883 O O . MET A 1 677 ? -50.283 0.093 29.380 1.00 93.56 677 MET A O 1
ATOM 4887 N N . ILE A 1 678 ? -52.031 0.016 27.953 1.00 92.31 678 ILE A N 1
ATOM 4888 C CA . ILE A 1 678 ? -52.498 1.403 28.137 1.00 92.31 678 ILE A CA 1
ATOM 4889 C C . ILE A 1 678 ? -53.987 1.346 28.473 1.00 92.31 678 ILE A C 1
ATOM 4891 O O . ILE A 1 678 ? -54.810 0.867 27.683 1.00 92.31 678 ILE A O 1
ATOM 4895 N N . GLY A 1 679 ? -54.342 1.769 29.682 1.00 89.50 679 GLY A N 1
ATOM 4896 C CA . GLY A 1 679 ? -55.656 1.511 30.248 1.00 89.50 679 GLY A CA 1
ATOM 4897 C C . GLY A 1 679 ? -55.962 0.010 30.241 1.00 89.50 679 GLY A C 1
ATOM 4898 O O . GLY A 1 679 ? -55.169 -0.813 30.697 1.00 89.50 679 GLY A O 1
ATOM 4899 N N . LYS A 1 680 ? -57.127 -0.358 29.700 1.00 88.62 680 LYS A N 1
ATOM 4900 C CA . LYS A 1 680 ? -57.553 -1.763 29.557 1.00 88.62 680 LYS A CA 1
ATOM 4901 C C . LYS A 1 680 ? -57.059 -2.420 28.258 1.00 88.62 680 LYS A C 1
ATOM 4903 O O . LYS A 1 680 ? -57.277 -3.616 28.075 1.00 88.62 680 LYS A O 1
ATOM 4908 N N . LYS A 1 681 ? -56.430 -1.668 27.343 1.00 91.00 681 LYS A N 1
ATOM 4909 C CA . LYS A 1 681 ? -55.985 -2.176 26.035 1.00 91.00 681 LYS A CA 1
ATOM 4910 C C . LYS A 1 681 ? -54.595 -2.800 26.139 1.00 91.00 681 LYS A C 1
ATOM 4912 O O . LYS A 1 681 ? -53.697 -2.216 26.739 1.00 91.00 681 LYS A O 1
ATOM 4917 N N . ALA A 1 682 ? -54.434 -3.965 25.515 1.00 93.31 682 ALA A N 1
ATOM 4918 C CA . ALA A 1 682 ? -53.170 -4.684 25.409 1.00 93.31 682 ALA A CA 1
ATOM 4919 C C . ALA A 1 682 ? -52.674 -4.666 23.959 1.00 93.31 682 ALA A C 1
ATOM 4921 O O . ALA A 1 682 ? -53.370 -5.142 23.062 1.00 93.31 682 ALA A O 1
ATOM 4922 N N . TYR A 1 683 ? -51.463 -4.165 23.738 1.00 94.88 683 TYR A N 1
ATOM 4923 C CA . TYR A 1 683 ? -50.787 -4.188 22.444 1.00 94.88 683 TYR A CA 1
ATOM 4924 C C . TYR A 1 683 ? -49.700 -5.257 22.482 1.00 94.88 683 TYR A C 1
ATOM 4926 O O . TYR A 1 683 ? -48.715 -5.109 23.202 1.00 94.88 683 TYR A O 1
ATOM 4934 N N . ALA A 1 684 ? -49.897 -6.358 21.756 1.00 95.44 684 ALA A N 1
ATOM 4935 C CA . ALA A 1 684 ? -48.903 -7.422 21.665 1.00 95.44 684 ALA A CA 1
ATOM 4936 C C . ALA A 1 684 ? -47.693 -6.952 20.849 1.00 95.44 684 ALA A C 1
ATOM 4938 O O . ALA A 1 684 ? -47.858 -6.367 19.781 1.00 95.44 684 ALA A O 1
ATOM 4939 N N . ILE A 1 685 ? -46.488 -7.243 21.335 1.00 96.06 685 ILE A N 1
ATOM 4940 C CA . ILE A 1 685 ? -45.229 -6.879 20.676 1.00 96.06 685 ILE A CA 1
ATOM 4941 C C . ILE A 1 685 ? -44.392 -8.137 20.450 1.00 96.06 685 ILE A C 1
ATOM 4943 O O . ILE A 1 685 ? -44.344 -9.017 21.310 1.00 96.06 685 ILE A O 1
ATOM 4947 N N . LYS A 1 686 ? -43.760 -8.258 19.283 1.00 96.19 686 LYS A N 1
ATOM 4948 C CA . LYS A 1 686 ? -42.833 -9.350 18.960 1.00 96.19 686 LYS A CA 1
ATOM 4949 C C . LYS A 1 686 ? -41.867 -8.916 17.866 1.00 96.19 686 LYS A C 1
ATOM 4951 O O . LYS A 1 686 ? -42.266 -8.165 16.980 1.00 96.19 686 LYS A O 1
ATOM 4956 N N . GLY A 1 687 ? -40.652 -9.445 17.887 1.00 94.81 687 GLY A N 1
ATOM 4957 C CA . GLY A 1 687 ? -39.656 -9.159 16.862 1.00 94.81 687 GLY A CA 1
ATOM 4958 C C . GLY A 1 687 ? -38.280 -9.709 17.207 1.00 94.81 687 GLY A C 1
ATOM 4959 O O . GLY A 1 687 ? -38.130 -10.524 18.121 1.00 94.81 687 GLY A O 1
ATOM 4960 N N . ASN A 1 688 ? -37.284 -9.233 16.469 1.00 93.88 688 ASN A N 1
ATOM 4961 C CA . ASN A 1 688 ? -35.879 -9.543 16.696 1.00 93.88 688 ASN A CA 1
ATOM 4962 C C . ASN A 1 688 ? -35.181 -8.334 17.329 1.00 93.88 688 ASN A C 1
ATOM 4964 O O . ASN A 1 688 ? -35.587 -7.191 17.117 1.00 93.88 688 ASN A O 1
ATOM 4968 N N . LEU A 1 689 ? -34.157 -8.604 18.128 1.00 95.62 689 LEU A N 1
ATOM 4969 C CA . LEU A 1 689 ? -33.277 -7.618 18.732 1.00 95.62 689 LEU A CA 1
ATOM 4970 C C . LEU A 1 689 ? -32.051 -7.449 17.843 1.00 95.62 689 LEU A C 1
ATOM 4972 O O . LEU A 1 689 ? -31.462 -8.434 17.406 1.00 95.62 689 LEU A O 1
ATOM 4976 N N . ASP A 1 690 ? -31.656 -6.203 17.638 1.00 94.12 690 ASP A N 1
ATOM 4977 C CA . ASP A 1 690 ? -30.375 -5.849 17.047 1.00 94.12 690 ASP A CA 1
ATOM 4978 C C . ASP A 1 690 ? -29.293 -5.911 18.135 1.00 94.12 690 ASP A C 1
ATOM 4980 O O . ASP A 1 690 ? -29.311 -5.136 19.097 1.00 94.12 690 ASP A O 1
ATOM 4984 N N . ALA A 1 691 ? -28.369 -6.862 17.987 1.00 94.75 691 ALA A N 1
ATOM 4985 C CA . ALA A 1 691 ? -27.263 -7.107 18.914 1.00 94.75 691 ALA A CA 1
ATOM 4986 C C . ALA A 1 691 ? -25.896 -6.628 18.389 1.00 94.75 691 ALA A C 1
ATOM 4988 O O . ALA A 1 691 ? -24.859 -7.113 18.854 1.00 94.75 691 ALA A O 1
ATOM 4989 N N . THR A 1 692 ? -25.880 -5.679 17.443 1.00 91.19 692 THR A N 1
ATOM 4990 C CA . THR A 1 692 ? -24.649 -5.018 16.952 1.00 91.19 692 THR A CA 1
ATOM 4991 C C . THR A 1 692 ? -23.830 -4.390 18.081 1.00 91.19 692 THR A C 1
ATOM 4993 O O . THR A 1 692 ? -22.607 -4.328 18.008 1.00 91.19 692 THR A O 1
ATOM 4996 N N . THR A 1 693 ? -24.482 -3.993 19.176 1.00 90.00 693 THR A N 1
ATOM 4997 C CA . THR A 1 693 ? -23.824 -3.579 20.422 1.00 90.00 693 THR A CA 1
ATOM 4998 C C . THR A 1 693 ? -24.067 -4.592 21.538 1.00 90.00 693 THR A C 1
ATOM 5000 O O . THR A 1 693 ? -24.949 -5.448 21.454 1.00 90.00 693 THR A O 1
ATOM 5003 N N . THR A 1 694 ? -23.305 -4.489 22.627 1.00 89.56 694 THR A N 1
ATOM 5004 C CA . THR A 1 694 ? -23.523 -5.311 23.825 1.00 89.56 694 THR A CA 1
ATOM 5005 C C . THR A 1 694 ? -24.843 -4.996 24.530 1.00 89.56 694 THR A C 1
ATOM 5007 O O . THR A 1 694 ? -25.254 -5.797 25.365 1.00 89.56 694 THR A O 1
ATOM 5010 N N . HIS A 1 695 ? -25.525 -3.890 24.201 1.00 95.88 695 HIS A N 1
ATOM 5011 C CA . HIS A 1 695 ? -26.828 -3.488 24.738 1.00 95.88 695 HIS A CA 1
ATOM 5012 C C . HIS A 1 695 ? -27.906 -3.570 23.645 1.00 95.88 695 HIS A C 1
ATOM 5014 O O . HIS A 1 695 ? -28.134 -2.589 22.928 1.00 95.88 695 HIS A O 1
ATOM 5020 N N . PRO A 1 696 ? -28.554 -4.739 23.478 1.00 96.69 696 PRO A N 1
ATOM 5021 C CA . PRO A 1 696 ? -29.417 -4.991 22.336 1.00 96.69 696 PRO A CA 1
ATOM 5022 C C . PRO A 1 696 ? -30.584 -4.014 22.258 1.00 96.69 696 PRO A C 1
ATOM 5024 O O . PRO A 1 696 ? -31.187 -3.659 23.277 1.00 96.69 696 PRO A O 1
ATOM 5027 N N . LYS A 1 697 ? -30.911 -3.609 21.034 1.00 96.31 697 LYS A N 1
ATOM 5028 C CA . LYS A 1 697 ? -32.001 -2.678 20.743 1.00 96.31 697 LYS A CA 1
ATOM 5029 C C . LYS A 1 697 ? -33.157 -3.409 20.085 1.00 96.31 697 LYS A C 1
ATOM 5031 O O . LYS A 1 697 ? -32.965 -4.368 19.342 1.00 96.31 697 LYS A O 1
ATOM 5036 N N . GLY A 1 698 ? -34.366 -2.944 20.339 1.00 95.44 698 GLY A N 1
ATOM 5037 C CA . GLY A 1 698 ? -35.560 -3.410 19.656 1.00 95.44 698 GLY A CA 1
ATOM 5038 C C . GLY A 1 698 ? -36.538 -2.268 19.464 1.00 95.44 698 GLY A C 1
ATOM 5039 O O . GLY A 1 698 ? -36.394 -1.195 20.046 1.00 95.44 698 GLY A O 1
ATOM 5040 N N . PHE A 1 699 ? -37.549 -2.506 18.643 1.00 95.81 699 PHE A N 1
ATOM 5041 C CA . PHE A 1 699 ? -38.653 -1.575 18.483 1.00 95.81 699 PHE A CA 1
ATOM 5042 C C . PHE A 1 699 ? -39.958 -2.338 18.379 1.00 95.81 699 PHE A C 1
ATOM 5044 O O . PHE A 1 699 ? -39.957 -3.455 17.873 1.00 95.81 699 PHE A O 1
ATOM 5051 N N . ALA A 1 700 ? -41.064 -1.740 18.800 1.00 94.00 700 ALA A N 1
ATOM 5052 C CA . ALA A 1 700 ? -42.393 -2.300 18.622 1.00 94.00 700 ALA A CA 1
ATOM 5053 C C . ALA A 1 700 ? -43.374 -1.252 18.100 1.00 94.00 700 ALA A C 1
ATOM 5055 O O . ALA A 1 700 ? -43.401 -0.120 18.576 1.00 94.00 700 ALA A O 1
ATOM 5056 N N . GLU A 1 701 ? -44.220 -1.641 17.152 1.00 93.81 701 GLU A N 1
ATOM 5057 C CA . GLU A 1 701 ? -45.265 -0.776 16.608 1.00 93.81 701 GLU A CA 1
ATOM 5058 C C . GLU A 1 701 ? -46.605 -1.045 17.302 1.00 93.81 701 GLU A C 1
ATOM 5060 O O . GLU A 1 701 ? -47.168 -2.138 17.238 1.00 93.81 701 GLU A O 1
ATOM 5065 N N . LEU A 1 702 ? -47.126 -0.027 17.979 1.00 92.56 702 LEU A N 1
ATOM 5066 C CA . LEU A 1 702 ? -48.408 -0.039 18.668 1.00 92.56 702 LEU A CA 1
ATOM 5067 C C . LEU A 1 702 ? -49.465 0.572 17.747 1.00 92.56 702 LEU A C 1
ATOM 5069 O O . LEU A 1 702 ? -49.484 1.781 17.506 1.00 92.56 702 LEU A O 1
ATOM 5073 N N . LYS A 1 703 ? -50.361 -0.266 17.222 1.00 90.19 703 LYS A N 1
ATOM 5074 C CA . LYS A 1 703 ? -51.469 0.181 16.371 1.00 90.19 703 LYS A CA 1
ATOM 5075 C C . LYS A 1 703 ? -52.647 0.659 17.223 1.00 90.19 703 LYS A C 1
ATOM 5077 O O . LYS A 1 703 ? -53.457 -0.142 17.688 1.00 90.19 703 LYS A O 1
ATOM 5082 N N . MET A 1 704 ? -52.749 1.969 17.414 1.00 86.00 704 MET A N 1
ATOM 5083 C CA . MET A 1 704 ? -53.769 2.640 18.221 1.00 86.00 704 MET A CA 1
ATOM 5084 C C . MET A 1 704 ? -54.831 3.255 17.296 1.00 86.00 704 MET A C 1
ATOM 5086 O O . MET A 1 704 ? -54.769 4.421 16.915 1.00 86.00 704 MET A O 1
ATOM 5090 N N . GLY A 1 705 ? -55.806 2.444 16.874 1.00 83.62 705 GLY A N 1
ATOM 5091 C CA . GLY A 1 705 ? -56.774 2.853 15.847 1.00 83.62 705 GLY A CA 1
ATOM 5092 C C . GLY A 1 705 ? -56.107 2.993 14.472 1.00 83.62 705 GLY A C 1
ATOM 5093 O O . GLY A 1 705 ? -55.469 2.048 14.005 1.00 83.62 705 GLY A O 1
ATOM 5094 N N . ASN A 1 706 ? -56.241 4.166 13.842 1.00 85.88 706 ASN A N 1
ATOM 5095 C CA . ASN A 1 706 ? -55.594 4.495 12.560 1.00 85.88 706 ASN A CA 1
ATOM 5096 C C . ASN A 1 706 ? -54.164 5.035 12.716 1.00 85.88 706 ASN A C 1
ATOM 5098 O O . ASN A 1 706 ? -53.514 5.361 11.728 1.00 85.88 706 ASN A O 1
ATOM 5102 N N . VAL A 1 707 ? -53.679 5.144 13.951 1.00 86.31 707 VAL A N 1
ATOM 5103 C CA . VAL A 1 707 ? -52.390 5.741 14.275 1.00 86.31 707 VAL A CA 1
ATOM 5104 C C . VAL A 1 707 ? -51.418 4.648 14.713 1.00 86.31 707 VAL A C 1
ATOM 5106 O O . VAL A 1 707 ? -51.756 3.812 15.551 1.00 86.31 707 VAL A O 1
ATOM 5109 N N . ILE A 1 708 ? -50.205 4.650 14.158 1.00 90.19 708 ILE A N 1
ATOM 5110 C CA . ILE A 1 708 ? -49.116 3.760 14.580 1.00 90.19 708 ILE A CA 1
ATOM 5111 C C . ILE A 1 708 ? -48.145 4.569 15.437 1.00 90.19 708 ILE A C 1
ATOM 5113 O O . ILE A 1 708 ? -47.700 5.648 15.044 1.00 90.19 708 ILE A O 1
ATOM 5117 N N . ARG A 1 709 ? -47.832 4.055 16.625 1.00 91.06 709 ARG A N 1
ATOM 5118 C CA . ARG A 1 709 ? -46.818 4.614 17.526 1.00 91.06 709 ARG A CA 1
ATOM 5119 C C . ARG A 1 709 ? -45.685 3.612 17.667 1.00 91.06 709 ARG A C 1
ATOM 5121 O O . ARG A 1 709 ? -45.941 2.447 17.945 1.00 91.06 709 ARG A O 1
ATOM 5128 N N . ARG A 1 710 ? -44.444 4.051 17.486 1.00 93.94 710 ARG A N 1
ATOM 5129 C CA . ARG A 1 710 ? -43.263 3.194 17.608 1.00 93.94 710 ARG A CA 1
ATOM 5130 C C . ARG A 1 710 ? -42.634 3.370 18.989 1.00 93.94 710 ARG A C 1
ATOM 5132 O O . ARG A 1 710 ? -42.329 4.491 19.370 1.00 93.94 710 ARG A O 1
ATOM 5139 N N . LEU A 1 711 ? -42.476 2.274 19.726 1.00 95.19 711 LEU A N 1
ATOM 5140 C CA . LEU A 1 711 ? -41.689 2.201 20.955 1.00 95.19 711 LEU A CA 1
ATOM 5141 C C . LEU A 1 711 ? -40.309 1.664 20.601 1.00 95.19 711 LEU A C 1
ATOM 5143 O O . LEU A 1 711 ? -40.189 0.470 20.330 1.00 95.19 711 LEU A O 1
ATOM 5147 N N . ASP A 1 712 ? -39.290 2.510 20.631 1.00 95.06 712 ASP A N 1
ATOM 5148 C CA . ASP A 1 712 ? -37.896 2.074 20.564 1.00 95.06 712 ASP A CA 1
ATOM 5149 C C . ASP A 1 712 ? -37.384 1.811 21.981 1.00 95.06 712 ASP A C 1
ATOM 5151 O O . ASP A 1 712 ? -37.666 2.580 22.902 1.00 95.06 712 ASP A O 1
ATOM 5155 N N . PHE A 1 713 ? -36.657 0.710 22.175 1.00 97.19 713 PHE A N 1
ATOM 5156 C CA . PHE A 1 713 ? -36.150 0.315 23.484 1.00 97.19 713 PHE A CA 1
ATOM 5157 C C . PHE A 1 713 ? -34.745 -0.287 23.421 1.00 97.19 713 PHE A C 1
ATOM 5159 O O . PHE A 1 713 ? -34.317 -0.856 22.414 1.00 97.19 713 PHE A O 1
ATOM 5166 N N . VAL A 1 714 ? -34.034 -0.177 24.538 1.00 97.88 714 VAL A N 1
ATOM 5167 C CA . VAL A 1 714 ? -32.673 -0.670 24.741 1.00 97.88 714 VAL A CA 1
ATOM 5168 C C . VAL A 1 714 ? -32.637 -1.534 25.993 1.00 97.88 714 VAL A C 1
ATOM 5170 O O . VAL A 1 714 ? -33.213 -1.192 27.029 1.00 97.88 714 VAL A O 1
ATOM 5173 N N . LEU A 1 715 ? -31.937 -2.661 25.896 1.00 97.62 715 LEU A N 1
ATOM 5174 C CA . LEU A 1 715 ? -31.687 -3.570 27.007 1.00 97.62 715 LEU A CA 1
ATOM 5175 C C . LEU A 1 715 ? -30.247 -3.391 27.466 1.00 97.62 715 LEU A C 1
ATOM 5177 O O . LEU A 1 715 ? -29.308 -3.843 26.805 1.00 97.62 715 LEU A O 1
ATOM 5181 N N . ASN A 1 716 ? -30.056 -2.752 28.614 1.00 96.12 716 ASN A N 1
ATOM 5182 C CA . ASN A 1 716 ? -28.739 -2.688 29.221 1.00 96.12 716 ASN A CA 1
ATOM 5183 C C . ASN A 1 716 ? -28.401 -4.063 29.808 1.00 96.12 716 ASN A C 1
ATOM 5185 O O . ASN A 1 716 ? -28.827 -4.421 30.903 1.00 96.12 716 ASN A O 1
ATOM 5189 N N . SER A 1 717 ? -27.641 -4.846 29.053 1.00 93.56 717 SER A N 1
ATOM 5190 C CA . SER A 1 717 ? -27.183 -6.186 29.431 1.00 93.56 717 SER A CA 1
ATOM 5191 C C . SER A 1 717 ? -26.283 -6.223 30.672 1.00 93.56 717 SER A C 1
ATOM 5193 O O . SER A 1 717 ? -26.155 -7.285 31.272 1.00 93.56 717 SER A O 1
ATOM 5195 N N . THR A 1 718 ? -25.688 -5.100 31.081 1.00 94.19 718 THR A N 1
ATOM 5196 C CA . THR A 1 718 ? -24.835 -5.026 32.276 1.00 94.19 718 THR A CA 1
ATOM 5197 C C . THR A 1 718 ? -25.663 -4.755 33.527 1.00 94.19 718 THR A C 1
ATOM 5199 O O . THR A 1 718 ? -25.521 -5.448 34.529 1.00 94.19 718 THR A O 1
ATOM 5202 N N . THR A 1 719 ? -26.546 -3.754 33.484 1.00 92.44 719 THR A N 1
ATOM 5203 C CA . THR A 1 719 ? -27.339 -3.329 34.654 1.00 92.44 719 THR A CA 1
ATOM 5204 C C . THR A 1 719 ? -28.702 -4.013 34.743 1.00 92.44 719 THR A C 1
ATOM 5206 O O . THR A 1 719 ? -29.358 -3.961 35.781 1.00 92.44 719 THR A O 1
ATOM 5209 N N . GLY A 1 720 ? -29.157 -4.637 33.656 1.00 91.94 720 GLY A N 1
ATOM 5210 C CA . GLY A 1 720 ? -30.513 -5.152 33.505 1.00 91.94 720 GLY A CA 1
ATOM 5211 C C . GLY A 1 720 ? -31.564 -4.067 33.257 1.00 91.94 720 GLY A C 1
ATOM 5212 O O . GLY A 1 720 ? -32.748 -4.391 33.252 1.00 91.94 720 GLY A O 1
ATOM 5213 N N . ALA A 1 721 ? -31.184 -2.799 33.069 1.00 95.25 721 ALA A N 1
ATOM 5214 C CA . ALA A 1 721 ? -32.140 -1.725 32.812 1.00 95.25 721 ALA A CA 1
ATOM 5215 C C . ALA A 1 721 ? -32.827 -1.887 31.443 1.00 95.25 721 ALA A C 1
ATOM 5217 O O . ALA A 1 721 ? -32.182 -2.192 30.439 1.00 95.25 721 ALA A O 1
ATOM 5218 N N . LEU A 1 722 ? -34.137 -1.645 31.414 1.00 96.94 722 LEU A N 1
ATOM 5219 C CA . LEU A 1 722 ? -34.922 -1.436 30.200 1.00 96.94 722 LEU A CA 1
ATOM 5220 C C . LEU A 1 722 ? -35.187 0.062 30.086 1.00 96.94 722 LEU A C 1
ATOM 5222 O O . LEU A 1 722 ? -35.808 0.643 30.976 1.00 96.94 722 LEU A O 1
ATOM 5226 N N . SER A 1 723 ? -34.747 0.670 28.996 1.00 97.50 723 SER A N 1
ATOM 5227 C CA . SER A 1 723 ? -35.080 2.053 28.665 1.00 97.50 723 SER A CA 1
ATOM 5228 C C . SER A 1 723 ? -35.686 2.128 27.276 1.00 97.50 723 SER A C 1
ATOM 5230 O O . SER A 1 723 ? -35.504 1.230 26.455 1.00 97.50 723 SER A O 1
ATOM 5232 N N . GLY A 1 724 ? -36.432 3.183 27.005 1.00 96.19 724 GLY A N 1
ATOM 5233 C CA . GLY A 1 724 ? -37.007 3.426 25.695 1.00 96.19 724 GLY A CA 1
ATOM 5234 C C . GLY A 1 724 ? -37.846 4.684 25.705 1.00 96.19 724 GLY A C 1
ATOM 5235 O O . GLY A 1 724 ? -37.996 5.313 26.748 1.00 96.19 724 GLY A O 1
ATOM 5236 N N . THR A 1 725 ? -38.430 5.014 24.565 1.00 94.44 725 THR A N 1
ATOM 5237 C CA . THR A 1 725 ? -39.273 6.202 24.440 1.00 94.44 725 THR A CA 1
ATOM 5238 C C . THR A 1 725 ? -40.369 5.907 23.422 1.00 94.44 725 THR A C 1
ATOM 5240 O O . THR A 1 725 ? -40.118 5.351 22.349 1.00 94.44 725 THR A O 1
ATOM 5243 N N . LEU A 1 726 ? -41.610 6.228 23.779 1.00 92.31 726 LEU A N 1
ATOM 5244 C CA . LEU A 1 726 ? -42.694 6.412 22.817 1.00 92.31 726 LEU A CA 1
ATOM 5245 C C . LEU A 1 726 ? -42.628 7.843 22.252 1.00 92.31 726 LEU A C 1
ATOM 5247 O O . LEU A 1 726 ? -41.995 8.707 22.857 1.00 92.31 726 LEU A O 1
ATOM 5251 N N . PRO A 1 727 ? -43.286 8.139 21.115 1.00 86.69 727 PRO A N 1
ATOM 5252 C CA . PRO A 1 727 ? -43.258 9.476 20.523 1.00 86.69 727 PRO A CA 1
ATOM 5253 C C . PRO A 1 727 ? -43.672 10.568 21.518 1.00 86.69 727 PRO A C 1
ATOM 5255 O O . PRO A 1 727 ? -44.365 10.283 22.489 1.00 86.69 727 PRO A O 1
ATOM 5258 N N . GLU A 1 728 ? -43.278 11.816 21.257 1.00 85.88 728 GLU A N 1
ATOM 5259 C CA . GLU A 1 728 ? -43.656 12.983 22.077 1.00 85.88 728 GLU A CA 1
ATOM 5260 C C . GLU A 1 728 ? -43.150 12.930 23.539 1.00 85.88 728 GLU A C 1
ATOM 5262 O O . GLU A 1 728 ? -43.731 13.551 24.425 1.00 85.88 728 GLU A O 1
ATOM 5267 N N . GLY A 1 729 ? -42.040 12.220 23.790 1.00 84.31 729 GLY A N 1
ATOM 5268 C CA . GLY A 1 729 ? -41.311 12.258 25.069 1.00 84.31 729 GLY A CA 1
ATOM 5269 C C . GLY A 1 729 ? -41.892 11.374 26.176 1.00 84.31 729 GLY A C 1
ATOM 5270 O O . GLY A 1 729 ? -41.615 11.594 27.349 1.00 84.31 729 GLY A O 1
ATOM 5271 N N . ALA A 1 730 ? -42.719 10.388 25.826 1.00 92.25 730 ALA A N 1
ATOM 5272 C CA . ALA A 1 730 ? -43.233 9.415 26.782 1.00 92.25 730 ALA A CA 1
ATOM 5273 C C . ALA A 1 730 ? -42.164 8.346 27.075 1.00 92.25 730 ALA A C 1
ATOM 5275 O O . ALA A 1 730 ? -42.094 7.317 26.391 1.00 92.25 730 ALA A O 1
ATOM 5276 N N . ASP A 1 731 ? -41.326 8.599 28.078 1.00 96.19 731 ASP A N 1
ATOM 5277 C CA . ASP A 1 731 ? -40.188 7.744 28.406 1.00 96.19 731 ASP A CA 1
ATOM 5278 C C . ASP A 1 731 ? -40.606 6.441 29.092 1.00 96.19 731 ASP A C 1
ATOM 5280 O O . ASP A 1 731 ? -41.490 6.395 29.948 1.00 96.19 731 ASP A O 1
ATOM 5284 N N . LEU A 1 732 ? -39.944 5.356 28.692 1.00 96.81 732 LEU A N 1
ATOM 5285 C CA . LEU A 1 732 ? -40.005 4.031 29.288 1.00 96.81 732 LEU A CA 1
ATOM 5286 C C . LEU A 1 732 ? -38.791 3.845 30.191 1.00 96.81 732 LEU A C 1
ATOM 5288 O O . LEU A 1 732 ? -37.648 3.885 29.736 1.00 96.81 732 LEU A O 1
ATOM 5292 N N . ALA A 1 733 ? -39.049 3.502 31.448 1.00 96.38 733 ALA A N 1
ATOM 5293 C CA . ALA A 1 733 ? -38.022 2.999 32.345 1.00 96.38 733 ALA A CA 1
ATOM 5294 C C . ALA A 1 733 ? -38.489 1.722 33.051 1.00 96.38 733 ALA A C 1
ATOM 5296 O O . ALA A 1 733 ? -39.633 1.591 33.500 1.00 96.38 733 ALA A O 1
ATOM 5297 N N . GLY A 1 734 ? -37.582 0.760 33.130 1.00 95.88 734 GLY A N 1
ATOM 5298 C CA . GLY A 1 734 ? -37.864 -0.592 33.569 1.00 95.88 734 GLY A CA 1
ATOM 5299 C C . GLY A 1 734 ? -36.603 -1.395 33.853 1.00 95.88 734 GLY A C 1
ATOM 5300 O O . GLY A 1 734 ? -35.488 -0.875 33.851 1.00 95.88 734 GLY A O 1
ATOM 5301 N N . TRP A 1 735 ? -36.783 -2.685 34.097 1.00 95.56 735 TRP A N 1
ATOM 5302 C CA . TRP A 1 735 ? -35.716 -3.593 34.497 1.00 95.56 735 TRP A CA 1
ATOM 5303 C C . TRP A 1 735 ? -36.010 -5.033 34.101 1.00 95.56 735 TRP A C 1
ATOM 5305 O O . TRP A 1 735 ? -37.158 -5.438 33.900 1.00 95.56 735 TRP A O 1
ATOM 5315 N N . ARG A 1 736 ? -34.945 -5.825 34.059 1.00 94.75 736 ARG A N 1
ATOM 5316 C CA . ARG A 1 736 ? -34.974 -7.279 34.008 1.00 94.75 736 ARG A CA 1
ATOM 5317 C C . ARG A 1 736 ? -35.391 -7.843 35.361 1.00 94.75 736 ARG A C 1
ATOM 5319 O O . ARG A 1 736 ? -34.921 -7.394 36.402 1.00 94.75 736 ARG A O 1
ATOM 5326 N N . ALA A 1 737 ? -36.231 -8.866 35.330 1.00 92.38 737 ALA A N 1
ATOM 5327 C CA . ALA A 1 737 ? -36.643 -9.641 36.486 1.00 92.38 737 ALA A CA 1
ATOM 5328 C C . ALA A 1 737 ? -35.435 -10.247 37.214 1.00 92.38 737 ALA A C 1
ATOM 5330 O O . ALA A 1 737 ? -34.566 -10.853 36.579 1.00 92.38 737 ALA A O 1
ATOM 5331 N N . GLN A 1 738 ? -35.420 -10.128 38.542 1.00 88.56 738 GLN A N 1
ATOM 5332 C CA . GLN A 1 738 ? -34.388 -10.690 39.412 1.00 88.56 738 GLN A CA 1
ATOM 5333 C C . GLN A 1 738 ? -35.007 -11.399 40.615 1.00 88.56 738 GLN A C 1
ATOM 5335 O O . GLN A 1 738 ? -35.847 -10.845 41.320 1.00 88.56 738 GLN A O 1
ATOM 5340 N N . SER A 1 739 ? -34.588 -12.638 40.864 1.00 85.50 739 SER A N 1
ATOM 5341 C CA . SER A 1 739 ? -34.994 -13.394 42.052 1.00 85.50 739 SER A CA 1
ATOM 5342 C C . SER A 1 739 ? -34.282 -12.907 43.305 1.00 85.50 739 SER A C 1
ATOM 5344 O O . SER A 1 739 ? -33.086 -12.648 43.275 1.00 85.50 739 SER A O 1
ATOM 5346 N N . SER A 1 740 ? -35.003 -12.872 44.423 1.00 85.50 740 SER A N 1
ATOM 5347 C CA . SER A 1 740 ? -34.451 -12.624 45.754 1.00 85.50 740 SER A CA 1
ATOM 5348 C C . SER A 1 740 ? -35.164 -13.531 46.746 1.00 85.50 740 SER A C 1
ATOM 5350 O O . SER A 1 740 ? -36.390 -13.615 46.709 1.00 85.50 740 SER A O 1
ATOM 5352 N N . THR A 1 741 ? -34.410 -14.218 47.606 1.00 82.12 741 THR A N 1
ATOM 5353 C CA . THR A 1 741 ? -34.936 -14.981 48.750 1.00 82.12 741 THR A CA 1
ATOM 5354 C C . THR A 1 741 ? -35.150 -14.075 49.964 1.00 82.12 741 THR A C 1
ATOM 5356 O O . THR A 1 741 ? -36.173 -14.191 50.637 1.00 82.12 741 THR A O 1
ATOM 5359 N N . GLU A 1 742 ? -34.248 -13.122 50.198 1.00 84.06 742 GLU A N 1
ATOM 5360 C CA . GLU A 1 742 ? -34.276 -12.162 51.316 1.00 84.06 742 GLU A CA 1
ATOM 5361 C C . GLU A 1 742 ? -35.550 -11.304 51.320 1.00 84.06 742 GLU A C 1
ATOM 5363 O O . GLU A 1 742 ? -36.219 -11.146 52.348 1.00 84.06 742 GLU A O 1
ATOM 5368 N N . ARG A 1 743 ? -35.958 -10.823 50.140 1.00 87.75 743 ARG A N 1
ATOM 5369 C CA . ARG A 1 743 ? -37.157 -9.989 49.969 1.00 87.75 743 ARG A CA 1
ATOM 5370 C C . ARG A 1 743 ? -38.459 -10.793 49.858 1.00 87.75 743 ARG A C 1
ATOM 5372 O O . ARG A 1 743 ? -39.520 -10.209 49.658 1.00 87.75 743 ARG A O 1
ATOM 5379 N N . THR A 1 744 ? -38.433 -12.127 49.949 1.00 89.19 744 THR A N 1
ATOM 5380 C CA . THR A 1 744 ? -39.677 -12.921 49.876 1.00 89.19 744 THR A CA 1
ATOM 5381 C C . THR A 1 744 ? -40.563 -12.677 51.093 1.00 89.19 744 THR A C 1
ATOM 5383 O O . THR A 1 744 ? -40.077 -12.537 52.219 1.00 89.19 744 THR A O 1
ATOM 5386 N N . GLY A 1 745 ? -41.879 -12.636 50.878 1.00 89.00 745 GLY A N 1
ATOM 5387 C CA . GLY A 1 745 ? -42.847 -12.449 51.955 1.00 89.00 745 GLY A CA 1
ATOM 5388 C C . GLY A 1 745 ? -44.016 -11.548 51.584 1.00 89.00 745 GLY A C 1
ATOM 5389 O O . GLY A 1 745 ? -44.305 -11.319 50.408 1.00 89.00 745 GLY A O 1
ATOM 5390 N N . ILE A 1 746 ? -44.708 -11.079 52.620 1.00 89.38 746 ILE A N 1
ATOM 5391 C CA . ILE A 1 746 ? -45.853 -10.175 52.530 1.00 89.38 746 ILE A CA 1
ATOM 5392 C C . ILE A 1 746 ? -45.415 -8.804 53.046 1.00 89.38 746 ILE A C 1
ATOM 5394 O O . ILE A 1 746 ? -44.754 -8.714 54.076 1.00 89.38 746 ILE A O 1
ATOM 5398 N N . TYR A 1 747 ? -45.788 -7.751 52.332 1.00 92.19 747 TYR A N 1
ATOM 5399 C CA . TYR A 1 747 ? -45.483 -6.361 52.641 1.00 92.19 747 TYR A CA 1
ATOM 5400 C C . TYR A 1 747 ? -46.775 -5.569 52.629 1.00 92.19 747 TYR A C 1
ATOM 5402 O O . TYR A 1 747 ? -47.538 -5.649 51.666 1.00 92.19 747 TYR A O 1
ATOM 5410 N N . ASN A 1 748 ? -47.000 -4.787 53.671 1.00 93.31 748 ASN A N 1
ATOM 5411 C CA . ASN A 1 748 ? -48.160 -3.918 53.768 1.00 93.31 748 ASN A CA 1
ATOM 5412 C C . ASN A 1 748 ? -47.690 -2.474 53.686 1.00 93.31 748 ASN A C 1
ATOM 5414 O O . ASN A 1 748 ? -46.698 -2.109 54.314 1.00 93.31 748 ASN A O 1
ATOM 5418 N N . PHE A 1 749 ? -48.405 -1.661 52.919 1.00 94.75 749 PHE A N 1
ATOM 5419 C CA . PHE A 1 749 ? -48.117 -0.241 52.786 1.00 94.75 749 PHE A CA 1
ATOM 5420 C C . PHE A 1 749 ? -49.399 0.578 52.751 1.00 94.75 749 PHE A C 1
ATOM 5422 O O . PHE A 1 749 ? -50.414 0.152 52.190 1.00 94.75 749 PHE A O 1
ATOM 5429 N N . ARG A 1 750 ? -49.322 1.787 53.303 1.00 94.50 750 ARG A N 1
ATOM 5430 C CA . ARG A 1 750 ? -50.272 2.862 53.014 1.00 94.50 750 ARG A CA 1
ATOM 5431 C C . ARG A 1 750 ? -49.773 3.646 51.807 1.00 94.50 750 ARG A C 1
ATOM 5433 O O . ARG A 1 750 ? -48.570 3.786 51.625 1.00 94.50 750 ARG A O 1
ATOM 5440 N N . ALA A 1 751 ? -50.686 4.171 51.006 1.00 95.44 751 ALA A N 1
ATOM 5441 C CA . ALA A 1 751 ? -50.430 5.110 49.927 1.00 95.44 751 ALA A CA 1
ATOM 5442 C C . ALA A 1 751 ? -51.349 6.322 50.125 1.00 95.44 751 ALA A C 1
ATOM 5444 O O . ALA A 1 751 ? -52.566 6.234 49.951 1.00 95.44 751 ALA A O 1
ATOM 5445 N N . ALA A 1 752 ? -50.772 7.445 50.537 1.00 92.69 752 ALA A N 1
ATOM 5446 C CA . ALA A 1 752 ? -51.523 8.642 50.903 1.00 92.69 752 ALA A CA 1
ATOM 5447 C C . ALA A 1 752 ? -50.924 9.888 50.247 1.00 92.69 752 ALA A C 1
ATOM 5449 O O . ALA A 1 752 ? -49.744 9.911 49.897 1.00 92.69 752 ALA A O 1
ATOM 5450 N N . GLN A 1 753 ? -51.752 10.914 50.068 1.00 92.56 753 GLN A N 1
ATOM 5451 C CA . GLN A 1 753 ? -51.294 12.231 49.631 1.00 92.56 753 GLN A CA 1
ATOM 5452 C C . GLN A 1 753 ? -50.474 12.896 50.748 1.00 92.56 753 GLN A C 1
ATOM 5454 O O . GLN A 1 753 ? -50.670 12.603 51.928 1.00 92.56 753 GLN A O 1
ATOM 5459 N N . SER A 1 754 ? -49.551 13.789 50.391 1.00 83.56 754 SER A N 1
ATOM 5460 C CA . SER A 1 754 ? -48.820 14.596 51.372 1.00 83.56 754 SER A CA 1
ATOM 5461 C C . SER A 1 754 ? -49.697 15.731 51.908 1.00 83.56 754 SER A C 1
ATOM 5463 O O . SER A 1 754 ? -50.237 16.505 51.118 1.00 83.56 754 SER A O 1
ATOM 5465 N N . GLY A 1 755 ? -49.775 15.877 53.232 1.00 81.56 755 GLY A N 1
ATOM 5466 C CA . GLY A 1 755 ? -50.596 16.902 53.885 1.00 81.56 755 GLY A CA 1
ATOM 5467 C C . GLY A 1 755 ? -52.094 16.579 53.873 1.00 81.56 755 GLY A C 1
ATOM 5468 O O . GLY A 1 755 ? -52.498 15.484 53.490 1.00 81.56 755 GLY A O 1
ATOM 5469 N N . THR A 1 756 ? -52.921 17.529 54.316 1.00 78.88 756 THR A N 1
ATOM 5470 C CA . THR A 1 756 ? -54.384 17.375 54.374 1.00 78.88 756 THR A CA 1
ATOM 5471 C C . THR A 1 756 ? -55.005 17.684 53.007 1.00 78.88 756 THR A C 1
ATOM 5473 O O . THR A 1 756 ? -54.941 18.835 52.565 1.00 78.88 756 THR A O 1
ATOM 5476 N N . PRO A 1 757 ? -55.620 16.709 52.310 1.00 81.38 757 PRO A N 1
ATOM 5477 C CA . PRO A 1 757 ? -56.180 16.952 50.985 1.00 81.38 757 PRO A CA 1
ATOM 5478 C C . PRO A 1 757 ? -57.415 17.856 51.039 1.00 81.38 757 PRO A C 1
ATOM 5480 O O . PRO A 1 757 ? -58.186 17.828 52.004 1.00 81.38 757 PRO A O 1
ATOM 5483 N N . ALA A 1 758 ? -57.651 18.612 49.963 1.00 84.12 758 ALA A N 1
ATOM 5484 C CA . ALA A 1 758 ? -58.895 19.357 49.788 1.00 84.12 758 ALA A CA 1
ATOM 5485 C C . ALA A 1 758 ? -60.111 18.415 49.862 1.00 84.12 758 ALA A C 1
ATOM 5487 O O . ALA A 1 758 ? -60.039 17.258 49.457 1.00 84.12 758 ALA A O 1
ATOM 5488 N N . ALA A 1 759 ? -61.260 18.916 50.324 1.00 78.06 759 ALA A N 1
ATOM 5489 C CA . ALA A 1 759 ? -62.468 18.100 50.497 1.00 78.06 759 ALA A CA 1
ATOM 5490 C C . ALA A 1 759 ? -63.051 17.534 49.180 1.00 78.06 759 ALA A C 1
ATOM 5492 O O . ALA A 1 759 ? -63.899 16.640 49.218 1.00 78.06 759 ALA A O 1
ATOM 5493 N N . SER A 1 760 ? -62.627 18.064 48.026 1.00 83.56 760 SER A N 1
ATOM 5494 C CA . SER A 1 760 ? -62.925 17.541 46.685 1.00 83.56 760 SER A CA 1
ATOM 5495 C C . SER A 1 760 ? -62.054 16.345 46.292 1.00 83.56 760 SER A C 1
ATOM 5497 O O . SER A 1 760 ? -62.323 15.715 45.275 1.00 83.56 760 SER A O 1
ATOM 5499 N N . LEU A 1 761 ? -61.041 16.006 47.094 1.00 90.19 761 LEU A N 1
ATOM 5500 C CA . LEU A 1 761 ? -60.137 14.883 46.882 1.00 90.19 761 LEU A CA 1
ATOM 5501 C C . LEU A 1 761 ? -60.318 13.814 47.976 1.00 90.19 761 LEU A C 1
ATOM 5503 O O . LEU A 1 761 ? -60.892 14.086 49.036 1.00 90.19 761 LEU A O 1
ATOM 5507 N N . PRO A 1 762 ? -59.841 12.580 47.748 1.00 91.69 762 PRO A N 1
ATOM 5508 C CA . PRO A 1 762 ? -59.833 11.530 48.766 1.00 91.69 762 PRO A CA 1
ATOM 5509 C C . PRO A 1 762 ? -58.901 11.859 49.945 1.00 91.69 762 PRO A C 1
ATOM 5511 O O . PRO A 1 762 ? -57.699 12.033 49.754 1.00 91.69 762 PRO A O 1
ATOM 5514 N N . GLN A 1 763 ? -59.456 11.935 51.160 1.00 89.50 763 GLN A N 1
ATOM 5515 C CA . GLN A 1 763 ? -58.743 12.309 52.396 1.00 89.50 763 GLN A CA 1
ATOM 5516 C C . GLN A 1 763 ? -58.257 11.106 53.231 1.00 89.50 763 GLN A C 1
ATOM 5518 O O . GLN A 1 763 ? -57.417 11.271 54.107 1.00 89.50 763 GLN A O 1
ATOM 5523 N N . GLY A 1 764 ? -58.750 9.891 52.963 1.00 89.56 764 GLY A N 1
ATOM 5524 C CA . GLY A 1 764 ? -58.288 8.670 53.635 1.00 89.56 764 GLY A CA 1
ATOM 5525 C C . GLY A 1 764 ? -56.975 8.106 53.077 1.00 89.56 764 GLY A C 1
ATOM 5526 O O . GLY A 1 764 ? -56.466 8.555 52.047 1.00 89.56 764 GLY A O 1
ATOM 5527 N N . ALA A 1 765 ? -56.449 7.064 53.723 1.00 91.56 765 ALA A N 1
ATOM 5528 C CA . ALA A 1 765 ? -55.288 6.339 53.215 1.00 91.56 765 ALA A CA 1
ATOM 5529 C C . ALA A 1 765 ? -55.725 5.223 52.257 1.00 91.56 765 ALA A C 1
ATOM 5531 O O . ALA A 1 765 ? -56.506 4.339 52.619 1.00 91.56 765 ALA A O 1
ATOM 5532 N N . SER A 1 766 ? -55.170 5.228 51.042 1.00 95.75 766 SER A N 1
ATOM 5533 C CA . SER A 1 766 ? -55.168 4.017 50.220 1.00 95.75 766 SER A CA 1
ATOM 5534 C C . SER A 1 766 ? -54.203 3.014 50.845 1.00 95.75 766 SER A C 1
ATOM 5536 O O . SER A 1 766 ? -53.264 3.403 51.539 1.00 95.75 766 SER A O 1
ATOM 5538 N N . TYR A 1 767 ? -54.386 1.727 50.596 1.00 95.50 767 TYR A N 1
ATOM 5539 C CA . TYR A 1 767 ? -53.490 0.707 51.132 1.00 95.50 767 TYR A CA 1
ATOM 5540 C C . TYR A 1 767 ? -53.316 -0.453 50.162 1.00 95.50 767 TYR A C 1
ATOM 5542 O O . TYR A 1 767 ? -54.186 -0.745 49.335 1.00 95.50 767 TYR A O 1
ATOM 5550 N N . GLY A 1 768 ? -52.176 -1.127 50.268 1.00 95.44 768 GLY A N 1
ATOM 5551 C CA . GLY A 1 768 ? -51.831 -2.271 49.441 1.00 95.44 768 GLY A CA 1
ATOM 5552 C C . GLY A 1 768 ? -51.069 -3.334 50.217 1.00 95.44 768 GLY A C 1
ATOM 5553 O O . GLY A 1 768 ? -50.277 -3.048 51.110 1.00 95.44 768 GLY A O 1
ATOM 5554 N N . CYS A 1 769 ? -51.322 -4.579 49.838 1.00 93.94 769 CYS A N 1
ATOM 5555 C CA . CYS A 1 769 ? -50.603 -5.759 50.278 1.00 93.94 769 CYS A CA 1
ATOM 5556 C C . CYS A 1 769 ? -49.837 -6.315 49.073 1.00 93.94 769 CYS A C 1
ATOM 5558 O O . CYS A 1 769 ? -50.439 -6.672 48.056 1.00 93.94 769 CYS A O 1
ATOM 5560 N N . LEU A 1 770 ? -48.511 -6.353 49.167 1.00 95.38 770 LEU A N 1
ATOM 5561 C CA . LEU A 1 770 ? -47.603 -6.910 48.174 1.00 95.38 770 LEU A CA 1
ATOM 5562 C C . LEU A 1 770 ? -47.103 -8.265 48.666 1.00 95.38 770 LEU A C 1
ATOM 5564 O O . LEU A 1 770 ? -46.475 -8.373 49.715 1.00 95.38 770 LEU A O 1
ATOM 5568 N N . LYS A 1 771 ? -47.340 -9.310 47.878 1.00 93.50 771 LYS A N 1
ATOM 5569 C CA . LYS A 1 771 ? -46.804 -10.651 48.101 1.00 93.50 771 LYS A CA 1
ATOM 5570 C C . LYS A 1 771 ? -45.706 -10.937 47.087 1.00 93.50 771 LYS A C 1
ATOM 5572 O O . LYS A 1 771 ? -45.997 -11.073 45.896 1.00 93.50 771 LYS A O 1
ATOM 5577 N N . LEU A 1 772 ? -44.465 -11.070 47.551 1.00 93.06 772 LEU A N 1
ATOM 5578 C CA . LEU A 1 772 ? -43.340 -11.490 46.718 1.00 93.06 772 LEU A CA 1
ATOM 5579 C C . LEU A 1 772 ? -43.142 -13.005 46.821 1.00 93.06 772 LEU A C 1
ATOM 5581 O O . LEU A 1 772 ? -42.898 -13.549 47.900 1.00 93.06 772 LEU A O 1
ATOM 5585 N N . SER A 1 773 ? -43.240 -13.685 45.679 1.00 89.12 773 SER A N 1
ATOM 5586 C CA . SER A 1 773 ? -42.947 -15.118 45.565 1.00 89.12 773 SER A CA 1
ATOM 5587 C C . SER A 1 773 ? -41.444 -15.397 45.441 1.00 89.12 773 SER A C 1
ATOM 5589 O O . SER A 1 773 ? -40.680 -14.549 44.986 1.00 89.12 773 SER A O 1
ATOM 5591 N N . SER A 1 774 ? -41.026 -16.634 45.731 1.00 81.44 774 SER A N 1
ATOM 5592 C CA . SER A 1 774 ? -39.653 -17.106 45.478 1.00 81.44 774 SER A CA 1
ATOM 5593 C C . SER A 1 774 ? -39.249 -17.075 43.996 1.00 81.44 774 SER A C 1
ATOM 5595 O O . SER A 1 774 ? -38.066 -17.127 43.679 1.00 81.44 774 SER A O 1
ATOM 5597 N N . LYS A 1 775 ? -40.217 -16.942 43.077 1.00 80.06 775 LYS A N 1
ATOM 5598 C CA . LYS A 1 775 ? -40.000 -16.799 41.629 1.00 80.06 775 LYS A CA 1
ATOM 5599 C C . LYS A 1 775 ? -39.870 -15.340 41.173 1.00 80.06 775 LYS A C 1
ATOM 5601 O O . LYS A 1 775 ? -40.126 -15.059 40.008 1.00 80.06 775 LYS A O 1
ATOM 5606 N N . ALA A 1 776 ? -39.526 -14.411 42.069 1.00 83.38 776 ALA A N 1
ATOM 5607 C CA . ALA A 1 776 ? -39.356 -12.981 41.772 1.00 83.38 776 ALA A CA 1
ATOM 5608 C C . ALA A 1 776 ? -40.620 -12.215 41.353 1.00 83.38 776 ALA A C 1
ATOM 5610 O O . ALA A 1 776 ? -40.524 -11.049 40.983 1.00 83.38 776 ALA A O 1
ATOM 5611 N N . VAL A 1 777 ? -41.798 -12.840 41.363 1.00 90.50 777 VAL A N 1
ATOM 5612 C CA . VAL A 1 777 ? -43.040 -12.171 40.959 1.00 90.50 777 VAL A CA 1
ATOM 5613 C C . VAL A 1 777 ? -43.697 -11.564 42.188 1.00 90.50 777 VAL A C 1
ATOM 5615 O O . VAL A 1 777 ? -44.066 -12.299 43.113 1.00 90.50 777 VAL A O 1
ATOM 5618 N N . ALA A 1 778 ? -43.845 -10.240 42.182 1.00 93.56 778 ALA A N 1
ATOM 5619 C CA . ALA A 1 778 ? -44.605 -9.485 43.164 1.00 93.56 778 ALA A CA 1
ATOM 5620 C C . ALA A 1 778 ? -46.055 -9.363 42.693 1.00 93.56 778 ALA A C 1
ATOM 5622 O O . ALA A 1 778 ? -46.326 -8.926 41.574 1.00 93.56 778 ALA A O 1
ATOM 5623 N N . THR A 1 779 ? -46.994 -9.764 43.545 1.00 95.75 779 THR A N 1
ATOM 5624 C CA . THR A 1 779 ? -48.430 -9.552 43.338 1.00 95.75 779 THR A CA 1
ATOM 5625 C C . THR A 1 779 ? -48.911 -8.540 44.358 1.00 95.75 779 THR A C 1
ATOM 5627 O O . THR A 1 779 ? -48.804 -8.786 45.555 1.00 95.75 779 THR A O 1
ATOM 5630 N N . VAL A 1 780 ? -49.428 -7.410 43.893 1.00 96.25 780 VAL A N 1
ATOM 5631 C CA . VAL A 1 780 ? -49.949 -6.336 44.736 1.00 96.25 780 VAL A CA 1
ATOM 5632 C C . VAL A 1 780 ? -51.460 -6.318 44.632 1.00 96.25 780 VAL A C 1
ATOM 5634 O O . VAL A 1 780 ? -51.992 -6.241 43.530 1.00 96.25 780 VAL A O 1
ATOM 5637 N N . THR A 1 781 ? -52.149 -6.351 45.765 1.00 96.25 781 THR A N 1
ATOM 5638 C CA . THR A 1 781 ? -53.604 -6.180 45.864 1.00 96.25 781 THR A CA 1
ATOM 5639 C C . THR A 1 781 ? -53.911 -5.089 46.871 1.00 96.25 781 THR A C 1
ATOM 5641 O O . THR A 1 781 ? -53.325 -5.088 47.952 1.00 96.25 781 THR A O 1
ATOM 5644 N N . GLY A 1 782 ? -54.837 -4.187 46.568 1.00 95.12 782 GLY A N 1
ATOM 5645 C CA . GLY A 1 782 ? -55.149 -3.094 47.483 1.00 95.12 782 GLY A CA 1
ATOM 5646 C C . GLY A 1 782 ? -56.463 -2.394 47.192 1.00 95.12 782 GLY A C 1
ATOM 5647 O O . GLY A 1 782 ? -57.222 -2.790 46.299 1.00 95.12 782 GLY A O 1
ATOM 5648 N N . VAL A 1 783 ? -56.722 -1.355 47.979 1.00 95.69 783 VAL A N 1
ATOM 5649 C CA . VAL A 1 783 ? -57.916 -0.516 47.890 1.00 95.69 783 VAL A CA 1
ATOM 5650 C C . VAL A 1 783 ? -57.498 0.949 47.984 1.00 95.69 783 VAL A C 1
ATOM 5652 O O . VAL A 1 783 ? -56.673 1.320 48.819 1.00 95.69 783 VAL A O 1
ATOM 5655 N N . LEU A 1 784 ? -58.039 1.771 47.093 1.00 95.81 784 LEU A N 1
ATOM 5656 C CA . LEU A 1 784 ? -57.846 3.215 47.086 1.00 95.81 784 LEU A CA 1
ATOM 5657 C C . LEU A 1 784 ? -58.799 3.886 48.074 1.00 95.81 784 LEU A C 1
ATOM 5659 O O . LEU A 1 784 ? -59.835 3.321 48.414 1.00 95.81 784 LEU A O 1
ATOM 5663 N N . ALA A 1 785 ? -58.478 5.103 48.505 1.00 93.44 785 ALA A N 1
ATOM 5664 C CA . ALA A 1 785 ? -59.281 5.848 49.480 1.00 93.44 785 ALA A CA 1
ATOM 5665 C C . ALA A 1 785 ? -60.717 6.164 49.004 1.00 93.44 785 ALA A C 1
ATOM 5667 O O . ALA A 1 785 ? -61.574 6.506 49.812 1.00 93.44 785 ALA A O 1
ATOM 5668 N N . ASP A 1 786 ? -61.007 6.022 47.705 1.00 91.56 786 ASP A N 1
ATOM 5669 C CA . ASP A 1 786 ? -62.365 6.117 47.154 1.00 91.56 786 ASP A CA 1
ATOM 5670 C C . ASP A 1 786 ? -63.115 4.767 47.106 1.00 91.56 786 ASP A C 1
ATOM 5672 O O . ASP A 1 786 ? -64.241 4.691 46.620 1.00 91.56 786 ASP A O 1
ATOM 5676 N N . GLY A 1 787 ? -62.493 3.695 47.596 1.00 90.81 787 GLY A N 1
ATOM 5677 C CA . GLY A 1 787 ? -63.014 2.331 47.611 1.00 90.81 787 GLY A CA 1
ATOM 5678 C C . GLY A 1 787 ? -62.713 1.483 46.381 1.00 90.81 787 GLY A C 1
ATOM 5679 O O . GLY A 1 787 ? -63.051 0.294 46.354 1.00 90.81 787 GLY A O 1
ATOM 5680 N N . SER A 1 788 ? -62.042 2.034 45.371 1.00 92.69 788 SER A N 1
ATOM 5681 C CA . SER A 1 788 ? -61.663 1.278 44.176 1.00 92.69 788 SER A CA 1
ATOM 5682 C C . SER A 1 788 ? -60.590 0.239 44.487 1.00 92.69 788 SER A C 1
ATOM 5684 O O . SER A 1 788 ? -59.552 0.543 45.070 1.00 92.69 788 SER A O 1
ATOM 5686 N N . LYS A 1 789 ? -60.807 -1.006 44.057 1.00 94.31 789 LYS A N 1
ATOM 5687 C CA . LYS A 1 789 ? -59.822 -2.087 44.204 1.00 94.31 789 LYS A CA 1
ATOM 5688 C C . LYS A 1 789 ? -58.795 -2.042 43.077 1.00 94.31 789 LYS A C 1
ATOM 5690 O O . LYS A 1 789 ? -59.149 -1.750 41.935 1.00 94.31 789 LYS A O 1
ATOM 5695 N N . PHE A 1 790 ? -57.553 -2.412 43.373 1.00 95.62 790 PHE A N 1
ATOM 5696 C CA . PHE A 1 790 ? -56.508 -2.569 42.361 1.00 95.62 790 PHE A CA 1
ATOM 5697 C C . PHE A 1 790 ? -55.720 -3.865 42.539 1.00 95.62 790 PHE A C 1
ATOM 5699 O O . PHE A 1 790 ? -55.581 -4.388 43.649 1.00 95.62 790 PHE A O 1
ATOM 5706 N N . THR A 1 791 ? -55.212 -4.407 41.432 1.00 96.19 791 THR A N 1
ATOM 5707 C CA . THR A 1 791 ? -54.311 -5.559 41.433 1.00 96.19 791 THR A CA 1
ATOM 5708 C C . THR A 1 791 ? -53.223 -5.382 40.378 1.00 96.19 791 THR A C 1
ATOM 5710 O O . THR A 1 791 ? -53.508 -5.108 39.221 1.00 96.19 791 THR A O 1
ATOM 5713 N N . SER A 1 792 ? -51.962 -5.558 40.759 1.00 95.50 792 SER A N 1
ATOM 5714 C CA . SER A 1 792 ? -50.826 -5.505 39.834 1.00 95.50 792 SER A CA 1
ATOM 5715 C C . SER A 1 792 ? -49.940 -6.723 40.027 1.00 95.50 792 SER A C 1
ATOM 5717 O O . SER A 1 792 ? -49.803 -7.231 41.139 1.00 95.50 792 SER A O 1
ATOM 5719 N N . SER A 1 793 ? -49.313 -7.184 38.950 1.00 93.19 793 SER A N 1
ATOM 5720 C CA . SER A 1 793 ? -48.272 -8.200 39.023 1.00 93.19 793 SER A CA 1
ATOM 5721 C C . SER A 1 793 ? -47.078 -7.761 38.194 1.00 93.19 793 SER A C 1
ATOM 5723 O O . SER A 1 793 ? -47.225 -7.425 37.021 1.00 93.19 793 SER A O 1
ATOM 5725 N N . SER A 1 794 ? -45.904 -7.743 38.815 1.00 92.81 794 SER A N 1
ATOM 5726 C CA . SER A 1 794 ? -44.656 -7.335 38.179 1.00 92.81 794 SER A CA 1
ATOM 5727 C C . SER A 1 794 ? -43.499 -8.139 38.763 1.00 92.81 794 SER A C 1
ATOM 5729 O O . SER A 1 794 ? -43.509 -8.441 39.959 1.00 92.81 794 SER A O 1
ATOM 5731 N N . PRO A 1 795 ? -42.482 -8.486 37.962 1.00 92.75 795 PRO A N 1
ATOM 5732 C CA . PRO A 1 795 ? -41.242 -8.997 38.514 1.00 92.75 795 PRO A CA 1
ATOM 5733 C C . PRO A 1 795 ? -40.495 -7.919 39.319 1.00 92.75 795 PRO A C 1
ATOM 5735 O O . PRO A 1 795 ? -40.646 -6.721 39.057 1.00 92.75 795 PRO A O 1
ATOM 5738 N N . LEU A 1 796 ? -39.679 -8.373 40.269 1.00 93.75 796 LEU A N 1
ATOM 5739 C CA . LEU A 1 796 ? -38.787 -7.563 41.101 1.00 93.75 796 LEU A CA 1
ATOM 5740 C C . LEU A 1 796 ? -37.536 -7.108 40.321 1.00 93.75 796 LEU A C 1
ATOM 5742 O O . LEU A 1 796 ? -36.994 -7.887 39.530 1.00 93.75 796 LEU A O 1
ATOM 5746 N N . SER A 1 797 ? -37.080 -5.871 40.548 1.00 92.62 797 SER A N 1
ATOM 5747 C CA . SER A 1 797 ? -35.784 -5.362 40.060 1.00 92.62 797 SER A CA 1
ATOM 5748 C C . SER A 1 797 ? -34.613 -5.839 40.923 1.00 92.62 797 SER A C 1
ATOM 5750 O O . SER A 1 797 ? -34.803 -6.325 42.037 1.00 92.62 797 SER A O 1
ATOM 5752 N N . LEU A 1 798 ? -33.379 -5.657 40.442 1.00 87.62 798 LEU A N 1
ATOM 5753 C CA . LEU A 1 798 ? -32.182 -5.915 41.252 1.00 87.62 798 LEU A CA 1
ATOM 5754 C C . LEU A 1 798 ? -32.154 -5.047 42.524 1.00 87.62 798 LEU A C 1
ATOM 5756 O O . LEU A 1 798 ? -31.722 -5.497 43.581 1.00 87.62 798 LEU A O 1
ATOM 5760 N N . GLN A 1 799 ? -32.644 -3.811 42.422 1.00 88.19 799 GLN A N 1
ATOM 5761 C CA . GLN A 1 799 ? -32.688 -2.830 43.503 1.00 88.19 799 GLN A CA 1
ATOM 5762 C C . GLN A 1 799 ? -33.915 -2.997 44.416 1.00 88.19 799 GLN A C 1
ATOM 5764 O O . GLN A 1 799 ? -34.010 -2.316 45.435 1.00 88.19 799 GLN A O 1
ATOM 5769 N N . GLY A 1 800 ? -34.834 -3.915 44.098 1.00 91.12 800 GLY A N 1
ATOM 5770 C CA . GLY A 1 800 ? -36.048 -4.169 44.875 1.00 91.12 800 GLY A CA 1
ATOM 5771 C C . GLY A 1 800 ? -37.306 -3.461 44.361 1.00 91.12 800 GLY A C 1
ATOM 5772 O O . GLY A 1 800 ? -38.327 -3.479 45.042 1.00 91.12 800 GLY A O 1
ATOM 5773 N N . ASP A 1 801 ? -37.272 -2.854 43.177 1.00 94.12 801 ASP A N 1
ATOM 5774 C CA . ASP A 1 801 ? -38.410 -2.128 42.608 1.00 94.12 801 ASP A CA 1
ATOM 5775 C C . ASP A 1 801 ? -39.483 -3.064 42.052 1.00 94.12 801 ASP A C 1
ATOM 5777 O O . ASP A 1 801 ? -39.206 -4.115 41.467 1.00 94.12 801 ASP A O 1
ATOM 5781 N N . VAL A 1 802 ? -40.734 -2.636 42.195 1.00 95.50 802 VAL A N 1
ATOM 5782 C CA . VAL A 1 802 ? -41.933 -3.307 41.700 1.00 95.50 802 VAL A CA 1
ATOM 5783 C C . VAL A 1 802 ? -42.826 -2.277 41.016 1.00 95.50 802 VAL A C 1
ATOM 5785 O O . VAL A 1 802 ? -43.161 -1.238 41.589 1.00 95.50 802 VAL A O 1
ATOM 5788 N N . VAL A 1 803 ? -43.246 -2.579 39.785 1.00 95.81 803 VAL A N 1
ATOM 5789 C CA . VAL A 1 803 ? -44.231 -1.774 39.056 1.00 95.81 803 VAL A CA 1
ATOM 5790 C C . VAL A 1 803 ? -45.641 -2.067 39.569 1.00 95.81 803 VAL A C 1
ATOM 5792 O O . VAL A 1 803 ? -46.083 -3.219 39.633 1.00 95.81 803 VAL A O 1
ATOM 5795 N N . ILE A 1 804 ? -46.388 -1.004 39.856 1.00 96.81 804 ILE A N 1
ATOM 5796 C CA . ILE A 1 804 ? -47.832 -1.050 40.070 1.00 96.81 804 ILE A CA 1
ATOM 5797 C C . ILE A 1 804 ? -48.495 -0.344 38.893 1.00 96.81 804 ILE A C 1
ATOM 5799 O O . ILE A 1 804 ? -48.290 0.850 38.699 1.00 96.81 804 ILE A O 1
ATOM 5803 N N . TYR A 1 805 ? -49.288 -1.081 38.115 1.00 96.50 805 TYR A N 1
ATOM 5804 C CA . TYR A 1 805 ? -50.133 -0.521 37.063 1.00 96.50 805 TYR A CA 1
ATOM 5805 C C . TYR A 1 805 ? -51.504 -1.193 37.069 1.00 96.50 805 TYR A C 1
ATOM 5807 O O . TYR A 1 805 ? -51.606 -2.409 36.923 1.00 96.50 805 TYR A O 1
ATOM 5815 N N . GLN A 1 806 ? -52.566 -0.404 37.201 1.00 95.56 806 GLN A N 1
ATOM 5816 C CA . GLN A 1 806 ? -53.945 -0.875 37.133 1.00 95.56 806 GLN A CA 1
ATOM 5817 C C . GLN A 1 806 ? -54.807 0.163 36.421 1.00 95.56 806 GLN A C 1
ATOM 5819 O O . GLN A 1 806 ? -54.869 1.316 36.840 1.00 95.56 806 GLN A O 1
ATOM 5824 N N . ALA A 1 807 ? -55.547 -0.265 35.401 1.00 93.50 807 ALA A N 1
ATOM 5825 C CA . ALA A 1 807 ? -56.638 0.532 34.853 1.00 93.50 807 ALA A CA 1
ATOM 5826 C C . ALA A 1 807 ? -57.847 0.503 35.795 1.00 93.50 807 ALA A C 1
ATOM 5828 O O . ALA A 1 807 ? -58.263 -0.569 36.240 1.00 93.50 807 ALA A O 1
ATOM 5829 N N . LEU A 1 808 ? -58.423 1.666 36.070 1.00 92.19 808 LEU A N 1
ATOM 5830 C CA . LEU A 1 808 ? -59.506 1.871 37.026 1.00 92.19 808 LEU A CA 1
ATOM 5831 C C . LEU A 1 808 ? -60.769 2.391 36.326 1.00 92.19 808 LEU A C 1
ATOM 5833 O O . LEU A 1 808 ? -60.711 2.916 35.213 1.00 92.19 808 LEU A O 1
ATOM 5837 N N . TYR A 1 809 ? -61.898 2.263 37.027 1.00 89.12 809 TYR A N 1
ATOM 5838 C CA . TYR A 1 809 ? -63.198 2.856 36.689 1.00 89.12 809 TYR A CA 1
ATOM 5839 C C . TYR A 1 809 ? -63.839 2.410 35.360 1.00 89.12 809 TYR A C 1
ATOM 5841 O O . TYR A 1 809 ? -63.372 1.498 34.660 1.00 89.12 809 TYR A O 1
ATOM 5849 N N . THR A 1 810 ? -64.994 3.018 35.063 1.00 76.88 810 THR A N 1
ATOM 5850 C CA . THR A 1 810 ? -65.772 2.789 33.836 1.00 76.88 810 THR A CA 1
ATOM 5851 C C . THR A 1 810 ? -65.238 3.644 32.689 1.00 76.88 810 THR A C 1
ATOM 5853 O O . THR A 1 810 ? -64.783 3.070 31.698 1.00 76.88 810 THR A O 1
ATOM 5856 N N . THR A 1 811 ? -65.173 4.971 32.867 1.00 76.94 811 THR A N 1
ATOM 5857 C CA . THR A 1 811 ? -64.309 5.861 32.074 1.00 76.94 811 THR A CA 1
ATOM 5858 C C . THR A 1 811 ? -62.874 5.681 32.559 1.00 76.94 811 THR A C 1
ATOM 5860 O O . THR A 1 811 ? -62.616 5.809 33.753 1.00 76.94 811 THR A O 1
ATOM 5863 N N . VAL A 1 812 ? -61.952 5.324 31.663 1.00 82.69 812 VAL A N 1
ATOM 5864 C CA . VAL A 1 812 ? -60.641 4.764 32.031 1.00 82.69 812 VAL A CA 1
ATOM 5865 C C . VAL A 1 812 ? -59.790 5.768 32.818 1.00 82.69 812 VAL A C 1
ATOM 5867 O O . VAL A 1 812 ? -59.328 6.747 32.252 1.00 82.69 812 VAL A O 1
ATOM 5870 N N . GLY A 1 813 ? -59.543 5.491 34.101 1.00 92.50 813 GLY A N 1
ATOM 5871 C CA . GLY A 1 813 ? -58.452 6.087 34.888 1.00 92.50 813 GLY A CA 1
ATOM 5872 C C . GLY A 1 813 ? -57.349 5.061 35.154 1.00 92.50 813 GLY A C 1
ATOM 5873 O O . GLY A 1 813 ? -57.441 3.914 34.703 1.00 92.50 813 GLY A O 1
ATOM 5874 N N . SER A 1 814 ? -56.303 5.426 35.896 1.00 95.75 814 SER A N 1
ATOM 5875 C CA . SER A 1 814 ? -55.238 4.482 36.250 1.00 95.75 814 SER A CA 1
ATOM 5876 C C . SER A 1 814 ? -54.569 4.766 37.593 1.00 95.75 814 SER A C 1
ATOM 5878 O O . SER A 1 814 ? -54.446 5.907 38.036 1.00 95.75 814 SER A O 1
ATOM 5880 N N . LEU A 1 815 ? -54.079 3.704 38.225 1.00 97.19 815 LEU A N 1
ATOM 5881 C CA . LEU A 1 815 ? -53.042 3.767 39.250 1.00 97.19 815 LEU A CA 1
ATOM 5882 C C . LEU A 1 815 ? -51.740 3.295 38.608 1.00 97.19 815 LEU A C 1
ATOM 5884 O O . LEU A 1 815 ? -51.696 2.180 38.091 1.00 97.19 815 LEU A O 1
ATOM 5888 N N . ALA A 1 816 ? -50.705 4.129 38.631 1.00 96.44 816 ALA A N 1
ATOM 5889 C CA . ALA A 1 816 ? -49.407 3.814 38.045 1.00 96.44 816 ALA A CA 1
ATOM 5890 C C . ALA A 1 816 ? -48.276 4.309 38.950 1.00 96.44 816 ALA A C 1
ATOM 5892 O O . ALA A 1 816 ? -48.355 5.407 39.496 1.00 96.44 816 ALA A O 1
ATOM 5893 N N . GLY A 1 817 ? -47.215 3.530 39.106 1.00 96.06 817 GLY A N 1
ATOM 5894 C CA . GLY A 1 817 ? -46.017 3.972 39.813 1.00 96.06 817 GLY A CA 1
ATOM 5895 C C . GLY A 1 817 ? -45.159 2.819 40.297 1.00 96.06 817 GLY A C 1
ATOM 5896 O O . GLY A 1 817 ? -45.352 1.664 39.908 1.00 96.06 817 GLY A O 1
ATOM 5897 N N . ARG A 1 818 ? -44.182 3.145 41.137 1.00 95.94 818 ARG A N 1
ATOM 5898 C CA . ARG A 1 818 ? -43.173 2.192 41.599 1.00 95.94 818 ARG A CA 1
ATOM 5899 C C . ARG A 1 818 ? -43.106 2.196 43.112 1.00 95.94 818 ARG A C 1
ATOM 5901 O O . ARG A 1 818 ? -43.214 3.247 43.742 1.00 95.94 818 ARG A O 1
ATOM 5908 N N . VAL A 1 819 ? -42.899 1.010 43.662 1.00 96.06 819 VAL A N 1
ATOM 5909 C CA . VAL A 1 819 ? -42.542 0.810 45.066 1.00 96.06 819 VAL A CA 1
ATOM 5910 C C . VAL A 1 819 ? -41.241 0.025 45.127 1.00 96.06 819 VAL A C 1
ATOM 5912 O O . VAL A 1 819 ? -41.044 -0.891 44.334 1.00 96.06 819 VAL A O 1
ATOM 5915 N N . ASN A 1 820 ? -40.358 0.392 46.042 1.00 95.06 820 ASN A N 1
ATOM 5916 C CA . ASN A 1 820 ? -39.081 -0.248 46.292 1.00 95.06 820 ASN A CA 1
ATOM 5917 C C . ASN A 1 820 ? -39.155 -1.045 47.594 1.00 95.06 820 ASN A C 1
ATOM 5919 O O . ASN A 1 820 ? -39.645 -0.543 48.603 1.00 95.06 820 ASN A O 1
ATOM 5923 N N . LEU A 1 821 ? -38.677 -2.285 47.554 1.00 93.00 821 LEU A N 1
ATOM 5924 C CA . LEU A 1 821 ? -38.460 -3.135 48.716 1.00 93.00 821 LEU A CA 1
ATOM 5925 C C . LEU A 1 821 ? -36.997 -3.006 49.140 1.00 93.00 821 LEU A C 1
ATOM 5927 O O . LEU A 1 821 ? -36.110 -3.637 48.547 1.00 93.00 821 LEU A O 1
ATOM 5931 N N . ALA A 1 822 ? -36.758 -2.203 50.171 1.00 89.06 822 ALA A N 1
ATOM 5932 C CA . ALA A 1 822 ? -35.422 -1.963 50.685 1.00 89.06 822 ALA A CA 1
ATOM 5933 C C . ALA A 1 822 ? -34.825 -3.239 51.290 1.00 89.06 822 ALA A C 1
ATOM 5935 O O . ALA A 1 822 ? -35.520 -4.072 51.883 1.00 89.06 822 ALA A O 1
ATOM 5936 N N . ASP A 1 823 ? -33.509 -3.368 51.159 1.00 84.12 823 ASP A N 1
ATOM 5937 C CA . ASP A 1 823 ? -32.733 -4.409 51.827 1.00 84.12 823 ASP A CA 1
ATOM 5938 C C . ASP A 1 823 ? -32.181 -3.882 53.156 1.00 84.12 823 ASP A C 1
ATOM 5940 O O . ASP A 1 823 ? -30.995 -3.610 53.319 1.00 84.12 823 ASP A O 1
ATOM 5944 N N . ASN A 1 824 ? -33.094 -3.609 54.086 1.00 82.75 824 ASN A N 1
ATOM 5945 C CA . ASN A 1 824 ? -32.790 -3.189 55.450 1.00 82.75 824 ASN A CA 1
ATOM 5946 C C . ASN A 1 824 ? -33.484 -4.130 56.449 1.00 82.75 824 ASN A C 1
ATOM 5948 O O . ASN A 1 824 ? -34.313 -4.953 56.066 1.00 82.75 824 ASN A O 1
ATOM 5952 N N . LEU A 1 825 ? -33.177 -4.008 57.744 1.00 72.62 825 LEU A N 1
ATOM 5953 C CA . LEU A 1 825 ? -33.715 -4.907 58.780 1.00 72.62 825 LEU A CA 1
ATOM 5954 C C . LEU A 1 825 ? -35.257 -4.950 58.816 1.00 72.62 825 LEU A C 1
ATOM 5956 O O . LEU A 1 825 ? -35.848 -6.015 59.033 1.00 72.62 825 LEU A O 1
ATOM 5960 N N . ALA A 1 826 ? -35.914 -3.818 58.547 1.00 68.94 826 ALA A N 1
ATOM 5961 C CA . ALA A 1 826 ? -37.372 -3.712 58.459 1.00 68.94 826 ALA A CA 1
ATOM 5962 C C . ALA A 1 826 ? -37.941 -4.269 57.133 1.00 68.94 826 ALA A C 1
ATOM 5964 O O . ALA A 1 826 ? -39.122 -4.617 57.053 1.00 68.94 826 ALA A O 1
ATOM 5965 N N . HIS A 1 827 ? -37.097 -4.412 56.105 1.00 82.44 827 HIS A N 1
ATOM 5966 C CA . HIS A 1 827 ? -37.455 -4.473 54.688 1.00 82.44 827 HIS A CA 1
ATOM 5967 C C . HIS A 1 827 ? -38.568 -3.470 54.363 1.00 82.44 827 HIS A C 1
ATOM 5969 O O . HIS A 1 827 ? -39.704 -3.845 54.048 1.00 82.44 827 HIS A O 1
ATOM 5975 N N . SER A 1 828 ? -38.259 -2.185 54.530 1.00 89.38 828 SER A N 1
ATOM 5976 C CA . SER A 1 828 ? -39.222 -1.116 54.291 1.00 89.38 828 SER A CA 1
ATOM 5977 C C . SER A 1 828 ? -39.687 -1.104 52.835 1.00 89.38 828 SER A C 1
ATOM 5979 O O . SER A 1 828 ? -38.947 -1.452 51.912 1.00 89.38 828 SER A O 1
ATOM 5981 N N . ILE A 1 829 ? -40.938 -0.701 52.639 1.00 92.69 829 ILE A N 1
ATOM 5982 C CA . ILE A 1 829 ? -41.494 -0.406 51.325 1.00 92.69 829 ILE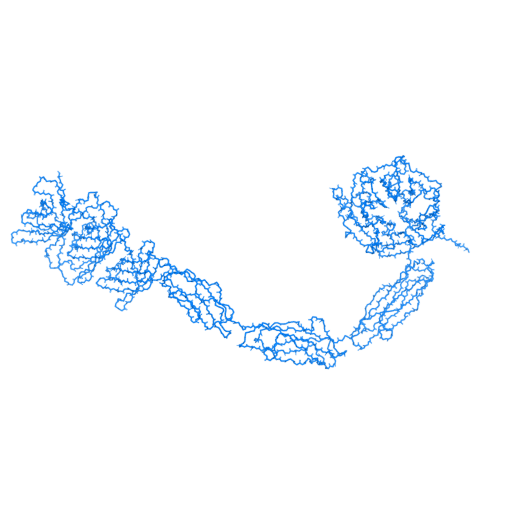 A CA 1
ATOM 5983 C C . ILE A 1 829 ? -41.709 1.097 51.213 1.00 92.69 829 ILE A C 1
ATOM 5985 O O . ILE A 1 829 ? -42.407 1.701 52.029 1.00 92.69 829 ILE A O 1
ATOM 5989 N N . THR A 1 830 ? -41.094 1.698 50.202 1.00 94.50 830 THR A N 1
ATOM 5990 C CA . THR A 1 830 ? -41.210 3.129 49.906 1.00 94.50 830 THR A CA 1
ATOM 5991 C C . THR A 1 830 ? -41.502 3.330 48.430 1.00 94.50 830 THR A C 1
ATOM 5993 O O . THR A 1 830 ? -41.177 2.483 47.603 1.00 94.50 830 THR A O 1
ATOM 5996 N N . GLY A 1 831 ? -42.135 4.432 48.052 1.00 95.06 831 GLY A N 1
ATOM 5997 C CA . GLY A 1 831 ? -42.291 4.743 46.638 1.00 95.06 831 GLY A CA 1
ATOM 5998 C C . GLY A 1 831 ? -43.334 5.796 46.352 1.00 95.06 831 GLY A C 1
ATOM 5999 O O . GLY A 1 831 ? -43.948 6.369 47.253 1.00 95.06 831 GLY A O 1
ATOM 6000 N N . THR A 1 832 ? -43.553 6.018 45.065 1.00 96.19 832 THR A N 1
ATOM 6001 C CA . THR A 1 832 ? -44.503 7.006 44.576 1.00 96.19 832 THR A CA 1
ATOM 6002 C C . THR A 1 832 ? -45.432 6.346 43.578 1.00 96.19 832 THR A C 1
ATOM 6004 O O . THR A 1 832 ? -45.012 5.775 42.566 1.00 96.19 832 THR A O 1
ATOM 6007 N N . LEU A 1 833 ? -46.721 6.433 43.881 1.00 96.81 833 LEU A N 1
ATOM 6008 C CA . LEU A 1 833 ? -47.803 6.076 42.987 1.00 96.81 833 LEU A CA 1
ATOM 6009 C C . LEU A 1 833 ? -48.493 7.344 42.534 1.00 96.81 833 LEU A C 1
ATOM 6011 O O . LEU A 1 833 ? -48.480 8.368 43.205 1.00 96.81 833 LEU A O 1
ATOM 6015 N N . THR A 1 834 ? -49.118 7.267 41.379 1.00 96.00 834 THR A N 1
ATOM 6016 C CA . THR A 1 834 ? -49.825 8.387 40.796 1.00 96.00 834 THR A CA 1
ATOM 6017 C C . THR A 1 834 ? -51.180 7.888 40.311 1.00 96.00 834 THR A C 1
ATOM 6019 O O . THR A 1 834 ? -51.282 6.834 39.672 1.00 96.00 834 THR A O 1
ATOM 6022 N N . TRP A 1 835 ? -52.238 8.613 40.639 1.00 96.31 835 TRP A N 1
ATOM 6023 C CA . TRP A 1 835 ? -53.613 8.149 40.526 1.00 96.31 835 TRP A CA 1
ATOM 6024 C C . TRP A 1 835 ? -54.441 9.117 39.689 1.00 96.31 835 TRP A C 1
ATOM 6026 O O . TRP A 1 835 ? -54.671 10.256 40.085 1.00 96.31 835 TRP A O 1
ATOM 6036 N N . SER A 1 836 ? -54.896 8.675 38.520 1.00 94.62 836 SER A N 1
ATOM 6037 C CA . SER A 1 836 ? -55.779 9.453 37.654 1.00 94.62 836 SER A CA 1
ATOM 6038 C C . SER A 1 836 ? -57.217 8.958 37.755 1.00 94.62 836 SER A C 1
ATOM 6040 O O . SER A 1 836 ? -57.483 7.751 37.727 1.00 94.62 836 SER A O 1
ATOM 6042 N N . LYS A 1 837 ? -58.151 9.904 37.844 1.00 92.06 837 LYS A N 1
ATOM 6043 C CA . LYS A 1 837 ? -59.587 9.664 37.736 1.00 92.06 837 LYS A CA 1
ATOM 6044 C C . LYS A 1 837 ? -60.182 10.731 36.822 1.00 92.06 837 LYS A C 1
ATOM 6046 O O . LYS A 1 837 ? -60.300 11.874 37.256 1.00 92.06 837 LYS A O 1
ATOM 6051 N N . PRO A 1 838 ? -60.540 10.381 35.577 1.00 90.06 838 PRO A N 1
ATOM 6052 C CA . PRO A 1 838 ? -61.308 11.291 34.742 1.00 90.06 838 PRO A CA 1
ATOM 6053 C C . PRO A 1 838 ? -62.744 11.398 35.263 1.00 90.06 838 PRO A C 1
ATOM 6055 O O . PRO A 1 838 ? -63.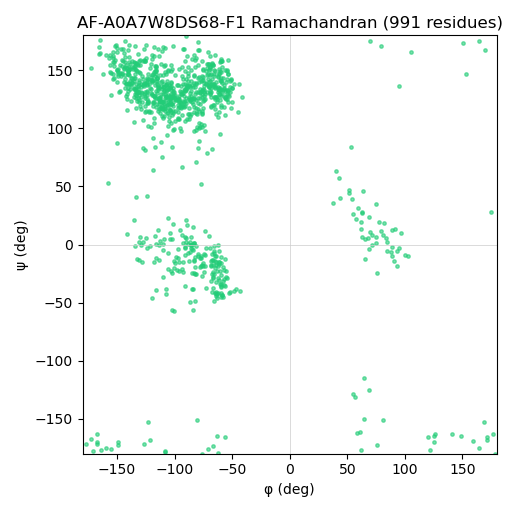204 10.534 36.024 1.00 90.06 838 PRO A O 1
ATOM 6058 N N . GLU A 1 839 ? -63.457 12.408 34.779 1.00 88.75 839 GLU A N 1
ATOM 6059 C CA . GLU A 1 839 ? -64.892 12.568 34.995 1.00 88.75 839 GLU A CA 1
ATOM 6060 C C . GLU A 1 839 ? -65.654 11.274 34.650 1.00 88.75 839 GLU A C 1
ATOM 6062 O O . GLU A 1 839 ? -65.407 10.597 33.641 1.00 88.75 839 GLU A O 1
ATOM 6067 N N . GLN A 1 840 ? -66.576 10.894 35.531 1.00 86.56 840 GLN A N 1
ATOM 6068 C CA . GLN A 1 840 ? -67.414 9.713 35.384 1.00 86.56 840 GLN A CA 1
ATOM 6069 C C . GLN A 1 840 ? -68.838 10.128 35.011 1.00 86.56 840 GLN A C 1
ATOM 6071 O O . GLN A 1 840 ? -69.452 10.970 35.659 1.00 86.56 840 GLN A O 1
ATOM 6076 N N . ALA A 1 841 ? -69.421 9.447 34.020 1.00 81.38 841 ALA A N 1
ATOM 6077 C CA . ALA A 1 841 ? -70.786 9.737 33.576 1.00 81.38 841 ALA A CA 1
ATOM 607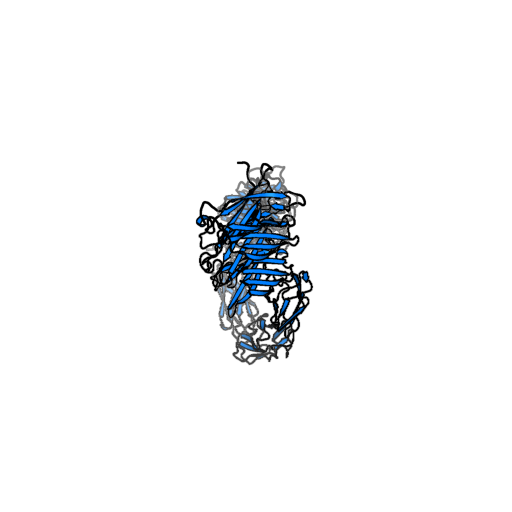8 C C . ALA A 1 841 ? -71.847 9.504 34.673 1.00 81.38 841 ALA A C 1
ATOM 6080 O O . ALA A 1 841 ? -72.910 10.123 34.646 1.00 81.38 841 ALA A O 1
ATOM 6081 N N . LYS A 1 842 ? -71.589 8.575 35.608 1.00 73.69 842 LYS A N 1
ATOM 6082 C CA . LYS A 1 842 ? -72.435 8.247 36.768 1.00 73.69 842 LYS A CA 1
ATOM 6083 C C . LYS A 1 842 ? -71.570 7.685 37.898 1.00 73.69 842 LYS A C 1
ATOM 6085 O O . LYS A 1 842 ? -70.641 6.925 37.634 1.00 73.69 842 LYS A O 1
ATOM 6090 N N . GLY A 1 843 ? -71.931 7.959 39.149 1.00 71.31 843 GLY A N 1
ATOM 6091 C CA . GLY A 1 843 ? -71.344 7.299 40.318 1.00 71.31 843 GLY A CA 1
ATOM 6092 C C . GLY A 1 843 ? -71.409 8.180 41.567 1.00 71.31 843 GLY A C 1
ATOM 6093 O O . GLY A 1 843 ? -71.316 9.393 41.444 1.00 71.31 843 GLY A O 1
ATOM 6094 N N . PRO A 1 844 ? -71.571 7.609 42.773 1.00 69.56 844 PRO A N 1
ATOM 6095 C CA . PRO A 1 844 ? -71.735 8.417 43.978 1.00 69.56 844 PRO A CA 1
ATOM 6096 C C . PRO A 1 844 ? -70.425 9.010 44.520 1.00 69.56 844 PRO A C 1
ATOM 6098 O O . PRO A 1 844 ? -70.491 9.845 45.409 1.00 69.56 844 PRO A O 1
ATOM 6101 N N . ILE A 1 845 ? -69.248 8.584 44.045 1.00 84.62 845 ILE A N 1
ATOM 6102 C CA . ILE A 1 845 ? -67.950 8.855 44.688 1.00 84.62 845 ILE A CA 1
ATOM 6103 C C . ILE A 1 845 ? -67.028 9.626 43.736 1.00 84.62 845 ILE A C 1
ATOM 6105 O O . ILE A 1 845 ? -66.579 9.056 42.736 1.00 84.62 845 ILE A O 1
ATOM 6109 N N . TYR A 1 846 ? -66.703 10.878 44.082 1.00 87.00 846 TYR A N 1
ATOM 6110 C CA . TYR A 1 846 ? -65.846 11.786 43.300 1.00 87.00 846 TYR A CA 1
ATOM 6111 C C . TYR A 1 846 ? -66.170 11.739 41.794 1.00 87.00 846 TYR A C 1
ATOM 6113 O O . TYR A 1 846 ? -65.315 11.369 40.988 1.00 87.00 846 TYR A O 1
ATOM 6121 N N . GLN A 1 847 ? -67.434 12.013 41.439 1.00 86.88 847 GLN A N 1
ATOM 6122 C CA . GLN A 1 847 ? -67.945 11.873 40.071 1.00 86.88 847 GLN A CA 1
ATOM 6123 C C . GLN A 1 847 ? -67.169 12.733 39.065 1.00 86.88 847 GLN A C 1
ATOM 6125 O O . GLN A 1 847 ? -66.789 12.225 38.013 1.00 86.88 847 GLN A O 1
ATOM 6130 N N . ASP A 1 848 ? -66.874 13.980 39.427 1.00 86.88 848 ASP A N 1
ATOM 6131 C CA . ASP A 1 848 ? -66.171 14.943 38.567 1.00 86.88 848 ASP A CA 1
ATOM 6132 C C . ASP A 1 848 ? -64.702 14.554 38.314 1.00 86.88 848 ASP A C 1
ATOM 6134 O O . ASP A 1 848 ? -64.055 15.072 37.408 1.00 86.88 848 ASP A O 1
ATOM 6138 N N . GLY A 1 849 ? -64.169 13.599 39.084 1.00 89.75 849 GLY A N 1
ATOM 6139 C CA . GLY A 1 849 ? -62.761 13.229 39.022 1.00 89.75 849 GLY A CA 1
ATOM 6140 C C . GLY A 1 849 ? -61.852 14.375 39.466 1.00 89.75 849 GLY A C 1
ATOM 6141 O O . GLY A 1 849 ? -62.209 15.172 40.334 1.00 89.75 849 GLY A O 1
ATOM 6142 N N . TRP A 1 850 ? -60.647 14.424 38.905 1.00 91.00 850 TRP A N 1
ATOM 6143 C CA . TRP A 1 850 ? -59.685 15.501 39.142 1.00 91.00 850 TRP A CA 1
ATOM 6144 C C . TRP A 1 850 ? -58.834 15.760 37.899 1.00 91.00 850 TRP A C 1
ATOM 6146 O O . TRP A 1 850 ? -58.511 14.837 37.150 1.00 91.00 850 TRP A O 1
ATOM 6156 N N . GLU A 1 851 ? -58.446 17.022 37.698 1.00 86.12 851 GLU A N 1
ATOM 6157 C CA . GLU A 1 851 ? -57.762 17.479 36.479 1.00 86.12 851 GLU A CA 1
ATOM 6158 C C . GLU A 1 851 ? -56.352 16.893 36.313 1.00 86.12 851 GLU A C 1
ATOM 6160 O O . GLU A 1 851 ? -55.941 16.570 35.202 1.00 86.12 851 GLU A O 1
ATOM 6165 N N . SER A 1 852 ? -55.605 16.737 37.412 1.00 89.25 852 SER A N 1
ATOM 6166 C CA . SER A 1 852 ? -54.220 16.245 37.405 1.00 89.25 852 SER A CA 1
ATOM 6167 C C . SER A 1 852 ? -54.066 14.997 38.270 1.00 89.25 852 SER A C 1
ATOM 6169 O O . SER A 1 852 ? -54.612 14.971 39.374 1.00 89.25 852 SER A O 1
ATOM 6171 N N . PRO A 1 853 ? -53.319 13.964 37.830 1.00 93.00 853 PRO A N 1
ATOM 6172 C CA . PRO A 1 853 ? -53.130 12.756 38.624 1.00 93.00 853 PRO A CA 1
ATOM 6173 C C . PRO A 1 853 ? -52.593 13.053 40.030 1.00 93.00 853 PRO A C 1
ATOM 6175 O O . PRO A 1 853 ? -51.613 13.778 40.184 1.00 93.00 853 PRO A O 1
ATOM 6178 N N . LEU A 1 854 ? -53.205 12.453 41.052 1.00 94.94 854 LEU A N 1
ATOM 6179 C CA . LEU A 1 854 ? -52.797 12.620 42.444 1.00 94.94 854 LEU A CA 1
ATOM 6180 C C . LEU A 1 854 ? -51.529 11.827 42.722 1.00 94.94 854 LEU A C 1
ATOM 6182 O O . LEU A 1 854 ? -51.461 10.643 42.392 1.00 94.94 854 LEU A O 1
ATOM 6186 N N . THR A 1 855 ? -50.560 12.444 43.385 1.00 95.75 855 THR A N 1
ATOM 6187 C CA . THR A 1 855 ? -49.356 11.760 43.860 1.00 95.75 855 THR A CA 1
ATOM 6188 C C . THR A 1 855 ? -49.618 11.147 45.232 1.00 95.75 855 THR A C 1
ATOM 6190 O O . THR A 1 855 ? -50.014 11.836 46.170 1.00 95.75 855 THR A O 1
ATOM 6193 N N . LEU A 1 856 ? -49.394 9.841 45.349 1.00 96.44 856 LEU A N 1
ATOM 6194 C CA . LEU A 1 856 ? -49.503 9.075 46.583 1.00 96.44 856 LEU A CA 1
ATOM 6195 C C . LEU A 1 856 ? -48.116 8.581 46.990 1.00 96.44 856 LEU A C 1
ATOM 6197 O O . LEU A 1 856 ? -47.442 7.890 46.222 1.00 96.44 856 LEU A O 1
ATOM 6201 N N . THR A 1 857 ? -47.717 8.875 48.219 1.00 95.75 857 THR A N 1
ATOM 6202 C CA . THR A 1 857 ? -46.492 8.342 48.812 1.00 95.75 857 THR A CA 1
ATOM 6203 C C . THR A 1 857 ? -46.804 7.002 49.460 1.00 95.75 857 THR A C 1
ATOM 6205 O O . THR A 1 857 ? -47.623 6.925 50.378 1.00 95.75 857 THR A O 1
ATOM 6208 N N . ALA A 1 858 ? -46.167 5.944 48.963 1.00 95.38 858 ALA A N 1
ATOM 6209 C CA . ALA A 1 858 ? -46.265 4.603 49.516 1.00 95.38 858 ALA A CA 1
ATOM 6210 C C . ALA A 1 858 ? -45.242 4.432 50.645 1.00 95.38 858 ALA A C 1
ATOM 6212 O O . ALA A 1 858 ? -44.056 4.667 50.420 1.00 95.38 858 ALA A O 1
ATOM 6213 N N . LEU A 1 859 ? -45.692 4.027 51.834 1.00 93.00 859 LEU A N 1
ATOM 6214 C CA . LEU A 1 859 ? -44.850 3.775 53.009 1.00 93.00 859 LEU A CA 1
ATOM 6215 C C . LEU A 1 859 ? -45.348 2.545 53.773 1.00 93.00 859 LEU A C 1
ATOM 6217 O O . LEU A 1 859 ? -46.556 2.387 53.967 1.00 93.00 859 LEU A O 1
ATOM 6221 N N . GLY A 1 860 ? -44.426 1.701 54.228 1.00 91.88 860 GLY A N 1
ATOM 6222 C CA . GLY A 1 860 ? -44.715 0.567 55.104 1.00 91.88 860 GLY A CA 1
ATOM 6223 C C . GLY A 1 860 ? -43.532 -0.386 55.250 1.00 91.88 860 GLY A C 1
ATOM 6224 O O . GLY A 1 860 ? -42.382 -0.003 55.027 1.00 91.88 860 GLY A O 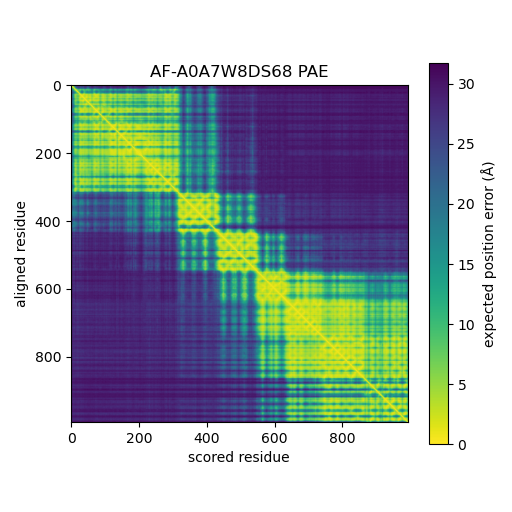1
ATOM 6225 N N . GLY A 1 861 ? -43.809 -1.663 55.520 1.00 89.69 861 GLY A N 1
ATOM 6226 C CA . GLY A 1 861 ? -42.765 -2.680 55.657 1.00 89.69 861 GLY A CA 1
ATOM 6227 C C . GLY A 1 861 ? -43.244 -4.118 55.489 1.00 89.69 861 GLY A C 1
ATOM 6228 O O . GLY A 1 861 ? -44.404 -4.395 55.156 1.00 89.69 861 GLY A O 1
ATOM 6229 N N . LYS A 1 862 ? -42.319 -5.057 55.709 1.00 88.12 862 LYS A N 1
ATOM 6230 C CA . LYS A 1 862 ? -42.590 -6.500 55.673 1.00 88.12 862 LYS A CA 1
ATOM 6231 C C . LYS A 1 862 ? -43.481 -6.893 56.846 1.00 88.12 862 LYS A C 1
ATOM 6233 O O . LYS A 1 862 ? -43.087 -6.765 57.999 1.00 88.12 862 LYS A O 1
ATOM 6238 N N . TYR A 1 863 ? -44.659 -7.424 56.547 1.00 85.75 863 TYR A N 1
ATOM 6239 C CA . TYR A 1 863 ? -45.626 -7.876 57.537 1.00 85.75 863 TYR A CA 1
ATOM 6240 C C . TYR A 1 863 ? -45.260 -9.282 58.039 1.00 85.75 863 TYR A C 1
ATOM 6242 O O . TYR A 1 863 ? -45.221 -10.240 57.261 1.00 85.75 863 TYR A O 1
ATOM 6250 N N . ARG A 1 864 ? -44.958 -9.407 59.338 1.00 73.81 864 ARG A N 1
ATOM 6251 C CA . ARG A 1 864 ? -44.412 -10.626 59.960 1.00 73.81 864 ARG A CA 1
ATOM 6252 C C . ARG A 1 864 ? -45.238 -11.049 61.172 1.00 73.81 864 ARG A C 1
ATOM 6254 O O . ARG A 1 864 ? -44.864 -10.776 62.304 1.00 73.81 864 ARG A O 1
ATOM 6261 N N . LEU A 1 865 ? -46.339 -11.759 60.948 1.00 70.12 865 LEU A N 1
ATOM 6262 C CA . LEU A 1 865 ? -47.046 -12.419 62.045 1.00 70.12 865 LEU A CA 1
ATOM 6263 C C . LEU A 1 865 ? -46.617 -13.889 62.125 1.00 70.12 865 LEU A C 1
ATOM 6265 O O . LEU A 1 865 ? -46.945 -14.685 61.244 1.00 70.12 865 LEU A O 1
ATOM 6269 N N . ALA A 1 866 ? -45.854 -14.245 63.162 1.00 58.94 866 ALA A N 1
ATOM 6270 C CA . ALA A 1 866 ? -45.506 -15.635 63.445 1.00 58.94 866 ALA A CA 1
ATOM 6271 C C . ALA A 1 866 ? -46.726 -16.395 63.995 1.00 58.94 866 ALA A C 1
ATOM 6273 O O . ALA A 1 866 ? -47.585 -15.820 64.667 1.00 58.94 866 ALA A O 1
ATOM 6274 N N . ALA A 1 867 ? -46.806 -17.702 63.733 1.00 55.34 867 ALA A N 1
ATOM 6275 C CA . ALA A 1 867 ? -47.839 -18.540 64.332 1.00 55.34 867 ALA A CA 1
ATOM 6276 C C . ALA A 1 867 ? -47.709 -18.503 65.869 1.00 55.34 867 ALA A C 1
ATOM 6278 O O . ALA A 1 867 ? -46.679 -18.901 66.404 1.00 55.34 867 ALA A O 1
ATOM 6279 N N . GLY A 1 868 ? -48.741 -18.010 66.563 1.00 55.06 868 GLY A N 1
ATOM 6280 C CA . GLY A 1 868 ? -48.770 -17.900 68.028 1.00 55.06 868 GLY A CA 1
ATOM 6281 C C . GLY A 1 868 ? -48.348 -16.545 68.620 1.00 55.06 868 GLY A C 1
ATOM 6282 O O . GLY A 1 868 ? -48.448 -16.395 69.831 1.00 55.06 868 GLY A O 1
ATOM 6283 N N . ALA A 1 869 ? -47.919 -15.565 67.812 1.00 61.09 869 ALA A N 1
ATOM 6284 C CA . ALA A 1 869 ? -47.567 -14.217 68.289 1.00 61.09 869 ALA A CA 1
ATOM 6285 C C . ALA A 1 869 ? -48.805 -13.328 68.532 1.00 61.09 869 ALA A C 1
ATOM 6287 O O . ALA A 1 869 ? -49.840 -13.531 67.907 1.00 61.09 869 ALA A O 1
ATOM 6288 N N . THR A 1 870 ? -48.714 -12.325 69.406 1.00 61.00 870 THR A N 1
ATOM 6289 C CA . THR A 1 870 ? -49.765 -11.305 69.594 1.00 61.00 870 THR A CA 1
ATOM 6290 C C . THR A 1 870 ? -49.888 -10.418 68.344 1.00 61.00 870 THR A C 1
ATOM 6292 O O . THR A 1 870 ? -48.958 -10.332 67.541 1.00 61.00 870 THR A O 1
ATOM 6295 N N . LEU A 1 871 ? -51.048 -9.782 68.129 1.00 67.88 871 LEU A N 1
ATOM 6296 C CA . LEU A 1 871 ? -51.197 -8.805 67.043 1.00 67.88 871 LEU A CA 1
ATOM 6297 C C . LEU A 1 871 ? -50.201 -7.638 67.238 1.00 67.88 871 LEU A C 1
ATOM 6299 O O . LEU A 1 871 ? -49.989 -7.235 68.378 1.00 67.88 871 LEU A O 1
ATOM 6303 N N . PRO A 1 872 ? -49.621 -7.082 66.156 1.00 64.62 872 PRO A N 1
ATOM 6304 C CA . PRO A 1 872 ? -48.567 -6.058 66.196 1.00 64.62 872 PRO A CA 1
ATOM 6305 C C . PRO A 1 872 ? -49.112 -4.649 66.523 1.00 64.62 872 PRO A C 1
ATOM 6307 O O . PRO A 1 872 ? -48.918 -3.704 65.769 1.00 64.62 872 PRO A O 1
ATOM 6310 N N . LEU A 1 873 ? -49.877 -4.537 67.609 1.00 69.38 873 LEU A N 1
ATOM 6311 C CA . LEU A 1 873 ? -50.461 -3.311 68.177 1.00 69.38 873 LEU A CA 1
ATOM 6312 C C . LEU A 1 873 ? -50.210 -3.302 69.703 1.00 69.38 873 LEU A C 1
ATOM 6314 O O . LEU A 1 873 ? -51.121 -3.046 70.483 1.00 69.38 873 LEU A O 1
ATOM 6318 N N . ASP A 1 874 ? -49.009 -3.711 70.127 1.00 57.66 874 ASP A N 1
ATOM 6319 C CA . ASP A 1 874 ? -48.714 -4.118 71.509 1.00 57.66 874 ASP A CA 1
ATOM 6320 C C . ASP A 1 874 ? -48.589 -2.926 72.478 1.00 57.66 874 ASP A C 1
ATOM 6322 O O . ASP A 1 874 ? -47.556 -2.261 72.543 1.00 57.66 874 ASP A O 1
ATOM 6326 N N . ALA A 1 875 ? -49.653 -2.679 73.245 1.00 58.16 875 ALA A N 1
ATOM 6327 C CA . ALA A 1 875 ? -49.628 -1.917 74.490 1.00 58.16 875 ALA A CA 1
ATOM 6328 C C . ALA A 1 875 ? -49.866 -2.857 75.686 1.00 58.16 875 ALA A C 1
ATOM 6330 O O . ALA A 1 875 ? -50.638 -3.815 75.577 1.00 58.16 875 ALA A O 1
ATOM 6331 N N . GLN A 1 876 ? -49.229 -2.562 76.830 1.00 57.91 876 GLN A N 1
ATOM 6332 C CA . GLN A 1 876 ? -49.320 -3.342 78.076 1.00 57.91 876 GLN A CA 1
ATOM 6333 C C . GLN A 1 876 ? -50.782 -3.601 78.498 1.00 57.91 876 GLN A C 1
ATOM 6335 O O . GLN A 1 876 ? -51.638 -2.722 78.404 1.00 57.91 876 GLN A O 1
ATOM 6340 N N . GLU A 1 877 ? -51.073 -4.806 79.009 1.00 57.19 877 GLU A N 1
ATOM 6341 C CA . GLU A 1 877 ? -52.382 -5.151 79.584 1.00 57.19 877 GLU A CA 1
ATOM 6342 C C . GLU A 1 877 ? -52.639 -4.359 80.883 1.00 57.19 877 GLU A C 1
ATOM 6344 O O . GLU A 1 877 ? -52.416 -4.871 81.979 1.00 57.19 877 GLU A O 1
ATOM 6349 N N . SER A 1 878 ? -53.107 -3.111 80.795 1.00 54.41 878 SER A N 1
ATOM 6350 C CA . SER A 1 878 ? -53.383 -2.295 81.991 1.00 54.41 878 SER A CA 1
ATOM 6351 C C . SER A 1 878 ? -54.790 -1.680 82.057 1.00 54.41 878 SER A C 1
ATOM 6353 O O . SER A 1 878 ? -55.118 -1.037 83.054 1.00 54.41 878 SER A O 1
ATOM 6355 N N . SER A 1 879 ? -55.693 -1.939 81.097 1.00 57.69 879 SER A N 1
ATOM 6356 C CA . SER A 1 879 ? -57.094 -1.480 81.186 1.00 57.69 879 SER A CA 1
ATOM 6357 C C . SER A 1 879 ? -58.098 -2.317 80.360 1.00 57.69 879 SER A C 1
ATOM 6359 O O . SER A 1 879 ? -57.753 -3.343 79.771 1.00 57.69 879 SER A O 1
ATOM 6361 N N . SER A 1 880 ? -59.375 -1.907 80.324 1.00 66.88 880 SER A N 1
ATOM 6362 C CA . SER A 1 880 ? -60.423 -2.505 79.475 1.00 66.88 880 SER A CA 1
ATOM 6363 C C . SER A 1 880 ? -60.189 -2.336 77.963 1.00 66.88 880 SER A C 1
ATOM 6365 O O . SER A 1 880 ? -60.901 -2.968 77.180 1.00 66.88 880 SER A O 1
ATOM 6367 N N . GLU A 1 881 ? -59.214 -1.524 77.547 1.00 72.12 881 GLU A N 1
ATOM 6368 C CA . GLU A 1 881 ? -58.863 -1.194 76.157 1.00 72.12 881 GLU A CA 1
ATOM 6369 C C . GLU A 1 881 ? -57.325 -1.152 76.009 1.00 72.12 881 GLU A C 1
ATOM 6371 O O . GLU A 1 881 ? -56.628 -0.784 76.954 1.00 72.12 881 GLU A O 1
ATOM 6376 N N . ASN A 1 882 ? -56.778 -1.560 74.857 1.00 73.50 882 ASN A N 1
ATOM 6377 C CA . ASN A 1 882 ? -55.322 -1.563 74.588 1.00 73.50 882 ASN A CA 1
ATOM 6378 C C . ASN A 1 882 ? -54.935 -0.983 73.213 1.00 73.50 882 ASN A C 1
ATOM 6380 O O . ASN A 1 882 ? -53.758 -0.874 72.884 1.00 73.50 882 ASN A O 1
ATOM 6384 N N . ALA A 1 883 ? -55.917 -0.579 72.414 1.00 79.88 883 ALA A N 1
ATOM 6385 C CA . ALA A 1 883 ? -55.727 0.132 71.159 1.00 79.88 883 ALA A CA 1
ATOM 6386 C C . ALA A 1 883 ? -56.853 1.157 70.974 1.00 79.88 883 ALA A C 1
ATOM 6388 O O . ALA A 1 883 ? -57.886 1.090 71.640 1.00 79.88 883 ALA A O 1
ATOM 6389 N N . GLU A 1 884 ? -56.673 2.089 70.049 1.00 84.56 884 GLU A N 1
ATOM 6390 C CA . GLU A 1 884 ? -57.621 3.156 69.750 1.00 84.56 884 GLU A CA 1
ATOM 6391 C C . GLU A 1 884 ? -57.854 3.260 68.243 1.00 84.56 884 GLU A C 1
ATOM 6393 O O . GLU A 1 884 ? -56.922 3.191 67.444 1.00 84.56 884 GLU A O 1
ATOM 6398 N N . LEU A 1 885 ? -59.116 3.420 67.851 1.00 86.75 885 LEU A N 1
ATOM 6399 C CA . LEU A 1 885 ? -59.540 3.685 66.484 1.00 86.75 885 LEU A CA 1
ATOM 6400 C C . LEU A 1 885 ? -60.018 5.136 66.371 1.00 86.75 885 LEU A C 1
ATOM 6402 O O . LEU A 1 885 ? -61.057 5.495 66.927 1.00 86.75 885 LEU A O 1
ATOM 6406 N N . VAL A 1 886 ? -59.307 5.941 65.590 1.00 88.69 886 VAL A N 1
ATOM 6407 C CA . VAL A 1 886 ? -59.597 7.355 65.345 1.00 88.69 886 VAL A CA 1
ATOM 6408 C C . VAL A 1 886 ? -60.134 7.549 63.930 1.00 88.69 886 VAL A C 1
ATOM 6410 O O . VAL A 1 886 ? -59.579 7.052 62.944 1.00 88.69 886 VAL A O 1
ATOM 6413 N N . LEU A 1 887 ? -61.227 8.300 63.828 1.00 87.75 887 LEU A N 1
ATOM 6414 C CA . LEU A 1 887 ? -61.815 8.755 62.576 1.00 87.75 887 LEU A CA 1
ATOM 6415 C C . LEU A 1 887 ? -61.623 10.255 62.428 1.00 87.75 887 LEU A C 1
ATOM 6417 O O . LEU A 1 887 ? -62.015 11.029 63.300 1.00 87.75 887 LEU A O 1
ATOM 6421 N N . GLN A 1 888 ? -61.107 10.663 61.279 1.00 87.88 888 GLN A N 1
ATOM 6422 C CA . GLN A 1 888 ? -60.876 12.068 60.968 1.00 87.88 888 GLN A CA 1
ATOM 6423 C C . GLN A 1 888 ? -61.232 12.373 59.510 1.00 87.88 888 GLN A C 1
ATOM 6425 O O . GLN A 1 888 ? -61.439 11.468 58.695 1.00 87.88 888 GLN A O 1
ATOM 6430 N N . ASP A 1 889 ? -61.302 13.661 59.183 1.00 86.50 889 ASP A N 1
ATOM 6431 C CA . ASP A 1 889 ? -61.578 14.165 57.836 1.00 86.50 889 ASP A CA 1
ATOM 6432 C C . ASP A 1 889 ? -62.921 13.683 57.245 1.00 86.50 889 ASP A C 1
ATOM 6434 O O . ASP A 1 889 ? -63.873 13.337 57.949 1.00 86.50 889 ASP A O 1
ATOM 6438 N N . GLY A 1 890 ? -63.086 13.792 55.927 1.00 80.62 890 GLY A N 1
ATOM 6439 C CA . GLY A 1 890 ? -64.306 13.445 55.195 1.00 80.62 890 GLY A CA 1
ATOM 6440 C C . GLY A 1 890 ? -65.491 14.376 55.464 1.00 80.62 890 GLY A C 1
ATOM 6441 O O . GLY A 1 890 ? -66.532 14.234 54.829 1.00 80.62 890 GLY A O 1
ATOM 6442 N N . GLY A 1 891 ? -65.347 15.348 56.370 1.00 77.81 891 GLY A N 1
ATOM 6443 C CA . GLY A 1 891 ? -66.449 16.141 56.914 1.00 77.81 891 GLY A CA 1
ATOM 6444 C C . GLY A 1 891 ? -67.102 15.523 58.155 1.00 77.81 891 GLY A C 1
ATOM 6445 O O . GLY A 1 891 ? -68.156 16.004 58.565 1.00 77.81 891 GLY A O 1
ATOM 6446 N N . ILE A 1 892 ? -66.492 14.504 58.780 1.00 76.88 892 ILE A N 1
ATOM 6447 C CA . ILE A 1 892 ? -66.984 13.918 60.042 1.00 76.88 892 ILE A CA 1
ATOM 6448 C C . ILE A 1 892 ? -67.036 14.952 61.179 1.00 76.88 892 ILE A C 1
ATOM 6450 O O . ILE A 1 892 ? -67.875 14.868 62.073 1.00 76.88 892 ILE A O 1
ATOM 6454 N N . GLU A 1 893 ? -66.196 15.986 61.089 1.00 72.12 893 GLU A N 1
ATOM 6455 C CA . GLU A 1 893 ? -66.182 17.157 61.968 1.00 72.12 893 GLU A CA 1
ATOM 6456 C C . GLU A 1 893 ? -67.511 17.927 61.985 1.00 72.12 893 GLU A C 1
ATOM 6458 O O . GLU A 1 893 ? -67.900 18.470 63.016 1.00 72.12 893 GLU A O 1
ATOM 6463 N N . ALA A 1 894 ? -68.251 17.926 60.872 1.00 63.94 894 ALA A N 1
ATOM 6464 C CA . ALA A 1 894 ? -69.511 18.653 60.727 1.00 63.94 894 ALA A CA 1
ATOM 6465 C C . ALA A 1 894 ? -70.739 17.888 61.270 1.00 63.94 894 ALA A C 1
ATOM 6467 O O . ALA A 1 894 ? -71.856 18.393 61.191 1.00 63.94 894 ALA A O 1
ATOM 6468 N N . VAL A 1 895 ? -70.560 16.678 61.820 1.00 61.28 895 VAL A N 1
ATOM 6469 C CA . VAL A 1 895 ? -71.656 15.774 62.241 1.00 61.28 895 VAL A CA 1
ATOM 6470 C C . VAL A 1 895 ? -72.163 16.059 63.679 1.00 61.28 895 VAL A C 1
ATOM 6472 O O . VAL A 1 895 ? -73.055 15.372 64.170 1.00 61.28 895 VAL A O 1
ATOM 6475 N N . GLY A 1 896 ? -71.682 17.125 64.334 1.00 56.25 896 GLY A N 1
ATOM 6476 C CA . GLY A 1 896 ? -72.149 17.600 65.650 1.00 56.25 896 GLY A CA 1
ATOM 6477 C C . GLY A 1 896 ? -71.311 17.077 66.826 1.00 56.25 896 GLY A C 1
ATOM 6478 O O . GLY A 1 896 ? -70.940 15.908 66.873 1.00 56.25 896 GLY A O 1
ATOM 6479 N N . SER A 1 897 ? -70.985 17.955 67.779 1.00 53.91 897 SER A N 1
ATOM 6480 C CA . SER A 1 897 ? -69.894 17.784 68.754 1.00 53.91 897 SER A CA 1
ATOM 6481 C C . SER A 1 897 ? -70.242 17.087 70.080 1.00 53.91 897 SER A C 1
ATOM 6483 O O . SER A 1 897 ? -69.368 17.007 70.936 1.00 53.91 897 SER A O 1
ATOM 6485 N N . SER A 1 898 ? -71.458 16.562 70.290 1.00 53.78 898 SER A N 1
ATOM 6486 C CA . SER A 1 898 ? -71.847 16.030 71.616 1.00 53.78 898 SER A CA 1
ATOM 6487 C C . SER A 1 898 ? -72.436 14.614 71.659 1.00 53.78 898 SER A C 1
ATOM 6489 O O . SER A 1 898 ? -72.764 14.158 72.748 1.00 53.78 898 SER A O 1
ATOM 6491 N N . ALA A 1 899 ? -72.580 13.912 70.528 1.00 51.72 899 ALA A N 1
ATOM 6492 C CA . ALA A 1 899 ? -73.332 12.645 70.481 1.00 51.72 899 ALA A CA 1
ATOM 6493 C C . ALA A 1 899 ? -72.601 11.446 69.848 1.00 51.72 899 ALA A C 1
ATOM 6495 O O . ALA A 1 899 ? -73.035 10.310 70.022 1.00 51.72 899 ALA A O 1
ATOM 6496 N N . ASN A 1 900 ? -71.501 11.655 69.115 1.00 60.41 900 ASN A N 1
ATOM 6497 C CA . ASN A 1 900 ? -70.781 10.564 68.453 1.00 60.41 900 ASN A CA 1
ATOM 6498 C C . ASN A 1 900 ? -69.286 10.617 68.791 1.00 60.41 900 ASN A C 1
ATOM 6500 O O . ASN A 1 900 ? -68.627 11.580 68.390 1.00 60.41 900 ASN A O 1
ATOM 6504 N N . PRO A 1 901 ? -68.728 9.601 69.474 1.00 67.50 901 PRO A N 1
ATOM 6505 C CA . PRO A 1 901 ? -67.284 9.495 69.607 1.00 67.50 901 PRO A CA 1
ATOM 6506 C C . PRO A 1 901 ? -66.664 9.343 68.210 1.00 67.50 901 PRO A C 1
ATOM 6508 O O . PRO A 1 901 ? -67.157 8.573 67.392 1.00 67.50 901 PRO A O 1
ATOM 6511 N N . LYS A 1 902 ? -65.614 10.112 67.910 1.00 76.62 902 LYS A N 1
ATOM 6512 C CA . LYS A 1 902 ? -64.750 9.911 66.722 1.00 76.62 902 LYS A CA 1
ATOM 6513 C C . LYS A 1 902 ? -63.567 8.994 67.025 1.00 76.62 902 LYS A C 1
ATOM 6515 O O . LYS A 1 902 ? -62.855 8.570 66.123 1.00 76.62 902 LYS A O 1
ATOM 6520 N N . THR A 1 903 ? -63.415 8.699 68.304 1.00 81.44 903 THR A N 1
ATOM 6521 C CA . THR A 1 903 ? -62.349 7.937 68.910 1.00 81.44 903 THR A CA 1
ATOM 6522 C C . THR A 1 903 ? -62.998 6.781 69.650 1.00 81.44 903 THR A C 1
ATOM 6524 O O . THR A 1 903 ? -63.881 6.999 70.481 1.00 81.44 903 THR A O 1
ATOM 6527 N N . PHE A 1 904 ? -62.617 5.559 69.307 1.00 79.06 904 PHE A N 1
ATOM 6528 C CA . PHE A 1 904 ? -63.194 4.346 69.867 1.00 79.06 904 PHE A CA 1
ATOM 6529 C C . PHE A 1 904 ? -62.089 3.501 70.470 1.00 79.06 904 PHE A C 1
ATOM 6531 O O . PHE A 1 904 ? -61.149 3.127 69.770 1.00 79.06 904 PHE A O 1
ATOM 6538 N N . GLY A 1 905 ? -62.232 3.149 71.740 1.00 76.38 905 GLY A N 1
ATOM 6539 C CA . GLY A 1 905 ? -61.350 2.180 72.353 1.00 76.38 905 GLY A CA 1
ATOM 6540 C C . GLY A 1 905 ? -61.567 0.775 71.796 1.00 76.38 905 GLY A C 1
ATOM 6541 O O . GLY A 1 905 ? -62.687 0.331 71.504 1.00 76.38 905 GLY A O 1
ATOM 6542 N N . VAL A 1 906 ? -60.460 0.070 71.609 1.00 76.69 906 VAL A N 1
ATOM 6543 C CA . VAL A 1 906 ? -60.386 -1.257 71.008 1.00 76.69 906 VAL A CA 1
ATOM 6544 C C . VAL A 1 906 ? -59.696 -2.186 71.992 1.00 76.69 906 VAL A C 1
ATOM 6546 O O . VAL A 1 906 ? -58.627 -1.878 72.518 1.00 76.69 906 VAL A O 1
ATOM 6549 N N . ARG A 1 907 ? -60.295 -3.361 72.218 1.00 74.31 907 ARG A N 1
ATOM 6550 C CA . ARG A 1 907 ? -59.660 -4.429 72.988 1.00 74.31 907 ARG A CA 1
ATOM 6551 C C . ARG A 1 907 ? -59.242 -5.576 72.078 1.00 74.31 907 ARG A C 1
ATOM 6553 O O . ARG A 1 907 ? -60.074 -6.262 71.469 1.00 74.31 907 ARG A O 1
ATOM 6560 N N . ILE A 1 908 ? -57.939 -5.807 72.028 1.00 70.12 908 ILE A N 1
ATOM 6561 C CA . ILE A 1 908 ? -57.286 -6.886 71.297 1.00 70.12 908 ILE A CA 1
ATOM 6562 C C . ILE A 1 908 ? -56.897 -7.960 72.311 1.00 70.12 908 ILE A C 1
ATOM 6564 O O . ILE A 1 908 ? -55.972 -7.774 73.091 1.00 70.12 908 ILE A O 1
ATOM 6568 N N . VAL A 1 909 ? -57.650 -9.064 72.328 1.00 61.28 909 VAL A N 1
ATOM 6569 C CA . VAL A 1 909 ? -57.572 -10.092 73.390 1.00 61.28 909 VAL A CA 1
ATOM 6570 C C . VAL A 1 909 ? -56.804 -11.342 72.958 1.00 61.28 909 VAL A C 1
ATOM 6572 O O . VAL A 1 909 ? -56.360 -12.128 73.785 1.00 61.28 909 VAL A O 1
ATOM 6575 N N . SER A 1 910 ? -56.721 -11.590 71.652 1.00 59.06 910 SER A N 1
ATOM 6576 C CA . SER A 1 910 ? -55.966 -12.699 71.069 1.00 59.06 910 SER A CA 1
ATOM 6577 C C . SER A 1 910 ? -55.767 -12.470 69.574 1.00 59.06 910 SER A C 1
ATOM 6579 O O . SER A 1 910 ? -56.363 -11.563 68.991 1.00 59.06 910 SER A O 1
ATOM 6581 N N . LEU A 1 911 ? -55.013 -13.370 68.938 1.00 54.62 911 LEU A N 1
ATOM 6582 C CA . LEU A 1 911 ? -54.823 -13.435 67.492 1.00 54.62 911 LEU A CA 1
ATOM 6583 C C . LEU A 1 911 ? -56.117 -13.234 66.684 1.00 54.62 911 LEU A C 1
ATOM 6585 O O . LEU A 1 911 ? -56.063 -12.596 65.652 1.00 54.62 911 LEU A O 1
ATOM 6589 N N . SER A 1 912 ? -57.273 -13.771 67.077 1.00 51.41 912 SER A N 1
ATOM 6590 C CA . SER A 1 912 ? -58.461 -13.811 66.193 1.00 51.41 912 SER A CA 1
ATOM 6591 C C . SER A 1 912 ? -59.705 -13.107 66.736 1.00 51.41 912 SER A C 1
ATOM 6593 O O . SER A 1 912 ? -60.714 -13.021 66.032 1.00 51.41 912 SER A O 1
ATOM 6595 N N . THR A 1 913 ? -59.620 -12.550 67.944 1.00 55.78 913 THR A N 1
ATOM 6596 C CA . THR A 1 913 ? -60.749 -11.905 68.618 1.00 55.78 913 THR A CA 1
ATOM 6597 C C . THR A 1 913 ? -60.401 -10.454 68.909 1.00 55.78 913 THR A C 1
ATOM 6599 O O . THR A 1 913 ? -59.701 -10.146 69.874 1.00 55.78 913 THR A O 1
ATOM 6602 N N . VAL A 1 914 ? -60.919 -9.568 68.062 1.00 56.59 914 VAL A N 1
ATOM 6603 C CA . VAL A 1 914 ? -60.930 -8.121 68.280 1.00 56.59 914 VAL A CA 1
ATOM 6604 C C . VAL A 1 914 ? -62.357 -7.753 68.639 1.00 56.59 914 VAL A C 1
ATOM 6606 O O . VAL A 1 914 ? -63.286 -8.064 67.892 1.00 56.59 914 VAL A O 1
ATOM 6609 N N . THR A 1 915 ? -62.543 -7.137 69.800 1.00 55.91 915 THR A N 1
ATOM 6610 C CA . THR A 1 915 ? -63.872 -6.711 70.244 1.00 55.91 915 THR A CA 1
ATOM 6611 C C . THR A 1 915 ? -63.807 -5.213 70.479 1.00 55.91 915 THR A C 1
ATOM 6613 O O . THR A 1 915 ? -63.070 -4.753 71.346 1.00 55.91 915 THR A O 1
ATOM 6616 N N . MET A 1 916 ? -64.551 -4.450 69.682 1.00 57.00 916 MET A N 1
ATOM 6617 C CA . MET A 1 916 ? -64.897 -3.077 70.052 1.00 57.00 916 MET A CA 1
ATOM 6618 C C . MET A 1 916 ? -65.977 -3.174 71.131 1.00 57.00 916 MET A C 1
ATOM 6620 O O . MET A 1 916 ? -66.817 -4.079 71.066 1.00 57.00 916 MET A O 1
ATOM 6624 N N . ILE A 1 917 ? -65.980 -2.282 72.121 1.00 54.22 917 ILE A N 1
ATOM 6625 C CA . ILE A 1 917 ? -67.067 -2.244 73.107 1.00 54.22 917 ILE A CA 1
ATOM 6626 C C . ILE A 1 917 ? -68.392 -2.064 72.334 1.00 54.22 917 ILE A C 1
ATOM 6628 O O . ILE A 1 917 ? -68.500 -1.223 71.439 1.00 54.22 917 ILE A O 1
ATOM 6632 N N . ALA A 1 918 ? -69.369 -2.946 72.579 1.00 46.47 918 ALA A N 1
ATOM 6633 C CA . ALA A 1 918 ? -70.622 -3.013 71.817 1.00 46.47 918 ALA A CA 1
ATOM 6634 C C . ALA A 1 918 ? -71.301 -1.626 71.716 1.00 46.47 918 ALA A C 1
ATOM 6636 O O . ALA A 1 918 ? -71.291 -0.893 72.704 1.00 46.47 918 ALA A O 1
ATOM 6637 N N . PRO A 1 919 ? -71.916 -1.248 70.568 1.00 49.00 919 PRO A N 1
ATOM 6638 C CA . PRO A 1 919 ? -72.482 -2.104 69.513 1.00 49.00 919 PRO A CA 1
ATOM 6639 C C . PRO A 1 919 ? -71.622 -2.273 68.239 1.00 49.00 919 PRO A C 1
ATOM 6641 O O . PRO A 1 919 ? -72.151 -2.662 67.195 1.00 49.00 919 PRO A O 1
ATOM 6644 N N . GLN A 1 920 ? -70.322 -1.973 68.273 1.00 64.50 920 GLN A N 1
ATOM 6645 C CA . GLN A 1 920 ? -69.487 -1.917 67.062 1.00 64.50 920 GLN A CA 1
ATOM 6646 C C . GLN A 1 920 ? -68.748 -3.235 66.758 1.00 64.50 920 GLN A C 1
ATOM 6648 O O . GLN A 1 920 ? -68.469 -4.028 67.654 1.00 64.50 920 GLN A O 1
ATOM 6653 N N . LYS A 1 921 ? -68.439 -3.498 65.477 1.00 65.06 921 LYS A N 1
ATOM 6654 C CA . LYS A 1 921 ? -67.722 -4.710 65.023 1.00 65.06 921 LYS A CA 1
ATOM 6655 C C . LYS A 1 921 ? -66.458 -4.310 64.263 1.00 65.06 921 LYS A C 1
ATOM 6657 O O . LYS A 1 921 ? -66.574 -3.647 63.236 1.00 65.06 921 LYS A O 1
ATOM 6662 N N . LEU A 1 922 ? -65.289 -4.760 64.720 1.00 77.38 922 LEU A N 1
ATOM 6663 C CA . LEU A 1 922 ? -64.004 -4.650 64.020 1.00 77.38 922 LEU A CA 1
ATOM 6664 C C . LEU A 1 922 ? -63.381 -6.046 63.917 1.00 77.38 922 LEU A C 1
ATOM 6666 O O . LEU A 1 922 ? -63.328 -6.781 64.897 1.00 77.38 922 LEU A O 1
ATOM 6670 N N . LYS A 1 923 ? -62.931 -6.420 62.723 1.00 79.56 923 LYS A N 1
ATOM 6671 C CA . LYS A 1 923 ? -62.276 -7.697 62.431 1.00 79.56 923 LYS A CA 1
ATOM 6672 C C . LYS A 1 923 ? -60.918 -7.424 61.808 1.00 79.56 923 LYS A C 1
ATOM 6674 O O . LYS A 1 923 ? -60.859 -6.690 60.826 1.00 79.56 923 LYS A O 1
ATOM 6679 N N . ILE A 1 924 ? -59.876 -8.082 62.311 1.00 79.94 924 ILE A N 1
ATOM 6680 C CA . ILE A 1 924 ? -58.528 -8.080 61.729 1.00 79.94 924 ILE A CA 1
ATOM 6681 C C . ILE A 1 924 ? -58.238 -9.470 61.145 1.00 79.94 924 ILE A C 1
ATOM 6683 O O . ILE A 1 924 ? -58.567 -10.495 61.741 1.00 79.94 924 ILE A O 1
ATOM 6687 N N . VAL A 1 925 ? -57.673 -9.513 59.940 1.00 80.06 925 VAL A N 1
ATOM 6688 C CA . VAL A 1 925 ? -57.291 -10.735 59.227 1.00 80.06 925 VAL A CA 1
ATOM 6689 C C . VAL A 1 925 ? -55.790 -10.947 59.365 1.00 80.06 925 VAL A C 1
ATOM 6691 O O . VAL A 1 925 ? -54.999 -10.421 58.584 1.00 80.06 925 VAL A O 1
ATOM 6694 N N . ASN A 1 926 ? -55.412 -11.799 60.309 1.00 75.75 926 ASN A N 1
ATOM 6695 C CA . ASN A 1 926 ? -54.028 -12.104 60.689 1.00 75.75 926 ASN A CA 1
ATOM 6696 C C . ASN A 1 926 ? -53.072 -12.412 59.551 1.00 75.75 926 ASN A C 1
ATOM 6698 O O . ASN A 1 926 ? -51.931 -11.992 59.590 1.00 75.75 926 ASN A O 1
ATOM 6702 N N . ALA A 1 927 ? -53.510 -13.150 58.532 1.00 76.00 927 ALA A N 1
ATOM 6703 C CA . ALA A 1 927 ? -52.626 -13.529 57.432 1.00 76.00 927 ALA A CA 1
ATOM 6704 C C . ALA A 1 927 ? -52.170 -12.327 56.583 1.00 76.00 927 ALA A C 1
ATOM 6706 O O . ALA A 1 927 ? -51.220 -12.441 55.815 1.00 76.00 927 ALA A O 1
ATOM 6707 N N . THR A 1 928 ? -52.875 -11.197 56.682 1.00 79.06 928 THR A N 1
ATOM 6708 C CA . THR A 1 928 ? -52.687 -10.030 55.809 1.00 79.06 928 THR A CA 1
ATOM 6709 C C . THR A 1 928 ? -52.608 -8.709 56.563 1.00 79.06 928 THR A C 1
ATOM 6711 O O . THR A 1 928 ? -52.285 -7.705 55.952 1.00 79.06 928 THR A O 1
ATOM 6714 N N . GLY A 1 929 ? -52.956 -8.664 57.851 1.00 83.38 929 GLY A N 1
ATOM 6715 C CA . GLY A 1 929 ? -53.144 -7.420 58.599 1.00 83.38 929 GLY A CA 1
ATOM 6716 C C . GLY A 1 929 ? -54.357 -6.592 58.156 1.00 83.38 929 GLY A C 1
ATOM 6717 O O . GLY A 1 929 ? -54.528 -5.479 58.635 1.00 83.38 929 GLY A O 1
ATOM 6718 N N . ALA A 1 930 ? -55.200 -7.075 57.236 1.00 87.75 930 ALA A N 1
ATOM 6719 C CA . ALA A 1 930 ? -56.357 -6.313 56.767 1.00 87.75 930 ALA A CA 1
ATOM 6720 C C . ALA A 1 930 ? -57.401 -6.193 57.876 1.00 87.75 930 ALA A C 1
ATOM 6722 O O . ALA A 1 930 ? -57.773 -7.203 58.474 1.00 87.75 930 ALA A O 1
ATOM 6723 N N . PHE A 1 931 ? -57.915 -4.991 58.119 1.00 88.25 931 PHE A N 1
ATOM 6724 C CA . PHE A 1 931 ? -58.997 -4.778 59.067 1.00 88.25 931 PHE A CA 1
ATOM 6725 C C . PHE A 1 931 ? -60.244 -4.235 58.381 1.00 88.25 931 PHE A C 1
ATOM 6727 O O . PHE A 1 931 ? -60.192 -3.485 57.408 1.00 88.25 931 PHE A O 1
ATOM 6734 N N . SER A 1 932 ? -61.398 -4.658 58.877 1.00 88.81 932 SER A N 1
ATOM 6735 C CA . SER A 1 932 ? -62.697 -4.242 58.364 1.00 88.81 932 SER A CA 1
ATOM 6736 C C . SER A 1 932 ? -63.713 -4.237 59.487 1.00 88.81 932 SER A C 1
ATOM 6738 O O . SER A 1 932 ? -63.671 -5.094 60.371 1.00 88.81 932 SER A O 1
ATOM 6740 N N . GLY A 1 933 ? -64.643 -3.302 59.443 1.00 86.25 933 GLY A N 1
ATOM 6741 C CA . GLY A 1 933 ? -65.651 -3.173 60.473 1.00 86.25 933 GLY A CA 1
ATOM 6742 C C . GLY A 1 933 ? -66.768 -2.238 60.067 1.00 86.25 933 GLY A C 1
ATOM 6743 O O . GLY A 1 933 ? -66.860 -1.800 58.918 1.00 86.25 933 GLY A O 1
ATOM 6744 N N . SER A 1 934 ? -67.611 -1.917 61.033 1.00 83.12 934 SER A N 1
ATOM 6745 C CA . SER A 1 934 ? -68.627 -0.891 60.869 1.00 83.12 934 SER A CA 1
ATOM 6746 C C . SER A 1 934 ? -68.811 -0.105 62.152 1.00 83.12 934 SER A C 1
ATOM 6748 O O . SER A 1 934 ? -68.965 -0.693 63.227 1.00 83.12 934 SER A O 1
ATOM 6750 N N . ILE A 1 935 ? -68.880 1.207 62.001 1.00 78.75 935 ILE A N 1
ATOM 6751 C CA . ILE A 1 935 ? -69.236 2.162 63.047 1.00 78.75 935 ILE A CA 1
ATOM 6752 C C . ILE A 1 935 ? -70.678 2.615 62.817 1.00 78.75 935 ILE A C 1
ATOM 6754 O O . ILE A 1 935 ? -71.168 2.587 61.689 1.00 78.75 935 ILE A O 1
ATOM 6758 N N . THR A 1 936 ? -71.375 3.044 63.862 1.00 77.50 936 THR A N 1
ATOM 6759 C CA . THR A 1 936 ? -72.686 3.692 63.706 1.00 77.50 936 THR A CA 1
ATOM 6760 C C . THR A 1 936 ? -72.555 5.144 64.126 1.00 77.50 936 THR A C 1
ATOM 6762 O O . THR A 1 936 ? -72.146 5.400 65.252 1.00 77.50 936 THR A O 1
ATOM 6765 N N . LEU A 1 937 ? -72.896 6.074 63.232 1.00 74.50 937 LEU A N 1
ATOM 6766 C CA . LEU A 1 937 ? -72.952 7.507 63.528 1.00 74.50 937 LEU A CA 1
ATOM 6767 C C . LEU A 1 937 ? -74.413 7.969 63.611 1.00 74.50 937 LEU A C 1
ATOM 6769 O O . LEU A 1 937 ? -75.232 7.590 62.770 1.00 74.50 937 LEU A O 1
ATOM 6773 N N . GLY A 1 938 ? -74.728 8.813 64.593 1.00 68.44 938 GLY A N 1
ATOM 6774 C CA . GLY A 1 938 ? -76.035 9.450 64.784 1.00 68.44 938 GLY A CA 1
ATOM 6775 C C . GLY A 1 938 ? -76.859 8.860 65.935 1.00 68.44 938 GLY A C 1
ATOM 6776 O O . GLY A 1 938 ? -76.598 7.760 66.418 1.00 68.44 938 GLY A O 1
ATOM 6777 N N . GLU A 1 939 ? -77.903 9.581 66.348 1.00 61.66 939 GLU A N 1
ATOM 6778 C CA . GLU A 1 939 ? -78.819 9.175 67.423 1.00 61.66 939 GLU A CA 1
ATOM 6779 C C . GLU A 1 939 ? -80.215 8.795 66.894 1.00 61.66 939 GLU A C 1
ATOM 6781 O O . GLU A 1 939 ? -80.662 9.264 65.844 1.00 61.66 939 GLU A O 1
ATOM 6786 N N . GLY A 1 940 ? -80.921 7.924 67.627 1.00 66.31 940 GLY A N 1
ATOM 6787 C CA . GLY A 1 940 ? -82.306 7.542 67.323 1.00 66.31 940 GLY A CA 1
ATOM 6788 C C . GLY A 1 940 ? -82.513 6.962 65.914 1.00 66.31 940 GLY A C 1
ATOM 6789 O O . GLY A 1 940 ? -81.791 6.061 65.489 1.00 66.31 940 GLY A O 1
ATOM 6790 N N . ALA A 1 941 ? -83.518 7.472 65.192 1.00 60.84 941 ALA A N 1
ATOM 6791 C CA . ALA A 1 941 ? -83.866 7.048 63.829 1.00 60.84 941 ALA A CA 1
ATOM 6792 C C . ALA A 1 941 ? -82.878 7.535 62.743 1.00 60.84 941 ALA A C 1
ATOM 6794 O O . ALA A 1 941 ? -82.952 7.078 61.605 1.00 60.84 941 ALA A O 1
ATOM 6795 N N . SER A 1 942 ? -81.935 8.421 63.087 1.00 66.81 942 SER A N 1
ATOM 6796 C CA . SER A 1 942 ? -80.934 8.988 62.166 1.00 66.81 942 SER A CA 1
ATOM 6797 C C . SER A 1 942 ? -79.607 8.217 62.153 1.00 66.81 942 SER A C 1
ATOM 6799 O O . SER A 1 942 ? -78.634 8.672 61.550 1.00 66.81 942 SER A O 1
ATOM 6801 N N . ARG A 1 943 ? -79.550 7.052 62.815 1.00 72.56 943 ARG A N 1
ATOM 6802 C CA . ARG A 1 943 ? -78.375 6.171 62.854 1.00 72.56 943 ARG A CA 1
ATOM 6803 C C . ARG A 1 943 ? -77.999 5.695 61.452 1.00 72.56 943 ARG A C 1
ATOM 6805 O O . ARG A 1 943 ? -78.799 5.060 60.767 1.00 72.56 943 ARG A O 1
ATOM 6812 N N . LYS A 1 944 ? -76.752 5.934 61.052 1.00 77.25 944 LYS A N 1
ATOM 6813 C CA . LYS A 1 944 ? -76.164 5.402 59.819 1.00 77.25 944 LYS A CA 1
ATOM 6814 C C . LYS A 1 944 ? -74.981 4.508 60.149 1.00 77.25 944 LYS A C 1
ATOM 6816 O O . LYS A 1 944 ? -74.068 4.911 60.864 1.00 77.25 944 LYS A O 1
ATOM 6821 N N . VAL A 1 945 ? -74.999 3.297 59.603 1.00 81.88 945 VAL A N 1
ATOM 6822 C CA . VAL A 1 945 ? -73.882 2.356 59.699 1.00 81.88 945 VAL A CA 1
ATOM 6823 C C . VAL A 1 945 ? -72.888 2.681 58.592 1.00 81.88 945 VAL A C 1
ATOM 6825 O O . VAL A 1 945 ? -73.240 2.650 57.414 1.00 81.88 945 VAL A O 1
ATOM 6828 N N . ILE A 1 946 ? -71.656 3.001 58.970 1.00 84.25 946 ILE A N 1
ATOM 6829 C CA . ILE A 1 946 ? -70.576 3.340 58.050 1.00 84.25 946 ILE A CA 1
ATOM 6830 C C . ILE A 1 946 ? -69.544 2.213 58.076 1.00 84.25 946 ILE A C 1
ATOM 6832 O O . ILE A 1 946 ? -69.030 1.879 59.147 1.00 84.25 946 ILE A O 1
ATOM 6836 N N . PRO A 1 947 ? -69.241 1.593 56.924 1.00 88.62 947 PRO A N 1
ATOM 6837 C CA . PRO A 1 947 ? -68.173 0.615 56.845 1.00 88.62 947 PRO A CA 1
ATOM 6838 C C . PRO A 1 947 ? -66.816 1.313 56.970 1.00 88.62 947 PRO A C 1
ATOM 6840 O O . PRO A 1 947 ? -66.575 2.344 56.340 1.00 88.62 947 PRO A O 1
ATOM 6843 N N . ILE A 1 948 ? -65.924 0.708 57.746 1.00 89.62 948 ILE A N 1
ATOM 6844 C CA . ILE A 1 948 ? -64.518 1.106 57.863 1.00 89.62 948 ILE A CA 1
ATOM 6845 C C . ILE A 1 948 ? -63.642 -0.026 57.333 1.00 89.62 948 ILE A C 1
ATOM 6847 O O . ILE A 1 948 ? -63.948 -1.207 57.546 1.00 89.62 948 ILE A O 1
ATOM 6851 N N . GLN A 1 949 ? -62.571 0.312 56.622 1.00 92.56 949 GLN A N 1
ATOM 6852 C CA . GLN A 1 949 ? -61.624 -0.664 56.084 1.00 92.56 949 GLN A CA 1
ATOM 6853 C C . GLN A 1 949 ? -60.212 -0.095 56.089 1.00 92.56 949 GLN A C 1
ATOM 6855 O O . GLN A 1 949 ? -60.021 1.097 55.862 1.00 92.56 949 GLN A O 1
ATOM 6860 N N . GLY A 1 950 ? -59.226 -0.959 56.296 1.00 93.44 950 GLY A N 1
ATOM 6861 C CA . GLY A 1 950 ? -57.825 -0.578 56.254 1.00 93.44 950 GLY A CA 1
ATOM 6862 C C . GLY A 1 950 ? -56.882 -1.766 56.347 1.00 93.44 950 GLY A C 1
ATOM 6863 O O . GLY A 1 950 ? -57.277 -2.930 56.211 1.00 93.44 950 GLY A O 1
ATOM 6864 N N . LEU A 1 951 ? -55.614 -1.457 56.571 1.00 92.38 951 LEU A N 1
ATOM 6865 C CA . LEU A 1 951 ? -54.526 -2.415 56.671 1.00 92.38 951 LEU A CA 1
ATOM 6866 C C . LEU A 1 951 ? -53.612 -2.018 57.827 1.00 92.38 951 LEU A C 1
ATOM 6868 O O . LEU A 1 951 ? -53.293 -0.842 57.974 1.00 92.38 951 LEU A O 1
ATOM 6872 N N . LEU A 1 952 ? -53.175 -2.994 58.622 1.00 90.44 952 LEU A N 1
ATOM 6873 C CA . LEU A 1 952 ? -52.042 -2.820 59.527 1.00 90.44 952 LEU A CA 1
ATOM 6874 C C . LEU A 1 952 ? -50.771 -2.681 58.691 1.00 90.44 952 LEU A C 1
ATOM 6876 O O . LEU A 1 952 ? -50.407 -3.591 57.937 1.00 90.44 952 LEU A O 1
ATOM 6880 N N . VAL A 1 953 ? -50.123 -1.532 58.812 1.00 90.94 953 VAL A N 1
ATOM 6881 C CA . VAL A 1 953 ? -48.919 -1.151 58.086 1.00 90.94 953 VAL A CA 1
ATOM 6882 C C . VAL A 1 953 ? -47.777 -1.056 59.097 1.00 90.94 953 VAL A C 1
ATOM 6884 O O . VAL A 1 953 ? -47.852 -0.225 60.001 1.00 90.94 953 VAL A O 1
ATOM 6887 N N . PRO A 1 954 ? -46.734 -1.891 58.960 1.00 87.44 954 PRO A N 1
ATOM 6888 C CA . PRO A 1 954 ? -45.538 -1.775 59.784 1.00 87.44 954 PRO A CA 1
ATOM 6889 C C . PRO A 1 954 ? -44.885 -0.402 59.625 1.00 87.44 954 PRO A C 1
ATOM 6891 O O . PRO A 1 954 ? -44.791 0.105 58.499 1.00 87.44 954 PRO A O 1
ATOM 6894 N N . ASP A 1 955 ? -44.420 0.176 60.729 1.00 77.12 955 ASP A N 1
ATOM 6895 C CA . ASP A 1 955 ? -43.659 1.418 60.706 1.00 77.12 955 ASP A CA 1
ATOM 6896 C C . ASP A 1 955 ? -42.290 1.175 60.053 1.00 77.12 955 ASP A C 1
ATOM 6898 O O . ASP A 1 955 ? -41.540 0.266 60.404 1.00 77.12 955 ASP A O 1
ATOM 6902 N N . ALA A 1 956 ? -41.971 1.991 59.051 1.00 68.25 956 ALA A N 1
ATOM 6903 C CA . ALA A 1 956 ? -40.701 1.929 58.340 1.00 68.25 956 ALA A CA 1
ATOM 6904 C C . ALA A 1 956 ? -39.550 2.614 59.102 1.00 68.25 956 ALA A C 1
ATOM 6906 O O . ALA A 1 956 ? -38.402 2.519 58.663 1.00 68.25 956 ALA A O 1
ATOM 6907 N N . SER A 1 957 ? -39.852 3.344 60.180 1.00 67.19 957 SER A N 1
ATOM 6908 C CA . SER A 1 957 ? -38.911 4.179 60.930 1.00 67.19 957 SER A CA 1
ATOM 6909 C C . SER A 1 957 ? -38.374 3.535 62.211 1.00 67.19 957 SER A C 1
ATOM 6911 O O . SER A 1 957 ? -37.342 3.984 62.715 1.00 67.19 957 SER A O 1
ATOM 6913 N N . THR A 1 958 ? -39.000 2.463 62.710 1.00 65.69 958 THR A N 1
ATOM 6914 C CA . THR A 1 958 ? -38.543 1.758 63.915 1.00 65.69 958 THR A CA 1
ATOM 6915 C C . THR A 1 958 ? -37.802 0.463 63.571 1.00 65.69 958 THR A C 1
ATOM 6917 O O . THR A 1 958 ? -38.016 -0.177 62.541 1.00 65.69 958 THR A O 1
ATOM 6920 N N . ALA A 1 959 ? -36.868 0.071 64.443 1.00 57.91 959 ALA A N 1
ATOM 6921 C CA . ALA A 1 959 ? -36.172 -1.213 64.331 1.00 57.91 959 ALA A CA 1
ATOM 6922 C C . ALA A 1 959 ? -37.045 -2.394 64.801 1.00 57.91 959 ALA A C 1
ATOM 6924 O O . ALA A 1 959 ? -36.679 -3.553 64.587 1.00 57.91 959 ALA A O 1
ATOM 6925 N N . ASN A 1 960 ? -38.178 -2.113 65.455 1.00 67.38 960 ASN A N 1
ATOM 6926 C CA . ASN A 1 960 ? -39.093 -3.132 65.933 1.00 67.38 960 ASN A CA 1
ATOM 6927 C C . ASN A 1 960 ? -39.983 -3.603 64.780 1.00 67.38 960 ASN A C 1
ATOM 6929 O O . ASN A 1 960 ? -40.856 -2.889 64.299 1.00 67.38 960 ASN A O 1
ATOM 6933 N N . ALA A 1 961 ? -39.798 -4.855 64.366 1.00 54.81 961 ALA A N 1
ATOM 6934 C CA . ALA A 1 961 ? -40.575 -5.464 63.288 1.00 54.81 961 ALA A CA 1
ATOM 6935 C C . ALA A 1 961 ? -42.076 -5.646 63.614 1.00 54.81 961 ALA A C 1
ATOM 6937 O O . ALA A 1 961 ? -42.815 -6.160 62.770 1.00 54.81 961 ALA A O 1
ATOM 6938 N N . PHE A 1 962 ? -42.508 -5.268 64.823 1.00 62.19 962 PHE A N 1
ATOM 6939 C CA . PHE A 1 962 ? -43.870 -5.412 65.330 1.00 62.19 962 PHE A CA 1
ATOM 6940 C C . PHE A 1 962 ? -44.578 -4.084 65.627 1.00 62.19 962 PHE A C 1
ATOM 6942 O O . PHE A 1 962 ? -45.747 -4.129 66.000 1.00 62.19 962 PHE A O 1
ATOM 6949 N N . ASP A 1 963 ? -43.946 -2.926 65.416 1.00 71.31 963 ASP A N 1
ATOM 6950 C CA . ASP A 1 963 ? -44.647 -1.642 65.529 1.00 71.31 963 ASP A CA 1
ATOM 6951 C C . ASP A 1 963 ? -45.482 -1.444 64.260 1.00 71.31 963 ASP A C 1
ATOM 6953 O O . ASP A 1 963 ? -44.949 -1.194 63.177 1.00 71.31 963 ASP A O 1
ATOM 6957 N N . SER A 1 964 ? -46.796 -1.649 64.346 1.00 76.94 964 SER A N 1
ATOM 6958 C CA . SER A 1 964 ? -47.709 -1.393 63.231 1.00 76.94 964 SER A CA 1
ATOM 6959 C C . SER A 1 964 ? -48.803 -0.423 63.636 1.00 76.94 964 SER A C 1
ATOM 6961 O O . SER A 1 964 ? -49.357 -0.507 64.725 1.00 76.94 964 SER A O 1
ATOM 6963 N N . GLU A 1 965 ? -49.187 0.432 62.697 1.00 87.31 965 GLU A N 1
ATOM 6964 C CA . GLU A 1 965 ? -50.396 1.244 62.787 1.00 87.31 965 GLU A CA 1
ATOM 6965 C C . GLU A 1 965 ? -51.363 0.811 61.685 1.00 87.31 965 GLU A C 1
ATOM 6967 O O . GLU A 1 965 ? -50.978 0.450 60.570 1.00 87.31 965 GLU A O 1
ATOM 6972 N N . GLY A 1 966 ? -52.652 0.809 61.985 1.00 89.81 966 GLY A N 1
ATOM 6973 C CA . GLY A 1 966 ? -53.686 0.601 60.994 1.00 89.81 966 GLY A CA 1
ATOM 6974 C C . GLY A 1 966 ? -54.007 1.894 60.269 1.00 89.81 966 GLY A C 1
ATOM 6975 O O . GLY A 1 966 ? -54.405 2.872 60.889 1.00 89.81 966 GLY A O 1
ATOM 6976 N N . PHE A 1 967 ? -53.920 1.870 58.943 1.00 93.25 967 PHE A N 1
ATOM 6977 C CA . PHE A 1 967 ? -54.370 2.970 58.098 1.00 93.25 967 PHE A CA 1
ATOM 6978 C C . PHE A 1 967 ? -55.461 2.507 57.160 1.00 93.25 967 PHE A C 1
ATOM 6980 O O . PHE A 1 967 ? -55.411 1.409 56.599 1.00 93.25 967 PHE A O 1
ATOM 6987 N N . GLY A 1 968 ? -56.438 3.372 56.954 1.00 93.50 968 GLY A N 1
ATOM 6988 C CA . GLY A 1 968 ? -57.546 3.065 56.081 1.00 93.50 968 GLY A CA 1
ATOM 6989 C C . GLY A 1 968 ? -58.387 4.270 55.730 1.00 93.50 968 GLY A C 1
ATOM 6990 O O . GLY A 1 968 ? -57.992 5.430 55.889 1.00 93.50 968 GLY A O 1
ATOM 6991 N N . TYR A 1 969 ? -59.580 3.964 55.248 1.00 93.81 969 TYR A N 1
ATOM 6992 C CA . TYR A 1 969 ? -60.570 4.953 54.880 1.00 93.81 969 TYR A CA 1
ATOM 6993 C C . TYR A 1 969 ? -61.972 4.463 55.246 1.00 93.81 969 TYR A C 1
ATOM 6995 O O . TYR A 1 969 ? -62.235 3.272 55.450 1.00 93.81 969 TYR A O 1
ATOM 7003 N N . PHE A 1 970 ? -62.889 5.416 55.314 1.00 91.38 970 PHE A N 1
ATOM 7004 C CA . PHE A 1 970 ? -64.322 5.172 55.371 1.00 91.38 970 PHE A CA 1
ATOM 7005 C C . PHE A 1 970 ? -65.024 6.106 54.394 1.00 91.38 970 PHE A C 1
ATOM 7007 O O . PHE A 1 970 ? -64.489 7.156 54.042 1.00 91.38 970 PHE A O 1
ATOM 7014 N N . LEU A 1 971 ? -66.223 5.736 53.947 1.00 89.38 971 LEU A N 1
ATOM 7015 C CA . LEU A 1 971 ? -67.013 6.551 53.024 1.00 89.38 971 LEU A CA 1
ATOM 7016 C C . LEU A 1 971 ? -68.247 7.086 53.739 1.00 89.38 971 LEU A C 1
ATOM 7018 O O . LEU A 1 971 ? -69.057 6.308 54.251 1.00 89.38 971 LEU A O 1
ATOM 7022 N N . LEU A 1 972 ? -68.409 8.409 53.758 1.00 82.44 972 LEU A N 1
ATOM 7023 C CA . LEU A 1 972 ? -69.615 9.014 54.308 1.00 82.44 972 LEU A CA 1
ATOM 7024 C C . LEU A 1 972 ? -70.786 8.904 53.320 1.00 82.44 972 LEU A C 1
ATOM 7026 O O . LEU A 1 972 ? -70.613 9.101 52.114 1.00 82.44 972 LEU A O 1
ATOM 7030 N N . PRO A 1 973 ? -72.008 8.641 53.809 1.00 74.50 973 PRO A N 1
ATOM 7031 C CA . PRO A 1 973 ? -73.212 8.749 52.997 1.00 74.50 973 PRO A CA 1
ATOM 7032 C C . PRO A 1 973 ? -73.288 10.139 52.360 1.00 74.50 973 PRO A C 1
ATOM 7034 O O . PRO A 1 973 ? -73.072 11.140 53.042 1.00 74.50 973 PRO A O 1
ATOM 7037 N N . SER A 1 974 ? -73.580 10.197 51.060 1.00 69.69 974 SER A N 1
ATOM 7038 C CA . SER A 1 974 ? -73.598 11.458 50.313 1.00 69.69 974 SER A CA 1
ATOM 7039 C C . SER A 1 974 ? -74.599 12.451 50.937 1.00 69.69 974 SER A C 1
ATOM 7041 O O . SER A 1 974 ? -75.723 12.083 51.288 1.00 69.69 974 SER A O 1
ATOM 7043 N N . ALA A 1 975 ? -74.164 13.704 51.121 1.00 60.50 975 ALA A N 1
ATOM 7044 C CA . ALA A 1 975 ? -75.017 14.808 51.582 1.00 60.50 975 ALA A CA 1
ATOM 7045 C C . ALA A 1 975 ? -75.807 15.448 50.420 1.00 60.50 975 ALA A C 1
ATOM 7047 O O . ALA A 1 975 ? -76.888 15.992 50.626 1.00 60.50 975 ALA A O 1
ATOM 7048 N N . THR A 1 976 ? -75.281 15.314 49.198 1.00 61.88 976 THR A N 1
ATOM 7049 C CA . THR A 1 976 ? -75.841 15.798 47.927 1.00 61.88 976 THR A CA 1
ATOM 7050 C C . THR A 1 976 ? -75.664 14.692 46.881 1.00 61.88 976 THR A C 1
ATOM 7052 O O . THR A 1 976 ? -74.596 14.061 46.888 1.00 61.88 976 THR A O 1
ATOM 7055 N N . PRO A 1 977 ? -76.636 14.418 45.987 1.00 55.56 977 PRO A N 1
ATOM 7056 C CA . PRO A 1 977 ? -76.472 13.409 44.939 1.00 55.56 977 PRO A CA 1
ATOM 7057 C C . PRO A 1 977 ? -75.156 13.608 44.163 1.00 55.56 977 PRO A C 1
ATOM 7059 O O . PRO A 1 977 ? -74.916 14.692 43.647 1.00 55.56 977 PRO A O 1
ATOM 7062 N N . GLY A 1 978 ? -74.297 12.580 44.127 1.00 57.38 978 GLY A N 1
ATOM 7063 C CA . GLY A 1 978 ? -73.027 12.583 43.375 1.00 57.38 978 GLY A CA 1
ATOM 7064 C C . GLY A 1 978 ? -71.738 12.847 44.176 1.00 57.38 978 GLY A C 1
ATOM 7065 O O . GLY A 1 978 ? -70.654 12.637 43.637 1.00 57.38 978 GLY A O 1
ATOM 7066 N N . VAL A 1 979 ? -71.814 13.245 45.457 1.00 67.50 979 VAL A N 1
ATOM 7067 C CA . VAL A 1 979 ? -70.616 13.589 46.260 1.00 67.50 979 VAL A CA 1
ATOM 7068 C C . VAL A 1 979 ? -70.543 12.798 47.573 1.00 67.50 979 VAL A C 1
ATOM 7070 O O . VAL A 1 979 ? -70.912 13.276 48.646 1.00 67.50 979 VAL A O 1
ATOM 7073 N N . THR A 1 980 ? -70.053 11.562 47.503 1.00 79.81 980 THR A N 1
ATOM 7074 C CA . THR A 1 980 ? -69.557 10.792 48.652 1.00 79.81 980 THR A CA 1
ATOM 7075 C C . THR A 1 980 ? -68.089 11.133 48.885 1.00 79.81 980 THR A C 1
ATOM 7077 O O . THR A 1 980 ? -67.263 10.973 47.986 1.00 79.81 980 THR A O 1
ATOM 7080 N N . ARG A 1 981 ? -67.775 11.586 50.105 1.00 84.25 981 ARG A N 1
ATOM 7081 C CA . ARG A 1 981 ? -66.414 11.907 50.555 1.00 84.25 981 ARG A CA 1
ATOM 7082 C C . ARG A 1 981 ? -65.836 10.761 51.379 1.00 84.25 981 ARG A C 1
ATOM 7084 O O . ARG A 1 981 ? -66.568 10.093 52.114 1.00 84.25 981 ARG A O 1
ATOM 7091 N N . SER A 1 982 ? -64.529 10.556 51.271 1.00 90.69 982 SER A N 1
ATOM 7092 C CA . SER A 1 982 ? -63.787 9.629 52.127 1.00 90.69 982 SER A CA 1
ATOM 7093 C C . SER A 1 982 ? -63.212 10.353 53.345 1.00 90.69 982 SER A C 1
ATOM 7095 O O . SER A 1 982 ? -62.645 11.430 53.164 1.00 90.69 982 SER A O 1
ATOM 7097 N N . GLY A 1 983 ? -63.277 9.752 54.530 1.00 89.56 983 GLY A N 1
ATOM 7098 C CA . GLY A 1 983 ? -62.476 10.153 55.693 1.00 89.56 983 GLY A CA 1
ATOM 7099 C C . GLY A 1 983 ? -61.377 9.133 56.001 1.00 89.56 983 GLY A C 1
ATOM 7100 O O . GLY A 1 983 ? -61.362 8.038 55.427 1.00 89.56 983 GLY A O 1
ATOM 7101 N N . ALA A 1 984 ? -60.451 9.493 56.885 1.00 91.31 984 ALA A N 1
ATOM 7102 C CA . ALA A 1 984 ? -59.323 8.653 57.273 1.00 91.31 984 ALA A CA 1
ATOM 7103 C C . ALA A 1 984 ? -59.638 7.811 58.516 1.00 91.31 984 ALA A C 1
ATOM 7105 O O . ALA A 1 984 ? -60.295 8.272 59.450 1.00 91.31 984 ALA A O 1
ATOM 7106 N N . VAL A 1 985 ? -59.144 6.572 58.513 1.00 91.88 985 VAL A N 1
ATOM 7107 C CA . VAL A 1 985 ? -59.192 5.656 59.659 1.00 91.88 985 VAL A CA 1
ATOM 7108 C C . VAL A 1 985 ? -57.769 5.415 60.138 1.00 91.88 985 VAL A C 1
ATOM 7110 O O . VAL A 1 985 ? -56.935 4.984 59.337 1.00 91.88 985 VAL A O 1
ATOM 7113 N N . ILE A 1 986 ? -57.518 5.657 61.422 1.00 91.19 986 ILE A N 1
ATOM 7114 C CA . ILE A 1 986 ? -56.250 5.358 62.094 1.00 91.19 986 ILE A CA 1
ATOM 7115 C C . ILE A 1 986 ? -56.542 4.391 63.240 1.00 91.19 986 ILE A C 1
ATOM 7117 O O . ILE A 1 986 ? -57.467 4.617 64.011 1.00 91.19 986 ILE A O 1
ATOM 7121 N N . LEU A 1 987 ? -55.794 3.295 63.328 1.00 88.31 987 LEU A N 1
ATOM 7122 C CA . LEU A 1 987 ? -55.849 2.336 64.430 1.00 88.31 987 LEU A CA 1
ATOM 7123 C C . LEU A 1 987 ? -54.453 2.240 65.046 1.00 88.31 987 LEU A C 1
ATOM 7125 O O . LEU A 1 987 ? -53.539 1.752 64.390 1.00 88.31 987 LEU A O 1
ATOM 7129 N N . SER A 1 988 ? -54.285 2.675 66.284 1.00 86.69 988 SER A N 1
ATOM 7130 C CA . SER A 1 988 ? -52.988 2.714 66.971 1.00 86.69 988 SER A CA 1
ATOM 7131 C C . SER A 1 988 ? -53.058 1.999 68.317 1.00 86.69 988 SER A C 1
ATOM 7133 O O . SER A 1 988 ? -54.138 1.799 68.871 1.00 86.69 988 SER A O 1
ATOM 7135 N N . ALA A 1 989 ? -51.908 1.582 68.843 1.00 78.31 989 ALA A N 1
ATOM 7136 C CA . ALA A 1 989 ? -51.811 1.103 70.220 1.00 78.31 989 ALA A CA 1
ATOM 7137 C C . ALA A 1 989 ? -51.989 2.277 71.201 1.00 78.31 989 ALA A C 1
ATOM 7139 O O . ALA A 1 989 ? -51.639 3.413 70.875 1.00 78.31 989 ALA A O 1
ATOM 7140 N N . LEU A 1 990 ? -52.527 2.016 72.395 1.00 75.00 990 LEU A N 1
ATOM 7141 C CA . LEU A 1 990 ? -52.567 3.020 73.461 1.00 75.00 990 LEU A CA 1
ATOM 7142 C C . LEU A 1 990 ? -51.189 3.092 74.128 1.00 75.00 990 LEU A C 1
ATOM 7144 O O . LEU A 1 990 ? -50.749 2.132 74.747 1.00 75.00 990 LEU A O 1
ATOM 7148 N N . THR A 1 991 ? -50.487 4.213 74.015 1.00 63.56 991 THR A N 1
ATOM 7149 C CA . THR A 1 991 ? -49.276 4.440 74.817 1.00 63.56 991 THR A CA 1
ATOM 7150 C C . THR A 1 991 ? -49.691 4.834 76.233 1.00 63.56 991 THR A C 1
ATOM 7152 O O . THR A 1 991 ? -50.568 5.689 76.361 1.00 63.56 991 THR A O 1
ATOM 7155 N N . ASP A 1 992 ? -49.086 4.253 77.280 1.00 53.16 992 ASP A N 1
ATOM 7156 C CA . ASP A 1 992 ? -49.259 4.756 78.655 1.00 53.16 992 ASP A CA 1
ATOM 7157 C C . ASP A 1 992 ? -48.964 6.268 78.646 1.00 53.16 992 ASP A C 1
ATOM 7159 O O . ASP A 1 992 ? -47.873 6.688 78.251 1.00 53.16 992 ASP A O 1
ATOM 7163 N N . SER A 1 993 ? -49.977 7.073 78.979 1.00 41.19 993 SER A N 1
ATOM 7164 C CA . SER A 1 993 ? -49.920 8.540 78.988 1.00 41.19 993 SER A CA 1
ATOM 7165 C C . SER A 1 993 ? -48.978 9.083 80.050 1.00 41.19 993 SER A C 1
ATOM 7167 O O . SER A 1 993 ? -49.118 8.615 81.207 1.00 41.19 993 SER A O 1
#